Protein AF-0000000065771108 (afdb_homodimer)

Nearest PDB structures (foldseek):
  3t81-assembly1_B  TM=9.185E-01  e=4.175E-56  Agrobacterium fabrum str. C58
  3t8l-assembly1_A  TM=9.081E-01  e=1.002E-55  Agrobacterium fabrum str. C58
  1xrf-assembly1_A  TM=6.303E-01  e=1.247E-15  Aquifex aeolicus
  1xrt-assembly2_B  TM=5.993E-01  e=6.341E-15  Aquifex aeolicus
  6gdd-assembly1_A  TM=5.984E-01  e=8.670E-15  Aquifex aeolicus VF5

Radius of gyration: 34.2 Å; Cα contacts (8 Å, |Δi|>4): 3242; chains: 2; bounding box: 70×117×73 Å

Secondary structure (DSSP, 8-state):
--HHHHHHHHHHHTTSS-EEEEEEEEEEEETTTTEEEEEEEEEETTEEEEESS---EEEEEE-TT-EEEEPEEEEEE-GGGGTB-HHHHHHHHGGGTEEEEEE--HHHHHHHTHHHHHHHHHHHTT-SSEEEEPBP--SSS-TTS--S----HHHHHHHHHHTSS-EE-----HHHHHTT-HHHHHHHHHHHHTT-EE----TT--HHHHHHHHHHS--EES---SHHHHHHHHHTTPEEEEEB-SS-B-HHHHGGG--TTTGGGEEEE-BS--HHHHHHT-SHHHHHHHHHHTT--HHHHHHTTTHHHHHHHT-TTSSS--TTSB--EEEES-SSS----EEEETTEEEEETTEE-S---PPP-GGG----------GGGG--B-S-SEEEEEEE-TT-S-EEEEEEE-EE-TTSBEE--TTS-EEEEEEE--SS----EEEEEEES----SSEEEEEEETTTTEEEEEESSHHHHHHHHHHHHHHTSEEEEEETTEEEEEEE-TBTTTBBSS-HHHHHHHHHHHHHIIIIIS---TTS-HHHHHHTTT-TTSSSEEE-SS-EEETTTTEEE-SB--/--HHHHHHHHHHHTTSS-EEEEEEEEEEEETTTTEEEEEEEEEETTEEEEESS---EEEEEE-TT-EEEEPEEEEEE-GGGGTB-HHHHHHHHGGGTEEEEEE--HHHHHHHTHHHHHHHHHHHTT-SSEEEEPBP--SSS-TTS--S----HHHHHHHHHHTSS-EE-----HHHHHTT-HHHHHHHHHHHHTT-EE----TT--HHHHHHHHHHS--EES---SHHHHHHHHHTTPEEEEEB-SS-B-HHHHGGG--TTTGGGEEEE-BS--HHHHHHT-SHHHHHHHHHHTT--HHHHHHTTTHHHHHHHT-TTSSS--TTSB--EEEES-SSS----EEEETTEEEEETTEE-S---PPP-GGGB---------GGGG--B-S-SEEEEEEE-TT-S-EEEEEEE-EE-TTSBEE--TTS-EEEEEEE--SS----EEEEEEES----SSEEEEEEETTTTEEEEEESSHHHHHHHHHHHHHHTSEEEEEETTEEEEEEE-TBTTTBBSS-HHHHHHHHHHHHHIIIIIS---TTS-HHHHHHTTT-TTSSSEEE-SS-EEETTTTEEE-SB--

Organism: Ligilactobacillus salivarius (strain UCC118) (NCBI:txid362948)

Sequence (1156 aa):
MEKQKLIKLIDVAAGRKKADLVLKNAKIVDVFQAKILTGDIAISDGYIAGIGGSYQGVVECNYTGKYVAPGFIEAHIHIESSYVSPEEFSRVFIPRGTTTILADPHEIVNVAGLKGLDYMVNAAKNAKMDIRYMMPPCVPATNFETSGADLYADDMEDALKTGEVDGLAELMNFPGVINADDKMIDEILMAKKYGARIDGHAPQVVGKDLNAYIAAGPANDHECSTLEEAEERLARGMYLLLREGSVTQDLRKLLPIVNTANSRRCLLSGDDVQAKTAINKGHLDNSIRICIDEGLNPITAIQMATLNPAEYCGLNDRGAIAPGRR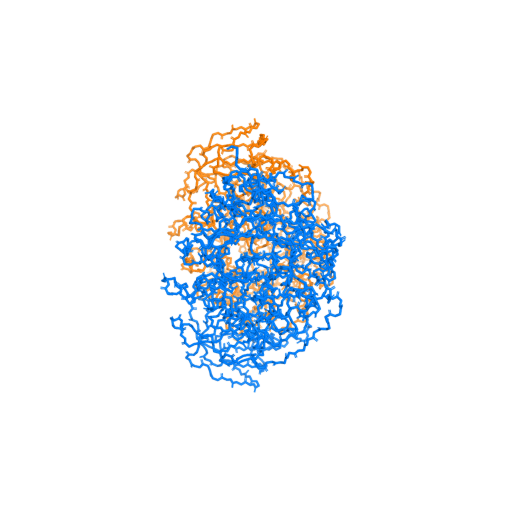ADMVVFESLEDFAVEETYILGEKLSQGNEYLGEVNYYPIDSVESSMHVKDFTREKLQLHLNSDKVRAIGVVPGEVLTTEEHVTVKRDGDGNFVYNDQEDVTKIVVVERHHNTGNVNVNLLSGYGIKAGAIAISIGHDSHNIIATGTNDDDIFMAVNELIKQEGGAVVVKDEKVISRMELKIAGLMCNLPAEKMIAQQDALDEAVHEELGVPDNVNPVMTLSFMPLAVIPKLKITDKGLVDVEKNAFVSNELDMEKQKLIKLIDVAAGRKKADLVLKNAKIVDVFQAKILTGDIAISDGYIAGIGGSYQGVVECNYTGKYVAPGFIEAHIHIESSYVSPEEFSRVFIPRGTTTILADPHEIVNVAGLKGLDYMVNAAKNAKMDIRYMMPPCVPATNFETSGADLYADDMEDALKTGEVDGLAELMNFPGVINADDKMIDEILMAKKYGARIDGHAPQVVGKDLNAYIAAGPANDHECSTLEEAEERLARGMYLLLREGSVTQDLRKLLPIVNTANSRRCLLSGDDVQAKTAINKGHLDNSIRICIDEGLNPITAIQMATLNPAEYCGLNDRGAIAPGRRADMVVFESLEDFAVEETYILGEKLSQGNEYLGEVNYYPIDSVESSMHVKDFTREKLQLHLNSDKVRAIGVVPGEVLTTEEHVTVKRDGDGNFVYNDQEDVTKIVVVERHHNTGNVNVNLLSGYGIKAGAIAISIGHDSHNIIATGTNDDDIFMAVNELIKQEGGAVVVKDEKVISRMELKIAGLMCNLPAEKMIAQQDALDEAVHEELGVPDNVNPVMTLSFMPLAVIPKLKITDKGLVDVEKNAFVSNELD

Structure (mmCIF, N/CA/C/O backbone):
data_AF-0000000065771108-model_v1
#
loop_
_entity.id
_entity.type
_entity.pdbx_description
1 polymer 'Adenine deaminase'
#
loop_
_atom_site.group_PDB
_atom_site.id
_atom_site.type_symbol
_atom_site.label_atom_id
_atom_site.label_alt_id
_atom_site.label_comp_id
_atom_site.label_asym_id
_atom_site.label_entity_id
_atom_site.label_seq_id
_atom_site.pdbx_PDB_ins_code
_atom_site.Cartn_x
_atom_site.Cartn_y
_atom_site.Cartn_z
_atom_site.occupancy
_atom_site.B_iso_or_equiv
_atom_site.auth_seq_id
_atom_site.auth_comp_id
_atom_site.auth_asym_id
_atom_site.auth_atom_id
_atom_site.pdbx_PDB_model_num
ATOM 1 N N . MET A 1 1 ? -14.516 -8.523 10.766 1 82.06 1 MET A N 1
ATOM 2 C CA . MET A 1 1 ? -15.805 -8.812 10.141 1 82.06 1 MET A CA 1
ATOM 3 C C . MET A 1 1 ? -16.375 -10.125 10.656 1 82.06 1 MET A C 1
ATOM 5 O O . MET A 1 1 ? -15.664 -11.117 10.773 1 82.06 1 MET A O 1
ATOM 9 N N . GLU A 1 2 ? -17.672 -10.094 10.961 1 92.31 2 GLU A N 1
ATOM 10 C CA . GLU A 1 2 ? -18.344 -11.297 11.438 1 92.31 2 GLU A CA 1
ATOM 11 C C . GLU A 1 2 ? -18.656 -12.242 10.281 1 92.31 2 GLU A C 1
ATOM 13 O O . GLU A 1 2 ? -18.922 -11.805 9.164 1 92.31 2 GLU A O 1
ATOM 18 N N . LYS A 1 3 ? -18.594 -13.57 10.547 1 96.94 3 LYS A N 1
ATOM 19 C CA . LYS A 1 3 ? -18.797 -14.617 9.539 1 96.94 3 LYS A CA 1
ATOM 20 C C . LYS A 1 3 ? -20.109 -14.43 8.797 1 96.94 3 LYS A C 1
ATOM 22 O O . LYS A 1 3 ? -20.141 -14.445 7.562 1 96.94 3 LYS A O 1
ATOM 27 N N . GLN A 1 4 ? -21.188 -14.18 9.5 1 97.75 4 GLN A N 1
ATOM 28 C CA . GLN A 1 4 ? -22.516 -14.055 8.891 1 97.75 4 GLN A CA 1
ATOM 29 C C . GLN A 1 4 ? -22.594 -12.82 7.992 1 97.75 4 GLN A C 1
ATOM 31 O O . GLN A 1 4 ? -23.266 -12.844 6.965 1 97.75 4 GLN A O 1
ATOM 36 N N . LYS A 1 5 ? -21.938 -11.75 8.383 1 97.5 5 LYS A N 1
ATOM 37 C CA . LYS A 1 5 ? -21.906 -10.539 7.574 1 97.5 5 LYS A CA 1
ATOM 38 C C . LYS A 1 5 ? -21.188 -10.773 6.25 1 97.5 5 LYS A C 1
ATOM 40 O O . LYS A 1 5 ? -21.625 -10.289 5.203 1 97.5 5 LYS A O 1
ATOM 45 N N . LEU A 1 6 ? -20.062 -11.523 6.312 1 98.31 6 LEU A N 1
ATOM 46 C CA . LEU A 1 6 ? -19.328 -11.836 5.09 1 98.31 6 LEU A CA 1
ATOM 47 C C . LEU A 1 6 ? -20.172 -12.719 4.168 1 98.31 6 LEU A C 1
ATOM 49 O O . LEU A 1 6 ? -20.219 -12.492 2.959 1 98.31 6 LEU A O 1
ATOM 53 N N . ILE A 1 7 ? -20.797 -13.719 4.727 1 98.62 7 ILE A N 1
ATOM 54 C CA . ILE A 1 7 ? -21.641 -14.617 3.947 1 98.62 7 ILE A CA 1
ATOM 55 C C . ILE A 1 7 ? -22.75 -13.828 3.279 1 98.62 7 ILE A C 1
ATOM 57 O O . ILE A 1 7 ? -23.031 -14 2.09 1 98.62 7 ILE A O 1
ATOM 61 N N . LYS A 1 8 ? -23.406 -12.945 4.074 1 98.69 8 LYS A N 1
ATOM 62 C CA . LYS A 1 8 ? -24.453 -12.102 3.514 1 98.69 8 LYS A CA 1
ATOM 63 C C . LYS A 1 8 ? -23.906 -11.25 2.371 1 98.69 8 LYS A C 1
ATOM 65 O O . LYS A 1 8 ? -24.562 -11.117 1.326 1 98.69 8 LYS A O 1
ATOM 70 N N . LEU A 1 9 ? -22.812 -10.617 2.588 1 98.75 9 LEU A N 1
ATOM 71 C CA . LEU A 1 9 ? -22.188 -9.789 1.564 1 98.75 9 LEU A CA 1
ATOM 72 C C . LEU A 1 9 ? -21.984 -10.578 0.276 1 98.75 9 LEU A C 1
ATOM 74 O O . LEU A 1 9 ? -22.281 -10.094 -0.813 1 98.75 9 LEU A O 1
ATOM 78 N N . ILE A 1 10 ? -21.422 -11.828 0.352 1 98.81 10 ILE A N 1
ATOM 79 C CA . ILE A 1 10 ? -21.172 -12.695 -0.789 1 98.81 10 ILE A CA 1
ATOM 80 C C . ILE A 1 10 ? -22.484 -13.039 -1.481 1 98.81 10 ILE A C 1
ATOM 82 O O . ILE A 1 10 ? -22.578 -12.977 -2.709 1 98.81 10 ILE A O 1
ATOM 86 N N . ASP A 1 11 ? -23.5 -13.344 -0.71 1 98.69 11 ASP A N 1
ATOM 87 C CA . ASP A 1 11 ? -24.797 -13.727 -1.263 1 98.69 11 ASP A CA 1
ATOM 88 C C . ASP A 1 11 ? -25.453 -12.555 -2 1 98.69 11 ASP A C 1
ATOM 90 O O . ASP A 1 11 ? -26.062 -12.734 -3.055 1 98.69 11 ASP A O 1
ATOM 94 N N . VAL A 1 12 ? -25.375 -11.367 -1.422 1 98.75 12 VAL A N 1
ATOM 95 C CA . VAL A 1 12 ? -25.891 -10.18 -2.092 1 98.75 12 VAL A CA 1
ATOM 96 C C . VAL A 1 12 ? -25.125 -9.93 -3.381 1 98.75 12 VAL A C 1
ATOM 98 O O . VAL A 1 12 ? -25.703 -9.648 -4.426 1 98.75 12 VAL A O 1
ATOM 101 N N . ALA A 1 13 ? -23.797 -9.992 -3.295 1 98.75 13 ALA A N 1
ATOM 102 C CA . ALA A 1 13 ? -22.953 -9.773 -4.457 1 98.75 13 ALA A CA 1
ATOM 103 C C . ALA A 1 13 ? -23.297 -10.742 -5.586 1 98.75 13 ALA A C 1
ATOM 105 O O . ALA A 1 13 ? -23.312 -10.359 -6.758 1 98.75 13 ALA A O 1
ATOM 106 N N . ALA A 1 14 ? -23.625 -12 -5.238 1 98.19 14 ALA A N 1
ATOM 107 C CA . ALA A 1 14 ? -23.969 -13.039 -6.207 1 98.19 14 ALA A CA 1
ATOM 108 C C . ALA A 1 14 ? -25.406 -12.891 -6.695 1 98.19 14 ALA A C 1
ATOM 110 O O . ALA A 1 14 ? -25.812 -13.578 -7.633 1 98.19 14 ALA A O 1
ATOM 111 N N . GLY A 1 15 ? -26.156 -12.047 -6.109 1 97.75 15 GLY A N 1
ATOM 112 C CA . GLY A 1 15 ? -27.547 -11.812 -6.496 1 97.75 15 GLY A CA 1
ATOM 113 C C . GLY A 1 15 ? -28.516 -12.773 -5.84 1 97.75 15 GLY A C 1
ATOM 114 O O . GLY A 1 15 ? -29.688 -12.836 -6.219 1 97.75 15 GLY A O 1
ATOM 115 N N . ARG A 1 16 ? -28.047 -13.523 -4.848 1 98 16 ARG A N 1
ATOM 116 C CA . ARG A 1 16 ? -28.891 -14.531 -4.207 1 98 16 ARG A CA 1
ATOM 117 C C . ARG A 1 16 ? -29.734 -13.922 -3.092 1 98 16 ARG A C 1
ATOM 119 O O . ARG A 1 16 ? -30.703 -14.531 -2.646 1 98 16 ARG A O 1
ATOM 126 N N . LYS A 1 17 ? -29.359 -12.781 -2.527 1 98.25 17 LYS A N 1
ATOM 127 C CA . LYS A 1 17 ? -30.078 -12.023 -1.512 1 98.25 17 LYS A CA 1
ATOM 128 C C . LYS A 1 17 ? -30.219 -10.555 -1.917 1 98.25 17 LYS A C 1
ATOM 130 O O . LYS A 1 17 ? -29.391 -10.031 -2.652 1 98.25 17 LYS A O 1
ATOM 135 N N . LYS A 1 18 ? -31.281 -9.953 -1.484 1 98.5 18 LYS A N 1
ATOM 136 C CA . LYS A 1 18 ? -31.453 -8.523 -1.718 1 98.5 18 LYS A CA 1
ATOM 137 C C . LYS A 1 18 ? -30.422 -7.703 -0.934 1 98.5 18 LYS A C 1
ATOM 139 O O . LYS A 1 18 ? -30.094 -8.039 0.206 1 98.5 18 LYS A O 1
ATOM 144 N N . ALA A 1 19 ? -29.938 -6.676 -1.589 1 98.75 19 ALA A N 1
ATOM 145 C CA . ALA A 1 19 ? -29.078 -5.727 -0.892 1 98.75 19 ALA A CA 1
ATOM 146 C C . ALA A 1 19 ? -29.875 -4.863 0.078 1 98.75 19 ALA A C 1
ATOM 148 O O . ALA A 1 19 ? -31.094 -4.742 -0.052 1 98.75 19 ALA A O 1
ATOM 149 N N . ASP A 1 20 ? -29.219 -4.289 1.108 1 98.69 20 ASP A N 1
ATOM 150 C CA . ASP A 1 20 ? -29.875 -3.312 1.975 1 98.69 20 ASP A CA 1
ATOM 151 C C . ASP A 1 20 ? -30.266 -2.059 1.194 1 98.69 20 ASP A C 1
ATOM 153 O O . ASP A 1 20 ? -31.344 -1.511 1.389 1 98.69 20 ASP A O 1
ATOM 157 N N . LEU A 1 21 ? -29.406 -1.623 0.308 1 98.69 21 LEU A N 1
ATOM 158 C CA . LEU A 1 21 ? -29.562 -0.426 -0.51 1 98.69 21 LEU A CA 1
ATOM 159 C C . LEU A 1 21 ? -28.984 -0.64 -1.904 1 98.69 21 LEU A C 1
ATOM 161 O O . LEU A 1 21 ? -27.906 -1.221 -2.049 1 98.69 21 LEU A O 1
ATOM 165 N N . VAL A 1 22 ? -29.688 -0.253 -2.945 1 98.81 22 VAL A N 1
ATOM 166 C CA . VAL A 1 22 ? -29.172 -0.255 -4.309 1 98.81 22 VAL A CA 1
ATOM 167 C C . VAL A 1 22 ? -29.297 1.14 -4.914 1 98.81 22 VAL A C 1
ATOM 169 O O . VAL A 1 22 ? -30.391 1.705 -4.957 1 98.81 22 VAL A O 1
ATOM 172 N N . LEU A 1 23 ? -28.234 1.798 -5.266 1 98.75 23 LEU A N 1
ATOM 173 C CA . LEU A 1 23 ? -28.234 2.969 -6.137 1 98.75 23 LEU A CA 1
ATOM 174 C C . LEU A 1 23 ? -28.344 2.555 -7.598 1 98.75 23 LEU A C 1
ATOM 176 O O . LEU A 1 23 ? -27.359 2.115 -8.195 1 98.75 23 LEU A O 1
ATOM 180 N N . LYS A 1 24 ? -29.453 2.703 -8.188 1 98.56 24 LYS A N 1
ATOM 181 C CA . LYS A 1 24 ? -29.781 2.15 -9.5 1 98.56 24 LYS A CA 1
ATOM 182 C C . LYS A 1 24 ? -29.219 3.029 -10.617 1 98.56 24 LYS A C 1
ATOM 184 O O . LYS A 1 24 ? -29.422 4.246 -10.609 1 98.56 24 LYS A O 1
ATOM 189 N N . ASN A 1 25 ? -28.547 2.412 -11.586 1 97.88 25 ASN A N 1
ATOM 190 C CA . ASN A 1 25 ? -28.141 3.004 -12.859 1 97.88 25 ASN A CA 1
ATOM 191 C C . ASN A 1 25 ? -27.281 4.242 -12.656 1 97.88 25 ASN A C 1
ATOM 193 O O . ASN A 1 25 ? -27.5 5.277 -13.281 1 97.88 25 ASN A O 1
ATOM 197 N N . ALA A 1 26 ? -26.344 4.195 -11.75 1 98.38 26 ALA A N 1
ATOM 198 C CA . ALA A 1 26 ? -25.438 5.301 -11.469 1 98.38 26 ALA A CA 1
ATOM 199 C C . ALA A 1 26 ? -24.297 5.34 -12.477 1 98.38 26 ALA A C 1
ATOM 201 O O . ALA A 1 26 ? -24 4.336 -13.133 1 98.38 26 ALA A O 1
ATOM 202 N N . LYS A 1 27 ? -23.734 6.535 -12.758 1 98.44 27 LYS A N 1
ATOM 203 C CA . LYS A 1 27 ? -22.422 6.68 -13.383 1 98.44 27 LYS A CA 1
ATOM 204 C C . LYS A 1 27 ? -21.297 6.508 -12.359 1 98.44 27 LYS A C 1
ATOM 206 O O . LYS A 1 27 ? -20.969 7.445 -11.633 1 98.44 27 LYS A O 1
ATOM 211 N N . ILE A 1 28 ? -20.734 5.359 -12.297 1 98.69 28 ILE A N 1
ATOM 212 C CA . ILE A 1 28 ? -19.734 4.988 -11.297 1 98.69 28 ILE A CA 1
ATOM 213 C C . ILE A 1 28 ? -18.359 5.426 -11.766 1 98.69 28 ILE A C 1
ATOM 215 O O . ILE A 1 28 ? -17.906 5.035 -12.844 1 98.69 28 ILE A O 1
ATOM 219 N N . VAL A 1 29 ? -17.656 6.273 -10.992 1 98.75 29 VAL A N 1
ATOM 220 C CA . VAL A 1 29 ? -16.312 6.695 -11.32 1 98.75 29 VAL A CA 1
ATOM 221 C C . VAL A 1 29 ? -15.328 5.562 -11.016 1 98.75 29 VAL A C 1
ATOM 223 O O . VAL A 1 29 ? -15.023 5.289 -9.852 1 98.75 29 VAL A O 1
ATOM 226 N N . ASP A 1 30 ? -14.836 4.875 -12.023 1 98.31 30 ASP A N 1
ATOM 227 C CA . ASP A 1 30 ? -13.805 3.848 -11.914 1 98.31 30 ASP A CA 1
ATOM 228 C C . ASP A 1 30 ? -12.422 4.477 -11.789 1 98.31 30 ASP A C 1
ATOM 230 O O . ASP A 1 30 ? -11.773 4.773 -12.797 1 98.31 30 ASP A O 1
ATOM 234 N N . VAL A 1 31 ? -11.953 4.602 -10.562 1 98.5 31 VAL A N 1
ATOM 235 C CA . VAL A 1 31 ? -10.703 5.297 -10.305 1 98.5 31 VAL A CA 1
ATOM 236 C C . VAL A 1 31 ? -9.523 4.387 -10.648 1 98.5 31 VAL A C 1
ATOM 238 O O . VAL A 1 31 ? -8.383 4.844 -10.727 1 98.5 31 VAL A O 1
ATOM 241 N N . PHE A 1 32 ? -9.758 3.078 -10.883 1 98.06 32 PHE A N 1
ATOM 242 C CA . PHE A 1 32 ? -8.688 2.15 -11.242 1 98.06 32 PHE A CA 1
ATOM 243 C C . PHE A 1 32 ? -8.273 2.334 -12.695 1 98.06 32 PHE A C 1
ATOM 245 O O . PHE A 1 32 ? -7.098 2.193 -13.031 1 98.06 32 PHE A O 1
ATOM 252 N N . GLN A 1 33 ? -9.289 2.664 -13.516 1 97 33 GLN A N 1
ATOM 253 C CA . GLN A 1 33 ? -9.047 2.719 -14.953 1 97 33 GLN A CA 1
ATOM 254 C C . GLN A 1 33 ? -9.289 4.121 -15.5 1 97 33 GLN A C 1
ATOM 256 O O . GLN A 1 33 ? -9.086 4.371 -16.688 1 97 33 GLN A O 1
ATOM 261 N N . ALA A 1 34 ? -9.68 5.027 -14.633 1 96.62 34 ALA A N 1
ATOM 262 C CA . ALA A 1 34 ? -10.031 6.391 -15.023 1 96.62 34 ALA A CA 1
ATOM 263 C C . ALA A 1 34 ? -11.109 6.387 -16.109 1 96.62 34 ALA A C 1
ATOM 265 O O . ALA A 1 34 ? -10.953 7.027 -17.156 1 96.62 34 ALA A O 1
ATOM 266 N N . LYS A 1 35 ? -12.18 5.559 -15.82 1 96.69 35 LYS A N 1
ATOM 267 C CA . LYS A 1 35 ? -13.344 5.422 -16.688 1 96.69 35 LYS A CA 1
ATOM 268 C C . LYS A 1 35 ? -14.641 5.586 -15.898 1 96.69 35 LYS A C 1
ATOM 270 O O . LYS A 1 35 ? -14.617 5.703 -14.672 1 96.69 35 LYS A O 1
ATOM 275 N N . ILE A 1 36 ? -15.711 5.785 -16.703 1 97.75 36 ILE A N 1
ATOM 276 C CA . ILE A 1 36 ? -17.047 5.797 -16.094 1 97.75 36 ILE A CA 1
ATOM 277 C C . ILE A 1 36 ? -17.781 4.512 -16.453 1 97.75 36 ILE A C 1
ATOM 279 O O . ILE A 1 36 ? -17.844 4.129 -17.625 1 97.75 36 ILE A O 1
ATOM 283 N N . LEU A 1 37 ? -18.203 3.811 -15.438 1 96.19 37 LEU A N 1
ATOM 284 C CA . LEU A 1 37 ? -19.062 2.645 -15.617 1 96.19 37 LEU A CA 1
ATOM 285 C C . LEU A 1 37 ? -20.5 2.977 -15.25 1 96.19 37 LEU A C 1
ATOM 287 O O . LEU A 1 37 ? -20.75 3.691 -14.273 1 96.19 37 LEU A O 1
ATOM 291 N N . THR A 1 38 ? -21.469 2.482 -16.031 1 97.19 38 THR A N 1
ATOM 292 C CA . THR A 1 38 ? -22.875 2.686 -15.703 1 97.19 38 THR A CA 1
ATOM 293 C C . THR A 1 38 ? -23.484 1.404 -15.148 1 97.19 38 THR A C 1
ATOM 295 O O . THR A 1 38 ? -23.297 0.321 -15.703 1 97.19 38 THR A O 1
ATOM 298 N N . GLY A 1 39 ? -24.188 1.531 -13.984 1 97.44 39 GLY A N 1
ATOM 299 C CA . GLY A 1 39 ? -24.844 0.369 -13.414 1 97.44 39 GLY A CA 1
ATOM 300 C C . GLY A 1 39 ? -25.25 0.56 -11.969 1 97.44 39 GLY A C 1
ATOM 301 O O . GLY A 1 39 ? -25.25 1.683 -11.461 1 97.44 39 GLY A O 1
ATOM 302 N N . ASP A 1 40 ? -25.719 -0.516 -11.383 1 98.62 40 ASP A N 1
ATOM 303 C CA . ASP A 1 40 ? -26.172 -0.496 -9.992 1 98.62 40 ASP A CA 1
ATOM 304 C C . ASP A 1 40 ? -25 -0.56 -9.031 1 98.62 40 ASP A C 1
ATOM 306 O O . ASP A 1 40 ? -23.922 -1.072 -9.375 1 98.62 40 ASP A O 1
ATOM 310 N N . ILE A 1 41 ? -25.109 0.014 -7.922 1 98.88 41 ILE A N 1
ATOM 311 C CA . ILE A 1 41 ? -24.25 -0.199 -6.762 1 98.88 41 ILE A CA 1
ATOM 312 C C . ILE A 1 41 ? -25.047 -0.845 -5.637 1 98.88 41 ILE A C 1
ATOM 314 O O . ILE A 1 41 ? -25.984 -0.237 -5.105 1 98.88 41 ILE A O 1
ATOM 318 N N . ALA A 1 42 ? -24.75 -2.08 -5.312 1 98.88 42 ALA A N 1
ATOM 319 C CA . ALA A 1 42 ? -25.438 -2.801 -4.238 1 98.88 42 ALA A CA 1
ATOM 320 C C . ALA A 1 42 ? -24.641 -2.709 -2.934 1 98.88 42 ALA A C 1
ATOM 322 O O . ALA A 1 42 ? -23.438 -2.945 -2.914 1 98.88 42 ALA A O 1
ATOM 323 N N . ILE A 1 43 ? -25.312 -2.33 -1.864 1 98.88 43 ILE A N 1
ATOM 324 C CA . ILE A 1 43 ? -24.672 -2.141 -0.57 1 98.88 43 ILE A CA 1
ATOM 325 C C . ILE A 1 43 ? -25.297 -3.066 0.465 1 98.88 43 ILE A C 1
ATOM 327 O O . ILE A 1 43 ? -26.531 -3.201 0.516 1 98.88 43 ILE A O 1
ATOM 331 N N . SER A 1 44 ? -24.516 -3.752 1.216 1 98.56 44 SER A N 1
ATOM 332 C CA . SER A 1 44 ? -24.938 -4.629 2.297 1 98.56 44 SER A CA 1
ATOM 333 C C . SER A 1 44 ? -24.125 -4.402 3.561 1 98.56 44 SER A C 1
ATOM 335 O O . SER A 1 44 ? -22.906 -4.586 3.555 1 98.56 44 SER A O 1
ATOM 337 N N . ASP A 1 45 ? -24.75 -4.055 4.656 1 98 45 ASP A N 1
ATOM 338 C CA . ASP A 1 45 ? -24.125 -3.863 5.965 1 98 45 ASP A CA 1
ATOM 339 C C . ASP A 1 45 ? -22.922 -2.928 5.867 1 98 45 ASP A C 1
ATOM 341 O O . ASP A 1 45 ? -21.844 -3.24 6.375 1 98 45 ASP A O 1
ATOM 345 N N . GLY A 1 46 ? -23.078 -1.827 5.105 1 98.31 46 GLY A N 1
ATOM 346 C CA . GLY A 1 46 ? -22.062 -0.78 5.066 1 98.31 46 GLY A CA 1
ATOM 347 C C . GLY A 1 46 ? -20.984 -1.033 4.031 1 98.31 46 GLY A C 1
ATOM 348 O O . GLY A 1 46 ? -20.094 -0.203 3.842 1 98.31 46 GLY A O 1
ATOM 349 N N . TYR A 1 47 ? -21.062 -2.18 3.268 1 98.62 47 TYR A N 1
ATOM 350 C CA . TYR A 1 47 ? -20.047 -2.535 2.287 1 98.62 47 TYR A CA 1
ATOM 351 C C . TYR A 1 47 ? -20.656 -2.68 0.896 1 98.62 47 TYR A C 1
ATOM 353 O O . TYR A 1 47 ? -21.844 -3.004 0.76 1 98.62 47 TYR A O 1
ATOM 361 N N . ILE A 1 48 ? -19.859 -2.367 -0.067 1 98.88 48 ILE A N 1
ATOM 362 C CA . ILE A 1 48 ? -20.281 -2.559 -1.45 1 98.88 48 ILE A CA 1
ATOM 363 C C . ILE A 1 48 ? -20.25 -4.043 -1.8 1 98.88 48 ILE A C 1
ATOM 365 O O . ILE A 1 48 ? -19.203 -4.676 -1.761 1 98.88 48 ILE A O 1
ATOM 369 N N . ALA A 1 49 ? -21.391 -4.637 -2.123 1 98.69 49 ALA A N 1
ATOM 370 C CA . ALA A 1 49 ? -21.469 -6.043 -2.498 1 98.69 49 ALA A CA 1
ATOM 371 C C . ALA A 1 49 ? -21.094 -6.246 -3.963 1 98.69 49 ALA A C 1
ATOM 373 O O . ALA A 1 49 ? -20.297 -7.133 -4.289 1 98.69 49 ALA A O 1
ATOM 374 N N . GLY A 1 50 ? -21.672 -5.418 -4.766 1 98.19 50 GLY A N 1
ATOM 375 C CA . GLY A 1 50 ? -21.391 -5.531 -6.188 1 98.19 50 GLY A CA 1
ATOM 376 C C . GLY A 1 50 ? -21.766 -4.285 -6.969 1 98.19 50 GLY A C 1
ATOM 377 O O . GLY A 1 50 ? -22.562 -3.471 -6.504 1 98.19 50 GLY A O 1
ATOM 378 N N . ILE A 1 51 ? -21.156 -4.137 -8.172 1 98 51 ILE A N 1
ATOM 379 C CA . ILE A 1 51 ? -21.438 -3.01 -9.047 1 98 51 ILE A CA 1
ATOM 380 C C . ILE A 1 51 ? -21.641 -3.508 -10.477 1 98 51 ILE A C 1
ATOM 382 O O . ILE A 1 51 ? -21.203 -4.609 -10.828 1 98 51 ILE A O 1
ATOM 386 N N . GLY A 1 52 ? -22.172 -2.645 -11.43 1 87.75 52 GLY A N 1
ATOM 387 C CA . GLY A 1 52 ? -22.234 -2.865 -12.867 1 87.75 52 GLY A CA 1
ATOM 388 C C . GLY A 1 52 ? -23.422 -3.73 -13.273 1 87.75 52 GLY A C 1
ATOM 389 O O . GLY A 1 52 ? -23.875 -3.666 -14.422 1 87.75 52 GLY A O 1
ATOM 390 N N . GLY A 1 53 ? -23.859 -4.695 -12.43 1 85.69 53 GLY A N 1
ATOM 391 C CA . GLY A 1 53 ? -24.984 -5.551 -12.766 1 85.69 53 GLY A CA 1
ATOM 392 C C . GLY A 1 53 ? -26.312 -5.059 -12.195 1 85.69 53 GLY A C 1
ATOM 393 O O . GLY A 1 53 ? -26.344 -4.027 -11.523 1 85.69 53 GLY A O 1
ATOM 394 N N . SER A 1 54 ? -27.422 -5.699 -12.648 1 95.12 54 SER A N 1
ATOM 395 C CA . SER A 1 54 ? -28.734 -5.41 -12.078 1 95.12 54 SER A CA 1
ATOM 396 C C . SER A 1 54 ? -28.906 -6.078 -10.719 1 95.12 54 SER A C 1
ATOM 398 O O . SER A 1 54 ? -28.812 -7.301 -10.609 1 95.12 54 SER A O 1
ATOM 400 N N . TYR A 1 55 ? -29.062 -5.266 -9.695 1 98.38 55 TYR A N 1
ATOM 401 C CA . TYR A 1 55 ? -29.266 -5.773 -8.344 1 98.38 55 TYR A CA 1
ATOM 402 C C . TYR A 1 55 ? -30.625 -5.363 -7.801 1 98.38 55 TYR A C 1
ATOM 404 O O . TYR A 1 55 ? -31.219 -4.387 -8.266 1 98.38 55 TYR A O 1
ATOM 412 N N . GLN A 1 56 ? -31.156 -6.125 -6.891 1 98.31 56 GLN A N 1
ATOM 413 C CA . GLN A 1 56 ? -32.375 -5.793 -6.137 1 98.31 56 GLN A CA 1
ATOM 414 C C . GLN A 1 56 ? -32.031 -5.418 -4.695 1 98.31 56 GLN A C 1
ATOM 416 O O . GLN A 1 56 ? -31.078 -5.949 -4.117 1 98.31 56 GLN A O 1
ATOM 421 N N . GLY A 1 57 ? -32.75 -4.473 -4.125 1 98.25 57 GLY A N 1
ATOM 422 C CA . GLY A 1 57 ? -32.5 -4.035 -2.762 1 98.25 57 GLY A CA 1
ATOM 423 C C . GLY A 1 57 ? -33.75 -3.854 -1.95 1 98.25 57 GLY A C 1
ATOM 424 O O . GLY A 1 57 ? -34.844 -3.762 -2.51 1 98.25 57 GLY A O 1
ATOM 425 N N . VAL A 1 58 ? -33.625 -3.951 -0.626 1 98.5 58 VAL A N 1
ATOM 426 C CA . VAL A 1 58 ? -34.719 -3.559 0.266 1 98.5 58 VAL A CA 1
ATOM 427 C C . VAL A 1 58 ? -35.094 -2.107 -0.002 1 98.5 58 VAL A C 1
ATOM 429 O O . VAL A 1 58 ? -36.281 -1.781 -0.087 1 98.5 58 VAL A O 1
ATOM 432 N N . VAL A 1 59 ? -34.156 -1.218 -0.103 1 98.44 59 VAL A N 1
ATOM 433 C CA . VAL A 1 59 ? -34.312 0.164 -0.541 1 98.44 59 VAL A CA 1
ATOM 434 C C . VAL A 1 59 ? -33.625 0.363 -1.896 1 98.44 59 VAL A C 1
ATOM 436 O O . VAL A 1 59 ? -32.5 -0.044 -2.09 1 98.44 59 VAL A O 1
ATOM 439 N N . GLU A 1 60 ? -34.312 0.873 -2.855 1 98.38 60 GLU A N 1
ATOM 440 C CA . GLU A 1 60 ? -33.75 1.181 -4.176 1 98.38 60 GLU A CA 1
ATOM 441 C C . GLU A 1 60 ? -33.938 2.658 -4.516 1 98.38 60 GLU A C 1
ATOM 443 O O . GLU A 1 60 ? -35.031 3.213 -4.348 1 98.38 60 GLU A O 1
ATOM 448 N N . CYS A 1 61 ? -32.938 3.303 -4.855 1 98 61 CYS A N 1
ATOM 449 C CA . CYS A 1 61 ? -32.969 4.707 -5.254 1 98 61 CYS A CA 1
ATOM 450 C C . CYS A 1 61 ? -32.469 4.875 -6.691 1 98 61 CYS A C 1
ATOM 452 O O . CYS A 1 61 ? -31.469 4.289 -7.09 1 98 61 CYS A O 1
ATOM 454 N N . ASN A 1 62 ? -33.156 5.664 -7.5 1 97.94 62 ASN A N 1
ATOM 455 C CA . ASN A 1 62 ? -32.75 5.93 -8.883 1 97.94 62 ASN A CA 1
ATOM 456 C C . ASN A 1 62 ? -31.656 6.98 -8.961 1 97.94 62 ASN A C 1
ATOM 458 O O . ASN A 1 62 ? -31.859 8.133 -8.578 1 97.94 62 ASN A O 1
ATOM 462 N N . TYR A 1 63 ? -30.562 6.66 -9.508 1 98 63 TYR A N 1
ATOM 463 C CA . TYR A 1 63 ? -29.422 7.559 -9.609 1 98 63 TYR A CA 1
ATOM 464 C C . TYR A 1 63 ? -29.031 7.781 -11.062 1 98 63 TYR A C 1
ATOM 466 O O . TYR A 1 63 ? -27.875 8.078 -11.367 1 98 63 TYR A O 1
ATOM 474 N N . THR A 1 64 ? -29.969 7.609 -11.984 1 96.94 64 THR A N 1
ATOM 475 C CA . THR A 1 64 ? -29.734 7.852 -13.406 1 96.94 64 THR A CA 1
ATOM 476 C C . THR A 1 64 ? -29.203 9.266 -13.633 1 96.94 64 THR A C 1
ATOM 478 O O . THR A 1 64 ? -29.781 10.234 -13.164 1 96.94 64 THR A O 1
ATOM 481 N N . GLY A 1 65 ? -28.016 9.32 -14.273 1 96.06 65 GLY A N 1
ATOM 482 C CA . GLY A 1 65 ? -27.422 10.602 -14.625 1 96.06 65 GLY A CA 1
ATOM 483 C C . GLY A 1 65 ? -26.484 11.141 -13.562 1 96.06 65 GLY A C 1
ATOM 484 O O . GLY A 1 65 ? -25.719 12.07 -13.812 1 96.06 65 GLY A O 1
ATOM 485 N N . LYS A 1 66 ? -26.516 10.57 -12.375 1 97.81 66 LYS A N 1
ATOM 486 C CA . LYS A 1 66 ? -25.656 11.031 -11.273 1 97.81 66 LYS A CA 1
ATOM 487 C C . LYS A 1 66 ? -24.344 10.25 -11.234 1 97.81 66 LYS A C 1
ATOM 489 O O . LYS A 1 66 ? -24.328 9.047 -11.516 1 97.81 66 LYS A O 1
ATOM 494 N N . TYR A 1 67 ? -23.281 10.969 -10.906 1 98.81 67 TYR A N 1
ATOM 495 C CA . TYR A 1 67 ? -21.984 10.336 -10.695 1 98.81 67 TYR A CA 1
ATOM 496 C C . TYR A 1 67 ? -21.828 9.891 -9.242 1 98.81 67 TYR A C 1
ATOM 498 O O . TYR A 1 67 ? -22.281 10.578 -8.32 1 98.81 67 TYR A O 1
ATOM 506 N N . VAL A 1 68 ? -21.281 8.742 -9.062 1 98.88 68 VAL A N 1
ATOM 507 C CA . VAL A 1 68 ? -20.891 8.258 -7.738 1 98.88 68 VAL A CA 1
ATOM 508 C C . VAL A 1 68 ? -19.391 7.984 -7.703 1 98.88 68 VAL A C 1
ATOM 510 O O . VAL A 1 68 ? -18.875 7.223 -8.523 1 98.88 68 VAL A O 1
ATOM 513 N N . ALA A 1 69 ? -18.641 8.648 -6.855 1 98.88 69 ALA A N 1
ATOM 514 C CA . ALA A 1 69 ? -17.203 8.469 -6.617 1 98.88 69 ALA A CA 1
ATOM 515 C C . ALA A 1 69 ? -16.938 8.055 -5.176 1 98.88 69 ALA A C 1
ATOM 517 O O . ALA A 1 69 ? -17.828 8.125 -4.324 1 98.88 69 ALA A O 1
ATOM 518 N N . PRO A 1 70 ? -15.781 7.445 -4.93 1 98.88 70 PRO A N 1
ATOM 519 C CA . PRO A 1 70 ? -15.461 7.164 -3.527 1 98.88 70 PRO A CA 1
ATOM 520 C C . PRO A 1 70 ? -15.398 8.43 -2.672 1 98.88 70 PRO A C 1
ATOM 522 O O . PRO A 1 70 ? -15.086 9.508 -3.182 1 98.88 70 PRO A O 1
ATOM 525 N N . GLY A 1 71 ? -15.734 8.289 -1.377 1 98.94 71 GLY A N 1
ATOM 526 C CA . GLY A 1 71 ? -15.562 9.391 -0.449 1 98.94 71 GLY A CA 1
ATOM 527 C C . GLY A 1 71 ? -14.117 9.859 -0.348 1 98.94 71 GLY A C 1
ATOM 528 O O . GLY A 1 71 ? -13.188 9.07 -0.529 1 98.94 71 GLY A O 1
ATOM 529 N N . PHE A 1 72 ? -13.906 11.086 -0.063 1 98.94 72 PHE A N 1
ATOM 530 C CA . PHE A 1 72 ? -12.578 11.68 -0.077 1 98.94 72 PHE A CA 1
ATOM 531 C C . PHE A 1 72 ? -11.812 11.32 1.194 1 98.94 72 PHE A C 1
ATOM 533 O O . PHE A 1 72 ? -12.406 11.195 2.266 1 98.94 72 PHE A O 1
ATOM 540 N N . ILE A 1 73 ? -10.508 11.156 1.04 1 98.94 73 ILE A N 1
ATOM 541 C CA . ILE A 1 73 ? -9.602 10.805 2.127 1 98.94 73 ILE A CA 1
ATOM 542 C C . ILE A 1 73 ? -8.539 11.891 2.281 1 98.94 73 ILE A C 1
ATOM 544 O O . ILE A 1 73 ? -7.832 12.211 1.323 1 98.94 73 ILE A O 1
ATOM 548 N N . GLU A 1 74 ? -8.477 12.492 3.455 1 98.69 74 GLU A N 1
ATOM 549 C CA . GLU A 1 74 ? -7.461 13.477 3.822 1 98.69 74 GLU A CA 1
ATOM 550 C C . GLU A 1 74 ? -6.309 12.828 4.578 1 98.69 74 GLU A C 1
ATOM 552 O O . GLU A 1 74 ? -6.457 12.445 5.738 1 98.69 74 GLU A O 1
ATOM 557 N N . ALA A 1 75 ? -5.121 12.852 3.924 1 98.19 75 ALA A N 1
ATOM 558 C CA . ALA A 1 75 ? -4.012 12.07 4.469 1 98.19 75 ALA A CA 1
ATOM 559 C C . ALA A 1 75 ? -3.277 12.852 5.559 1 98.19 75 ALA A C 1
ATOM 561 O O . ALA A 1 75 ? -2.467 12.289 6.293 1 98.19 75 ALA A O 1
ATOM 562 N N . HIS A 1 76 ? -3.529 14.141 5.695 1 98.44 76 HIS A N 1
ATOM 563 C CA . HIS A 1 76 ? -2.855 14.953 6.695 1 98.44 76 HIS A CA 1
ATOM 564 C C . HIS A 1 76 ? -3.662 16.203 7.02 1 98.44 76 HIS A C 1
ATOM 566 O O . HIS A 1 76 ? -3.844 17.078 6.164 1 98.44 76 HIS A O 1
ATOM 572 N N . ILE A 1 77 ? -4.027 16.328 8.242 1 98.31 77 ILE A N 1
ATOM 573 C CA . ILE A 1 77 ? -4.754 17.531 8.633 1 98.31 77 ILE A CA 1
ATOM 574 C C . ILE A 1 77 ? -4.684 17.703 10.141 1 98.31 77 ILE A C 1
ATOM 576 O O . ILE A 1 77 ? -4.418 16.75 10.875 1 98.31 77 ILE A O 1
ATOM 580 N N . HIS A 1 78 ? -4.824 18.859 10.602 1 97.88 78 HIS A N 1
ATOM 581 C CA . HIS A 1 78 ? -4.977 19.219 12.008 1 97.88 78 HIS A CA 1
ATOM 582 C C . HIS A 1 78 ? -6.41 19.641 12.312 1 97.88 78 HIS A C 1
ATOM 584 O O . HIS A 1 78 ? -6.836 20.734 11.93 1 97.88 78 HIS A O 1
ATOM 590 N N . ILE A 1 79 ? -7.105 18.844 13.055 1 98.56 79 ILE A N 1
ATOM 591 C CA . ILE A 1 79 ? -8.469 19.188 13.438 1 98.56 79 ILE A CA 1
ATOM 592 C C . ILE A 1 79 ? -8.461 20.5 14.227 1 98.56 79 ILE A C 1
ATOM 594 O O . ILE A 1 79 ? -9.375 21.312 14.086 1 98.56 79 ILE A O 1
ATOM 598 N N . GLU A 1 80 ? -7.449 20.734 15 1 97.75 80 GLU A N 1
ATOM 599 C CA . GLU A 1 80 ? -7.332 21.891 15.883 1 97.75 80 GLU A CA 1
ATOM 600 C C . GLU A 1 80 ? -7.406 23.188 15.094 1 97.75 80 GLU A C 1
ATOM 602 O O . GLU A 1 80 ? -7.914 24.203 15.586 1 97.75 80 GLU A O 1
ATOM 607 N N . SER A 1 81 ? -6.906 23.172 13.883 1 96.25 81 SER A N 1
ATOM 608 C CA . SER A 1 81 ? -6.906 24.375 13.055 1 96.25 81 SER A CA 1
ATOM 609 C C . SER A 1 81 ? -8.32 24.766 12.641 1 96.25 81 SER A C 1
ATOM 611 O O . SER A 1 81 ? -8.555 25.891 12.188 1 96.25 81 SER A O 1
ATOM 613 N N . SER A 1 82 ? -9.266 23.891 12.789 1 97.62 82 SER A N 1
ATOM 614 C CA . SER A 1 82 ? -10.656 24.203 12.484 1 97.62 82 SER A CA 1
ATOM 615 C C . SER A 1 82 ? -11.32 24.938 13.648 1 97.62 82 SER A C 1
ATOM 617 O O . SER A 1 82 ? -12.414 25.484 13.5 1 97.62 82 SER A O 1
ATOM 619 N N . TYR A 1 83 ? -10.789 24.891 14.828 1 97.5 83 TYR A N 1
ATOM 620 C CA . TYR A 1 83 ? -11.211 25.547 16.062 1 97.5 83 TYR A CA 1
ATOM 621 C C . TYR A 1 83 ? -12.414 24.844 16.672 1 97.5 83 TYR A C 1
ATOM 623 O O . TYR A 1 83 ? -12.977 25.297 17.672 1 97.5 83 TYR A O 1
ATOM 631 N N . VAL A 1 84 ? -12.859 23.719 16.078 1 98.31 84 VAL A N 1
ATOM 632 C CA . VAL A 1 84 ? -13.984 23 16.641 1 98.31 84 VAL A CA 1
ATOM 633 C C . VAL A 1 84 ? -13.539 21.594 17.062 1 98.31 84 VAL A C 1
ATOM 635 O O . VAL A 1 84 ? -12.438 21.156 16.719 1 98.31 84 VAL A O 1
ATOM 638 N N . SER A 1 85 ? -14.391 20.875 17.828 1 98.38 85 SER A N 1
ATOM 639 C CA . SER A 1 85 ? -14.102 19.516 18.312 1 98.38 85 SER A CA 1
ATOM 640 C C . SER A 1 85 ? -14.109 18.516 17.172 1 98.38 85 SER A C 1
ATOM 642 O O . SER A 1 85 ? -14.609 18.812 16.078 1 98.38 85 SER A O 1
ATOM 644 N N . PRO A 1 86 ? -13.547 17.297 17.375 1 98.69 86 PRO A N 1
ATOM 645 C CA . PRO A 1 86 ? -13.555 16.266 16.344 1 98.69 86 PRO A CA 1
ATOM 646 C C . PRO A 1 86 ? -14.953 15.945 15.828 1 98.69 86 PRO A C 1
ATOM 648 O O . PRO A 1 86 ? -15.148 15.758 14.625 1 98.69 86 PRO A O 1
ATOM 651 N N . GLU A 1 87 ? -15.945 15.922 16.75 1 98.56 87 GLU A N 1
ATOM 652 C CA . GLU A 1 87 ? -17.312 15.625 16.344 1 98.56 87 GLU A CA 1
ATOM 653 C C . GLU A 1 87 ? -17.875 16.719 15.43 1 98.56 87 GLU A C 1
ATOM 655 O O . GLU A 1 87 ? -18.5 16.406 14.422 1 98.56 87 GLU A O 1
ATOM 660 N N . GLU A 1 88 ? -17.625 17.922 15.828 1 98.19 88 GLU A N 1
ATOM 661 C CA . GLU A 1 88 ? -18.094 19.047 15.023 1 98.19 88 GLU A CA 1
ATOM 662 C C . GLU A 1 88 ? -17.344 19.141 13.695 1 98.19 88 GLU A C 1
ATOM 664 O O . GLU A 1 88 ? -17.922 19.516 12.68 1 98.19 88 GLU A O 1
ATOM 669 N N . PHE A 1 89 ? -16.047 18.875 13.75 1 98.62 89 PHE A N 1
ATOM 670 C CA . PHE A 1 89 ? -15.273 18.781 12.516 1 98.62 89 PHE A CA 1
ATOM 671 C C . PHE A 1 89 ? -15.922 17.797 11.539 1 98.62 89 PHE A C 1
ATOM 673 O O . PHE A 1 89 ? -16.109 18.125 10.367 1 98.62 89 PHE A O 1
ATOM 680 N N . SER A 1 90 ? -16.25 16.625 12.023 1 98.69 90 SER A N 1
ATOM 681 C CA . SER A 1 90 ? -16.938 15.617 11.234 1 98.69 90 SER A CA 1
ATOM 682 C C . SER A 1 90 ? -18.219 16.172 10.609 1 98.69 90 SER A C 1
ATOM 684 O O . SER A 1 90 ? -18.453 16.016 9.414 1 98.69 90 SER A O 1
ATOM 686 N N . ARG A 1 91 ? -19 16.812 11.391 1 98.56 91 ARG A N 1
ATOM 687 C CA . ARG A 1 91 ? -20.266 17.375 10.93 1 98.56 91 ARG A CA 1
ATOM 688 C C . ARG A 1 91 ? -20.047 18.375 9.797 1 98.56 91 ARG A C 1
ATOM 690 O O . ARG A 1 91 ? -20.812 18.391 8.828 1 98.56 91 ARG A O 1
ATOM 697 N N . VAL A 1 92 ? -19.031 19.156 9.883 1 98.38 92 VAL A N 1
ATOM 698 C CA . VAL A 1 92 ? -18.781 20.266 8.969 1 98.38 92 VAL A CA 1
ATOM 699 C C . VAL A 1 92 ? -18.188 19.75 7.66 1 98.38 92 VAL A C 1
ATOM 701 O O . VAL A 1 92 ? -18.5 20.266 6.582 1 98.38 92 VAL A O 1
ATOM 704 N N . PHE A 1 93 ? -17.375 18.75 7.691 1 98.62 93 PHE A N 1
ATOM 705 C CA . PHE A 1 93 ? -16.562 18.359 6.543 1 98.62 93 PHE A CA 1
ATOM 706 C C . PHE A 1 93 ? -17.234 17.25 5.754 1 98.62 93 PHE A C 1
ATOM 708 O O . PHE A 1 93 ? -16.969 17.062 4.562 1 98.62 93 PHE A O 1
ATOM 715 N N . ILE A 1 94 ? -18.156 16.422 6.328 1 98.81 94 ILE A N 1
ATOM 716 C CA . ILE A 1 94 ? -18.844 15.328 5.656 1 98.81 94 ILE A CA 1
ATOM 717 C C . ILE A 1 94 ? -19.656 15.867 4.477 1 98.81 94 ILE A C 1
ATOM 719 O O . ILE A 1 94 ? -19.578 15.328 3.371 1 98.81 94 ILE A O 1
ATOM 723 N N . PRO A 1 95 ? -20.375 17.016 4.621 1 98.69 95 PRO A N 1
ATOM 724 C CA . PRO A 1 95 ? -21.125 17.547 3.479 1 98.69 95 PRO A CA 1
ATOM 725 C C . PRO A 1 95 ? -20.219 17.938 2.309 1 98.69 95 PRO A C 1
ATOM 727 O O . PRO A 1 95 ? -20.703 18.094 1.184 1 98.69 95 PRO A O 1
ATOM 730 N N . ARG A 1 96 ? -18.953 18.109 2.605 1 98.56 96 ARG A N 1
ATOM 731 C CA . ARG A 1 96 ? -18 18.469 1.559 1 98.56 96 ARG A CA 1
ATOM 732 C C . ARG A 1 96 ? -17.391 17.219 0.92 1 98.56 96 ARG A C 1
ATOM 734 O O . ARG A 1 96 ? -16.562 17.312 0.022 1 98.56 96 ARG A O 1
ATOM 741 N N . GLY A 1 97 ? -17.781 16.031 1.336 1 98.81 97 GLY A N 1
ATOM 742 C CA . GLY A 1 97 ? -17.391 14.789 0.694 1 98.81 97 GLY A CA 1
ATOM 743 C C . GLY A 1 97 ? -16.297 14.047 1.43 1 98.81 97 GLY A C 1
ATOM 744 O O . GLY A 1 97 ? -15.945 12.922 1.062 1 98.81 97 GLY A O 1
ATOM 745 N N . THR A 1 98 ? -15.719 14.602 2.502 1 98.88 98 THR A N 1
ATOM 746 C CA . THR A 1 98 ? -14.641 13.953 3.234 1 98.88 98 THR A CA 1
ATOM 747 C C . THR A 1 98 ? -15.188 12.852 4.141 1 98.88 98 THR A C 1
ATOM 749 O O . THR A 1 98 ? -16.062 13.102 4.969 1 98.88 98 THR A O 1
ATOM 752 N N . THR A 1 99 ? -14.695 11.641 3.975 1 98.88 99 THR A N 1
ATOM 753 C CA . THR A 1 99 ? -15.242 10.516 4.727 1 98.88 99 THR A CA 1
ATOM 754 C C . THR A 1 99 ? -14.195 9.945 5.684 1 98.88 99 THR A C 1
ATOM 756 O O . THR A 1 99 ? -14.539 9.25 6.641 1 98.88 99 THR A O 1
ATOM 759 N N . THR A 1 100 ? -12.945 10.172 5.387 1 98.88 100 THR A N 1
ATOM 760 C CA . THR A 1 100 ? -11.844 9.672 6.199 1 98.88 100 THR A CA 1
ATOM 761 C C . THR A 1 100 ? -10.727 10.711 6.305 1 98.88 100 THR A C 1
ATOM 763 O O . THR A 1 100 ? -10.391 11.367 5.32 1 98.88 100 THR A O 1
ATOM 766 N N . ILE A 1 101 ? -10.172 10.875 7.504 1 98.81 101 ILE A N 1
ATOM 767 C CA . ILE A 1 101 ? -9.008 11.742 7.641 1 98.81 101 ILE A CA 1
ATOM 768 C C . ILE A 1 101 ? -7.953 11.062 8.508 1 98.81 101 ILE A C 1
ATOM 770 O O . ILE A 1 101 ? -8.289 10.281 9.398 1 98.81 101 ILE A O 1
ATOM 774 N N . LEU A 1 102 ? -6.715 11.273 8.195 1 98.62 102 LEU A N 1
ATOM 775 C CA . LEU A 1 102 ? -5.578 11.008 9.062 1 98.62 102 LEU A CA 1
ATOM 776 C C . LEU A 1 102 ? -5.07 12.297 9.703 1 98.62 102 LEU A C 1
ATOM 778 O O . LEU A 1 102 ? -4.426 13.109 9.039 1 98.62 102 LEU A O 1
ATOM 782 N N . ALA A 1 103 ? -5.324 12.438 10.977 1 98.69 103 ALA A N 1
ATOM 783 C CA . ALA A 1 103 ? -5.113 13.711 11.664 1 98.69 103 ALA A CA 1
ATOM 784 C C . ALA A 1 103 ? -3.875 13.656 12.555 1 98.69 103 ALA A C 1
ATOM 786 O O . ALA A 1 103 ? -3.609 12.641 13.188 1 98.69 103 ALA A O 1
ATOM 787 N N . ASP A 1 104 ? -3.148 14.688 12.539 1 98.31 104 ASP A N 1
ATOM 788 C CA . ASP A 1 104 ? -2.049 14.93 13.469 1 98.31 104 ASP A CA 1
ATOM 789 C C . ASP A 1 104 ? -2.488 15.836 14.617 1 98.31 104 ASP A C 1
ATOM 791 O O . ASP A 1 104 ? -2.654 17.047 14.438 1 98.31 104 ASP A O 1
ATOM 795 N N . PRO A 1 105 ? -2.609 15.281 15.773 1 98.38 105 PRO A N 1
ATOM 796 C CA . PRO A 1 105 ? -3.072 16.094 16.906 1 98.38 105 PRO A CA 1
ATOM 797 C C . PRO A 1 105 ? -1.926 16.734 17.672 1 98.38 105 PRO A C 1
ATOM 799 O O . PRO A 1 105 ? -1.99 16.844 18.906 1 98.38 105 PRO A O 1
ATOM 802 N N . HIS A 1 106 ? -0.826 17.062 16.984 1 97.12 106 HIS A N 1
ATOM 803 C CA . HIS A 1 106 ? 0.359 17.516 17.703 1 97.12 106 HIS A CA 1
ATOM 804 C C . HIS A 1 106 ? 0.105 18.844 18.406 1 97.12 106 HIS A C 1
ATOM 806 O O . HIS A 1 106 ? 0.795 19.172 19.375 1 97.12 106 HIS A O 1
ATOM 812 N N . GLU A 1 107 ? -0.935 19.625 18.031 1 97.19 107 GLU A N 1
ATOM 813 C CA . GLU A 1 107 ? -1.21 20.906 18.688 1 97.19 107 GLU A CA 1
ATOM 814 C C . GLU A 1 107 ? -1.691 20.688 20.125 1 97.19 107 GLU A C 1
ATOM 816 O O . GLU A 1 107 ? -1.065 21.172 21.078 1 97.19 107 GLU A O 1
ATOM 821 N N . ILE A 1 108 ? -2.725 19.891 20.25 1 97.94 108 ILE A N 1
ATOM 822 C CA . ILE A 1 108 ? -3.273 19.672 21.578 1 97.94 108 ILE A CA 1
ATOM 823 C C . ILE A 1 108 ? -2.328 18.797 22.406 1 97.94 108 ILE A C 1
ATOM 825 O O . ILE A 1 108 ? -2.227 18.953 23.625 1 97.94 108 ILE A O 1
ATOM 829 N N . VAL A 1 109 ? -1.562 17.938 21.781 1 98.06 109 VAL A N 1
ATOM 830 C CA . VAL A 1 109 ? -0.634 17.078 22.516 1 98.06 109 VAL A CA 1
ATOM 831 C C . VAL A 1 109 ? 0.535 17.922 23.031 1 98.06 109 VAL A C 1
ATOM 833 O O . VAL A 1 109 ? 1.075 17.641 24.109 1 98.06 109 VAL A O 1
ATOM 836 N N . ASN A 1 110 ? 0.898 18.953 22.328 1 97 110 ASN A N 1
ATOM 837 C CA . ASN A 1 110 ? 1.907 19.859 22.844 1 97 110 ASN A CA 1
ATOM 838 C C . ASN A 1 110 ? 1.405 20.625 24.062 1 97 110 ASN A C 1
ATOM 840 O O . ASN A 1 110 ? 2.199 21.078 24.891 1 97 110 ASN A O 1
ATOM 844 N N . VAL A 1 111 ? 0.1 20.781 24.203 1 97.38 111 VAL A N 1
ATOM 845 C CA . VAL A 1 111 ? -0.49 21.516 25.312 1 97.38 111 VAL A CA 1
ATOM 846 C C . VAL A 1 111 ? -0.728 20.578 26.484 1 97.38 111 VAL A C 1
ATOM 848 O O . VAL A 1 111 ? -0.361 20.875 27.625 1 97.38 111 VAL A O 1
ATOM 851 N N . ALA A 1 112 ? -1.25 19.328 26.172 1 97.12 112 ALA A N 1
ATOM 852 C CA . ALA A 1 112 ? -1.806 18.5 27.25 1 97.12 112 ALA A CA 1
ATOM 853 C C . ALA A 1 112 ? -1.188 17.109 27.234 1 97.12 112 ALA A C 1
ATOM 855 O O . ALA A 1 112 ? -1.607 16.234 28 1 97.12 112 ALA A O 1
ATOM 856 N N . GLY A 1 113 ? -0.21 16.859 26.438 1 96.75 113 GLY A N 1
ATOM 857 C CA . GLY A 1 113 ? 0.419 15.555 26.375 1 96.75 113 GLY A CA 1
ATOM 858 C C . GLY A 1 113 ? -0.53 14.453 25.938 1 96.75 113 GLY A C 1
ATOM 859 O O . GLY A 1 113 ? -1.385 14.672 25.078 1 96.75 113 GLY A O 1
ATOM 860 N N . LEU A 1 114 ? -0.339 13.32 26.516 1 97.5 114 LEU A N 1
ATOM 861 C CA . LEU A 1 114 ? -1.111 12.148 26.125 1 97.5 114 LEU A CA 1
ATOM 862 C C . LEU A 1 114 ? -2.574 12.297 26.531 1 97.5 114 LEU A C 1
ATOM 864 O O . LEU A 1 114 ? -3.451 11.641 25.953 1 97.5 114 LEU A O 1
ATOM 868 N N . LYS A 1 115 ? -2.855 13.164 27.516 1 97.38 115 LYS A N 1
ATOM 869 C CA . LYS A 1 115 ? -4.25 13.461 27.828 1 97.38 115 LYS A CA 1
ATOM 870 C C . LYS A 1 115 ? -4.957 14.117 26.641 1 97.38 115 LYS A C 1
ATOM 872 O O . LYS A 1 115 ? -6.148 13.883 26.422 1 97.38 115 LYS A O 1
ATOM 877 N N . GLY A 1 116 ? -4.215 14.945 25.953 1 98 116 GLY A N 1
ATOM 878 C CA . GLY A 1 116 ? -4.758 15.539 24.734 1 98 116 GLY A CA 1
ATOM 879 C C . GLY A 1 116 ? -5.07 14.508 23.656 1 98 116 GLY A C 1
ATOM 880 O O . GLY A 1 116 ? -6.141 14.547 23.047 1 98 116 GLY A O 1
ATOM 881 N N . LEU A 1 117 ? -4.141 13.555 23.469 1 98.25 117 LEU A N 1
ATOM 882 C CA . LEU A 1 117 ? -4.367 12.477 22.5 1 98.25 117 LEU A CA 1
ATOM 883 C C . LEU A 1 117 ? -5.586 11.648 22.891 1 98.25 117 LEU A C 1
ATOM 885 O O . LEU A 1 117 ? -6.426 11.344 22.031 1 98.25 117 LEU A O 1
ATOM 889 N N . ASP A 1 118 ? -5.684 11.328 24.172 1 98.19 118 ASP A N 1
ATOM 890 C CA . ASP A 1 118 ? -6.801 10.531 24.672 1 98.19 118 ASP A CA 1
ATOM 891 C C . ASP A 1 118 ? -8.133 11.227 24.406 1 98.19 118 ASP A C 1
ATOM 893 O O . ASP A 1 118 ? -9.102 10.586 23.984 1 98.19 118 ASP A O 1
ATOM 897 N N . TYR A 1 119 ? -8.148 12.5 24.672 1 98.25 119 TYR A N 1
ATOM 898 C CA . TYR A 1 119 ? -9.367 13.258 24.406 1 98.25 119 TYR A CA 1
ATOM 899 C C . TYR A 1 119 ? -9.742 13.172 22.922 1 98.25 119 TYR A C 1
ATOM 901 O O . TYR A 1 119 ? -10.891 12.883 22.594 1 98.25 119 TYR A O 1
ATOM 909 N N . MET A 1 120 ? -8.805 13.438 22.062 1 98.62 120 MET A N 1
ATOM 910 C CA . MET A 1 120 ? -9.062 13.453 20.625 1 98.62 120 MET A CA 1
ATOM 911 C C . MET A 1 120 ? -9.578 12.094 20.156 1 98.62 120 MET A C 1
ATOM 913 O O . MET A 1 120 ? -10.531 12.023 19.375 1 98.62 120 MET A O 1
ATOM 917 N N . VAL A 1 121 ? -8.922 11.008 20.594 1 98.5 121 VAL A N 1
ATOM 918 C CA . VAL A 1 121 ? -9.273 9.648 20.203 1 98.5 121 VAL A CA 1
ATOM 919 C C . VAL A 1 121 ? -10.695 9.328 20.672 1 98.5 121 VAL A C 1
ATOM 921 O O . VAL A 1 121 ? -11.5 8.789 19.906 1 98.5 121 VAL A O 1
ATOM 924 N N . ASN A 1 122 ? -11.023 9.688 21.875 1 98.38 122 ASN A N 1
ATOM 925 C CA . ASN A 1 122 ? -12.344 9.391 22.422 1 98.38 122 ASN A CA 1
ATOM 926 C C . ASN A 1 122 ? -13.43 10.227 21.766 1 98.38 122 ASN A C 1
ATOM 928 O O . ASN A 1 122 ? -14.516 9.727 21.453 1 98.38 122 ASN A O 1
ATOM 932 N N . ALA A 1 123 ? -13.156 11.531 21.531 1 98.5 123 ALA A N 1
ATOM 933 C CA . ALA A 1 123 ? -14.102 12.398 20.844 1 98.5 123 ALA A CA 1
ATOM 934 C C . ALA A 1 123 ? -14.383 11.875 19.422 1 98.5 123 ALA A C 1
ATOM 936 O O . ALA A 1 123 ? -15.516 11.945 18.953 1 98.5 123 ALA A O 1
ATOM 937 N N . ALA A 1 124 ? -13.383 11.367 18.781 1 98.31 124 ALA A N 1
ATOM 938 C CA . ALA A 1 124 ? -13.5 10.867 17.406 1 98.31 124 ALA A CA 1
ATOM 939 C C . ALA A 1 124 ? -14.445 9.664 17.344 1 98.31 124 ALA A C 1
ATOM 941 O O . ALA A 1 124 ? -15.102 9.445 16.328 1 98.31 124 ALA A O 1
ATOM 942 N N . LYS A 1 125 ? -14.547 8.891 18.422 1 97.81 125 LYS A N 1
ATOM 943 C CA . LYS A 1 125 ? -15.438 7.734 18.469 1 97.81 125 LYS A CA 1
ATOM 944 C C . LYS A 1 125 ? -16.906 8.164 18.312 1 97.81 125 LYS A C 1
ATOM 946 O O . LYS A 1 125 ? -17.75 7.371 17.891 1 97.81 125 LYS A O 1
ATOM 951 N N . ASN A 1 126 ? -17.141 9.414 18.625 1 97.62 126 ASN A N 1
ATOM 952 C CA . ASN A 1 126 ? -18.5 9.938 18.531 1 97.62 126 ASN A CA 1
ATOM 953 C C . ASN A 1 126 ? -18.797 10.492 17.141 1 97.62 126 ASN A C 1
ATOM 955 O O . ASN A 1 126 ? -19.938 10.836 16.828 1 97.62 126 ASN A O 1
ATOM 959 N N . ALA A 1 127 ? -17.828 10.594 16.297 1 98.19 127 ALA A N 1
ATOM 960 C CA . ALA A 1 127 ? -17.984 11.164 14.961 1 98.19 127 ALA A CA 1
ATOM 961 C C . ALA A 1 127 ? -18.422 10.102 13.953 1 98.19 127 ALA A C 1
ATOM 963 O O . ALA A 1 127 ? -18.141 8.914 14.141 1 98.19 127 ALA A O 1
ATOM 964 N N . LYS A 1 128 ? -19.172 10.508 12.891 1 98.12 128 LYS A N 1
ATOM 965 C CA . LYS A 1 128 ? -19.531 9.594 11.812 1 98.12 128 LYS A CA 1
ATOM 966 C C . LYS A 1 128 ? -18.359 9.398 10.844 1 98.12 128 LYS A C 1
ATOM 968 O O . LYS A 1 128 ? -18.203 8.32 10.266 1 98.12 128 LYS A O 1
ATOM 973 N N . MET A 1 129 ? -17.547 10.438 10.688 1 98.62 129 MET A N 1
ATOM 974 C CA . MET A 1 129 ? -16.344 10.359 9.867 1 98.62 129 MET A CA 1
ATOM 975 C C . MET A 1 129 ? -15.32 9.406 10.484 1 98.62 129 MET A C 1
ATOM 977 O O . MET A 1 129 ? -15.195 9.328 11.703 1 98.62 129 MET A O 1
ATOM 981 N N . ASP A 1 130 ? -14.648 8.609 9.672 1 98.69 130 ASP A N 1
ATOM 982 C CA . ASP A 1 130 ? -13.531 7.82 10.18 1 98.69 130 ASP A CA 1
ATOM 983 C C . ASP A 1 130 ? -12.312 8.703 10.453 1 98.69 130 ASP A C 1
ATOM 985 O O . ASP A 1 130 ? -11.562 9.031 9.539 1 98.69 130 ASP A O 1
ATOM 989 N N . ILE A 1 131 ? -12.109 9.062 11.68 1 98.81 131 ILE A N 1
ATOM 990 C CA . ILE A 1 131 ? -10.984 9.891 12.094 1 98.81 131 ILE A CA 1
ATOM 991 C C . ILE A 1 131 ? -9.883 9.008 12.664 1 98.81 131 ILE A C 1
ATOM 993 O O . ILE A 1 131 ? -10.07 8.352 13.688 1 98.81 131 ILE A O 1
ATOM 997 N N . ARG A 1 132 ? -8.773 9.031 11.984 1 98.38 132 ARG A N 1
ATOM 998 C CA . ARG A 1 132 ? -7.594 8.281 12.414 1 98.38 132 ARG A CA 1
ATOM 999 C C . ARG A 1 132 ? -6.473 9.227 12.836 1 98.38 132 ARG A C 1
ATOM 1001 O O . ARG A 1 132 ? -6.25 10.258 12.203 1 98.38 132 ARG A O 1
ATOM 1008 N N . TYR A 1 133 ? -5.816 8.836 13.906 1 98.69 133 TYR A N 1
ATOM 1009 C CA . TYR A 1 133 ? -4.801 9.742 14.422 1 98.69 133 TYR A CA 1
ATOM 1010 C C . TYR A 1 133 ? -3.4 9.195 14.188 1 98.69 133 TYR A C 1
ATOM 1012 O O . TYR A 1 133 ? -3.207 7.977 14.148 1 98.69 133 TYR A O 1
ATOM 1020 N N . MET A 1 134 ? -2.486 10.094 13.984 1 98.44 134 MET A N 1
ATOM 1021 C CA . MET A 1 134 ? -1.05 9.828 13.961 1 98.44 134 MET A CA 1
ATOM 1022 C C . MET A 1 134 ? -0.393 10.25 15.273 1 98.44 134 MET A C 1
ATOM 1024 O O . MET A 1 134 ? -0.851 11.188 15.93 1 98.44 134 MET A O 1
ATOM 1028 N N . MET A 1 135 ? 0.688 9.633 15.656 1 98.5 135 MET A N 1
ATOM 1029 C CA . MET A 1 135 ? 1.398 9.93 16.891 1 98.5 135 MET A CA 1
ATOM 1030 C C . MET A 1 135 ? 2.332 11.125 16.719 1 98.5 135 MET A C 1
ATOM 1032 O O . MET A 1 135 ? 3.232 11.086 15.875 1 98.5 135 MET A O 1
ATOM 1036 N N . PRO A 1 136 ? 2.16 12.148 17.469 1 97.88 136 PRO A N 1
ATOM 1037 C CA . PRO A 1 136 ? 3.023 13.328 17.328 1 97.88 136 PRO A CA 1
ATOM 1038 C C . PRO A 1 136 ? 4.441 13.086 17.844 1 97.88 136 PRO A C 1
ATOM 1040 O O . PRO A 1 136 ? 4.641 12.898 19.047 1 97.88 136 PRO A O 1
ATOM 1043 N N . PRO A 1 137 ? 5.367 13.188 17 1 96.69 137 PRO A N 1
ATOM 1044 C CA . PRO A 1 137 ? 6.746 12.977 17.453 1 96.69 137 PRO A CA 1
ATOM 1045 C C . PRO A 1 137 ? 7.402 14.25 17.953 1 96.69 137 PRO A C 1
ATOM 1047 O O . PRO A 1 137 ? 8.375 14.195 18.719 1 96.69 137 PRO A O 1
ATOM 1050 N N . CYS A 1 138 ? 6.938 15.383 17.609 1 95.12 138 CYS A N 1
ATOM 1051 C CA . CYS A 1 138 ? 7.582 16.656 17.891 1 95.12 138 CYS A CA 1
ATOM 1052 C C . CYS A 1 138 ? 6.844 17.406 19 1 95.12 138 CYS A C 1
ATOM 1054 O O . CYS A 1 138 ? 6.324 18.5 18.781 1 95.12 138 CYS A O 1
ATOM 1056 N N . VAL A 1 139 ? 6.906 16.875 20.109 1 96.25 139 VAL A N 1
ATOM 1057 C CA . VAL A 1 139 ? 6.395 17.469 21.344 1 96.25 139 VAL A CA 1
ATOM 1058 C C . VAL A 1 139 ? 7.523 17.594 22.359 1 96.25 139 VAL A C 1
ATOM 1060 O O . VAL A 1 139 ? 7.832 16.641 23.078 1 96.25 139 VAL A O 1
ATOM 1063 N N . PRO A 1 140 ? 8.25 18.625 22.531 1 94.69 140 PRO A N 1
ATOM 1064 C CA . PRO A 1 140 ? 7.953 19.875 21.828 1 94.69 140 PRO A CA 1
ATOM 1065 C C . PRO A 1 140 ? 8.406 19.859 20.375 1 94.69 140 PRO A C 1
ATOM 1067 O O . PRO A 1 140 ? 9.172 18.984 19.969 1 94.69 140 PRO A O 1
ATOM 1070 N N . ALA A 1 141 ? 7.93 20.766 19.594 1 89.5 141 ALA A N 1
ATOM 1071 C CA . ALA A 1 141 ? 8.281 20.906 18.172 1 89.5 141 ALA A CA 1
ATOM 1072 C C . ALA A 1 141 ? 9.742 21.328 18.016 1 89.5 141 ALA A C 1
ATOM 1074 O O . ALA A 1 141 ? 10.375 21.016 17.016 1 89.5 141 ALA A O 1
ATOM 1075 N N . THR A 1 142 ? 10.211 22.062 18.969 1 87.38 142 THR A N 1
ATOM 1076 C CA . THR A 1 142 ? 11.586 22.562 18.984 1 87.38 142 THR A CA 1
ATOM 1077 C C . THR A 1 142 ? 12.102 22.703 20.406 1 87.38 142 THR A C 1
ATOM 1079 O O . THR A 1 142 ? 11.312 22.734 21.359 1 87.38 142 THR A O 1
ATOM 1082 N N . ASN A 1 143 ? 13.383 22.766 20.5 1 87.69 143 ASN A N 1
ATOM 1083 C CA . ASN A 1 143 ? 13.977 23.016 21.812 1 87.69 143 ASN A CA 1
ATOM 1084 C C . ASN A 1 143 ? 14.062 24.5 22.125 1 87.69 143 ASN A C 1
ATOM 1086 O O . ASN A 1 143 ? 14.484 24.891 23.219 1 87.69 143 ASN A O 1
ATOM 1090 N N . PHE A 1 144 ? 13.531 25.312 21.281 1 92.12 144 PHE A N 1
ATOM 1091 C CA . PHE A 1 144 ? 13.664 26.766 21.422 1 92.12 144 PHE A CA 1
ATOM 1092 C C . PHE A 1 144 ? 12.43 27.359 22.094 1 92.12 144 PHE A C 1
ATOM 1094 O O . PHE A 1 144 ? 12.328 28.578 22.25 1 92.12 144 PHE A O 1
ATOM 1101 N N . GLU A 1 145 ? 11.5 26.531 22.438 1 94.19 145 GLU A N 1
ATOM 1102 C CA . GLU A 1 145 ? 10.258 27.016 23.031 1 94.19 145 GLU A CA 1
ATOM 1103 C C . GLU A 1 145 ? 9.758 26.078 24.125 1 94.19 145 GLU A C 1
ATOM 1105 O O . GLU A 1 145 ? 10.109 24.906 24.141 1 94.19 145 GLU A O 1
ATOM 1110 N N . THR A 1 146 ? 9 26.625 25.047 1 95.75 146 THR A N 1
ATOM 1111 C CA . THR A 1 146 ? 8.391 25.828 26.109 1 95.75 146 THR A CA 1
ATOM 1112 C C . THR A 1 146 ? 7.027 25.297 25.672 1 95.75 146 THR A C 1
ATOM 1114 O O . THR A 1 146 ? 6.145 26.078 25.281 1 95.75 146 THR A O 1
ATOM 1117 N N . SER A 1 147 ? 6.895 23.969 25.656 1 95.75 147 SER A N 1
ATOM 1118 C CA . SER A 1 147 ? 5.602 23.359 25.375 1 95.75 147 SER A CA 1
ATOM 1119 C C . SER A 1 147 ? 4.953 22.828 26.641 1 95.75 147 SER A C 1
ATOM 1121 O O . SER A 1 147 ? 5.539 22.891 27.719 1 95.75 147 SER A O 1
ATOM 1123 N N . GLY A 1 148 ? 3.756 22.391 26.531 1 96.38 148 GLY A N 1
ATOM 1124 C CA . GLY A 1 148 ? 3.016 21.875 27.672 1 96.38 148 GLY A CA 1
ATOM 1125 C C . GLY A 1 148 ? 3.406 20.453 28.047 1 96.38 148 GLY A C 1
ATOM 1126 O O . GLY A 1 148 ? 3.184 20.031 29.188 1 96.38 148 GLY A O 1
ATOM 1127 N N . ALA A 1 149 ? 4.02 19.781 27.109 1 96.12 149 ALA A N 1
ATOM 1128 C CA . ALA A 1 149 ? 4.375 18.391 27.359 1 96.12 149 ALA A CA 1
ATOM 1129 C C . ALA A 1 149 ? 5.66 18.016 26.625 1 96.12 149 ALA A C 1
ATOM 1131 O O . ALA A 1 149 ? 6.102 18.734 25.719 1 96.12 149 ALA A O 1
ATOM 1132 N N . ASP A 1 150 ? 6.258 16.953 27.109 1 96.19 150 ASP A N 1
ATOM 1133 C CA . ASP A 1 150 ? 7.383 16.281 26.453 1 96.19 150 ASP A CA 1
ATOM 1134 C C . ASP A 1 150 ? 7.07 14.812 26.172 1 96.19 150 ASP A C 1
ATOM 1136 O O . ASP A 1 150 ? 6.715 14.078 27.094 1 96.19 150 ASP A O 1
ATOM 1140 N N . LEU A 1 151 ? 7.223 14.461 24.984 1 97 151 LEU A N 1
ATOM 1141 C CA . LEU A 1 151 ? 7.031 13.055 24.641 1 97 151 LEU A CA 1
ATOM 1142 C C . LEU A 1 151 ? 8.328 12.453 24.109 1 97 151 LEU A C 1
ATOM 1144 O O . LEU A 1 151 ? 9.117 13.141 23.453 1 97 151 LEU A O 1
ATOM 1148 N N . TYR A 1 152 ? 8.547 11.203 24.438 1 97.19 152 TYR A N 1
ATOM 1149 C CA . TYR A 1 152 ? 9.688 10.43 23.953 1 97.19 152 TYR A CA 1
ATOM 1150 C C . TYR A 1 152 ? 9.227 9.094 23.375 1 97.19 152 TYR A C 1
ATOM 1152 O O . TYR A 1 152 ? 8.039 8.758 23.438 1 97.19 152 TYR A O 1
ATOM 1160 N N . ALA A 1 153 ? 10.109 8.359 22.75 1 97.69 153 ALA A N 1
ATOM 1161 C CA . ALA A 1 153 ? 9.812 7.133 22.031 1 97.69 153 ALA A CA 1
ATOM 1162 C C . ALA A 1 153 ? 9.023 6.156 22.891 1 97.69 153 ALA A C 1
ATOM 1164 O O . ALA A 1 153 ? 8.047 5.559 22.438 1 97.69 153 ALA A O 1
ATOM 1165 N N . ASP A 1 154 ? 9.398 6.031 24.109 1 97.81 154 ASP A N 1
ATOM 1166 C CA . ASP A 1 154 ? 8.758 5.074 25 1 97.81 154 ASP A CA 1
ATOM 1167 C C . ASP A 1 154 ? 7.289 5.43 25.219 1 97.81 154 ASP A C 1
ATOM 1169 O O . ASP A 1 154 ? 6.449 4.543 25.391 1 97.81 154 ASP A O 1
ATOM 1173 N N . ASP A 1 155 ? 6.961 6.715 25.234 1 97.75 155 ASP A N 1
ATOM 1174 C CA . ASP A 1 155 ? 5.59 7.18 25.438 1 97.75 155 ASP A CA 1
ATOM 1175 C C . ASP A 1 155 ? 4.691 6.773 24.266 1 97.75 155 ASP A C 1
ATOM 1177 O O . ASP A 1 155 ? 3.469 6.738 24.406 1 97.75 155 ASP A O 1
ATOM 1181 N N . MET A 1 156 ? 5.273 6.473 23.156 1 97.25 156 MET A N 1
ATOM 1182 C CA . MET A 1 156 ? 4.531 6.27 21.906 1 97.25 156 MET A CA 1
ATOM 1183 C C . MET A 1 156 ? 4.207 4.797 21.703 1 97.25 156 MET A C 1
ATOM 1185 O O . MET A 1 156 ? 3.328 4.457 20.906 1 97.25 156 MET A O 1
ATOM 1189 N N . GLU A 1 157 ? 4.953 3.926 22.359 1 97.62 157 GLU A N 1
ATOM 1190 C CA . GLU A 1 157 ? 4.988 2.504 22.031 1 97.62 157 GLU A CA 1
ATOM 1191 C C . GLU A 1 157 ? 3.602 1.878 22.141 1 97.62 157 GLU A C 1
ATOM 1193 O O . GLU A 1 157 ? 3.166 1.154 21.25 1 97.62 157 GLU A O 1
ATOM 1198 N N . ASP A 1 158 ? 2.855 2.127 23.281 1 97.62 158 ASP A N 1
ATOM 1199 C CA . ASP A 1 158 ? 1.56 1.49 23.5 1 97.62 158 ASP A CA 1
ATOM 1200 C C . ASP A 1 158 ? 0.576 1.847 22.391 1 97.62 158 ASP A C 1
ATOM 1202 O O . ASP A 1 158 ? -0.138 0.978 21.875 1 97.62 158 ASP A O 1
ATOM 1206 N N . ALA A 1 159 ? 0.525 3.115 22.047 1 97.5 159 ALA A N 1
ATOM 1207 C CA . ALA A 1 159 ? -0.397 3.582 21.016 1 97.5 159 ALA A CA 1
ATOM 1208 C C . ALA A 1 159 ? -0.068 2.955 19.672 1 97.5 159 ALA A C 1
ATOM 1210 O O . ALA A 1 159 ? -0.97 2.604 18.906 1 97.5 159 ALA A O 1
ATOM 1211 N N . LEU A 1 160 ? 1.206 2.791 19.344 1 97.12 160 LEU A N 1
ATOM 1212 C CA . LEU A 1 160 ? 1.635 2.176 18.094 1 97.12 160 LEU A CA 1
ATOM 1213 C C . LEU A 1 160 ? 1.335 0.68 18.094 1 97.12 160 LEU A C 1
ATOM 1215 O O . LEU A 1 160 ? 0.806 0.149 17.109 1 97.12 160 LEU A O 1
ATOM 1219 N N . LYS A 1 161 ? 1.615 0.036 19.203 1 95 161 LYS A N 1
ATOM 1220 C CA . LYS A 1 161 ? 1.456 -1.408 19.344 1 95 161 LYS A CA 1
ATOM 1221 C C . LYS A 1 161 ? -0.011 -1.813 19.234 1 95 161 LYS A C 1
ATOM 1223 O O . LYS A 1 161 ? -0.335 -2.83 18.625 1 95 161 LYS A O 1
ATOM 1228 N N . THR A 1 162 ? -0.934 -0.98 19.781 1 94.94 162 THR A N 1
ATOM 1229 C CA . THR A 1 162 ? -2.344 -1.343 19.859 1 94.94 162 THR A CA 1
ATOM 1230 C C . THR A 1 162 ? -3.096 -0.862 18.625 1 94.94 162 THR A C 1
ATOM 1232 O O . THR A 1 162 ? -4.258 -1.222 18.422 1 94.94 162 THR A O 1
ATOM 1235 N N . GLY A 1 163 ? -2.469 -0.044 17.859 1 94 163 GLY A N 1
ATOM 1236 C CA . GLY A 1 163 ? -3.131 0.502 16.688 1 94 163 GLY A CA 1
ATOM 1237 C C . GLY A 1 163 ? -4.012 1.695 17 1 94 163 GLY A C 1
ATOM 1238 O O . GLY A 1 163 ? -4.871 2.068 16.188 1 94 163 GLY A O 1
ATOM 1239 N N . GLU A 1 164 ? -3.854 2.256 18.094 1 96.25 164 GLU A N 1
ATOM 1240 C CA . GLU A 1 164 ? -4.57 3.477 18.453 1 96.25 164 GLU A CA 1
ATOM 1241 C C . GLU A 1 164 ? -4.199 4.625 17.531 1 96.25 164 GLU A C 1
ATOM 1243 O O . GLU A 1 164 ? -5.023 5.504 17.25 1 96.25 164 GLU A O 1
ATOM 1248 N N . VAL A 1 165 ? -2.943 4.605 17.109 1 97.75 165 VAL A N 1
ATOM 1249 C CA . VAL A 1 165 ? -2.463 5.566 16.125 1 97.75 165 VAL A CA 1
ATOM 1250 C C . VAL A 1 165 ? -1.948 4.824 14.891 1 97.75 165 VAL A C 1
ATOM 1252 O O . VAL A 1 165 ? -1.534 3.668 14.984 1 97.75 165 VAL A O 1
ATOM 1255 N N . ASP A 1 166 ? -2.031 5.5 13.742 1 96.12 166 ASP A N 1
ATOM 1256 C CA . ASP A 1 166 ? -1.749 4.852 12.461 1 96.12 166 ASP A CA 1
ATOM 1257 C C . ASP A 1 166 ? -0.315 5.125 12.016 1 96.12 166 ASP A C 1
ATOM 1259 O O . ASP A 1 166 ? 0.066 4.785 10.891 1 96.12 166 ASP A O 1
ATOM 1263 N N . GLY A 1 167 ? 0.509 5.688 12.797 1 97.5 167 GLY A N 1
ATOM 1264 C CA . GLY A 1 167 ? 1.891 6 12.469 1 97.5 167 GLY A CA 1
ATOM 1265 C C . GLY A 1 167 ? 2.414 7.219 13.203 1 97.5 167 GLY A C 1
ATOM 1266 O O . GLY A 1 167 ? 1.838 7.641 14.211 1 97.5 167 GLY A O 1
ATOM 1267 N N . LEU A 1 168 ? 3.572 7.645 12.75 1 98 168 LEU A N 1
ATOM 1268 C CA . LEU A 1 168 ? 4.195 8.852 13.289 1 98 168 LEU A CA 1
ATOM 1269 C C . LEU A 1 168 ? 3.814 10.07 12.469 1 98 168 LEU A C 1
ATOM 1271 O O . LEU A 1 168 ? 3.91 10.055 11.242 1 98 168 LEU A O 1
ATOM 1275 N N . ALA A 1 169 ? 3.262 11.062 13.172 1 97.75 169 ALA A N 1
ATOM 1276 C CA . ALA A 1 169 ? 2.865 12.297 12.5 1 97.75 169 ALA A CA 1
ATOM 1277 C C . ALA A 1 169 ? 4.082 13.039 11.961 1 97.75 169 ALA A C 1
ATOM 1279 O O . ALA A 1 169 ? 5.176 12.477 11.875 1 97.75 169 ALA A O 1
ATOM 1280 N N . GLU A 1 170 ? 3.9 14.266 11.516 1 96.12 170 GLU A N 1
ATOM 1281 C CA . GLU A 1 170 ? 4.926 14.992 10.773 1 96.12 170 GLU A CA 1
ATOM 1282 C C . GLU A 1 170 ? 6.168 15.219 11.633 1 96.12 170 GLU A C 1
ATOM 1284 O O . GLU A 1 170 ? 6.066 15.633 12.789 1 96.12 170 GLU A O 1
ATOM 1289 N N . LEU A 1 171 ? 7.332 14.867 11.062 1 96.69 171 LEU A N 1
ATOM 1290 C CA . LEU A 1 171 ? 8.625 15.133 11.688 1 96.69 171 LEU A CA 1
ATOM 1291 C C . LEU A 1 171 ? 9.102 16.547 11.359 1 96.69 171 LEU A C 1
ATOM 1293 O O . LEU A 1 171 ? 9.984 16.719 10.516 1 96.69 171 LEU A O 1
ATOM 1297 N N . MET A 1 172 ? 8.609 17.438 12.164 1 94.25 172 MET A N 1
ATOM 1298 C CA . MET A 1 172 ? 8.875 18.859 11.898 1 94.25 172 MET A CA 1
ATOM 1299 C C . MET A 1 172 ? 10.312 19.219 12.273 1 94.25 172 MET A C 1
ATOM 1301 O O . MET A 1 172 ? 10.859 20.203 11.773 1 94.25 172 MET A O 1
ATOM 1305 N N . ASN A 1 173 ? 10.891 18.5 13.188 1 93.06 173 ASN A N 1
ATOM 1306 C CA . ASN A 1 173 ? 12.297 18.688 13.516 1 93.06 173 ASN A CA 1
ATOM 1307 C C . ASN A 1 173 ? 13.211 18.031 12.492 1 93.06 173 ASN A C 1
ATOM 1309 O O . ASN A 1 173 ? 14.016 17.172 12.844 1 93.06 173 ASN A O 1
ATOM 1313 N N . PHE A 1 174 ? 13.094 18.453 11.227 1 94.06 174 PHE A N 1
ATOM 1314 C CA . PHE A 1 174 ? 13.867 17.844 10.148 1 94.06 174 PHE A CA 1
ATOM 1315 C C . PHE A 1 174 ? 15.359 18.078 10.359 1 94.06 174 PHE A C 1
ATOM 1317 O O . PHE A 1 174 ? 16.188 17.219 10.039 1 94.06 174 PHE A O 1
ATOM 1324 N N . PRO A 1 175 ? 15.805 19.266 10.945 1 92.5 175 PRO A N 1
ATOM 1325 C CA . PRO A 1 175 ? 17.234 19.375 11.234 1 92.5 175 PRO A CA 1
ATOM 1326 C C . PRO A 1 175 ? 17.734 18.297 12.195 1 92.5 175 PRO A C 1
ATOM 1328 O O . PRO A 1 175 ? 18.828 17.766 12.023 1 92.5 175 PRO A O 1
ATOM 1331 N N . GLY A 1 176 ? 16.906 18.047 13.234 1 93.62 176 GLY A N 1
ATOM 1332 C CA . GLY A 1 176 ? 17.266 16.969 14.156 1 93.62 176 GLY A CA 1
ATOM 1333 C C . GLY A 1 176 ? 17.359 15.617 13.484 1 93.62 176 GLY A C 1
ATOM 1334 O O . GLY A 1 176 ? 18.266 14.836 13.797 1 93.62 176 GLY A O 1
ATOM 1335 N N . VAL A 1 177 ? 16.5 15.297 12.57 1 96.5 177 VAL A N 1
ATOM 1336 C CA . VAL A 1 177 ? 16.516 14.031 11.844 1 96.5 177 VAL A CA 1
ATOM 1337 C C . VAL A 1 177 ? 17.766 13.938 10.984 1 96.5 177 VAL A C 1
ATOM 1339 O O . VAL A 1 177 ? 18.5 12.945 11.039 1 96.5 177 VAL A O 1
ATOM 1342 N N . ILE A 1 178 ? 18.062 15.023 10.188 1 97.06 178 ILE A N 1
ATOM 1343 C CA . ILE A 1 178 ? 19.188 15.062 9.258 1 97.06 178 ILE A CA 1
ATOM 1344 C C . ILE A 1 178 ? 20.5 14.938 10.031 1 97.06 178 ILE A C 1
ATOM 1346 O O . ILE A 1 178 ? 21.453 14.312 9.547 1 97.06 178 ILE A O 1
ATOM 1350 N N . ASN A 1 179 ? 20.469 15.469 11.289 1 95.75 179 ASN A N 1
ATOM 1351 C CA . ASN A 1 179 ? 21.688 15.438 12.094 1 95.75 179 ASN A CA 1
ATOM 1352 C C . ASN A 1 179 ? 21.703 14.242 13.047 1 95.75 179 ASN A C 1
ATOM 1354 O O . ASN A 1 179 ? 22.547 14.164 13.938 1 95.75 179 ASN A O 1
ATOM 1358 N N . ALA A 1 180 ? 20.734 13.375 12.914 1 97.19 180 ALA A N 1
ATOM 1359 C CA . ALA A 1 180 ? 20.641 12.141 13.688 1 97.19 180 ALA A CA 1
ATOM 1360 C C . ALA A 1 180 ? 20.562 12.43 15.18 1 97.19 180 ALA A C 1
ATOM 1362 O O . ALA A 1 180 ? 21.266 11.82 15.984 1 97.19 180 ALA A O 1
ATOM 1363 N N . ASP A 1 181 ? 19.734 13.414 15.461 1 94.75 181 ASP A N 1
ATOM 1364 C CA . ASP A 1 181 ? 19.422 13.695 16.859 1 94.75 181 ASP A CA 1
ATOM 1365 C C . ASP A 1 181 ? 18.906 12.445 17.578 1 94.75 181 ASP A C 1
ATOM 1367 O O . ASP A 1 181 ? 18.094 11.703 17.016 1 94.75 181 ASP A O 1
ATOM 1371 N N . ASP A 1 182 ? 19.344 12.203 18.766 1 96.62 182 ASP A N 1
ATOM 1372 C CA . ASP A 1 182 ? 19.062 10.969 19.484 1 96.62 182 ASP A CA 1
ATOM 1373 C C . ASP A 1 182 ? 17.562 10.789 19.688 1 96.62 182 ASP A C 1
ATOM 1375 O O . ASP A 1 182 ? 17.031 9.688 19.5 1 96.62 182 ASP A O 1
ATOM 1379 N N . LYS A 1 183 ? 16.875 11.812 20.094 1 96 183 LYS A N 1
ATOM 1380 C CA . LYS A 1 183 ? 15.445 11.727 20.312 1 96 183 LYS A CA 1
ATOM 1381 C C . LYS A 1 183 ? 14.711 11.383 19.016 1 96 183 LYS A C 1
ATOM 1383 O O . LYS A 1 183 ? 13.82 10.531 19 1 96 183 LYS A O 1
ATOM 1388 N N . MET A 1 184 ? 15.016 12.047 17.953 1 96.5 184 MET A N 1
ATOM 1389 C CA . MET A 1 184 ? 14.391 11.812 16.656 1 96.5 184 MET A CA 1
ATOM 1390 C C . MET A 1 184 ? 14.633 10.383 16.188 1 96.5 184 MET A C 1
ATOM 1392 O O . MET A 1 184 ? 13.703 9.703 15.734 1 96.5 184 MET A O 1
ATOM 1396 N N . ILE A 1 185 ? 15.891 9.914 16.344 1 98.12 185 ILE A N 1
ATOM 1397 C CA . ILE A 1 185 ? 16.266 8.578 15.883 1 98.12 185 ILE A CA 1
ATOM 1398 C C . ILE A 1 185 ? 15.508 7.527 16.688 1 98.12 185 ILE A C 1
ATOM 1400 O O . ILE A 1 185 ? 14.992 6.555 16.125 1 98.12 185 ILE A O 1
ATOM 1404 N N . ASP A 1 186 ? 15.43 7.727 18.016 1 98.31 186 ASP A N 1
ATOM 1405 C CA . ASP A 1 186 ? 14.719 6.777 18.875 1 98.31 186 ASP A CA 1
ATOM 1406 C C . ASP A 1 186 ? 13.242 6.691 18.484 1 98.31 186 ASP A C 1
ATOM 1408 O O . ASP A 1 186 ? 12.672 5.598 18.438 1 98.31 186 ASP A O 1
ATOM 1412 N N . GLU A 1 187 ? 12.617 7.82 18.234 1 98.25 187 GLU A N 1
ATOM 1413 C CA . GLU A 1 187 ? 11.203 7.852 17.859 1 98.25 187 GLU A CA 1
ATOM 1414 C C . GLU A 1 187 ? 10.977 7.211 16.5 1 98.25 187 GLU A C 1
ATOM 1416 O O . GLU A 1 187 ? 10.008 6.477 16.312 1 98.25 187 GLU A O 1
ATOM 1421 N N . ILE A 1 188 ? 11.852 7.477 15.562 1 98.38 188 ILE A N 1
ATOM 1422 C CA . ILE A 1 188 ? 11.781 6.883 14.234 1 98.38 188 ILE A CA 1
ATOM 1423 C C . ILE A 1 188 ? 11.898 5.363 14.336 1 98.38 188 ILE A C 1
ATOM 1425 O O . ILE A 1 188 ? 11.117 4.633 13.727 1 98.38 188 ILE A O 1
ATOM 1429 N N . LEU A 1 189 ? 12.875 4.902 15.117 1 98.25 189 LEU A N 1
ATOM 1430 C CA . LEU A 1 189 ? 13.086 3.469 15.281 1 98.25 189 LEU A CA 1
ATOM 1431 C C . LEU A 1 189 ? 11.883 2.811 15.938 1 98.25 189 LEU A C 1
ATOM 1433 O O . LEU A 1 189 ? 11.547 1.667 15.625 1 98.25 189 LEU A O 1
ATOM 1437 N N . MET A 1 190 ? 11.25 3.539 16.875 1 97.62 190 MET A N 1
ATOM 1438 C CA . MET A 1 190 ? 10.031 3.035 17.516 1 97.62 190 MET A CA 1
ATOM 1439 C C . MET A 1 190 ? 8.93 2.826 16.469 1 97.62 190 MET A C 1
ATOM 1441 O O . MET A 1 190 ? 8.242 1.804 16.484 1 97.62 190 MET A O 1
ATOM 1445 N N . ALA A 1 191 ? 8.734 3.803 15.625 1 97.38 191 ALA A N 1
ATOM 1446 C CA . ALA A 1 191 ? 7.746 3.68 14.555 1 97.38 191 ALA A CA 1
ATOM 1447 C C . ALA A 1 191 ? 8.078 2.514 13.633 1 97.38 191 ALA A C 1
ATOM 1449 O O . ALA A 1 191 ? 7.199 1.726 13.273 1 97.38 191 ALA A O 1
ATOM 1450 N N . LYS A 1 192 ? 9.352 2.402 13.25 1 96.5 192 LYS A N 1
ATOM 1451 C CA . LYS A 1 192 ? 9.797 1.343 12.352 1 96.5 192 LYS A CA 1
ATOM 1452 C C . LYS A 1 192 ? 9.602 -0.034 12.977 1 96.5 192 LYS A C 1
ATOM 1454 O O . LYS A 1 192 ? 9.305 -1.005 12.273 1 96.5 192 LYS A O 1
ATOM 1459 N N . LYS A 1 193 ? 9.805 -0.124 14.297 1 95.69 193 LYS A N 1
ATOM 1460 C CA . LYS A 1 193 ? 9.609 -1.366 15.039 1 95.69 193 LYS A CA 1
ATOM 1461 C C . LYS A 1 193 ? 8.219 -1.946 14.781 1 95.69 193 LYS A C 1
ATOM 1463 O O . LYS A 1 193 ? 8.062 -3.166 14.695 1 95.69 193 LYS A O 1
ATOM 1468 N N . TYR A 1 194 ? 7.25 -1.13 14.547 1 93.69 194 TYR A N 1
ATOM 1469 C CA . TYR A 1 194 ? 5.875 -1.585 14.375 1 93.69 194 TYR A CA 1
ATOM 1470 C C . TYR A 1 194 ? 5.414 -1.387 12.938 1 93.69 194 TYR A C 1
ATOM 1472 O O . TYR A 1 194 ? 4.215 -1.458 12.648 1 93.69 194 TYR A O 1
ATOM 1480 N N . GLY A 1 195 ? 6.348 -1.101 12.016 1 92.69 195 GLY A N 1
ATOM 1481 C CA . GLY A 1 195 ? 6.031 -0.95 10.609 1 92.69 195 GLY A CA 1
ATOM 1482 C C . GLY A 1 195 ? 5.121 0.232 10.32 1 92.69 195 GLY A C 1
ATOM 1483 O O . GLY A 1 195 ? 4.352 0.214 9.359 1 92.69 195 GLY A O 1
ATOM 1484 N N . ALA A 1 196 ? 5.195 1.275 11.156 1 95.19 196 ALA A N 1
ATOM 1485 C CA . ALA A 1 196 ? 4.289 2.416 11.055 1 95.19 196 ALA A CA 1
ATOM 1486 C C . ALA A 1 196 ? 4.789 3.426 10.023 1 95.19 196 ALA A C 1
ATOM 1488 O O . ALA A 1 196 ? 5.996 3.619 9.875 1 95.19 196 ALA A O 1
ATOM 1489 N N . ARG A 1 197 ? 3.824 4.02 9.328 1 95.44 197 ARG A N 1
ATOM 1490 C CA . ARG A 1 197 ? 4.164 5.094 8.398 1 95.44 197 ARG A CA 1
ATOM 1491 C C . ARG A 1 197 ? 4.711 6.305 9.141 1 95.44 197 ARG A C 1
ATOM 1493 O O . ARG A 1 197 ? 4.348 6.551 10.289 1 95.44 197 ARG A O 1
ATOM 1500 N N . ILE A 1 198 ? 5.605 7.062 8.531 1 98.19 198 ILE A N 1
ATOM 1501 C CA . ILE A 1 198 ? 6.203 8.266 9.102 1 98.19 198 ILE A CA 1
ATOM 1502 C C . ILE A 1 198 ? 5.961 9.445 8.164 1 98.19 198 ILE A C 1
ATOM 1504 O O . ILE A 1 198 ? 6.414 9.445 7.02 1 98.19 198 ILE A O 1
ATOM 1508 N N . ASP A 1 199 ? 5.223 10.43 8.625 1 98.25 199 ASP A N 1
ATOM 1509 C CA . ASP A 1 199 ? 4.918 11.617 7.828 1 98.25 199 ASP A CA 1
ATOM 1510 C C . ASP A 1 199 ? 6.047 12.641 7.922 1 98.25 199 ASP A C 1
ATOM 1512 O O . ASP A 1 199 ? 6.691 12.773 8.969 1 98.25 199 ASP A O 1
ATOM 1516 N N . GLY A 1 200 ? 6.234 13.359 6.844 1 97.75 200 GLY A N 1
ATOM 1517 C CA . GLY A 1 200 ? 7.316 14.328 6.781 1 97.75 200 GLY A CA 1
ATOM 1518 C C . GLY A 1 200 ? 6.84 15.766 6.871 1 97.75 200 GLY A C 1
ATOM 1519 O O . GLY A 1 200 ? 5.633 16.016 6.93 1 97.75 200 GLY A O 1
ATOM 1520 N N . HIS A 1 201 ? 7.703 16.656 7.031 1 96.44 201 HIS A N 1
ATOM 1521 C CA . HIS A 1 201 ? 7.629 18.109 7.109 1 96.44 201 HIS A CA 1
ATOM 1522 C C . HIS A 1 201 ? 8.992 18.75 6.871 1 96.44 201 HIS A C 1
ATOM 1524 O O . HIS A 1 201 ? 9.758 18.969 7.816 1 96.44 201 HIS A O 1
ATOM 1530 N N . ALA A 1 202 ? 9.305 19 5.617 1 95.25 202 ALA A N 1
ATOM 1531 C CA . ALA A 1 202 ? 10.672 19.391 5.301 1 95.25 202 ALA A CA 1
ATOM 1532 C C . ALA A 1 202 ? 10.703 20.594 4.363 1 95.25 202 ALA A C 1
ATOM 1534 O O . ALA A 1 202 ? 11.242 20.516 3.256 1 95.25 202 ALA A O 1
ATOM 1535 N N . PRO A 1 203 ? 10.25 21.766 4.844 1 93.5 203 PRO A N 1
ATOM 1536 C CA . PRO A 1 203 ? 10.281 22.969 4.008 1 93.5 203 PRO A CA 1
ATOM 1537 C C . PRO A 1 203 ? 11.703 23.375 3.615 1 93.5 203 PRO A C 1
ATOM 1539 O O . PRO A 1 203 ? 12.57 23.516 4.48 1 93.5 203 PRO A O 1
ATOM 1542 N N . GLN A 1 204 ? 11.992 23.484 2.361 1 93.19 204 GLN A N 1
ATOM 1543 C CA . GLN A 1 204 ? 13.195 24.047 1.768 1 93.19 204 GLN A CA 1
ATOM 1544 C C . GLN A 1 204 ? 14.391 23.109 1.954 1 93.19 204 GLN A C 1
ATOM 1546 O O . GLN A 1 204 ? 15.539 23.531 1.822 1 93.19 204 GLN A O 1
ATOM 1551 N N . VAL A 1 205 ? 14.172 21.859 2.301 1 95.94 205 VAL A N 1
ATOM 1552 C CA . VAL A 1 205 ? 15.234 20.859 2.381 1 95.94 205 VAL A CA 1
ATOM 1553 C C . VAL A 1 205 ? 15.5 20.266 0.997 1 95.94 205 VAL A C 1
ATOM 1555 O O . VAL A 1 205 ? 14.562 19.875 0.294 1 95.94 205 VAL A O 1
ATOM 1558 N N . VAL A 1 206 ? 16.734 20.25 0.546 1 96.5 206 VAL A N 1
ATOM 1559 C CA . VAL A 1 206 ? 17.062 19.797 -0.807 1 96.5 206 VAL A CA 1
ATOM 1560 C C . VAL A 1 206 ? 18.359 18.984 -0.789 1 96.5 206 VAL A C 1
ATOM 1562 O O . VAL A 1 206 ? 19.062 18.938 0.23 1 96.5 206 VAL A O 1
ATOM 1565 N N . GLY A 1 207 ? 18.703 18.344 -1.861 1 97.12 207 GLY A N 1
ATOM 1566 C CA . GLY A 1 207 ? 19.969 17.688 -2.068 1 97.12 207 GLY A CA 1
ATOM 1567 C C . GLY A 1 207 ? 20.234 16.562 -1.074 1 97.12 207 GLY A C 1
ATOM 1568 O O . GLY A 1 207 ? 19.359 15.742 -0.811 1 97.12 207 GLY A O 1
ATOM 1569 N N . LYS A 1 208 ? 21.438 16.531 -0.564 1 98.19 208 LYS A N 1
ATOM 1570 C CA . LYS A 1 208 ? 21.875 15.469 0.331 1 98.19 208 LYS A CA 1
ATOM 1571 C C . LYS A 1 208 ? 21.109 15.5 1.648 1 98.19 208 LYS A C 1
ATOM 1573 O O . LYS A 1 208 ? 20.828 14.461 2.242 1 98.19 208 LYS A O 1
ATOM 1578 N N . ASP A 1 209 ? 20.75 16.688 2.039 1 97.81 209 ASP A N 1
ATOM 1579 C CA . ASP A 1 209 ? 19.953 16.812 3.262 1 97.81 209 ASP A CA 1
ATOM 1580 C C . ASP A 1 209 ? 18.578 16.172 3.086 1 97.81 209 ASP A C 1
ATOM 1582 O O . ASP A 1 209 ? 18.062 15.531 4.012 1 97.81 209 ASP A O 1
ATOM 1586 N N . LEU A 1 210 ? 17.984 16.359 1.906 1 98.5 210 LEU A N 1
ATOM 1587 C CA . LEU A 1 210 ? 16.719 15.703 1.629 1 98.5 210 LEU A CA 1
ATOM 1588 C C . LEU A 1 210 ? 16.875 14.188 1.587 1 98.5 210 LEU A C 1
ATOM 1590 O O . LEU A 1 210 ? 16.047 13.453 2.129 1 98.5 210 LEU A O 1
ATOM 1594 N N . ASN A 1 211 ? 17.984 13.695 0.936 1 98.75 211 ASN A N 1
ATOM 1595 C CA . ASN A 1 211 ? 18.281 12.266 0.952 1 98.75 211 ASN A CA 1
ATOM 1596 C C . ASN A 1 211 ? 18.359 11.727 2.377 1 98.75 211 ASN A C 1
ATOM 1598 O O . ASN A 1 211 ? 17.812 10.664 2.676 1 98.75 211 ASN A O 1
ATOM 1602 N N . ALA A 1 212 ? 19.062 12.469 3.234 1 98.75 212 ALA A N 1
ATOM 1603 C CA . ALA A 1 212 ? 19.234 12.055 4.621 1 98.75 212 ALA A CA 1
ATOM 1604 C C . ALA A 1 212 ? 17.891 11.977 5.344 1 98.75 212 ALA A C 1
ATOM 1606 O O . ALA A 1 212 ? 17.641 11.016 6.07 1 98.75 212 ALA A O 1
ATOM 1607 N N . TYR A 1 213 ? 17.094 13.008 5.137 1 98.56 213 TYR A N 1
ATOM 1608 C CA . TYR A 1 213 ? 15.773 13.062 5.75 1 98.56 213 TYR A CA 1
ATOM 1609 C C . TYR A 1 213 ? 14.922 11.883 5.309 1 98.56 213 TYR A C 1
ATOM 1611 O O . TYR A 1 213 ? 14.312 11.203 6.141 1 98.56 213 TYR A O 1
ATOM 1619 N N . ILE A 1 214 ? 14.898 11.57 4.027 1 98.75 214 ILE A N 1
ATOM 1620 C CA . ILE A 1 214 ? 14.086 10.5 3.461 1 98.75 214 ILE A CA 1
ATOM 1621 C C . ILE A 1 214 ? 14.656 9.148 3.881 1 98.75 214 ILE A C 1
ATOM 1623 O O . ILE A 1 214 ? 13.906 8.227 4.223 1 98.75 214 ILE A O 1
ATOM 1627 N N . ALA A 1 215 ? 15.961 8.992 3.943 1 98.62 215 ALA A N 1
ATOM 1628 C CA . ALA A 1 215 ? 16.609 7.746 4.348 1 98.62 215 ALA A CA 1
ATOM 1629 C C . ALA A 1 215 ? 16.219 7.371 5.777 1 98.62 215 ALA A C 1
ATOM 1631 O O . ALA A 1 215 ? 16.172 6.188 6.125 1 98.62 215 ALA A O 1
ATOM 1632 N N . ALA A 1 216 ? 15.938 8.398 6.535 1 98.38 216 ALA A N 1
ATOM 1633 C CA . ALA A 1 216 ? 15.57 8.164 7.934 1 98.38 216 ALA A CA 1
ATOM 1634 C C . ALA A 1 216 ? 14.188 7.527 8.039 1 98.38 216 ALA A C 1
ATOM 1636 O O . ALA A 1 216 ? 13.898 6.828 9.016 1 98.38 216 ALA A O 1
ATOM 1637 N N . GLY A 1 217 ? 13.312 7.898 7.086 1 97.75 217 GLY A N 1
ATOM 1638 C CA . GLY A 1 217 ? 12.055 7.176 7.188 1 97.75 217 GLY A CA 1
ATOM 1639 C C . GLY A 1 217 ? 10.867 7.961 6.656 1 97.75 217 GLY A C 1
ATOM 1640 O O . GLY A 1 217 ? 9.914 7.375 6.145 1 97.75 217 GLY A O 1
ATOM 1641 N N . PRO A 1 218 ? 10.844 9.328 6.734 1 98.38 218 PRO A N 1
ATOM 1642 C CA . PRO A 1 218 ? 9.672 10.07 6.258 1 98.38 218 PRO A CA 1
ATOM 1643 C C . PRO A 1 218 ? 9.328 9.758 4.801 1 98.38 218 PRO A C 1
ATOM 1645 O O . PRO A 1 218 ? 10.227 9.664 3.959 1 98.38 218 PRO A O 1
ATOM 1648 N N . ALA A 1 219 ? 8.023 9.68 4.586 1 97.94 219 ALA A N 1
ATOM 1649 C CA . ALA A 1 219 ? 7.629 9.148 3.283 1 97.94 219 ALA A CA 1
ATOM 1650 C C . ALA A 1 219 ? 6.758 10.141 2.525 1 97.94 219 ALA A C 1
ATOM 1652 O O . ALA A 1 219 ? 6.391 9.906 1.373 1 97.94 219 ALA A O 1
ATOM 1653 N N . ASN A 1 220 ? 6.336 11.227 3.098 1 98.38 220 ASN A N 1
ATOM 1654 C CA . ASN A 1 220 ? 5.551 12.258 2.436 1 98.38 220 ASN A CA 1
ATOM 1655 C C . ASN A 1 220 ? 6.016 13.656 2.834 1 98.38 220 ASN A C 1
ATOM 1657 O O . ASN A 1 220 ? 6.898 13.805 3.68 1 98.38 220 ASN A O 1
ATOM 1661 N N . ASP A 1 221 ? 5.578 14.633 2.148 1 98 221 ASP A N 1
ATOM 1662 C CA . ASP A 1 221 ? 5.852 16.031 2.459 1 98 221 ASP A CA 1
ATOM 1663 C C . ASP A 1 221 ? 4.723 16.938 1.973 1 98 221 ASP A C 1
ATOM 1665 O O . ASP A 1 221 ? 4.207 16.766 0.865 1 98 221 ASP A O 1
ATOM 1669 N N . HIS A 1 222 ? 4.23 17.766 2.816 1 97 222 HIS A N 1
ATOM 1670 C CA . HIS A 1 222 ? 3.193 18.719 2.438 1 97 222 HIS A CA 1
ATOM 1671 C C . HIS A 1 222 ? 3.725 20.141 2.436 1 97 222 HIS A C 1
ATOM 1673 O O . HIS A 1 222 ? 2.947 21.094 2.404 1 97 222 HIS A O 1
ATOM 1679 N N . GLU A 1 223 ? 5.09 20.359 2.48 1 94.25 223 GLU A N 1
ATOM 1680 C CA . GLU A 1 223 ? 5.664 21.672 2.699 1 94.25 223 GLU A CA 1
ATOM 1681 C C . GLU A 1 223 ? 6.305 22.219 1.424 1 94.25 223 GLU A C 1
ATOM 1683 O O . GLU A 1 223 ? 7.004 23.234 1.457 1 94.25 223 GLU A O 1
ATOM 1688 N N . CYS A 1 224 ? 6.105 21.531 0.342 1 94.56 224 CYS A N 1
ATOM 1689 C CA . CYS A 1 224 ? 6.676 22.031 -0.903 1 94.56 224 CYS A CA 1
ATOM 1690 C C . CYS A 1 224 ? 6.027 23.359 -1.308 1 94.56 224 CYS A C 1
ATOM 1692 O O . CYS A 1 224 ? 4.812 23.516 -1.183 1 94.56 224 CYS A O 1
ATOM 1694 N N . SER A 1 225 ? 6.859 24.328 -1.768 1 92 225 SER A N 1
ATOM 1695 C CA . SER A 1 225 ? 6.34 25.609 -2.197 1 92 225 SER A CA 1
ATOM 1696 C C . SER A 1 225 ? 6.789 25.953 -3.617 1 92 225 SER A C 1
ATOM 1698 O O . SER A 1 225 ? 6.344 26.938 -4.195 1 92 225 SER A O 1
ATOM 1700 N N . THR A 1 226 ? 7.711 25.156 -4.223 1 95.69 226 THR A N 1
ATOM 1701 C CA . THR A 1 226 ? 8.156 25.359 -5.598 1 95.69 226 THR A CA 1
ATOM 1702 C C . THR A 1 226 ? 8.086 24.047 -6.379 1 95.69 226 THR A C 1
ATOM 1704 O O . THR A 1 226 ? 8.055 22.969 -5.789 1 95.69 226 THR A O 1
ATOM 1707 N N . LEU A 1 227 ? 8.07 24.172 -7.688 1 97.75 227 LEU A N 1
ATOM 1708 C CA . LEU A 1 227 ? 8.039 23 -8.555 1 97.75 227 LEU A CA 1
ATOM 1709 C C . LEU A 1 227 ? 9.32 22.188 -8.43 1 97.75 227 LEU A C 1
ATOM 1711 O O . LEU A 1 227 ? 9.289 20.953 -8.5 1 97.75 227 LEU A O 1
ATOM 1715 N N . GLU A 1 228 ? 10.43 22.859 -8.203 1 97.38 228 GLU A N 1
ATOM 1716 C CA . GLU A 1 228 ? 11.711 22.172 -8.039 1 97.38 228 GLU A CA 1
ATOM 1717 C C . GLU A 1 228 ? 11.719 21.297 -6.793 1 97.38 228 GLU A C 1
ATOM 1719 O O . GLU A 1 228 ? 12.18 20.156 -6.832 1 97.38 228 GLU A O 1
ATOM 1724 N N . GLU A 1 229 ? 11.203 21.828 -5.715 1 97.19 229 GLU A N 1
ATOM 1725 C CA . GLU A 1 229 ? 11.086 21.047 -4.488 1 97.19 229 GLU A CA 1
ATOM 1726 C C . GLU A 1 229 ? 10.195 19.828 -4.699 1 97.19 229 GLU A C 1
ATOM 1728 O O . GLU A 1 229 ? 10.531 18.719 -4.254 1 97.19 229 GLU A O 1
ATOM 1733 N N . ALA A 1 230 ? 9.094 20.078 -5.375 1 98.12 230 ALA A N 1
ATOM 1734 C CA . ALA A 1 230 ? 8.125 19 -5.621 1 98.12 230 ALA A CA 1
ATOM 1735 C C . ALA A 1 230 ? 8.742 17.875 -6.449 1 98.12 230 ALA A C 1
ATOM 1737 O O . ALA A 1 230 ? 8.586 16.703 -6.129 1 98.12 230 ALA A O 1
ATOM 1738 N N . GLU A 1 231 ? 9.43 18.25 -7.453 1 97.62 231 GLU A N 1
ATOM 1739 C CA . GLU A 1 231 ? 10.07 17.297 -8.344 1 97.62 231 GLU A CA 1
ATOM 1740 C C . GLU A 1 231 ? 11.102 16.453 -7.594 1 97.62 231 GLU A C 1
ATOM 1742 O O . GLU A 1 231 ? 11.219 15.242 -7.836 1 97.62 231 GLU A O 1
ATOM 1747 N N . GLU A 1 232 ? 11.883 17.047 -6.797 1 97.56 232 GLU A N 1
ATOM 1748 C CA . GLU A 1 232 ? 12.922 16.344 -6.059 1 97.56 232 GLU A CA 1
ATOM 1749 C C . GLU A 1 232 ? 12.312 15.336 -5.078 1 97.56 232 GLU A C 1
ATOM 1751 O O . GLU A 1 232 ? 12.82 14.219 -4.934 1 97.56 232 GLU A O 1
ATOM 1756 N N . ARG A 1 233 ? 11.273 15.773 -4.348 1 98.5 233 ARG A N 1
ATOM 1757 C CA . ARG A 1 233 ? 10.586 14.875 -3.432 1 98.5 233 ARG A CA 1
ATOM 1758 C C . ARG A 1 233 ? 10.047 13.656 -4.168 1 98.5 233 ARG A C 1
ATOM 1760 O O . ARG A 1 233 ? 10.227 12.516 -3.727 1 98.5 233 ARG A O 1
ATOM 1767 N N . LEU A 1 234 ? 9.406 13.875 -5.332 1 98.44 234 LEU A N 1
ATOM 1768 C CA . LEU A 1 234 ? 8.859 12.781 -6.125 1 98.44 234 LEU A CA 1
ATOM 1769 C C . LEU A 1 234 ? 9.969 11.844 -6.59 1 98.44 234 LEU A C 1
ATOM 1771 O O . LEU A 1 234 ? 9.844 10.617 -6.488 1 98.44 234 LEU A O 1
ATOM 1775 N N . ALA A 1 235 ? 11.086 12.422 -7.004 1 97.75 235 ALA A N 1
ATOM 1776 C CA . ALA A 1 235 ? 12.203 11.648 -7.539 1 97.75 235 ALA A CA 1
ATOM 1777 C C . ALA A 1 235 ? 12.836 10.781 -6.457 1 97.75 235 ALA A C 1
ATOM 1779 O O . ALA A 1 235 ? 13.469 9.766 -6.754 1 97.75 235 ALA A O 1
ATOM 1780 N N . ARG A 1 236 ? 12.648 11.164 -5.207 1 98 236 ARG A N 1
ATOM 1781 C CA . ARG A 1 236 ? 13.25 10.438 -4.098 1 98 236 ARG A CA 1
ATOM 1782 C C . ARG A 1 236 ? 12.234 9.531 -3.42 1 98 236 ARG A C 1
ATOM 1784 O O . ARG A 1 236 ? 12.531 8.898 -2.402 1 98 236 ARG A O 1
ATOM 1791 N N . GLY A 1 237 ? 11.055 9.477 -3.975 1 97.44 237 GLY A N 1
ATOM 1792 C CA . GLY A 1 237 ? 10.109 8.461 -3.562 1 97.44 237 GLY A CA 1
ATOM 1793 C C . GLY A 1 237 ? 9.102 8.953 -2.547 1 97.44 237 GLY A C 1
ATOM 1794 O O . GLY A 1 237 ? 8.297 8.18 -2.027 1 97.44 237 GLY A O 1
ATOM 1795 N N . MET A 1 238 ? 9.055 10.242 -2.199 1 98.31 238 MET A N 1
ATOM 1796 C CA . MET A 1 238 ? 8.062 10.766 -1.27 1 98.31 238 MET A CA 1
ATOM 1797 C C . MET A 1 238 ? 6.715 10.953 -1.962 1 98.31 238 MET A C 1
ATOM 1799 O O . MET A 1 238 ? 6.66 11.219 -3.164 1 98.31 238 MET A O 1
ATOM 1803 N N . TYR A 1 239 ? 5.652 10.742 -1.197 1 98.62 239 TYR A N 1
ATOM 1804 C CA . TYR A 1 239 ? 4.352 11.234 -1.63 1 98.62 239 TYR A CA 1
ATOM 1805 C C . TYR A 1 239 ? 4.258 12.75 -1.448 1 98.62 239 TYR A C 1
ATOM 1807 O O . TYR A 1 239 ? 4.727 13.289 -0.445 1 98.62 239 TYR A O 1
ATOM 1815 N N . LEU A 1 240 ? 3.715 13.359 -2.41 1 98.5 240 LEU A N 1
ATOM 1816 C CA . LEU A 1 240 ? 3.525 14.805 -2.365 1 98.5 240 LEU A CA 1
ATOM 1817 C C . LEU A 1 240 ? 2.1 15.148 -1.951 1 98.5 240 LEU A C 1
ATOM 1819 O O . LEU A 1 240 ? 1.14 14.742 -2.607 1 98.5 240 LEU A O 1
ATOM 1823 N N . LEU A 1 241 ? 1.944 15.844 -0.868 1 98.5 241 LEU A N 1
ATOM 1824 C CA . LEU A 1 241 ? 0.652 16.375 -0.457 1 98.5 241 LEU A CA 1
ATOM 1825 C C . LEU A 1 241 ? 0.497 17.828 -0.911 1 98.5 241 LEU A C 1
ATOM 1827 O O . LEU A 1 241 ? 1.175 18.719 -0.396 1 98.5 241 LEU A O 1
ATOM 1831 N N . LEU A 1 242 ? -0.328 18.016 -1.83 1 98.44 242 LEU A N 1
ATOM 1832 C CA . LEU A 1 242 ? -0.576 19.344 -2.377 1 98.44 242 LEU A CA 1
ATOM 1833 C C . LEU A 1 242 ? -1.603 20.094 -1.536 1 98.44 242 LEU A C 1
ATOM 1835 O O . LEU A 1 242 ? -2.789 19.766 -1.555 1 98.44 242 LEU A O 1
ATOM 1839 N N . ARG A 1 243 ? -1.145 21.094 -0.908 1 96.69 243 ARG A N 1
ATOM 1840 C CA . ARG A 1 243 ? -1.891 21.719 0.184 1 96.69 243 ARG A CA 1
ATOM 1841 C C . ARG A 1 243 ? -2.73 22.891 -0.321 1 96.69 243 ARG A C 1
ATOM 1843 O O . ARG A 1 243 ? -2.252 23.719 -1.103 1 96.69 243 ARG A O 1
ATOM 1850 N N . GLU A 1 244 ? -3.941 22.906 0.025 1 96.31 244 GLU A N 1
ATOM 1851 C CA . GLU A 1 244 ? -4.871 24.031 -0.098 1 96.31 244 GLU A CA 1
ATOM 1852 C C . GLU A 1 244 ? -5.629 24.266 1.205 1 96.31 244 GLU A C 1
ATOM 1854 O O . GLU A 1 244 ? -6.762 23.797 1.359 1 96.31 244 GLU A O 1
ATOM 1859 N N . GLY A 1 245 ? -4.973 25 2.137 1 94.31 245 GLY A N 1
ATOM 1860 C CA . GLY A 1 245 ? -5.586 25.312 3.418 1 94.31 245 GLY A CA 1
ATOM 1861 C C . GLY A 1 245 ? -6.246 26.688 3.449 1 94.31 245 GLY A C 1
ATOM 1862 O O . GLY A 1 245 ? -6.551 27.25 2.4 1 94.31 245 GLY A O 1
ATOM 1863 N N . SER A 1 246 ? -6.59 27.156 4.625 1 93.62 246 SER A N 1
ATOM 1864 C CA . SER A 1 246 ? -7.238 28.453 4.781 1 93.62 246 SER A CA 1
ATOM 1865 C C . SER A 1 246 ? -6.289 29.594 4.438 1 93.62 246 SER A C 1
ATOM 1867 O O . SER A 1 246 ? -6.707 30.609 3.879 1 93.62 246 SER A O 1
ATOM 1869 N N . VAL A 1 247 ? -5.004 29.344 4.781 1 88.38 247 VAL A N 1
ATOM 1870 C CA . VAL A 1 247 ? -4.023 30.406 4.547 1 88.38 247 VAL A CA 1
ATOM 1871 C C . VAL A 1 247 ? -2.979 29.922 3.541 1 88.38 247 VAL A C 1
ATOM 1873 O O . VAL A 1 247 ? -2.76 30.562 2.51 1 88.38 247 VAL A O 1
ATOM 1876 N N . THR A 1 248 ? -2.396 28.719 3.814 1 88.12 248 THR A N 1
ATOM 1877 C CA . THR A 1 248 ? -1.386 28.172 2.918 1 88.12 248 THR A CA 1
ATOM 1878 C C . THR A 1 248 ? -2.037 27.531 1.691 1 88.12 248 THR A C 1
ATOM 1880 O O . THR A 1 248 ? -2.637 26.469 1.784 1 88.12 248 THR A O 1
ATOM 1883 N N . GLN A 1 249 ? -1.904 28.156 0.554 1 92.56 249 GLN A N 1
ATOM 1884 C CA . GLN A 1 249 ? -2.578 27.766 -0.678 1 92.56 249 GLN A CA 1
ATOM 1885 C C . GLN A 1 249 ? -1.572 27.516 -1.802 1 92.56 249 GLN A C 1
ATOM 1887 O O . GLN A 1 249 ? -1.547 28.266 -2.787 1 92.56 249 GLN A O 1
ATOM 1892 N N . ASP A 1 250 ? -0.878 26.406 -1.747 1 94 250 ASP A N 1
ATOM 1893 C CA . ASP A 1 250 ? 0.207 26.109 -2.678 1 94 250 ASP A CA 1
ATOM 1894 C C . ASP A 1 250 ? -0.286 25.266 -3.842 1 94 250 ASP A C 1
ATOM 1896 O O . ASP A 1 250 ? 0.46 25 -4.789 1 94 250 ASP A O 1
ATOM 1900 N N . LEU A 1 251 ? -1.539 24.859 -3.877 1 97.38 251 LEU A N 1
ATOM 1901 C CA . LEU A 1 251 ? -2.043 23.859 -4.816 1 97.38 251 LEU A CA 1
ATOM 1902 C C . LEU A 1 251 ? -1.893 24.344 -6.254 1 97.38 251 LEU A C 1
ATOM 1904 O O . LEU A 1 251 ? -1.275 23.656 -7.078 1 97.38 251 LEU A O 1
ATOM 1908 N N . ARG A 1 252 ? -2.408 25.531 -6.578 1 97.12 252 ARG A N 1
ATOM 1909 C CA . ARG A 1 252 ? -2.369 26.031 -7.945 1 97.12 252 ARG A CA 1
ATOM 1910 C C . ARG A 1 252 ? -0.933 26.156 -8.445 1 97.12 252 ARG A C 1
ATOM 1912 O O . ARG A 1 252 ? -0.633 25.797 -9.586 1 97.12 252 ARG A O 1
ATOM 1919 N N . LYS A 1 253 ? -0.068 26.625 -7.582 1 95.44 253 LYS A N 1
ATOM 1920 C CA . LYS A 1 253 ? 1.334 26.828 -7.93 1 95.44 253 LYS A CA 1
ATOM 1921 C C . LYS A 1 253 ? 2.039 25.516 -8.203 1 95.44 253 LYS A C 1
ATOM 1923 O O . LYS A 1 253 ? 2.922 25.438 -9.062 1 95.44 253 LYS A O 1
ATOM 1928 N N . LEU A 1 254 ? 1.709 24.438 -7.547 1 97.88 254 LEU A N 1
ATOM 1929 C CA . LEU A 1 254 ? 2.43 23.172 -7.609 1 97.88 254 LEU A CA 1
ATOM 1930 C C . LEU A 1 254 ? 1.756 22.219 -8.586 1 97.88 254 LEU A C 1
ATOM 1932 O O . LEU A 1 254 ? 2.354 21.219 -9 1 97.88 254 LEU A O 1
ATOM 1936 N N . LEU A 1 255 ? 0.554 22.5 -9.031 1 98.31 255 LEU A N 1
ATOM 1937 C CA . LEU A 1 255 ? -0.266 21.578 -9.805 1 98.31 255 LEU A CA 1
ATOM 1938 C C . LEU A 1 255 ? 0.433 21.188 -11.102 1 98.31 255 LEU A C 1
ATOM 1940 O O . LEU A 1 255 ? 0.283 20.062 -11.586 1 98.31 255 LEU A O 1
ATOM 1944 N N . PRO A 1 256 ? 1.259 22.094 -11.719 1 98.12 256 PRO A N 1
ATOM 1945 C CA . PRO A 1 256 ? 1.915 21.766 -12.984 1 98.12 256 PRO A CA 1
ATOM 1946 C C . PRO A 1 256 ? 2.85 20.562 -12.859 1 98.12 256 PRO A C 1
ATOM 1948 O O . PRO A 1 256 ? 3.23 19.969 -13.867 1 98.12 256 PRO A O 1
ATOM 1951 N N . ILE A 1 257 ? 3.236 20.141 -11.641 1 97.88 257 ILE A N 1
ATOM 1952 C CA . ILE A 1 257 ? 4.125 19 -11.461 1 97.88 257 ILE A CA 1
ATOM 1953 C C . ILE A 1 257 ? 3.373 17.703 -11.75 1 97.88 257 ILE A C 1
ATOM 1955 O O . ILE A 1 257 ? 3.986 16.672 -12.055 1 97.88 257 ILE A O 1
ATOM 1959 N N . VAL A 1 258 ? 2.014 17.688 -11.656 1 98.19 258 VAL A N 1
ATOM 196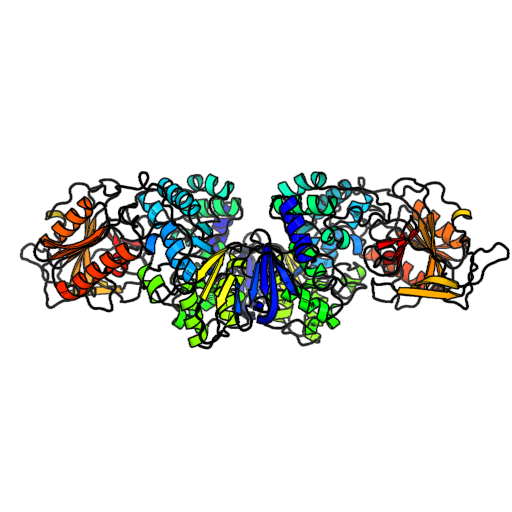0 C CA . VAL A 1 258 ? 1.191 16.484 -11.734 1 98.19 258 VAL A CA 1
ATOM 1961 C C . VAL A 1 258 ? 0.993 16.078 -13.195 1 98.19 258 VAL A C 1
ATOM 1963 O O . VAL A 1 258 ? 0.579 16.906 -14.016 1 98.19 258 VAL A O 1
ATOM 1966 N N . ASN A 1 259 ? 1.288 14.945 -13.508 1 95.44 259 ASN A N 1
ATOM 1967 C CA . ASN A 1 259 ? 1.038 14.367 -14.828 1 95.44 259 ASN A CA 1
ATOM 1968 C C . ASN A 1 259 ? 0.705 12.883 -14.734 1 95.44 259 ASN A C 1
ATOM 1970 O O . ASN A 1 259 ? 0.655 12.32 -13.641 1 95.44 259 ASN A O 1
ATOM 1974 N N . THR A 1 260 ? 0.447 12.203 -15.805 1 92.19 260 THR A N 1
ATOM 1975 C CA . THR A 1 260 ? -0.053 10.836 -15.828 1 92.19 260 THR A CA 1
ATOM 1976 C C . THR A 1 260 ? 1.007 9.867 -15.312 1 92.19 260 THR A C 1
ATOM 1978 O O . THR A 1 260 ? 0.678 8.781 -14.828 1 92.19 260 THR A O 1
ATOM 1981 N N . ALA A 1 261 ? 2.256 10.25 -15.383 1 93.19 261 ALA A N 1
ATOM 1982 C CA . ALA A 1 261 ? 3.34 9.352 -14.992 1 93.19 261 ALA A CA 1
ATOM 1983 C C . ALA A 1 261 ? 3.521 9.336 -13.477 1 93.19 261 ALA A C 1
ATOM 1985 O O . ALA A 1 261 ? 3.945 8.328 -12.906 1 93.19 261 ALA A O 1
ATOM 1986 N N . ASN A 1 262 ? 3.17 10.484 -12.828 1 96.5 262 ASN A N 1
ATOM 1987 C CA . ASN A 1 262 ? 3.551 10.578 -11.422 1 96.5 262 ASN A CA 1
ATOM 1988 C C . ASN A 1 262 ? 2.34 10.836 -10.531 1 96.5 262 ASN A C 1
ATOM 1990 O O . ASN A 1 262 ? 2.463 10.867 -9.305 1 96.5 262 ASN A O 1
ATOM 1994 N N . SER A 1 263 ? 1.138 10.914 -11.086 1 97.44 263 SER A N 1
ATOM 1995 C CA . SER A 1 263 ? -0.053 11.336 -10.352 1 97.44 263 SER A CA 1
ATOM 1996 C C . SER A 1 263 ? -0.348 10.398 -9.188 1 97.44 263 SER A C 1
ATOM 1998 O O . SER A 1 263 ? -0.886 10.82 -8.164 1 97.44 263 SER A O 1
ATOM 2000 N N . ARG A 1 264 ? 0.044 9.109 -9.281 1 97.5 264 ARG A N 1
ATOM 2001 C CA . ARG A 1 264 ? -0.253 8.156 -8.219 1 97.5 264 ARG A CA 1
ATOM 2002 C C . ARG A 1 264 ? 0.49 8.516 -6.938 1 97.5 264 ARG A C 1
ATOM 2004 O O . ARG A 1 264 ? 0.167 8 -5.863 1 97.5 264 ARG A O 1
ATOM 2011 N N . ARG A 1 265 ? 1.525 9.43 -7.023 1 98.19 265 ARG A N 1
ATOM 2012 C CA . ARG A 1 265 ? 2.311 9.844 -5.867 1 98.19 265 ARG A CA 1
ATOM 2013 C C . ARG A 1 265 ? 1.831 11.188 -5.336 1 98.19 265 ARG A C 1
ATOM 2015 O O . ARG A 1 265 ? 2.391 11.719 -4.371 1 98.19 265 ARG A O 1
ATOM 2022 N N . CYS A 1 266 ? 0.784 11.734 -5.914 1 98.75 266 CYS A N 1
ATOM 2023 C CA . CYS A 1 266 ? 0.282 13.047 -5.543 1 98.75 266 CYS A CA 1
ATOM 2024 C C . CYS A 1 266 ? -1.067 12.945 -4.84 1 98.75 266 CYS A C 1
ATOM 2026 O O . CYS A 1 266 ? -1.98 12.281 -5.344 1 98.75 266 CYS A O 1
ATOM 2028 N N . LEU A 1 267 ? -1.168 13.594 -3.713 1 98.81 267 LEU A N 1
ATOM 2029 C CA . LEU A 1 267 ? -2.387 13.641 -2.912 1 98.81 267 LEU A CA 1
ATOM 2030 C C . LEU A 1 267 ? -2.842 15.078 -2.695 1 98.81 267 LEU A C 1
ATOM 2032 O O . LEU A 1 267 ? -2.027 16 -2.719 1 98.81 267 LEU A O 1
ATOM 2036 N N . LEU A 1 268 ? -4.121 15.227 -2.492 1 98.75 268 LEU A N 1
ATOM 2037 C CA . LEU A 1 268 ? -4.652 16.516 -2.061 1 98.75 268 LEU A CA 1
ATOM 2038 C C . LEU A 1 268 ? -4.738 16.578 -0.54 1 98.75 268 LEU A C 1
ATOM 2040 O O . LEU A 1 268 ? -5.07 15.594 0.114 1 98.75 268 LEU A O 1
ATOM 2044 N N . SER A 1 269 ? -4.418 17.75 -0.033 1 98.31 269 SER A N 1
ATOM 2045 C CA . SER A 1 269 ? -4.48 17.938 1.411 1 98.31 269 SER A CA 1
ATOM 2046 C C . SER A 1 269 ? -4.945 19.359 1.757 1 98.31 269 SER A C 1
ATOM 2048 O O . SER A 1 269 ? -4.57 20.312 1.087 1 98.31 269 SER A O 1
ATOM 2050 N N . GLY A 1 270 ? -5.766 19.438 2.73 1 97.06 270 GLY A N 1
ATOM 2051 C CA . GLY A 1 270 ? -6.145 20.734 3.264 1 97.06 270 GLY A CA 1
ATOM 2052 C C . GLY A 1 270 ? -5.184 21.25 4.316 1 97.06 270 GLY A C 1
ATOM 2053 O O . GLY A 1 270 ? -4.812 22.438 4.305 1 97.06 270 GLY A O 1
ATOM 2054 N N . ASP A 1 271 ? -4.742 20.266 5.219 1 93.5 271 ASP A N 1
ATOM 2055 C CA . ASP A 1 271 ? -3.91 20.578 6.379 1 93.5 271 ASP A CA 1
ATOM 2056 C C . ASP A 1 271 ? -4.602 21.594 7.297 1 93.5 271 ASP A C 1
ATOM 2058 O O . ASP A 1 271 ? -5.691 21.328 7.805 1 93.5 271 ASP A O 1
ATOM 2062 N N . ASP A 1 272 ? -4.223 22.844 7.391 1 92.94 272 ASP A N 1
ATOM 2063 C CA . ASP A 1 272 ? -4.77 23.875 8.258 1 92.94 272 ASP A CA 1
ATOM 2064 C C . ASP A 1 272 ? -5.996 24.531 7.633 1 92.94 272 ASP A C 1
ATOM 2066 O O . ASP A 1 272 ? -5.918 25.656 7.145 1 92.94 272 ASP A O 1
ATOM 2070 N N . VAL A 1 273 ? -7.137 23.812 7.711 1 96.56 273 VAL A N 1
ATOM 2071 C CA . VAL A 1 273 ? -8.398 24.344 7.195 1 96.56 273 VAL A CA 1
ATOM 2072 C C . VAL A 1 273 ? -9.312 24.719 8.359 1 96.56 273 VAL A C 1
ATOM 2074 O O . VAL A 1 273 ? -9.656 23.875 9.188 1 96.56 273 VAL A O 1
ATOM 2077 N N . GLN A 1 274 ? -9.711 26 8.383 1 96.69 274 GLN A N 1
ATOM 2078 C CA . GLN A 1 274 ? -10.688 26.453 9.359 1 96.69 274 GLN A CA 1
ATOM 2079 C C . GLN A 1 274 ? -12.094 25.969 9.008 1 96.69 274 GLN A C 1
ATOM 2081 O O . GLN A 1 274 ? -12.422 25.797 7.832 1 96.69 274 GLN A O 1
ATOM 2086 N N . ALA A 1 275 ? -12.953 25.781 10.023 1 97.81 275 ALA A N 1
ATOM 2087 C CA . ALA A 1 275 ? -14.352 25.422 9.773 1 97.81 275 ALA A CA 1
ATOM 2088 C C . ALA A 1 275 ? -15.023 26.453 8.867 1 97.81 275 ALA A C 1
ATOM 2090 O O . ALA A 1 275 ? -15.812 26.094 7.992 1 97.81 275 ALA A O 1
ATOM 2091 N N . LYS A 1 276 ? -14.688 27.719 9.055 1 96.69 276 LYS A N 1
ATOM 2092 C CA . LYS A 1 276 ? -15.227 28.797 8.227 1 96.69 276 LYS A CA 1
ATOM 2093 C C . LYS A 1 276 ? -14.891 28.578 6.75 1 96.69 276 LYS A C 1
ATOM 2095 O O . LYS A 1 276 ? -15.758 28.719 5.883 1 96.69 276 LYS A O 1
ATOM 2100 N N . THR A 1 277 ? -13.68 28.25 6.492 1 96.56 277 THR A N 1
ATOM 2101 C CA . THR A 1 277 ? -13.234 27.984 5.129 1 96.56 277 THR A CA 1
ATOM 2102 C C . THR A 1 277 ? -13.969 26.781 4.543 1 96.56 277 THR A C 1
ATOM 2104 O O . THR A 1 277 ? -14.438 26.812 3.404 1 96.56 277 THR A O 1
ATOM 2107 N N . ALA A 1 278 ? -14.109 25.703 5.289 1 97.62 278 ALA A N 1
ATOM 2108 C CA . ALA A 1 278 ? -14.758 24.484 4.828 1 97.62 278 ALA A CA 1
ATOM 2109 C C . ALA A 1 278 ? -16.219 24.734 4.461 1 97.62 278 ALA A C 1
ATOM 2111 O O . ALA A 1 278 ? -16.719 24.234 3.453 1 97.62 278 ALA A O 1
ATOM 2112 N N . ILE A 1 279 ? -16.875 25.516 5.293 1 97.12 279 ILE A N 1
ATOM 2113 C CA . ILE A 1 279 ? -18.297 25.797 5.074 1 97.12 279 ILE A CA 1
ATOM 2114 C C . ILE A 1 279 ? -18.453 26.703 3.852 1 97.12 279 ILE A C 1
ATOM 2116 O O . ILE A 1 279 ? -19.328 26.469 3.016 1 97.12 279 ILE A O 1
ATOM 2120 N N . ASN A 1 280 ? -17.578 27.688 3.697 1 96.25 280 ASN A N 1
ATOM 2121 C CA . ASN A 1 280 ? -17.781 28.703 2.676 1 96.25 280 ASN A CA 1
ATOM 2122 C C . ASN A 1 280 ? -17.188 28.281 1.335 1 96.25 280 ASN A C 1
ATOM 2124 O O . ASN A 1 280 ? -17.75 28.578 0.28 1 96.25 280 ASN A O 1
ATOM 2128 N N . LYS A 1 281 ? -16.016 27.625 1.37 1 96.19 281 LYS A N 1
ATOM 2129 C CA . LYS A 1 281 ? -15.297 27.328 0.142 1 96.19 281 LYS A CA 1
ATOM 2130 C C . LYS A 1 281 ? -15.211 25.812 -0.088 1 96.19 281 LYS A C 1
ATOM 2132 O O . LYS A 1 281 ? -15.156 25.359 -1.231 1 96.19 281 LYS A O 1
ATOM 2137 N N . GLY A 1 282 ? -15.117 25.094 0.922 1 97.5 282 GLY A N 1
ATOM 2138 C CA . GLY A 1 282 ? -14.938 23.656 0.833 1 97.5 282 GLY A CA 1
ATOM 2139 C C . GLY A 1 282 ? -13.617 23.172 1.401 1 97.5 282 GLY A C 1
ATOM 2140 O O . GLY A 1 282 ? -12.938 23.922 2.107 1 97.5 282 GLY A O 1
ATOM 2141 N N . HIS A 1 283 ? -13.43 21.953 1.234 1 98.06 283 HIS A N 1
ATOM 2142 C CA . HIS A 1 283 ? -12.234 21.234 1.658 1 98.06 283 HIS A CA 1
ATOM 2143 C C . HIS A 1 283 ? -11.57 20.531 0.481 1 98.06 283 HIS A C 1
ATOM 2145 O O . HIS A 1 283 ? -11.055 21.172 -0.431 1 98.06 283 HIS A O 1
ATOM 2151 N N . LEU A 1 284 ? -11.547 19.219 0.422 1 98.75 284 LEU A N 1
ATOM 2152 C CA . LEU A 1 284 ? -10.953 18.516 -0.714 1 98.75 284 LEU A CA 1
ATOM 2153 C C . LEU A 1 284 ? -11.805 18.703 -1.97 1 98.75 284 LEU A C 1
ATOM 2155 O O . LEU A 1 284 ? -11.273 18.688 -3.086 1 98.75 284 LEU A O 1
ATOM 2159 N N . ASP A 1 285 ? -13.156 18.906 -1.795 1 98.56 285 ASP A N 1
ATOM 2160 C CA . ASP A 1 285 ? -14 19.234 -2.941 1 98.56 285 ASP A CA 1
ATOM 2161 C C . ASP A 1 285 ? -13.547 20.531 -3.609 1 98.56 285 ASP A C 1
ATOM 2163 O O . ASP A 1 285 ? -13.555 20.641 -4.836 1 98.56 285 ASP A O 1
ATOM 2167 N N . ASN A 1 286 ? -13.156 21.5 -2.791 1 98.44 286 ASN A N 1
ATOM 2168 C CA . ASN A 1 286 ? -12.586 22.719 -3.344 1 98.44 286 ASN A CA 1
ATOM 2169 C C . ASN A 1 286 ? -11.281 22.438 -4.09 1 98.44 286 ASN A C 1
ATOM 2171 O O . ASN A 1 286 ? -11.055 22.969 -5.176 1 98.44 286 ASN A O 1
ATOM 2175 N N . SER A 1 287 ? -10.383 21.641 -3.502 1 98.75 287 SER A N 1
ATOM 2176 C CA . SER A 1 287 ? -9.133 21.281 -4.148 1 98.75 287 SER A CA 1
ATOM 2177 C C . SER A 1 287 ? -9.375 20.609 -5.496 1 98.75 287 SER A C 1
ATOM 2179 O O . SER A 1 287 ? -8.672 20.875 -6.469 1 98.75 287 SER A O 1
ATOM 2181 N N . ILE A 1 288 ? -10.344 19.703 -5.539 1 98.81 288 ILE A N 1
ATOM 2182 C CA . ILE A 1 288 ? -10.688 19.016 -6.777 1 98.81 288 ILE A CA 1
ATOM 2183 C C . ILE A 1 288 ? -11.156 20.031 -7.82 1 98.81 288 ILE A C 1
ATOM 2185 O O . ILE A 1 288 ? -10.734 19.969 -8.977 1 98.81 288 ILE A O 1
ATOM 2189 N N . ARG A 1 289 ? -12.016 21 -7.43 1 98.62 289 ARG A N 1
ATOM 2190 C CA . ARG A 1 289 ? -12.469 22.031 -8.344 1 98.62 289 ARG A CA 1
ATOM 2191 C C . ARG A 1 289 ? -11.289 22.844 -8.891 1 98.62 289 ARG A C 1
ATOM 2193 O O . ARG A 1 289 ? -11.242 23.141 -10.078 1 98.62 289 ARG A O 1
ATOM 2200 N N . ILE A 1 290 ? -10.367 23.172 -8 1 98.5 290 ILE A N 1
ATOM 2201 C CA . ILE A 1 290 ? -9.188 23.922 -8.422 1 98.5 290 ILE A CA 1
ATOM 2202 C C . ILE A 1 290 ? -8.406 23.125 -9.461 1 98.5 290 ILE A C 1
ATOM 2204 O O . ILE A 1 290 ? -7.984 23.672 -10.484 1 98.5 290 ILE A O 1
ATOM 2208 N N . CYS A 1 291 ? -8.195 21.828 -9.219 1 98.62 291 CYS A N 1
ATOM 2209 C CA . CYS A 1 291 ? -7.492 20.969 -10.164 1 98.62 291 CYS A CA 1
ATOM 2210 C C . CYS A 1 291 ? -8.164 20.984 -11.531 1 98.62 291 CYS A C 1
ATOM 2212 O O . CYS A 1 291 ? -7.488 21.141 -12.555 1 98.62 291 CYS A O 1
ATOM 2214 N N . ILE A 1 292 ? -9.5 20.844 -11.508 1 98.44 292 ILE A N 1
ATOM 2215 C CA . ILE A 1 292 ? -10.273 20.812 -12.75 1 98.44 292 ILE A CA 1
ATOM 2216 C C . ILE A 1 292 ? -10.172 22.156 -13.453 1 98.44 292 ILE A C 1
ATOM 2218 O O . ILE A 1 292 ? -9.945 22.219 -14.664 1 98.44 292 ILE A O 1
ATOM 2222 N N . ASP A 1 293 ? -10.297 23.234 -12.688 1 97.81 293 ASP A N 1
ATOM 2223 C CA . ASP A 1 293 ? -10.188 24.594 -13.219 1 97.81 293 ASP A CA 1
ATOM 2224 C C . ASP A 1 293 ? -8.836 24.812 -13.891 1 97.81 293 ASP A C 1
ATOM 2226 O O . ASP A 1 293 ? -8.734 25.547 -14.867 1 97.81 293 ASP A O 1
ATOM 2230 N N . GLU A 1 294 ? -7.832 24.172 -13.352 1 97.81 294 GLU A N 1
ATOM 2231 C CA . GLU A 1 294 ? -6.477 24.344 -13.867 1 97.81 294 GLU A CA 1
ATOM 2232 C C . GLU A 1 294 ? -6.195 23.359 -15 1 97.81 294 GLU A C 1
ATOM 2234 O O . GLU A 1 294 ? -5.074 23.281 -15.5 1 97.81 294 GLU A O 1
ATOM 2239 N N . GLY A 1 295 ? -7.133 22.547 -15.367 1 97.44 295 GLY A N 1
ATOM 2240 C CA . GLY A 1 295 ? -7.035 21.75 -16.578 1 97.44 295 GLY A CA 1
ATOM 2241 C C . GLY A 1 295 ? -6.695 20.297 -16.312 1 97.44 295 GLY A C 1
ATOM 2242 O O . GLY A 1 295 ? -6.527 19.516 -17.234 1 97.44 295 GLY A O 1
ATOM 2243 N N . LEU A 1 296 ? -6.559 19.891 -15.094 1 97.56 296 LEU A N 1
ATOM 2244 C CA . LEU A 1 296 ? -6.301 18.5 -14.789 1 97.56 296 LEU A CA 1
ATOM 2245 C C . LEU A 1 296 ? -7.527 17.641 -15.07 1 97.56 296 LEU A C 1
ATOM 2247 O O . LEU A 1 296 ? -8.664 18.078 -14.867 1 97.56 296 LEU A O 1
ATOM 2251 N N . ASN A 1 297 ? -7.316 16.391 -15.602 1 97.31 297 ASN A N 1
ATOM 2252 C CA . ASN A 1 297 ? -8.414 15.445 -15.773 1 97.31 297 ASN A CA 1
ATOM 2253 C C . ASN A 1 297 ? -9.203 15.258 -14.484 1 97.31 297 ASN A C 1
ATOM 2255 O O . ASN A 1 297 ? -8.625 15 -13.43 1 97.31 297 ASN A O 1
ATOM 2259 N N . PRO A 1 298 ? -10.516 15.422 -14.555 1 98.25 298 PRO A N 1
ATOM 2260 C CA . PRO A 1 298 ? -11.328 15.344 -13.336 1 98.25 298 PRO A CA 1
ATOM 2261 C C . PRO A 1 298 ? -11.133 14.023 -12.586 1 98.25 298 PRO A C 1
ATOM 2263 O O . PRO A 1 298 ? -11.086 14.016 -11.359 1 98.25 298 PRO A O 1
ATOM 2266 N N . ILE A 1 299 ? -11 12.922 -13.281 1 98.38 299 ILE A N 1
ATOM 2267 C CA . ILE A 1 299 ? -10.867 11.633 -12.602 1 98.38 299 ILE A CA 1
ATOM 2268 C C . ILE A 1 299 ? -9.5 11.555 -11.922 1 98.38 299 ILE A C 1
ATOM 2270 O O . ILE A 1 299 ? -9.383 10.992 -10.828 1 98.38 299 ILE A O 1
ATOM 2274 N N . THR A 1 300 ? -8.461 12.125 -12.547 1 98.19 300 THR A N 1
ATOM 2275 C CA . THR A 1 300 ? -7.156 12.203 -11.898 1 98.19 300 THR A CA 1
ATOM 2276 C C . THR A 1 300 ? -7.25 13 -10.594 1 98.19 300 THR A C 1
ATOM 2278 O O . THR A 1 300 ? -6.688 12.594 -9.57 1 98.19 300 THR A O 1
ATOM 2281 N N . ALA A 1 301 ? -7.977 14.109 -10.641 1 98.69 301 ALA A N 1
ATOM 2282 C CA . ALA A 1 301 ? -8.18 14.914 -9.438 1 98.69 301 ALA A CA 1
ATOM 2283 C C . ALA A 1 301 ? -8.883 14.102 -8.352 1 98.69 301 ALA A C 1
ATOM 2285 O O . ALA A 1 301 ? -8.492 14.148 -7.184 1 98.69 301 ALA A O 1
ATOM 2286 N N . ILE A 1 302 ? -9.891 13.352 -8.75 1 98.81 302 ILE A N 1
ATOM 2287 C CA . ILE A 1 302 ? -10.633 12.516 -7.816 1 98.81 302 ILE A CA 1
ATOM 2288 C C . ILE A 1 302 ? -9.719 11.43 -7.25 1 98.81 302 ILE A C 1
ATOM 2290 O O . ILE A 1 302 ? -9.758 11.141 -6.055 1 98.81 302 ILE A O 1
ATOM 2294 N N . GLN A 1 303 ? -8.859 10.82 -8.133 1 98.75 303 GLN A N 1
ATOM 2295 C CA . GLN A 1 303 ? -7.887 9.828 -7.676 1 98.75 303 GLN A CA 1
ATOM 2296 C C . GLN A 1 303 ? -6.988 10.406 -6.586 1 98.75 303 GLN A C 1
ATOM 2298 O O . GLN A 1 303 ? -6.672 9.727 -5.605 1 98.75 303 GLN A O 1
ATOM 2303 N N . MET A 1 304 ? -6.609 11.641 -6.688 1 98.81 304 MET A N 1
ATOM 2304 C CA . MET A 1 304 ? -5.676 12.297 -5.773 1 98.81 304 MET A CA 1
ATOM 2305 C C . MET A 1 304 ? -6.324 12.531 -4.414 1 98.81 304 MET A C 1
ATOM 2307 O O . MET A 1 304 ? -5.633 12.836 -3.439 1 98.81 304 MET A O 1
ATOM 2311 N N . ALA A 1 305 ? -7.652 12.344 -4.34 1 98.88 305 ALA A N 1
ATOM 2312 C CA . ALA A 1 305 ? -8.375 12.539 -3.088 1 98.88 305 ALA A CA 1
ATOM 2313 C C . ALA A 1 305 ? -9 11.234 -2.604 1 98.88 305 ALA A C 1
ATOM 2315 O O . ALA A 1 305 ? -9.719 11.219 -1.602 1 98.88 305 ALA A O 1
ATOM 2316 N N . THR A 1 306 ? -8.805 10.141 -3.307 1 98.88 306 THR A N 1
ATOM 2317 C CA . THR A 1 306 ? -9.508 8.906 -2.979 1 98.88 306 THR A CA 1
ATOM 2318 C C . THR A 1 306 ? -8.562 7.711 -3.049 1 98.88 306 THR A C 1
ATOM 2320 O O . THR A 1 306 ? -7.926 7.363 -2.055 1 98.88 306 THR A O 1
ATOM 2323 N N . LEU A 1 307 ? -8.219 7.281 -4.27 1 98.75 307 LEU A N 1
ATOM 2324 C CA . LEU A 1 307 ? -7.414 6.082 -4.469 1 98.75 307 LEU A CA 1
ATOM 2325 C C . LEU A 1 307 ? -5.988 6.301 -3.969 1 98.75 307 LEU A C 1
ATOM 2327 O O . LEU A 1 307 ? -5.438 5.449 -3.266 1 98.75 307 LEU A O 1
ATOM 2331 N N . ASN A 1 308 ? -5.379 7.441 -4.344 1 98.62 308 ASN A N 1
ATOM 2332 C CA . ASN A 1 308 ? -3.984 7.703 -4.004 1 98.62 308 ASN A CA 1
ATOM 2333 C C . ASN A 1 308 ? -3.768 7.719 -2.492 1 98.62 308 ASN A C 1
ATOM 2335 O O . ASN A 1 308 ? -2.902 7.008 -1.978 1 98.62 308 ASN A O 1
ATOM 2339 N N . PRO A 1 309 ? -4.578 8.508 -1.771 1 98.75 309 PRO A N 1
ATOM 2340 C CA . PRO A 1 309 ? -4.371 8.492 -0.321 1 98.75 309 PRO A CA 1
ATOM 2341 C C . PRO A 1 309 ? -4.734 7.156 0.318 1 98.75 309 PRO A C 1
ATOM 2343 O O . PRO A 1 309 ? -4.137 6.766 1.322 1 98.75 309 PRO A O 1
ATOM 2346 N N . ALA A 1 310 ? -5.75 6.434 -0.171 1 98.56 310 ALA A N 1
ATOM 2347 C CA . ALA A 1 310 ? -6.066 5.105 0.35 1 98.56 310 ALA A CA 1
ATOM 2348 C C . ALA A 1 310 ? -4.859 4.176 0.248 1 98.56 310 ALA A C 1
ATOM 2350 O O . ALA A 1 310 ? -4.508 3.494 1.215 1 98.56 310 ALA A O 1
ATOM 2351 N N . GLU A 1 311 ? -4.234 4.176 -0.942 1 97.44 311 GLU A N 1
ATOM 2352 C CA . GLU A 1 311 ? -3.062 3.334 -1.16 1 97.44 311 GLU A CA 1
ATOM 2353 C C . GLU A 1 311 ? -1.893 3.781 -0.287 1 97.44 311 GLU A C 1
ATOM 2355 O O . GLU A 1 311 ? -1.232 2.953 0.346 1 97.44 311 GLU A O 1
ATOM 2360 N N . TYR A 1 312 ? -1.636 5.016 -0.182 1 97.69 312 TYR A N 1
ATOM 2361 C CA . TYR A 1 312 ? -0.535 5.535 0.624 1 97.69 312 TYR A CA 1
ATOM 2362 C C . TYR A 1 312 ? -0.72 5.176 2.094 1 97.69 312 TYR A C 1
ATOM 2364 O O . TYR A 1 312 ? 0.235 4.789 2.77 1 97.69 312 TYR A O 1
ATOM 2372 N N . CYS A 1 313 ? -1.976 5.344 2.576 1 97.5 313 CYS A N 1
ATOM 2373 C CA . CYS A 1 313 ? -2.242 5.184 4 1 97.5 313 CYS A CA 1
ATOM 2374 C C . CYS A 1 313 ? -2.535 3.727 4.344 1 97.5 313 CYS A C 1
ATOM 2376 O O . CYS A 1 313 ? -2.809 3.398 5.496 1 97.5 313 CYS A O 1
ATOM 2378 N N . GLY A 1 314 ? -2.523 2.875 3.398 1 95.56 314 GLY A N 1
ATOM 2379 C CA . GLY A 1 314 ? -2.77 1.463 3.639 1 95.56 314 GLY A CA 1
ATOM 2380 C C . GLY A 1 314 ? -4.223 1.154 3.947 1 95.56 314 GLY A C 1
ATOM 2381 O O . GLY A 1 314 ? -4.516 0.256 4.738 1 95.56 314 GLY A O 1
ATOM 2382 N N . LEU A 1 315 ? -5.145 1.984 3.416 1 96.81 315 LEU A N 1
ATOM 2383 C CA . LEU A 1 315 ? -6.578 1.774 3.576 1 96.81 315 LEU A CA 1
ATOM 2384 C C . LEU A 1 315 ? -7.148 0.989 2.398 1 96.81 315 LEU A C 1
ATOM 2386 O O . LEU A 1 315 ? -7.777 1.566 1.508 1 96.81 315 LEU A O 1
ATOM 2390 N N . ASN A 1 316 ? -7.098 -0.295 2.424 1 93.88 316 ASN A N 1
ATOM 2391 C CA . ASN A 1 316 ? -7.414 -1.154 1.288 1 93.88 316 ASN A CA 1
ATOM 2392 C C . ASN A 1 316 ? -8.914 -1.41 1.18 1 93.88 316 ASN A C 1
ATOM 2394 O O . ASN A 1 316 ? -9.383 -1.98 0.191 1 93.88 316 ASN A O 1
ATOM 2398 N N . ASP A 1 317 ? -9.703 -0.981 2.148 1 96.94 317 ASP A N 1
ATOM 2399 C CA . ASP A 1 317 ? -11.141 -1.258 2.162 1 96.94 317 ASP A CA 1
ATOM 2400 C C . ASP A 1 317 ? -11.938 -0.049 1.679 1 96.94 317 ASP A C 1
ATOM 2402 O O . ASP A 1 317 ? -13.164 -0.02 1.799 1 96.94 317 ASP A O 1
ATOM 2406 N N . ARG A 1 318 ? -11.289 0.97 1.199 1 98.38 318 ARG A N 1
ATOM 2407 C CA . ARG A 1 318 ? -11.969 2.166 0.712 1 98.38 318 ARG A CA 1
ATOM 2408 C C . ARG A 1 318 ? -11.125 2.887 -0.335 1 98.38 318 ARG A C 1
ATOM 2410 O O . ARG A 1 318 ? -10.109 2.361 -0.788 1 98.38 318 ARG A O 1
ATOM 2417 N N . GLY A 1 319 ? -11.57 4.047 -0.801 1 98.69 319 GLY A N 1
ATOM 2418 C CA . GLY A 1 319 ? -10.859 4.828 -1.798 1 98.69 319 GLY A CA 1
ATOM 2419 C C . GLY A 1 319 ? -11.25 4.477 -3.221 1 98.69 319 GLY A C 1
ATOM 2420 O O . GLY A 1 319 ? -10.68 5.016 -4.176 1 98.69 319 GLY A O 1
ATOM 2421 N N . ALA A 1 320 ? -12.203 3.602 -3.41 1 98.75 320 ALA A N 1
ATOM 2422 C CA . ALA A 1 320 ? -12.758 3.195 -4.699 1 98.75 320 ALA A CA 1
ATOM 2423 C C . ALA A 1 320 ? -14.141 2.584 -4.527 1 98.75 320 ALA A C 1
ATOM 2425 O O . ALA A 1 320 ? -14.516 2.174 -3.426 1 98.75 320 ALA A O 1
ATOM 2426 N N . ILE A 1 321 ? -14.953 2.615 -5.59 1 98.81 321 ILE A N 1
ATOM 2427 C CA . ILE A 1 321 ? -16.219 1.904 -5.629 1 98.81 321 ILE A CA 1
ATOM 2428 C C . ILE A 1 321 ? -16.031 0.514 -6.227 1 98.81 321 ILE A C 1
ATOM 2430 O O . ILE A 1 321 ? -15.984 0.358 -7.449 1 98.81 321 ILE A O 1
ATOM 2434 N N . ALA A 1 322 ? -15.938 -0.502 -5.379 1 98.56 322 ALA A N 1
ATOM 2435 C CA . ALA A 1 322 ? -15.688 -1.879 -5.797 1 98.56 322 ALA A CA 1
ATOM 2436 C C . ALA A 1 322 ? -16.203 -2.871 -4.758 1 98.56 322 ALA A C 1
ATOM 2438 O O . ALA A 1 322 ? -16.344 -2.527 -3.584 1 98.56 322 ALA A O 1
ATOM 2439 N N . PRO A 1 323 ? -16.453 -4.137 -5.125 1 98.69 323 PRO A N 1
ATOM 2440 C CA . PRO A 1 323 ? -16.953 -5.133 -4.176 1 98.69 323 PRO A CA 1
ATOM 2441 C C . PRO A 1 323 ? -16.031 -5.34 -2.988 1 98.69 323 PRO A C 1
ATOM 2443 O O . PRO A 1 323 ? -14.805 -5.414 -3.164 1 98.69 323 PRO A O 1
ATOM 2446 N N . GLY A 1 324 ? -16.641 -5.395 -1.823 1 98.38 324 GLY A N 1
ATOM 2447 C CA . GLY A 1 324 ? -15.883 -5.668 -0.615 1 98.38 324 GLY A CA 1
ATOM 2448 C C . GLY A 1 324 ? -15.398 -4.41 0.078 1 98.38 324 GLY A C 1
ATOM 2449 O O . GLY A 1 324 ? -14.93 -4.465 1.219 1 98.38 324 GLY A O 1
ATOM 2450 N N . ARG A 1 325 ? -15.508 -3.27 -0.541 1 98.38 325 ARG A N 1
ATOM 2451 C CA . ARG A 1 325 ? -15.023 -2.023 0.045 1 98.38 325 ARG A CA 1
ATOM 2452 C C . ARG A 1 325 ? -16.125 -1.332 0.842 1 98.38 325 ARG A C 1
ATOM 2454 O O . ARG A 1 325 ? -17.312 -1.587 0.622 1 98.38 325 ARG A O 1
ATOM 2461 N N . ARG A 1 326 ? -15.711 -0.476 1.782 1 98.44 326 ARG A N 1
ATOM 2462 C CA . ARG A 1 326 ? -16.656 0.378 2.498 1 98.44 326 ARG A CA 1
ATOM 2463 C C . ARG A 1 326 ? -17.484 1.209 1.529 1 98.44 326 ARG A C 1
ATOM 2465 O O . ARG A 1 326 ? -16.969 1.721 0.536 1 98.44 326 ARG A O 1
ATOM 2472 N N . ALA A 1 327 ? -18.703 1.278 1.841 1 98.81 327 ALA A N 1
ATOM 2473 C CA . ALA A 1 327 ? -19.578 2.117 1.021 1 98.81 327 ALA A CA 1
ATOM 2474 C C . ALA A 1 327 ? -19.453 3.586 1.417 1 98.81 327 ALA A C 1
ATOM 2476 O O . ALA A 1 327 ? -20.438 4.223 1.786 1 98.81 327 ALA A O 1
ATOM 2477 N N . ASP A 1 328 ? -18.281 4.129 1.432 1 98.94 328 ASP A N 1
ATOM 2478 C CA . ASP A 1 328 ? -17.984 5.555 1.529 1 98.94 328 ASP A CA 1
ATOM 2479 C C . ASP A 1 328 ? -18 6.215 0.152 1 98.94 328 ASP A C 1
ATOM 2481 O O . ASP A 1 328 ? -17.109 5.984 -0.665 1 98.94 328 ASP A O 1
ATOM 2485 N N . MET A 1 329 ? -18.969 7.043 -0.08 1 98.88 329 MET A N 1
ATOM 2486 C CA . MET A 1 329 ? -19.203 7.508 -1.445 1 98.88 329 MET A CA 1
ATOM 2487 C C . MET A 1 329 ? -19.672 8.961 -1.455 1 98.88 329 MET A C 1
ATOM 2489 O O . MET A 1 329 ? -20.219 9.445 -0.467 1 98.88 329 MET A O 1
ATOM 2493 N N . VAL A 1 330 ? -19.391 9.625 -2.496 1 98.88 330 VAL A N 1
ATOM 2494 C CA . VAL A 1 330 ? -19.953 10.945 -2.768 1 98.88 330 VAL A CA 1
ATOM 2495 C C . VAL A 1 330 ? -20.734 10.914 -4.078 1 98.88 330 VAL A C 1
ATOM 2497 O O . VAL A 1 330 ? -20.406 10.164 -4.992 1 98.88 330 VAL A O 1
ATOM 2500 N N . VAL A 1 331 ? -21.781 11.68 -4.168 1 98.81 331 VAL A N 1
ATOM 2501 C CA . VAL A 1 331 ? -22.641 11.781 -5.34 1 98.81 331 VAL A CA 1
ATOM 2502 C C . VAL A 1 331 ? -22.625 13.211 -5.875 1 98.81 331 VAL A C 1
ATOM 2504 O O . VAL A 1 331 ? -22.625 14.172 -5.102 1 98.81 331 VAL A O 1
ATOM 2507 N N . PHE A 1 332 ? -22.484 13.406 -7.152 1 98.69 332 PHE A N 1
ATOM 2508 C CA . PHE A 1 332 ? -22.516 14.719 -7.781 1 98.69 332 PHE A CA 1
ATOM 2509 C C . PHE A 1 332 ? -23.047 14.625 -9.211 1 98.69 332 PHE A C 1
ATOM 2511 O O . PHE A 1 332 ? -23.203 13.531 -9.742 1 98.69 332 PHE A O 1
ATOM 2518 N N . GLU A 1 333 ? -23.281 15.719 -9.891 1 97.69 333 GLU A N 1
ATOM 2519 C CA . GLU A 1 333 ? -24 15.734 -11.156 1 97.69 333 GLU A CA 1
ATOM 2520 C C . GLU A 1 333 ? -23.047 15.883 -12.336 1 97.69 333 GLU A C 1
ATOM 2522 O O . GLU A 1 333 ? -23.359 15.469 -13.453 1 97.69 333 GLU A O 1
ATOM 2527 N N . SER A 1 334 ? -21.938 16.516 -12.031 1 97.88 334 SER A N 1
ATOM 2528 C CA . SER A 1 334 ? -21.062 16.844 -13.148 1 97.88 334 SER A CA 1
ATOM 2529 C C . SER A 1 334 ? -19.594 16.719 -12.758 1 97.88 334 SER A C 1
ATOM 2531 O O . SER A 1 334 ? -19.188 17.141 -11.672 1 97.88 334 SER A O 1
ATOM 2533 N N . LEU A 1 335 ? -18.812 16.156 -13.656 1 97.5 335 LEU A N 1
ATOM 2534 C CA . LEU A 1 335 ? -17.375 16.078 -13.453 1 97.5 335 LEU A CA 1
ATOM 2535 C C . LEU A 1 335 ? -16.719 17.438 -13.664 1 97.5 335 LEU A C 1
ATOM 2537 O O . LEU A 1 335 ? -15.688 17.734 -13.062 1 97.5 335 LEU A O 1
ATOM 2541 N N . GLU A 1 336 ? -17.266 18.281 -14.445 1 95.75 336 GLU A N 1
ATOM 2542 C CA . GLU A 1 336 ? -16.688 19.578 -14.797 1 95.75 336 GLU A CA 1
ATOM 2543 C C . GLU A 1 336 ? -17.094 20.656 -13.789 1 95.75 336 GLU A C 1
ATOM 2545 O O . GLU A 1 336 ? -16.266 21.453 -13.367 1 95.75 336 GLU A O 1
ATOM 2550 N N . ASP A 1 337 ? -18.406 20.672 -13.539 1 95.94 337 ASP A N 1
ATOM 2551 C CA . ASP A 1 337 ? -18.922 21.531 -12.484 1 95.94 337 ASP A CA 1
ATOM 2552 C C . ASP A 1 337 ? -19.062 20.766 -11.172 1 95.94 337 ASP A C 1
ATOM 2554 O O . ASP A 1 337 ? -20.188 20.594 -10.68 1 95.94 337 ASP A O 1
ATOM 2558 N N . PHE A 1 338 ? -17.984 20.484 -10.617 1 97.81 338 PHE A N 1
ATOM 2559 C CA . PHE A 1 338 ? -17.906 19.531 -9.523 1 97.81 338 PHE A CA 1
ATOM 2560 C C . PHE A 1 338 ? -18.484 20.109 -8.242 1 97.81 338 PHE A C 1
ATOM 2562 O O . PHE A 1 338 ? -18 21.125 -7.746 1 97.81 338 PHE A O 1
ATOM 2569 N N . ALA A 1 339 ? -19.5 19.516 -7.727 1 97.19 339 ALA A N 1
ATOM 2570 C CA . ALA A 1 339 ? -20.141 19.891 -6.465 1 97.19 339 ALA A CA 1
ATOM 2571 C C . ALA A 1 339 ? -20.75 18.672 -5.777 1 97.19 339 ALA A C 1
ATOM 2573 O O . ALA A 1 339 ? -21.625 18 -6.34 1 97.19 339 ALA A O 1
ATOM 2574 N N . VAL A 1 340 ? -20.359 18.391 -4.586 1 98.38 340 VAL A N 1
ATOM 2575 C CA . VAL A 1 340 ? -20.859 17.25 -3.842 1 98.38 340 VAL A CA 1
ATOM 2576 C C . VAL A 1 340 ? -22.328 17.484 -3.48 1 98.38 340 VAL A C 1
ATOM 2578 O O . VAL A 1 340 ? -22.688 18.531 -2.932 1 98.38 340 VAL A O 1
ATOM 2581 N N . GLU A 1 341 ? -23.172 16.531 -3.75 1 98.38 341 GLU A N 1
ATOM 2582 C CA . GLU A 1 341 ? -24.594 16.609 -3.441 1 98.38 341 GLU A CA 1
ATOM 2583 C C . GLU A 1 341 ? -24.953 15.727 -2.258 1 98.38 341 GLU A C 1
ATOM 2585 O O . GLU A 1 341 ? -25.812 16.078 -1.452 1 98.38 341 GLU A O 1
ATOM 2590 N N . GLU A 1 342 ? -24.406 14.562 -2.23 1 98.75 342 GLU A N 1
ATOM 2591 C CA . GLU A 1 342 ? -24.625 13.602 -1.154 1 98.75 342 GLU A CA 1
ATOM 2592 C C . GLU A 1 342 ? -23.312 12.961 -0.709 1 98.75 342 GLU A C 1
ATOM 2594 O O . GLU A 1 342 ? -22.391 12.805 -1.511 1 98.75 342 GLU A O 1
ATOM 2599 N N . THR A 1 343 ? -23.188 12.641 0.538 1 98.88 343 THR A N 1
ATOM 2600 C CA . THR A 1 343 ? -22.062 11.875 1.079 1 98.88 343 THR A CA 1
ATOM 2601 C C . THR A 1 343 ? -22.562 10.672 1.878 1 98.88 343 THR A C 1
ATOM 2603 O O . THR A 1 343 ? -23.453 10.812 2.725 1 98.88 343 THR A O 1
ATOM 2606 N N . TYR A 1 344 ? -22.094 9.523 1.528 1 98.88 344 TYR A N 1
ATOM 2607 C CA . TYR A 1 344 ? -22.375 8.281 2.24 1 98.88 344 TYR A CA 1
ATOM 2608 C C . TYR A 1 344 ? -21.141 7.801 3.012 1 98.88 344 TYR A C 1
ATOM 2610 O O . TYR A 1 344 ? -20.016 7.879 2.512 1 98.88 344 TYR A O 1
ATOM 2618 N N . ILE A 1 345 ? -21.328 7.355 4.227 1 98.81 345 ILE A N 1
ATOM 2619 C CA . ILE A 1 345 ? -20.297 6.625 4.973 1 98.81 345 ILE A CA 1
ATOM 2620 C C . ILE A 1 345 ? -20.875 5.305 5.477 1 98.81 345 ILE A C 1
ATOM 2622 O O . ILE A 1 345 ? -21.938 5.281 6.121 1 98.81 345 ILE A O 1
ATOM 2626 N N . LEU A 1 346 ? -20.25 4.199 5.102 1 98.38 346 LEU A N 1
ATOM 2627 C CA . LEU A 1 346 ? -20.719 2.857 5.418 1 98.38 346 LEU A CA 1
ATOM 2628 C C . LEU A 1 346 ? -22.156 2.654 4.938 1 98.38 346 LEU A C 1
ATOM 2630 O O . LEU A 1 346 ? -22.969 2.041 5.637 1 98.38 346 LEU A O 1
ATOM 2634 N N . GLY A 1 347 ? -22.469 3.264 3.834 1 98.25 347 GLY A N 1
ATOM 2635 C CA . GLY A 1 347 ? -23.75 3.053 3.197 1 98.25 347 GLY A CA 1
ATOM 2636 C C . GLY A 1 347 ? -24.859 3.932 3.768 1 98.25 347 GLY A C 1
ATOM 2637 O O . GLY A 1 347 ? -25.984 3.9 3.291 1 98.25 347 GLY A O 1
ATOM 2638 N N . GLU A 1 348 ? -24.609 4.695 4.754 1 98.25 348 GLU A N 1
ATOM 2639 C CA . GLU A 1 348 ? -25.578 5.617 5.348 1 98.25 348 GLU A CA 1
ATOM 2640 C C . GLU A 1 348 ? -25.469 7.008 4.723 1 98.25 348 GLU A C 1
ATOM 2642 O O . GLU A 1 348 ? -24.375 7.594 4.691 1 98.25 348 GLU A O 1
ATOM 2647 N N . LYS A 1 349 ? -26.609 7.598 4.234 1 98.25 349 LYS A N 1
ATOM 2648 C CA . LYS A 1 349 ? -26.609 8.969 3.73 1 98.25 349 LYS A CA 1
ATOM 2649 C C . LYS A 1 349 ? -26.484 9.977 4.871 1 98.25 349 LYS A C 1
ATOM 2651 O O . LYS A 1 349 ? -27.375 10.094 5.707 1 98.25 349 LYS A O 1
ATOM 2656 N N . LEU A 1 350 ? -25.312 10.672 4.859 1 98.81 350 LEU A N 1
ATOM 2657 C CA . LEU A 1 350 ? -25.031 11.539 6 1 98.81 350 LEU A CA 1
ATOM 2658 C C . LEU A 1 350 ? -25.094 13.008 5.594 1 98.81 350 LEU A C 1
ATOM 2660 O O . LEU A 1 350 ? -25 13.891 6.445 1 98.81 350 LEU A O 1
ATOM 2664 N N . SER A 1 351 ? -25.203 13.25 4.34 1 98.44 351 SER A N 1
ATOM 2665 C CA . SER A 1 351 ? -25.375 14.633 3.9 1 98.44 351 SER A CA 1
ATOM 2666 C C . SER A 1 351 ? -26.172 14.711 2.604 1 98.44 351 SER A C 1
ATOM 2668 O O . SER A 1 351 ? -26.141 13.781 1.792 1 98.44 351 SER A O 1
ATOM 2670 N N . GLN A 1 352 ? -26.844 15.695 2.395 1 97.56 352 GLN A N 1
ATOM 2671 C CA . GLN A 1 352 ? -27.562 16.078 1.188 1 97.56 352 GLN A CA 1
ATOM 2672 C C . GLN A 1 352 ? -27.5 17.594 0.967 1 97.56 352 GLN A C 1
ATOM 2674 O O . GLN A 1 352 ? -27.906 18.375 1.832 1 97.56 352 GLN A O 1
ATOM 2679 N N . GLY A 1 353 ? -26.938 17.844 -0.214 1 91.25 353 GLY A N 1
ATOM 2680 C CA . GLY A 1 353 ? -26.594 19.25 -0.356 1 91.25 353 GLY A CA 1
ATOM 2681 C C . GLY A 1 353 ? -25.594 19.719 0.683 1 91.25 353 GLY A C 1
ATOM 2682 O O . GLY A 1 353 ? -24.578 19.062 0.935 1 91.25 353 GLY A O 1
ATOM 2683 N N . ASN A 1 354 ? -25.656 20.812 1.314 1 91.5 354 ASN A N 1
ATOM 2684 C CA . ASN A 1 354 ? -24.734 21.344 2.303 1 91.5 354 ASN A CA 1
ATOM 2685 C C . ASN A 1 354 ? -25.188 21.047 3.727 1 91.5 354 ASN A C 1
ATOM 2687 O O . ASN A 1 354 ? -24.625 21.578 4.688 1 91.5 354 ASN A O 1
ATOM 2691 N N . GLU A 1 355 ? -26.188 20.109 3.768 1 96.62 355 GLU A N 1
ATOM 2692 C CA . GLU A 1 355 ? -26.766 19.844 5.082 1 96.62 355 GLU A CA 1
ATOM 2693 C C . GLU A 1 355 ? -26.266 18.5 5.633 1 96.62 355 GLU A C 1
ATOM 2695 O O . GLU A 1 355 ? -26.281 17.5 4.93 1 96.62 355 GLU A O 1
ATOM 2700 N N . TYR A 1 356 ? -25.844 18.484 6.852 1 98.25 356 TYR A N 1
ATOM 2701 C CA . TYR A 1 356 ? -25.484 17.266 7.578 1 98.25 356 TYR A CA 1
ATOM 2702 C C . TYR A 1 356 ? -26.719 16.594 8.164 1 98.25 356 TYR A C 1
ATOM 2704 O O . TYR A 1 356 ? -27.562 17.266 8.773 1 98.25 356 TYR A O 1
ATOM 2712 N N . LEU A 1 357 ? -26.828 15.25 8.023 1 98.44 357 LEU A N 1
ATOM 2713 C CA . LEU A 1 357 ? -28.062 14.562 8.383 1 98.44 357 LEU A CA 1
ATOM 2714 C C . LEU A 1 357 ? -27.875 13.727 9.641 1 98.44 357 LEU A C 1
ATOM 2716 O O . LEU A 1 357 ? -28.844 13.18 10.18 1 98.44 357 LEU A O 1
ATOM 2720 N N . GLY A 1 358 ? -26.688 13.617 10.188 1 97.12 358 GLY A N 1
ATOM 2721 C CA . GLY A 1 358 ? -26.438 12.805 11.367 1 97.12 358 GLY A CA 1
ATOM 2722 C C . GLY A 1 358 ? -26.625 13.57 12.664 1 97.12 358 GLY A C 1
ATOM 2723 O O . GLY A 1 358 ? -27.078 14.711 12.656 1 97.12 358 GLY A O 1
ATOM 2724 N N . GLU A 1 359 ? -26.391 12.883 13.766 1 95.88 359 GLU A N 1
ATOM 2725 C CA . GLU A 1 359 ? -26.406 13.5 15.094 1 95.88 359 GLU A CA 1
ATOM 2726 C C . GLU A 1 359 ? -25 13.82 15.578 1 95.88 359 GLU A C 1
ATOM 2728 O O . GLU A 1 359 ? -24.031 13.172 15.156 1 95.88 359 GLU A O 1
ATOM 2733 N N . VAL A 1 360 ? -24.906 14.852 16.391 1 96.94 360 VAL A N 1
ATOM 2734 C CA . VAL A 1 360 ? -23.625 15.219 16.969 1 96.94 360 VAL A CA 1
ATOM 2735 C C . VAL A 1 360 ? -23.703 15.062 18.5 1 96.94 360 VAL A C 1
ATOM 2737 O O . VAL A 1 360 ? -24.547 15.68 19.156 1 96.94 360 VAL A O 1
ATOM 2740 N N . ASN A 1 361 ? -22.969 14.164 19 1 96.62 361 ASN A N 1
ATOM 2741 C CA . ASN A 1 361 ? -22.781 13.984 20.438 1 96.62 361 ASN A CA 1
ATOM 2742 C C . ASN A 1 361 ? -21.359 14.328 20.859 1 96.62 361 ASN A C 1
ATOM 2744 O O . ASN A 1 361 ? -20.391 13.75 20.359 1 96.62 361 ASN A O 1
ATOM 2748 N N . TYR A 1 362 ? -21.234 15.25 21.781 1 97 362 TYR A N 1
ATOM 2749 C CA . TYR A 1 362 ? -19.922 15.758 22.156 1 97 362 TYR A CA 1
ATOM 2750 C C . TYR A 1 362 ? -19.344 14.969 23.328 1 97 362 TYR A C 1
ATOM 2752 O O . TYR A 1 362 ? -20.062 14.617 24.266 1 97 362 TYR A O 1
ATOM 2760 N N . TYR A 1 363 ? -18.109 14.602 23.266 1 97.75 363 TYR A N 1
ATOM 2761 C CA . TYR A 1 363 ? -17.359 14 24.359 1 97.75 363 TYR A CA 1
ATOM 2762 C C . TYR A 1 363 ? -17 15.047 25.406 1 97.75 363 TYR A C 1
ATOM 2764 O O . TYR A 1 363 ? -16.672 16.188 25.062 1 97.75 363 TYR A O 1
ATOM 2772 N N . PRO A 1 364 ? -17 14.734 26.766 1 97.44 364 PRO A N 1
ATOM 2773 C CA . PRO A 1 364 ? -16.656 15.703 27.812 1 97.44 364 PRO A CA 1
ATOM 2774 C C . PRO A 1 364 ? -15.242 16.266 27.641 1 97.44 364 PRO A C 1
ATOM 2776 O O . PRO A 1 364 ? -14.32 15.531 27.281 1 97.44 364 PRO A O 1
ATOM 2779 N N . ILE A 1 365 ? -15.062 17.578 27.969 1 97.12 365 ILE A N 1
ATOM 2780 C CA . ILE A 1 365 ? -13.789 18.219 27.703 1 97.12 365 ILE A CA 1
ATOM 2781 C C . ILE A 1 365 ? -13.039 18.469 29.016 1 97.12 365 ILE A C 1
ATOM 2783 O O . ILE A 1 365 ? -12 19.125 29.031 1 97.12 365 ILE A O 1
ATOM 2787 N N . ASP A 1 366 ? -13.406 17.953 30.141 1 96.25 366 ASP A N 1
ATOM 2788 C CA . ASP A 1 366 ? -12.883 18.234 31.484 1 96.25 366 ASP A CA 1
ATOM 2789 C C . ASP A 1 366 ? -11.383 17.953 31.547 1 96.25 366 ASP A C 1
ATOM 2791 O O . ASP A 1 366 ? -10.641 18.688 32.219 1 96.25 366 ASP A O 1
ATOM 2795 N N . SER A 1 367 ? -10.969 16.953 30.875 1 95.62 367 SER A N 1
ATOM 2796 C CA . SER A 1 367 ? -9.578 16.516 30.969 1 95.62 367 SER A CA 1
ATOM 2797 C C . SER A 1 367 ? -8.641 17.469 30.25 1 95.62 367 SER A C 1
ATOM 2799 O O . SER A 1 367 ? -7.43 17.438 30.453 1 95.62 367 SER A O 1
ATOM 2801 N N . VAL A 1 368 ? -9.188 18.344 29.391 1 96.31 368 VAL A N 1
ATOM 2802 C CA . VAL A 1 368 ? -8.312 19.172 28.562 1 96.31 368 VAL A CA 1
ATOM 2803 C C . VAL A 1 368 ? -8.734 20.641 28.688 1 96.31 368 VAL A C 1
ATOM 2805 O O . VAL A 1 368 ? -8.258 21.5 27.938 1 96.31 368 VAL A O 1
ATOM 2808 N N . GLU A 1 369 ? -9.555 20.875 29.656 1 92.56 369 GLU A N 1
ATOM 2809 C CA . GLU A 1 369 ? -9.977 22.25 29.906 1 92.56 369 GLU A CA 1
ATOM 2810 C C . GLU A 1 369 ? -8.953 23 30.734 1 92.56 369 GLU A C 1
ATOM 2812 O O . GLU A 1 369 ? -8.086 22.391 31.359 1 92.56 369 GLU A O 1
ATOM 2817 N N . SER A 1 370 ? -9.008 24.344 30.828 1 75.62 370 SER A N 1
ATOM 2818 C CA . SER A 1 370 ? -8.195 25.234 31.656 1 75.62 370 SER A CA 1
ATOM 2819 C C . SER A 1 370 ? -6.703 25 31.422 1 75.62 370 SER A C 1
ATOM 2821 O O . SER A 1 370 ? -6.035 24.375 32.25 1 75.62 370 SER A O 1
ATOM 2823 N N . SER A 1 371 ? -6.141 25.609 30.438 1 83.25 371 SER A N 1
ATOM 2824 C CA . SER A 1 371 ? -4.762 25.359 30.031 1 83.25 371 SER A CA 1
ATOM 2825 C C . SER A 1 371 ? -3.918 26.625 30.141 1 83.25 371 SER A C 1
ATOM 2827 O O . SER A 1 371 ? -2.885 26.75 29.469 1 83.25 371 SER A O 1
ATOM 2829 N N . MET A 1 372 ? -4.383 27.609 30.922 1 95 372 MET A N 1
ATOM 2830 C CA . MET A 1 372 ? -3.662 28.875 31.047 1 95 372 MET A CA 1
ATOM 2831 C C . MET A 1 372 ? -2.91 28.953 32.375 1 95 372 MET A C 1
ATOM 2833 O O . MET A 1 372 ? -3.434 29.484 33.344 1 95 372 MET A O 1
ATOM 2837 N N . HIS A 1 373 ? -1.688 28.469 32.344 1 96.56 373 HIS A N 1
ATOM 2838 C CA . HIS A 1 373 ? -0.811 28.547 33.531 1 96.56 373 HIS A CA 1
ATOM 2839 C C . HIS A 1 373 ? 0.24 29.641 33.344 1 96.56 373 HIS A C 1
ATOM 2841 O O . HIS A 1 373 ? 1.386 29.359 33 1 96.56 373 HIS A O 1
ATOM 2847 N N . VAL A 1 374 ? -0.13 30.859 33.688 1 97.25 374 VAL A N 1
ATOM 2848 C CA . VAL A 1 374 ? 0.715 32.031 33.469 1 97.25 374 VAL A CA 1
ATOM 2849 C C . VAL A 1 374 ? 1.109 32.625 34.812 1 97.25 374 VAL A C 1
ATOM 2851 O O . VAL A 1 374 ? 0.253 32.844 35.688 1 97.25 374 VAL A O 1
ATOM 2854 N N . LYS A 1 375 ? 2.379 32.812 34.938 1 95.56 375 LYS A N 1
ATOM 2855 C CA . LYS A 1 375 ? 2.896 33.344 36.188 1 95.56 375 LYS A CA 1
ATOM 2856 C C . LYS A 1 375 ? 3.449 34.75 36 1 95.56 375 LYS A C 1
ATOM 2858 O O . LYS A 1 375 ? 4.215 35 35.062 1 95.56 375 LYS A O 1
ATOM 2863 N N . ASP A 1 376 ? 3.051 35.75 36.875 1 94.75 376 ASP A N 1
ATOM 2864 C CA . ASP A 1 376 ? 3.67 37.031 37.094 1 94.75 376 ASP A CA 1
ATOM 2865 C C . ASP A 1 376 ? 3.73 37.844 35.781 1 94.75 376 ASP A C 1
ATOM 2867 O O . ASP A 1 376 ? 4.797 38.312 35.406 1 94.75 376 ASP A O 1
ATOM 2871 N N . PHE A 1 377 ? 2.627 37.844 35.062 1 97.38 377 PHE A N 1
ATOM 2872 C CA . PHE A 1 377 ? 2.584 38.719 33.906 1 97.38 377 PHE A CA 1
ATOM 2873 C C . PHE A 1 377 ? 2.287 40.156 34.281 1 97.38 377 PHE A C 1
ATOM 2875 O O . PHE A 1 377 ? 1.219 40.438 34.844 1 97.38 377 PHE A O 1
ATOM 2882 N N . THR A 1 378 ? 3.256 41.062 34.031 1 96.75 378 THR A N 1
ATOM 2883 C CA . THR A 1 378 ? 3.131 42.469 34.406 1 96.75 378 THR A CA 1
ATOM 2884 C C . THR A 1 378 ? 3.402 43.375 33.219 1 96.75 378 THR A C 1
ATOM 2886 O O . THR A 1 378 ? 3.988 42.938 32.219 1 96.75 378 THR A O 1
ATOM 2889 N N . ARG A 1 379 ? 3.029 44.594 33.344 1 96.56 379 ARG A N 1
ATOM 2890 C CA . ARG A 1 379 ? 3.238 45.562 32.281 1 96.56 379 ARG A CA 1
ATOM 2891 C C . ARG A 1 379 ? 4.727 45.812 32.031 1 96.56 379 ARG A C 1
ATOM 2893 O O . ARG A 1 379 ? 5.141 46.062 30.906 1 96.56 379 ARG A O 1
ATOM 2900 N N . GLU A 1 380 ? 5.508 45.719 33.094 1 96.25 380 GLU A N 1
ATOM 2901 C CA . GLU A 1 380 ? 6.945 45.969 33 1 96.25 380 GLU A CA 1
ATOM 2902 C C . GLU A 1 380 ? 7.621 44.969 32.094 1 96.25 380 GLU A C 1
ATOM 2904 O O . GLU A 1 380 ? 8.602 45.312 31.406 1 96.25 380 GLU A O 1
ATOM 2909 N N . LYS A 1 381 ? 7.09 43.812 31.984 1 97.19 381 LYS A N 1
ATOM 2910 C CA . LYS A 1 381 ? 7.672 42.781 31.156 1 97.19 381 LYS A CA 1
ATOM 2911 C C . LYS A 1 381 ? 7.453 43.062 29.672 1 97.19 381 LYS A C 1
ATOM 2913 O O . LYS A 1 381 ? 8.078 42.438 28.812 1 97.19 381 LYS A O 1
ATOM 2918 N N . LEU A 1 382 ? 6.637 44.031 29.328 1 98.12 382 LEU A N 1
ATOM 2919 C CA . LEU A 1 382 ? 6.332 44.344 27.938 1 98.12 382 LEU A CA 1
ATOM 2920 C C . LEU A 1 382 ? 7.324 45.375 27.375 1 98.12 382 LEU A C 1
ATOM 2922 O O . LEU A 1 382 ? 7.336 45.625 26.188 1 98.12 382 LEU A O 1
ATOM 2926 N N . GLN A 1 383 ? 8.156 45.906 28.266 1 96.69 383 GLN A N 1
ATOM 2927 C CA . GLN A 1 383 ? 9.141 46.875 27.812 1 96.69 383 GLN A CA 1
ATOM 2928 C C . GLN A 1 383 ? 10.188 46.219 26.922 1 96.69 383 GLN A C 1
ATOM 2930 O O . GLN A 1 383 ? 10.633 45.094 27.188 1 96.69 383 GLN A O 1
ATOM 2935 N N . LEU A 1 384 ? 10.516 46.844 25.844 1 97.5 384 LEU A N 1
ATOM 2936 C CA . LEU A 1 384 ? 11.555 46.375 24.922 1 97.5 384 LEU A CA 1
ATOM 2937 C C . LEU A 1 384 ? 12.695 47.406 24.844 1 97.5 384 LEU A C 1
ATOM 2939 O O . LEU A 1 384 ? 12.602 48.406 24.141 1 97.5 384 LEU A O 1
ATOM 2943 N N . HIS A 1 385 ? 13.727 47.156 25.578 1 96.06 385 HIS A N 1
ATOM 2944 C CA . HIS A 1 385 ? 14.914 48 25.547 1 96.06 385 HIS A CA 1
ATOM 2945 C C . HIS A 1 385 ? 15.812 47.656 24.359 1 96.06 385 HIS A C 1
ATOM 2947 O O . HIS A 1 385 ? 16.094 46.5 24.109 1 96.06 385 HIS A O 1
ATOM 2953 N N . LEU A 1 386 ? 16.172 48.625 23.641 1 96.19 386 LEU A N 1
ATOM 2954 C CA . LEU A 1 386 ? 17.031 48.5 22.469 1 96.19 386 LEU A CA 1
ATOM 2955 C C . LEU A 1 386 ? 18.266 49.375 22.594 1 96.19 386 LEU A C 1
ATOM 2957 O O . LEU A 1 386 ? 18.188 50.5 23.109 1 96.19 386 LEU A O 1
ATOM 2961 N N . ASN A 1 387 ? 19.391 48.906 22.141 1 94.44 387 ASN A N 1
ATOM 2962 C CA . ASN A 1 387 ? 20.625 49.656 22.188 1 94.44 387 ASN A CA 1
ATOM 2963 C C . ASN A 1 387 ? 20.844 50.469 20.922 1 94.44 387 ASN A C 1
ATOM 2965 O O . ASN A 1 387 ? 21.688 51.375 20.875 1 94.44 387 ASN A O 1
ATOM 2969 N N . SER A 1 388 ? 20.125 50.062 19.906 1 94.12 388 SER A N 1
ATOM 2970 C CA . SER A 1 388 ? 20.234 50.75 18.625 1 94.12 388 SER A CA 1
ATOM 2971 C C . SER A 1 388 ? 18.859 50.938 18 1 94.12 388 SER A C 1
ATOM 2973 O O . SER A 1 388 ? 17.906 50.25 18.328 1 94.12 388 SER A O 1
ATOM 2975 N N . ASP A 1 389 ? 18.812 51.969 17.062 1 94.38 389 ASP A N 1
ATOM 2976 C CA . ASP A 1 389 ? 17.562 52.219 16.328 1 94.38 389 ASP A CA 1
ATOM 2977 C C . ASP A 1 389 ? 17.453 51.281 15.125 1 94.38 389 ASP A C 1
ATOM 2979 O O . ASP A 1 389 ? 16.375 51.125 14.531 1 94.38 389 ASP A O 1
ATOM 2983 N N . LYS A 1 390 ? 18.547 50.688 14.789 1 95.62 390 LYS A N 1
ATOM 2984 C CA . LYS A 1 390 ? 18.547 49.719 13.711 1 95.62 390 LYS A CA 1
ATOM 2985 C C . LYS A 1 390 ? 18.438 48.281 14.266 1 95.62 390 LYS A C 1
ATOM 2987 O O . LYS A 1 390 ? 19.344 47.812 14.93 1 95.62 390 LYS A O 1
ATOM 2992 N N . VAL A 1 391 ? 17.281 47.719 13.977 1 96.94 391 VAL A N 1
ATOM 2993 C CA . VAL A 1 391 ? 17.031 46.406 14.594 1 96.94 391 VAL A CA 1
ATOM 2994 C C . VAL A 1 391 ? 16.375 45.469 13.578 1 96.94 391 VAL A C 1
ATOM 2996 O O . VAL A 1 391 ? 16.031 45.906 12.477 1 96.94 391 VAL A O 1
ATOM 2999 N N . ARG A 1 392 ? 16.359 44.156 13.883 1 96.5 392 ARG A N 1
ATOM 3000 C CA . ARG A 1 392 ? 15.648 43.156 13.086 1 96.5 392 ARG A CA 1
ATOM 3001 C C . ARG A 1 392 ? 14.219 42.969 13.594 1 96.5 392 ARG A C 1
ATOM 3003 O O . ARG A 1 392 ? 13.969 43.031 14.797 1 96.5 392 ARG A O 1
ATOM 3010 N N . ALA A 1 393 ? 13.32 42.812 12.703 1 97.81 393 ALA A N 1
ATOM 3011 C CA . ALA A 1 393 ? 11.922 42.5 12.977 1 97.81 393 ALA A CA 1
ATOM 3012 C C . ALA A 1 393 ? 11.453 41.281 12.156 1 97.81 393 ALA A C 1
ATOM 3014 O O . ALA A 1 393 ? 12 41.031 11.086 1 97.81 393 ALA A O 1
ATOM 3015 N N . ILE A 1 394 ? 10.57 40.5 12.672 1 97.88 394 ILE A N 1
ATOM 3016 C CA . ILE A 1 394 ? 9.922 39.438 11.914 1 97.88 394 ILE A CA 1
ATOM 3017 C C . ILE A 1 394 ? 9.031 40.031 10.828 1 97.88 394 ILE A C 1
ATOM 3019 O O . ILE A 1 394 ? 8.133 40.812 11.125 1 97.88 394 ILE A O 1
ATOM 3023 N N . GLY A 1 395 ? 9.258 39.656 9.594 1 97.5 395 GLY A N 1
ATOM 3024 C CA . GLY A 1 395 ? 8.438 40.156 8.492 1 97.5 395 GLY A CA 1
ATOM 3025 C C . GLY A 1 395 ? 7.316 39.188 8.117 1 97.5 395 GLY A C 1
ATOM 3026 O O . GLY A 1 395 ? 7.562 38.031 7.766 1 97.5 395 GLY A O 1
ATOM 3027 N N . VAL A 1 396 ? 6.066 39.75 8.18 1 95.62 396 VAL A N 1
ATOM 3028 C CA . VAL A 1 396 ? 4.898 38.969 7.777 1 95.62 396 VAL A CA 1
ATOM 3029 C C . VAL A 1 396 ? 4.816 38.906 6.258 1 95.62 396 VAL A C 1
ATOM 3031 O O . VAL A 1 396 ? 4.984 39.906 5.574 1 95.62 396 VAL A O 1
ATOM 3034 N N . VAL A 1 397 ? 4.664 37.719 5.742 1 90.25 397 VAL A N 1
ATOM 3035 C CA . VAL A 1 397 ? 4.305 37.5 4.344 1 90.25 397 VAL A CA 1
ATOM 3036 C C . VAL A 1 397 ? 2.857 37.031 4.242 1 90.25 397 VAL A C 1
ATOM 3038 O O . VAL A 1 397 ? 2.547 35.875 4.566 1 90.25 397 VAL A O 1
ATOM 3041 N N . PRO A 1 398 ? 1.973 37.969 3.789 1 86.31 398 PRO A N 1
ATOM 3042 C CA . PRO A 1 398 ? 0.562 37.562 3.727 1 86.31 398 PRO A CA 1
ATOM 3043 C C . PRO A 1 398 ? 0.337 36.281 2.928 1 86.31 398 PRO A C 1
ATOM 3045 O O . PRO A 1 398 ? 0.904 36.125 1.844 1 86.31 398 PRO A O 1
ATOM 3048 N N . GLY A 1 399 ? -0.417 35.344 3.502 1 81.38 399 GLY A N 1
ATOM 3049 C CA . GLY A 1 399 ? -0.793 34.125 2.807 1 81.38 399 GLY A CA 1
ATOM 3050 C C . GLY A 1 399 ? 0.241 33.031 2.936 1 81.38 399 GLY A C 1
ATOM 3051 O O . GLY A 1 399 ? 0.082 31.953 2.359 1 81.38 399 GLY A O 1
ATOM 3052 N N . GLU A 1 400 ? 1.282 33.312 3.734 1 84.44 400 GLU A N 1
ATOM 3053 C CA . GLU A 1 400 ? 2.348 32.312 3.883 1 84.44 400 GLU A CA 1
ATOM 3054 C C . GLU A 1 400 ? 2.664 32.062 5.352 1 84.44 400 GLU A C 1
ATOM 3056 O O . GLU A 1 400 ? 2.41 32.906 6.207 1 84.44 400 GLU A O 1
ATOM 3061 N N . VAL A 1 401 ? 3.121 30.906 5.578 1 86.44 401 VAL A N 1
ATOM 3062 C CA . VAL A 1 401 ? 3.627 30.578 6.91 1 86.44 401 VAL A CA 1
ATOM 3063 C C . VAL A 1 401 ? 5.078 31.047 7.035 1 86.44 401 VAL A C 1
ATOM 3065 O O . VAL A 1 401 ? 5.57 31.281 8.141 1 86.44 401 VAL A O 1
ATOM 3068 N N . LEU A 1 402 ? 5.723 31.234 5.918 1 87.56 402 LEU A N 1
ATOM 3069 C CA . LEU A 1 402 ? 7.086 31.734 5.891 1 87.56 402 LEU A CA 1
ATOM 3070 C C . LEU A 1 402 ? 7.137 33.188 6.375 1 87.56 402 LEU A C 1
ATOM 3072 O O . LEU A 1 402 ? 6.176 33.938 6.188 1 87.56 402 LEU A O 1
ATOM 3076 N N . THR A 1 403 ? 8.211 33.5 7.051 1 94.5 403 THR A N 1
ATOM 3077 C CA . THR A 1 403 ? 8.461 34.875 7.461 1 94.5 403 THR A CA 1
ATOM 3078 C C . THR A 1 403 ? 9.797 35.375 6.902 1 94.5 403 THR A C 1
ATOM 3080 O O . THR A 1 403 ? 10.586 34.594 6.375 1 94.5 403 THR A O 1
ATOM 3083 N N . THR A 1 404 ? 9.984 36.656 6.891 1 95.94 404 THR A N 1
ATOM 3084 C CA . THR A 1 404 ? 11.258 37.25 6.496 1 95.94 404 THR A CA 1
ATOM 3085 C C . THR A 1 404 ? 11.961 37.875 7.695 1 95.94 404 THR A C 1
ATOM 3087 O O . THR A 1 404 ? 11.391 37.969 8.781 1 95.94 404 THR A O 1
ATOM 3090 N N . GLU A 1 405 ? 13.172 38.125 7.512 1 96.81 405 GLU A N 1
ATOM 3091 C CA . GLU A 1 405 ? 13.93 38.969 8.414 1 96.81 405 GLU A CA 1
ATOM 3092 C C . GLU A 1 405 ? 14.023 40.406 7.867 1 96.81 405 GLU A C 1
ATOM 3094 O O . GLU A 1 405 ? 14.695 40.656 6.863 1 96.81 405 GLU A O 1
ATOM 3099 N N . GLU A 1 406 ? 13.367 41.312 8.57 1 97.06 406 GLU A N 1
ATOM 3100 C CA . GLU A 1 406 ? 13.383 42.719 8.125 1 97.06 406 GLU A CA 1
ATOM 3101 C C . GLU A 1 406 ? 14.344 43.562 8.969 1 97.06 406 GLU A C 1
ATOM 3103 O O . GLU A 1 406 ? 14.414 43.375 10.18 1 97.06 406 GLU A O 1
ATOM 3108 N N . HIS A 1 407 ? 15.133 44.344 8.297 1 96.88 407 HIS A N 1
ATOM 3109 C CA . HIS A 1 407 ? 15.93 45.344 8.984 1 96.88 407 HIS A CA 1
ATOM 3110 C C . HIS A 1 407 ? 15.227 46.688 8.984 1 96.88 407 HIS A C 1
ATOM 3112 O O . HIS A 1 407 ? 15.047 47.312 7.926 1 96.88 407 HIS A O 1
ATOM 3118 N N . VAL A 1 408 ? 14.844 47.125 10.242 1 96.38 408 VAL A N 1
ATOM 3119 C CA . VAL A 1 408 ? 14.016 48.312 10.336 1 96.38 408 VAL A CA 1
ATOM 3120 C C . VAL A 1 408 ? 14.695 49.344 11.242 1 96.38 408 VAL A C 1
ATOM 3122 O O . VAL A 1 408 ? 15.57 49 12.031 1 96.38 408 VAL A O 1
ATOM 3125 N N . THR A 1 409 ? 14.336 50.625 11.016 1 95.31 409 THR A N 1
ATOM 3126 C CA . THR A 1 409 ? 14.719 51.688 11.914 1 95.31 409 THR A CA 1
ATOM 3127 C C . THR A 1 409 ? 13.539 52.094 12.797 1 95.31 409 THR A C 1
ATOM 3129 O O . THR A 1 409 ? 12.453 52.406 12.305 1 95.31 409 THR A O 1
ATOM 3132 N N . VAL A 1 410 ? 13.789 52.062 14.141 1 96.25 410 VAL A N 1
ATOM 3133 C CA . VAL A 1 410 ? 12.688 52.312 15.055 1 96.25 410 VAL A CA 1
ATOM 3134 C C . VAL A 1 410 ? 13.016 53.5 15.945 1 96.25 410 VAL A C 1
ATOM 3136 O O . VAL A 1 410 ? 14.156 53.969 15.984 1 96.25 410 VAL A O 1
ATOM 3139 N N . LYS A 1 411 ? 12.008 54 16.594 1 95.5 411 LYS A N 1
ATOM 3140 C CA . LYS A 1 411 ? 12.156 55.094 17.562 1 95.5 411 LYS A CA 1
ATOM 3141 C C . LYS A 1 411 ? 12.305 54.562 18.984 1 95.5 411 LYS A C 1
ATOM 3143 O O . LYS A 1 411 ? 11.625 53.594 19.344 1 95.5 411 LYS A O 1
ATOM 3148 N N . ARG A 1 412 ? 13.102 55.188 19.812 1 96.31 412 ARG A N 1
ATOM 3149 C CA . ARG A 1 412 ? 13.297 54.844 21.219 1 96.31 412 ARG A CA 1
ATOM 3150 C C . ARG A 1 412 ? 13.07 56.062 22.125 1 96.31 412 ARG A C 1
ATOM 3152 O O . ARG A 1 412 ? 13.289 57.188 21.688 1 96.31 412 ARG A O 1
ATOM 3159 N N . ASP A 1 413 ? 12.695 55.844 23.25 1 95.62 413 ASP A N 1
ATOM 3160 C CA . ASP A 1 413 ? 12.586 56.938 24.203 1 95.62 413 ASP A CA 1
ATOM 3161 C C . ASP A 1 413 ? 13.922 57.188 24.891 1 95.62 413 ASP A C 1
ATOM 3163 O O . ASP A 1 413 ? 14.945 56.625 24.5 1 95.62 413 ASP A O 1
ATOM 3167 N N . GLY A 1 414 ? 13.922 58.125 25.812 1 94.94 414 GLY A N 1
ATOM 3168 C CA . GLY A 1 414 ? 15.148 58.562 26.469 1 94.94 414 GLY A CA 1
ATOM 3169 C C . GLY A 1 414 ? 15.836 57.438 27.234 1 94.94 414 GLY A C 1
ATOM 3170 O O . GLY A 1 414 ? 17.047 57.469 27.438 1 94.94 414 GLY A O 1
ATOM 3171 N N . ASP A 1 415 ? 15.07 56.438 27.578 1 95.38 415 ASP A N 1
ATOM 3172 C CA . ASP A 1 415 ? 15.617 55.312 28.328 1 95.38 415 ASP A CA 1
ATOM 3173 C C . ASP A 1 415 ? 15.992 54.156 27.422 1 95.38 415 ASP A C 1
ATOM 3175 O O . ASP A 1 415 ? 16.391 53.094 27.891 1 95.38 415 ASP A O 1
ATOM 3179 N N . GLY A 1 416 ? 15.75 54.312 26.125 1 96 416 GLY A N 1
ATOM 3180 C CA . GLY A 1 416 ? 16.156 53.312 25.141 1 96 416 GLY A CA 1
ATOM 3181 C C . GLY A 1 416 ? 15.055 52.312 24.828 1 96 416 GLY A C 1
ATOM 3182 O O . GLY A 1 416 ? 15.312 51.281 24.188 1 96 416 GLY A O 1
ATOM 3183 N N . ASN A 1 417 ? 13.914 52.562 25.328 1 96.88 417 ASN A N 1
ATOM 3184 C CA . ASN A 1 417 ? 12.82 51.625 25.078 1 96.88 417 ASN A CA 1
ATOM 3185 C C . ASN A 1 417 ? 12.133 51.938 23.75 1 96.88 417 ASN A C 1
ATOM 3187 O O . ASN A 1 417 ? 11.984 53.094 23.375 1 96.88 417 ASN A O 1
ATOM 3191 N N . PHE A 1 418 ? 11.711 50.906 23.094 1 97.31 418 PHE A N 1
ATOM 3192 C CA . PHE A 1 418 ? 10.977 51.031 21.828 1 97.31 418 PHE A CA 1
ATOM 3193 C C . PHE A 1 418 ? 9.727 51.875 22.016 1 97.31 418 PHE A C 1
ATOM 3195 O O . PHE A 1 418 ? 9 51.75 23 1 97.31 418 PHE A O 1
ATOM 3202 N N . VAL A 1 419 ? 9.484 52.781 21.047 1 96.38 419 VAL A N 1
ATOM 3203 C CA . VAL A 1 419 ? 8.281 53.594 21.016 1 96.38 419 VAL A CA 1
ATOM 3204 C C . VAL A 1 419 ? 7.562 53.406 19.672 1 96.38 419 VAL A C 1
ATOM 3206 O O . VAL A 1 419 ? 8.164 53.562 18.609 1 96.38 419 VAL A O 1
ATOM 3209 N N . TYR A 1 420 ? 6.336 53.031 19.766 1 96.81 420 TYR A N 1
ATOM 3210 C CA . TYR A 1 420 ? 5.516 52.875 18.578 1 96.81 420 TYR A CA 1
ATOM 3211 C C . TYR A 1 420 ? 5.426 54.156 17.766 1 96.81 420 TYR A C 1
ATOM 3213 O O . TYR A 1 420 ? 5.289 55.25 18.344 1 96.81 420 TYR A O 1
ATOM 3221 N N . ASN A 1 421 ? 5.605 54.031 16.484 1 95.06 421 ASN A N 1
ATOM 3222 C CA . ASN A 1 421 ? 5.469 55.094 15.508 1 95.06 421 ASN A CA 1
ATOM 3223 C C . ASN A 1 421 ? 4.473 54.75 14.414 1 95.06 421 ASN A C 1
ATOM 3225 O O . ASN A 1 421 ? 4.695 53.781 13.656 1 95.06 421 ASN A O 1
ATOM 3229 N N . ASP A 1 422 ? 3.377 55.438 14.258 1 92.62 422 ASP A N 1
ATOM 3230 C CA . ASP A 1 422 ? 2.291 55.125 13.344 1 92.62 422 ASP A CA 1
ATOM 3231 C C . ASP A 1 422 ? 2.717 55.312 11.891 1 92.62 422 ASP A C 1
ATOM 3233 O O . ASP A 1 422 ? 2.004 54.906 10.977 1 92.62 422 ASP A O 1
ATOM 3237 N N . GLN A 1 423 ? 3.898 55.906 11.656 1 92.62 423 GLN A N 1
ATOM 3238 C CA . GLN A 1 423 ? 4.395 56.094 10.297 1 92.62 423 GLN A CA 1
ATOM 3239 C C . GLN A 1 423 ? 5.152 54.875 9.812 1 92.62 423 GLN A C 1
ATOM 3241 O O . GLN A 1 423 ? 5.449 54.75 8.625 1 92.62 423 GLN A O 1
ATOM 3246 N N . GLU A 1 424 ? 5.461 54 10.75 1 94.06 424 GLU A N 1
ATOM 3247 C CA . GLU A 1 424 ? 6.141 52.75 10.43 1 94.06 424 GLU A CA 1
ATOM 3248 C C . GLU A 1 424 ? 5.254 51.531 10.734 1 94.06 424 GLU A C 1
ATOM 3250 O O . GLU A 1 424 ? 4.527 51.531 11.734 1 94.06 424 GLU A O 1
ATOM 3255 N N . ASP A 1 425 ? 5.273 50.594 9.883 1 95.69 425 ASP A N 1
ATOM 3256 C CA . ASP A 1 425 ? 4.496 49.375 10.117 1 95.69 425 ASP A CA 1
ATOM 3257 C C . ASP A 1 425 ? 5.285 48.375 10.953 1 95.69 425 ASP A C 1
ATOM 3259 O O . ASP A 1 425 ? 5.586 47.281 10.492 1 95.69 425 ASP A O 1
ATOM 3263 N N . VAL A 1 426 ? 5.672 48.781 12.125 1 97.75 426 VAL A N 1
ATOM 3264 C CA . VAL A 1 426 ? 6.418 47.969 13.086 1 97.75 426 VAL A CA 1
ATOM 3265 C C . VAL A 1 426 ? 5.758 48.031 14.453 1 97.75 426 VAL A C 1
ATOM 3267 O O . VAL A 1 426 ? 5.508 49.125 14.969 1 97.75 426 VAL A O 1
ATOM 3270 N N . THR A 1 427 ? 5.406 46.938 15.008 1 98.12 427 THR A N 1
ATOM 3271 C CA . THR A 1 427 ? 4.809 46.875 16.328 1 98.12 427 THR A CA 1
ATOM 3272 C C . THR A 1 427 ? 5.535 45.844 17.203 1 98.12 427 THR A C 1
ATOM 3274 O O . THR A 1 427 ? 6.363 45.094 16.703 1 98.12 427 THR A O 1
ATOM 3277 N N . LYS A 1 428 ? 5.238 45.875 18.531 1 98.19 428 LYS A N 1
ATOM 3278 C CA . LYS A 1 428 ? 5.715 44.812 19.422 1 98.19 428 LYS A CA 1
ATOM 3279 C C . LYS A 1 428 ? 4.973 43.5 19.172 1 98.19 428 LYS A C 1
ATOM 3281 O O . LYS A 1 428 ? 3.789 43.531 18.828 1 98.19 428 LYS A O 1
ATOM 3286 N N . ILE A 1 429 ? 5.633 42.5 19.266 1 98.56 429 ILE A N 1
ATOM 3287 C CA . ILE A 1 429 ? 5.074 41.156 19.375 1 98.56 429 ILE A CA 1
ATOM 3288 C C . ILE A 1 429 ? 5.574 40.5 20.656 1 98.56 429 ILE A C 1
ATOM 3290 O O . ILE A 1 429 ? 6.734 40.656 21.047 1 98.56 429 ILE A O 1
ATOM 3294 N N . VAL A 1 430 ? 4.656 39.844 21.328 1 98.44 430 VAL A N 1
ATOM 3295 C CA . VAL A 1 430 ? 4.949 39.312 22.656 1 98.44 430 VAL A CA 1
ATOM 3296 C C . VAL A 1 430 ? 4.547 37.844 22.719 1 98.44 430 VAL A C 1
ATOM 3298 O O . VAL A 1 430 ? 3.49 37.438 22.203 1 98.44 430 VAL A O 1
ATOM 3301 N N . VAL A 1 431 ? 5.414 37 23.25 1 98.5 431 VAL A N 1
ATOM 3302 C CA . VAL A 1 431 ? 5.062 35.625 23.562 1 98.5 431 VAL A CA 1
ATOM 3303 C C . VAL A 1 431 ? 5.137 35.406 25.062 1 98.5 431 VAL A C 1
ATOM 3305 O O . VAL A 1 431 ? 6.156 35.688 25.703 1 98.5 431 VAL A O 1
ATOM 3308 N N . VAL A 1 432 ? 4.047 34.938 25.672 1 98.38 432 VAL A N 1
ATOM 3309 C CA . VAL A 1 432 ? 3.934 34.688 27.094 1 98.38 432 VAL A CA 1
ATOM 3310 C C . VAL A 1 432 ? 3.777 33.188 27.344 1 98.38 432 VAL A C 1
ATOM 3312 O O . VAL A 1 432 ? 2.834 32.562 26.844 1 98.38 432 VAL A O 1
ATOM 3315 N N . GLU A 1 433 ? 4.703 32.594 28.078 1 97.94 433 GLU A N 1
ATOM 3316 C CA . GLU A 1 433 ? 4.613 31.172 28.391 1 97.94 433 GLU A CA 1
ATOM 3317 C C . GLU A 1 433 ? 3.357 30.875 29.203 1 97.94 433 GLU A C 1
ATOM 3319 O O . GLU A 1 433 ? 3.045 31.578 30.172 1 97.94 433 GLU A O 1
ATOM 3324 N N . ARG A 1 434 ? 2.674 29.844 28.859 1 97.75 434 ARG A N 1
ATOM 3325 C CA . ARG A 1 434 ? 1.414 29.594 29.547 1 97.75 434 ARG A CA 1
ATOM 3326 C C . ARG A 1 434 ? 1.336 28.156 30.031 1 97.75 434 ARG A C 1
ATOM 3328 O O . ARG A 1 434 ? 0.252 27.656 30.344 1 97.75 434 ARG A O 1
ATOM 3335 N N . HIS A 1 435 ? 2.33 27.328 30.109 1 96.88 435 HIS A N 1
ATOM 3336 C CA . HIS A 1 435 ? 2.252 25.891 30.328 1 96.88 435 HIS A CA 1
ATOM 3337 C C . HIS A 1 435 ? 2.717 25.516 31.734 1 96.88 435 HIS A C 1
ATOM 3339 O O . HIS A 1 435 ? 2.08 24.703 32.406 1 96.88 435 HIS A O 1
ATOM 3345 N N . HIS A 1 436 ? 3.781 26.219 32.219 1 96.5 436 HIS A N 1
ATOM 3346 C CA . HIS A 1 436 ? 4.426 25.688 33.406 1 96.5 436 HIS A CA 1
ATOM 3347 C C . HIS A 1 436 ? 4.625 26.797 34.438 1 96.5 436 HIS A C 1
ATOM 3349 O O . HIS A 1 436 ? 5.453 26.656 35.344 1 96.5 436 HIS A O 1
ATOM 3355 N N . ASN A 1 437 ? 3.99 27.875 34.344 1 96.94 437 ASN A N 1
ATOM 3356 C CA . ASN A 1 437 ? 4.141 28.984 35.281 1 96.94 437 ASN A CA 1
ATOM 3357 C C . ASN A 1 437 ? 5.602 29.406 35.406 1 96.94 437 ASN A C 1
ATOM 3359 O O . ASN A 1 437 ? 6.098 29.578 36.531 1 96.94 437 ASN A O 1
ATOM 3363 N N . THR A 1 438 ? 6.281 29.516 34.281 1 95.88 438 THR A N 1
ATOM 3364 C CA . THR A 1 438 ? 7.695 29.859 34.312 1 95.88 438 THR A CA 1
ATOM 3365 C C . THR A 1 438 ? 7.875 31.359 34.5 1 95.88 438 THR A C 1
ATOM 3367 O O . THR A 1 438 ? 8.922 31.828 34.938 1 95.88 438 THR A O 1
ATOM 3370 N N . GLY A 1 439 ? 6.895 32.094 34 1 96.62 439 GLY A N 1
ATOM 3371 C CA . GLY A 1 439 ? 6.996 33.531 34 1 96.62 439 GLY A CA 1
ATOM 3372 C C . GLY A 1 439 ? 7.727 34.094 32.781 1 96.62 439 GLY A C 1
ATOM 3373 O O . GLY A 1 439 ? 7.902 35.312 32.656 1 96.62 439 GLY A O 1
ATOM 3374 N N . ASN A 1 440 ? 8.094 33.25 31.875 1 96.94 440 ASN A N 1
ATOM 3375 C CA . ASN A 1 440 ? 8.828 33.688 30.688 1 96.94 440 ASN A CA 1
ATOM 3376 C C . ASN A 1 440 ? 7.957 34.531 29.766 1 96.94 440 ASN A C 1
ATOM 3378 O O . ASN A 1 440 ? 6.828 34.156 29.453 1 96.94 440 ASN A O 1
ATOM 3382 N N . VAL A 1 441 ? 8.438 35.688 29.438 1 97.94 441 VAL A N 1
ATOM 3383 C CA . VAL A 1 441 ? 7.848 36.594 28.453 1 97.94 441 VAL A CA 1
ATOM 3384 C C . VAL A 1 441 ? 8.938 37.125 27.531 1 97.94 441 VAL A C 1
ATOM 3386 O O . VAL A 1 441 ? 9.984 37.594 28 1 97.94 441 VAL A O 1
ATOM 3389 N N . ASN A 1 442 ? 8.734 37 26.328 1 97.88 442 ASN A N 1
ATOM 3390 C CA . ASN A 1 442 ? 9.664 37.562 25.344 1 97.88 442 ASN A CA 1
ATOM 3391 C C . ASN A 1 442 ? 8.977 38.594 24.453 1 97.88 442 ASN A C 1
ATOM 3393 O O . ASN A 1 442 ? 7.844 38.375 24.016 1 97.88 442 ASN A O 1
ATOM 3397 N N . VAL A 1 443 ? 9.625 39.688 24.25 1 98.25 443 VAL A N 1
ATOM 3398 C CA . VAL A 1 443 ? 9.102 40.812 23.453 1 98.25 443 VAL A CA 1
ATOM 3399 C C . VAL A 1 443 ? 10.07 41.125 22.312 1 98.25 443 VAL A C 1
ATOM 3401 O O . VAL A 1 443 ? 11.281 41.219 22.516 1 98.25 443 VAL A O 1
ATOM 3404 N N . ASN A 1 444 ? 9.555 41.219 21.156 1 98.19 444 ASN A N 1
ATOM 3405 C CA . ASN A 1 444 ? 10.312 41.594 19.969 1 98.19 444 ASN A CA 1
ATOM 3406 C C . ASN A 1 444 ? 9.469 42.406 19 1 98.19 444 ASN A C 1
ATOM 3408 O O . ASN A 1 444 ? 8.516 43.062 19.422 1 98.19 444 ASN A O 1
ATOM 3412 N N . LEU A 1 445 ? 9.93 42.5 17.719 1 98.25 445 LEU A N 1
ATOM 3413 C CA . LEU A 1 445 ? 9.258 43.375 16.781 1 98.25 445 LEU A CA 1
ATOM 3414 C C . LEU A 1 445 ? 8.68 42.625 15.602 1 98.25 445 LEU A C 1
ATOM 3416 O O . LEU A 1 445 ? 9.289 41.656 15.133 1 98.25 445 LEU A O 1
ATOM 3420 N N . LEU A 1 446 ? 7.512 42.969 15.211 1 98.19 446 LEU A N 1
ATOM 3421 C CA . LEU A 1 446 ? 6.766 42.438 14.086 1 98.19 446 LEU A CA 1
ATOM 3422 C C . LEU A 1 446 ? 6.555 43.5 13.008 1 98.19 446 LEU A C 1
ATOM 3424 O O . LEU A 1 446 ? 6.137 44.625 13.312 1 98.19 446 LEU A O 1
ATOM 3428 N N . SER A 1 447 ? 6.926 43.188 11.781 1 97.69 447 SER A N 1
ATOM 3429 C CA . SER A 1 447 ? 6.734 44.094 10.648 1 97.69 447 SER A CA 1
ATOM 3430 C C . SER A 1 447 ? 5.758 43.531 9.633 1 97.69 447 SER A C 1
ATOM 3432 O O . SER A 1 447 ? 5.801 42.312 9.336 1 97.69 447 SER A O 1
ATOM 3434 N N . GLY A 1 448 ? 4.844 44.344 9.156 1 96.12 448 GLY A N 1
ATOM 3435 C CA . GLY A 1 448 ? 4.008 43.938 8.031 1 96.12 448 GLY A CA 1
ATOM 3436 C C . GLY A 1 448 ? 2.676 43.375 8.469 1 96.12 448 GLY A C 1
ATOM 3437 O O . GLY A 1 448 ? 1.865 42.969 7.625 1 96.12 448 GLY A O 1
ATOM 3438 N N . TYR A 1 449 ? 2.393 43.344 9.805 1 96.44 449 TYR A N 1
ATOM 3439 C CA . TYR A 1 449 ? 1.091 42.875 10.273 1 96.44 449 TYR A CA 1
ATOM 3440 C C . TYR A 1 449 ? 0.017 43.938 10.016 1 96.44 449 TYR A C 1
ATOM 3442 O O . TYR A 1 449 ? -1.149 43.594 9.797 1 96.44 449 TYR A O 1
ATOM 3450 N N . GLY A 1 450 ? 0.327 45.188 10.07 1 96.69 450 GLY A N 1
ATOM 3451 C CA . GLY A 1 450 ? -0.507 46.281 9.602 1 96.69 450 GLY A CA 1
ATOM 3452 C C . GLY A 1 450 ? -1.401 46.844 10.688 1 96.69 450 GLY A C 1
ATOM 3453 O O . GLY A 1 450 ? -2.24 47.719 10.406 1 96.69 450 GLY A O 1
ATOM 3454 N N . ILE A 1 451 ? -1.27 46.438 11.914 1 97.75 451 ILE A N 1
ATOM 3455 C CA . ILE A 1 451 ? -2.105 46.906 13.008 1 97.75 451 ILE A CA 1
ATOM 3456 C C . ILE A 1 451 ? -1.8 48.406 13.281 1 97.75 451 ILE A C 1
ATOM 3458 O O . ILE A 1 451 ? -0.636 48.812 13.297 1 97.75 451 ILE A O 1
ATOM 3462 N N . LYS A 1 452 ? -2.83 49.25 13.523 1 97.69 452 LYS A N 1
ATOM 3463 C CA . LYS A 1 452 ? -2.656 50.688 13.664 1 97.69 452 LYS A CA 1
ATOM 3464 C C . LYS A 1 452 ? -3.182 51.156 15.016 1 97.69 452 LYS A C 1
ATOM 3466 O O . LYS A 1 452 ? -2.871 52.281 15.438 1 97.69 452 LYS A O 1
ATOM 3471 N N . ALA A 1 453 ? -3.912 50.312 15.625 1 97.88 453 ALA A N 1
ATOM 3472 C CA . ALA A 1 453 ? -4.465 50.656 16.938 1 97.88 453 ALA A CA 1
ATOM 3473 C C . ALA A 1 453 ? -4.734 49.406 17.766 1 97.88 453 ALA A C 1
ATOM 3475 O O . ALA A 1 453 ? -4.914 48.312 17.203 1 97.88 453 ALA A O 1
ATOM 3476 N N . GLY A 1 454 ? -4.719 49.562 19.078 1 98.44 454 GLY A N 1
ATOM 3477 C CA . GLY A 1 454 ? -5.133 48.5 19.969 1 98.44 454 GLY A CA 1
ATOM 3478 C C . GLY A 1 454 ? -4.164 47.312 20 1 98.44 454 GLY A C 1
ATOM 3479 O O . GLY A 1 454 ? -2.955 47.5 19.844 1 98.44 454 GLY A O 1
ATOM 3480 N N . ALA A 1 455 ? -4.773 46.125 20.375 1 98.81 455 ALA A N 1
ATOM 3481 C CA . ALA A 1 455 ? -3.98 44.875 20.484 1 98.81 455 ALA A CA 1
ATOM 3482 C C . ALA A 1 455 ? -4.848 43.656 20.281 1 98.81 455 ALA A C 1
ATOM 3484 O O . ALA A 1 455 ? -6.062 43.688 20.484 1 98.81 455 ALA A O 1
ATOM 3485 N N . ILE A 1 456 ? -4.27 42.656 19.828 1 98.75 456 ILE A N 1
ATOM 3486 C CA . ILE A 1 456 ? -4.883 41.312 19.734 1 98.75 456 ILE A CA 1
ATOM 3487 C C . ILE A 1 456 ? -4.004 40.281 20.438 1 98.75 456 ILE A C 1
ATOM 3489 O O . ILE A 1 456 ? -2.775 40.344 20.344 1 98.75 456 ILE A O 1
ATOM 3493 N N . ALA A 1 457 ? -4.586 39.438 21.234 1 98.69 457 ALA A N 1
ATOM 3494 C CA . ALA A 1 457 ? -3.916 38.312 21.891 1 98.69 457 ALA A CA 1
ATOM 3495 C C . ALA A 1 457 ? -4.613 37 21.562 1 98.69 457 ALA A C 1
ATOM 3497 O O . ALA A 1 457 ? -5.844 36.938 21.531 1 98.69 457 ALA A O 1
ATOM 3498 N N . ILE A 1 458 ? -3.844 36 21.297 1 98.25 458 ILE A N 1
ATOM 3499 C CA . ILE A 1 458 ? -4.395 34.688 21 1 98.25 458 ILE A CA 1
ATOM 3500 C C . ILE A 1 458 ? -3.605 33.594 21.766 1 98.25 458 ILE A C 1
ATOM 3502 O O . ILE A 1 458 ? -2.445 33.812 22.125 1 98.25 458 ILE A O 1
ATOM 3506 N N . SER A 1 459 ? -4.203 32.5 22.094 1 97.62 459 SER A N 1
ATOM 3507 C CA . SER A 1 459 ? -3.533 31.391 22.766 1 97.62 459 SER A CA 1
ATOM 3508 C C . SER A 1 459 ? -3.117 30.312 21.766 1 97.62 459 SER A C 1
ATOM 3510 O O . SER A 1 459 ? -2.801 29.188 22.156 1 97.62 459 SER A O 1
ATOM 3512 N N . ILE A 1 460 ? -3.141 30.578 20.453 1 95.62 460 ILE A N 1
ATOM 3513 C CA . ILE A 1 460 ? -2.875 29.641 19.375 1 95.62 460 ILE A CA 1
ATOM 3514 C C . ILE A 1 460 ? -1.52 29.953 18.734 1 95.62 460 ILE A C 1
ATOM 3516 O O . ILE A 1 460 ? -1.401 30.016 17.516 1 95.62 460 ILE A O 1
ATOM 3520 N N . GLY A 1 461 ? -0.453 30.141 19.531 1 94.12 461 GLY A N 1
ATOM 3521 C CA . GLY A 1 461 ? 0.889 30.281 18.984 1 94.12 461 GLY A CA 1
ATOM 3522 C C . GLY A 1 461 ? 1.515 28.969 18.578 1 94.12 461 GLY A C 1
ATOM 3523 O O . GLY A 1 461 ? 2.105 28.266 19.406 1 94.12 461 GLY A O 1
ATOM 3524 N N . HIS A 1 462 ? 1.496 28.531 17.297 1 90.12 462 HIS A N 1
ATOM 3525 C CA . HIS A 1 462 ? 2 27.25 16.797 1 90.12 462 HIS A CA 1
ATOM 3526 C C . HIS A 1 462 ? 3.494 27.109 17.078 1 90.12 462 HIS A C 1
ATOM 3528 O O . HIS A 1 462 ? 4.246 28.078 16.938 1 90.12 462 HIS A O 1
ATOM 3534 N N . ASP A 1 463 ? 4.023 26.031 17.516 1 90.5 463 ASP A N 1
ATOM 3535 C CA . ASP A 1 463 ? 3.275 24.797 17.734 1 90.5 463 ASP A CA 1
ATOM 3536 C C . ASP A 1 463 ? 3.158 24.5 19.234 1 90.5 463 ASP A C 1
ATOM 3538 O O . ASP A 1 463 ? 2.541 23.5 19.625 1 90.5 463 ASP A O 1
ATOM 3542 N N . SER A 1 464 ? 3.781 25.359 20 1 93.06 464 SER A N 1
ATOM 3543 C CA . SER A 1 464 ? 3.756 25.125 21.453 1 93.06 464 SER A CA 1
ATOM 3544 C C . SER A 1 464 ? 2.518 25.75 22.078 1 93.06 464 SER A C 1
ATOM 3546 O O . SER A 1 464 ? 2.162 25.422 23.219 1 93.06 464 SER A O 1
ATOM 3548 N N . HIS A 1 465 ? 1.939 26.656 21.453 1 96.12 465 HIS A N 1
ATOM 3549 C CA . HIS A 1 465 ? 0.661 27.25 21.812 1 96.12 465 HIS A CA 1
ATOM 3550 C C . HIS A 1 465 ? 0.782 28.062 23.094 1 96.12 465 HIS A C 1
ATOM 3552 O O . HIS A 1 465 ? -0.086 28 23.969 1 96.12 465 HIS A O 1
ATOM 3558 N N . ASN A 1 466 ? 1.847 28.797 23.188 1 97.5 466 ASN A N 1
ATOM 3559 C CA . ASN A 1 466 ? 1.922 29.891 24.141 1 97.5 466 ASN A CA 1
ATOM 3560 C C . ASN A 1 466 ? 1.036 31.062 23.703 1 97.5 466 ASN A C 1
ATOM 3562 O O . ASN A 1 466 ? 0.541 31.094 22.578 1 97.5 466 ASN A O 1
ATOM 3566 N N . ILE A 1 467 ? 0.828 31.984 24.625 1 98.19 467 ILE A N 1
ATOM 3567 C CA . ILE A 1 467 ? 0.096 33.188 24.297 1 98.19 467 ILE A CA 1
ATOM 3568 C C . ILE A 1 467 ? 0.961 34.094 23.406 1 98.19 467 ILE A C 1
ATOM 3570 O O . ILE A 1 467 ? 2.158 34.25 23.656 1 98.19 467 ILE A O 1
ATOM 3574 N N . ILE A 1 468 ? 0.378 34.625 22.375 1 98.44 468 ILE A N 1
ATOM 3575 C CA . ILE A 1 468 ? 1.062 35.594 21.531 1 98.44 468 ILE A CA 1
ATOM 3576 C C . ILE A 1 468 ? 0.174 36.812 21.328 1 98.44 468 ILE A C 1
ATOM 3578 O O . ILE A 1 468 ? -1.047 36.688 21.203 1 98.44 468 ILE A O 1
ATOM 3582 N N . ALA A 1 469 ? 0.791 37.969 21.297 1 98.75 469 ALA A N 1
ATOM 3583 C CA . ALA A 1 469 ? 0.041 39.219 21.172 1 98.75 469 ALA A CA 1
ATOM 3584 C C . ALA A 1 469 ? 0.848 40.25 20.406 1 98.75 469 ALA A C 1
ATOM 3586 O O . ALA A 1 469 ? 2.08 40.219 20.391 1 98.75 469 ALA A O 1
ATOM 3587 N N . THR A 1 470 ? 0.216 41.125 19.781 1 98.75 470 THR A N 1
ATOM 3588 C CA . THR A 1 470 ? 0.793 42.312 19.156 1 98.75 470 THR A CA 1
ATOM 3589 C C . THR A 1 470 ? -0.14 43.5 19.312 1 98.75 470 THR A C 1
ATOM 3591 O O . THR A 1 470 ? -1.336 43.344 19.562 1 98.75 470 THR A O 1
ATOM 3594 N N . GLY A 1 471 ? 0.4 44.656 19.281 1 98.38 471 GLY A N 1
ATOM 3595 C CA . GLY A 1 471 ? -0.385 45.875 19.453 1 98.38 471 GLY A CA 1
ATOM 3596 C C . GLY A 1 471 ? 0.447 47.125 19.375 1 98.38 471 GLY A C 1
ATOM 3597 O O . GLY A 1 471 ? 1.672 47.062 19.25 1 98.38 471 GLY A O 1
ATOM 3598 N N . THR A 1 472 ? -0.208 48.281 19.5 1 97.88 472 THR A N 1
ATOM 3599 C CA . THR A 1 472 ? 0.436 49.594 19.281 1 97.88 472 THR A CA 1
ATOM 3600 C C . THR A 1 472 ? 0.853 50.188 20.609 1 97.88 472 THR A C 1
ATOM 3602 O O . THR A 1 472 ? 1.604 51.188 20.641 1 97.88 472 THR A O 1
ATOM 3605 N N . ASN A 1 473 ? 0.401 49.594 21.688 1 97.25 473 ASN A N 1
ATOM 3606 C CA . ASN A 1 473 ? 0.774 50.125 23 1 97.25 473 ASN A CA 1
ATOM 3607 C C . ASN A 1 473 ? 0.719 49.031 24.078 1 97.25 473 ASN A C 1
ATOM 3609 O O . ASN A 1 473 ? -0.039 48.062 23.953 1 97.25 473 ASN A O 1
ATOM 3613 N N . ASP A 1 474 ? 1.438 49.25 25.156 1 98.06 474 ASP A N 1
ATOM 3614 C CA . ASP A 1 474 ? 1.621 48.219 26.203 1 98.06 474 ASP A CA 1
ATOM 3615 C C . ASP A 1 474 ? 0.336 48.031 27 1 98.06 474 ASP A C 1
ATOM 3617 O O . ASP A 1 474 ? 0.049 46.906 27.453 1 98.06 474 ASP A O 1
ATOM 3621 N N . ASP A 1 475 ? -0.432 49.031 27.172 1 98.31 475 ASP A N 1
ATOM 3622 C CA . ASP A 1 475 ? -1.65 48.938 27.969 1 98.31 475 ASP A CA 1
ATOM 3623 C C . ASP A 1 475 ? -2.656 48 27.328 1 98.31 475 ASP A C 1
ATOM 3625 O O . ASP A 1 475 ? -3.223 47.125 27.984 1 98.31 475 ASP A O 1
ATOM 3629 N N . ASP A 1 476 ? -2.869 48.219 26.078 1 98.69 476 ASP A N 1
ATOM 3630 C CA . ASP A 1 476 ? -3.805 47.344 25.359 1 98.69 476 ASP A CA 1
ATOM 3631 C C . ASP A 1 476 ? -3.279 45.906 25.266 1 98.69 476 ASP A C 1
ATOM 3633 O O . ASP A 1 476 ? -4.051 44.969 25.375 1 98.69 476 ASP A O 1
ATOM 3637 N N . ILE A 1 477 ? -1.984 45.75 25.031 1 98.81 477 ILE A N 1
ATOM 3638 C CA . ILE A 1 477 ? -1.402 44.406 24.984 1 98.81 477 ILE A CA 1
ATOM 3639 C C . ILE A 1 477 ? -1.595 43.719 26.344 1 98.81 477 ILE A C 1
ATOM 3641 O O . ILE A 1 477 ? -1.997 42.562 26.406 1 98.81 477 ILE A O 1
ATOM 3645 N N . PHE A 1 478 ? -1.303 44.438 27.406 1 98.62 478 PHE A N 1
ATOM 3646 C CA . PHE A 1 478 ? -1.437 43.938 28.766 1 98.62 478 PHE A CA 1
ATOM 3647 C C . PHE A 1 478 ? -2.869 43.5 29.031 1 98.62 478 PHE A C 1
ATOM 3649 O O . PHE A 1 478 ? -3.102 42.406 29.562 1 98.62 478 PHE A O 1
ATOM 3656 N N . MET A 1 479 ? -3.795 44.312 28.672 1 98.56 479 MET A N 1
ATOM 3657 C CA . MET A 1 479 ? -5.203 44 28.891 1 98.56 479 MET A CA 1
ATOM 3658 C C . MET A 1 479 ? -5.625 42.812 28.047 1 98.56 479 MET A C 1
ATOM 3660 O O . MET A 1 479 ? -6.336 41.906 28.531 1 98.56 479 MET A O 1
ATOM 3664 N N . ALA A 1 480 ? -5.277 42.781 26.781 1 98.75 480 ALA A N 1
ATOM 3665 C CA . ALA A 1 480 ? -5.641 41.688 25.891 1 98.75 480 ALA A CA 1
ATOM 3666 C C . ALA A 1 480 ? -5.164 40.344 26.453 1 98.75 480 ALA A C 1
ATOM 3668 O O . ALA A 1 480 ? -5.914 39.375 26.469 1 98.75 480 ALA A O 1
ATOM 3669 N N . VAL A 1 481 ? -3.918 40.25 26.938 1 98.69 481 VAL A N 1
ATOM 3670 C CA . VAL A 1 481 ? -3.34 39.031 27.469 1 98.69 481 VAL A CA 1
ATOM 3671 C C . VAL A 1 481 ? -4.09 38.594 28.719 1 98.69 481 VAL A C 1
ATOM 3673 O O . VAL A 1 481 ? -4.453 37.438 28.875 1 98.69 481 VAL A O 1
ATOM 3676 N N . ASN A 1 482 ? -4.324 39.531 29.594 1 98.44 482 ASN A N 1
ATOM 3677 C CA . ASN A 1 482 ? -5.004 39.219 30.844 1 98.44 482 ASN A CA 1
ATOM 3678 C C . ASN A 1 482 ? -6.434 38.719 30.594 1 98.44 482 ASN A C 1
ATOM 3680 O O . ASN A 1 482 ? -6.898 37.781 31.25 1 98.44 482 ASN A O 1
ATOM 3684 N N . GLU A 1 483 ? -7.117 39.375 29.703 1 98.31 483 GLU A N 1
ATOM 3685 C CA . GLU A 1 483 ? -8.477 38.969 29.375 1 98.31 483 GLU A CA 1
ATOM 3686 C C . GLU A 1 483 ? -8.484 37.594 28.719 1 98.31 483 GLU A C 1
ATOM 3688 O O . GLU A 1 483 ? -9.422 36.812 28.906 1 98.31 483 GLU A O 1
ATOM 3693 N N . LEU A 1 484 ? -7.473 37.344 27.891 1 98.12 484 LEU A N 1
ATOM 3694 C CA . LEU A 1 484 ? -7.336 36.031 27.266 1 98.12 484 LEU A CA 1
ATOM 3695 C C . LEU A 1 484 ? -7.145 34.938 28.328 1 98.12 484 LEU A C 1
ATOM 3697 O O . LEU A 1 484 ? -7.711 33.844 28.219 1 98.12 484 LEU A O 1
ATOM 3701 N N . ILE A 1 485 ? -6.316 35.219 29.359 1 97.5 485 ILE A N 1
ATOM 3702 C CA . ILE A 1 485 ? -6.074 34.281 30.453 1 97.5 485 ILE A CA 1
ATOM 3703 C C . ILE A 1 485 ? -7.379 34.031 31.203 1 97.5 485 ILE A C 1
ATOM 3705 O O . ILE A 1 485 ? -7.719 32.875 31.469 1 97.5 485 ILE A O 1
ATOM 3709 N N . LYS A 1 486 ? -8.125 35.062 31.438 1 96.25 486 LYS A N 1
ATOM 3710 C CA . LYS A 1 486 ? -9.398 34.969 32.156 1 96.25 486 LYS A CA 1
ATOM 3711 C C . LYS A 1 486 ? -10.391 34.125 31.359 1 96.25 486 LYS A C 1
ATOM 3713 O O . LYS A 1 486 ? -11.18 33.375 31.938 1 96.25 486 LYS A O 1
ATOM 3718 N N . GLN A 1 487 ? -10.328 34.281 30.094 1 95.06 487 GLN A N 1
ATOM 3719 C CA . GLN A 1 487 ? -11.227 33.594 29.172 1 95.06 487 GLN A CA 1
ATOM 3720 C C . GLN A 1 487 ? -10.805 32.125 28.984 1 95.06 487 GLN A C 1
ATOM 3722 O O . GLN A 1 487 ? -11.547 31.344 28.422 1 95.06 487 GLN A O 1
ATOM 3727 N N . GLU A 1 488 ? -9.656 31.828 29.422 1 93.94 488 GLU A N 1
ATOM 3728 C CA . GLU A 1 488 ? -9.078 30.484 29.391 1 93.94 488 GLU A CA 1
ATOM 3729 C C . GLU A 1 488 ? -8.766 30.062 27.953 1 93.94 488 GLU A C 1
ATOM 3731 O O . GLU A 1 488 ? -8.992 28.906 27.578 1 93.94 488 GLU A O 1
ATOM 3736 N N . GLY A 1 489 ? -8.375 31 27.156 1 95.94 489 GLY A N 1
ATOM 3737 C CA . GLY A 1 489 ? -7.863 30.688 25.828 1 95.94 489 GLY A CA 1
ATOM 3738 C C . GLY A 1 489 ? -8.719 31.266 24.703 1 95.94 489 GLY A C 1
ATOM 3739 O O . GLY A 1 489 ? -9.82 31.766 24.953 1 95.94 489 GLY A O 1
ATOM 3740 N N . GLY A 1 490 ? -8.188 31.219 23.469 1 97.12 490 GLY A N 1
ATOM 3741 C CA . GLY A 1 490 ? -8.844 31.766 22.281 1 97.12 490 GLY A CA 1
ATOM 3742 C C . GLY A 1 490 ? -8.18 33 21.75 1 97.12 490 GLY A C 1
ATOM 3743 O O . GLY A 1 490 ? -6.969 33.031 21.5 1 97.12 490 GLY A O 1
ATOM 3744 N N . ALA A 1 491 ? -9.031 34.031 21.547 1 98.25 491 ALA A N 1
ATOM 3745 C CA . ALA A 1 491 ? -8.555 35.312 21.016 1 98.25 491 ALA A CA 1
ATOM 3746 C C . ALA A 1 491 ? -9.32 36.469 21.641 1 98.25 491 ALA A C 1
ATOM 3748 O O . ALA A 1 491 ? -10.523 36.375 21.906 1 98.25 491 ALA A O 1
ATOM 3749 N N . VAL A 1 492 ? -8.578 37.531 21.891 1 98.56 492 VAL A N 1
ATOM 3750 C CA . VAL A 1 492 ? -9.164 38.75 22.453 1 98.56 492 VAL A CA 1
ATOM 3751 C C . VAL A 1 492 ? -8.625 39.969 21.719 1 98.56 492 VAL A C 1
ATOM 3753 O O . VAL A 1 492 ? -7.434 40.031 21.406 1 98.56 492 VAL A O 1
ATOM 3756 N N . VAL A 1 493 ? -9.516 40.875 21.391 1 98.81 493 VAL A N 1
ATOM 3757 C CA . VAL A 1 493 ? -9.172 42.156 20.766 1 98.81 493 VAL A CA 1
ATOM 3758 C C . VAL A 1 493 ? -9.492 43.312 21.703 1 98.81 493 VAL A C 1
ATOM 3760 O O . VAL A 1 493 ? -10.602 43.406 22.234 1 98.81 493 VAL A O 1
ATOM 3763 N N . VAL A 1 494 ? -8.5 44.156 21.906 1 98.81 494 VAL A N 1
ATOM 3764 C CA . VAL A 1 494 ? -8.641 45.281 22.828 1 98.81 494 VAL A CA 1
ATOM 3765 C C . VAL A 1 494 ? -8.312 46.594 22.125 1 98.81 494 VAL A C 1
ATOM 3767 O O . VAL A 1 494 ? -7.383 46.656 21.312 1 98.81 494 VAL A O 1
ATOM 3770 N N . LYS A 1 495 ? -9.023 47.594 22.328 1 98.69 495 LYS A N 1
ATOM 3771 C CA . LYS A 1 495 ? -8.766 48.969 21.891 1 98.69 495 LYS A CA 1
ATOM 3772 C C . LYS A 1 495 ? -9.086 49.969 23.016 1 98.69 495 LYS A C 1
ATOM 3774 O O . LYS A 1 495 ? -10.188 49.938 23.562 1 98.69 495 LYS A O 1
ATOM 3779 N N . ASP A 1 496 ? -8.133 50.812 23.391 1 98.12 496 ASP A N 1
ATOM 3780 C CA . ASP A 1 496 ? -8.297 51.812 24.438 1 98.12 496 ASP A CA 1
ATOM 3781 C C . ASP A 1 496 ? -8.719 51.156 25.75 1 98.12 496 ASP A C 1
ATOM 3783 O O . ASP A 1 496 ? -9.672 51.625 26.391 1 98.12 496 ASP A O 1
ATOM 3787 N N . GLU A 1 497 ? -8.062 50 26.031 1 97.81 497 GLU A N 1
ATOM 3788 C CA . GLU A 1 497 ? -8.227 49.25 27.281 1 97.81 497 GLU A CA 1
ATOM 3789 C C . GLU A 1 497 ? -9.656 48.75 27.438 1 97.81 497 GLU A C 1
ATOM 3791 O O . GLU A 1 497 ? -10.18 48.688 28.547 1 97.81 497 GLU A O 1
ATOM 3796 N N . LYS A 1 498 ? -10.297 48.5 26.297 1 98.44 498 LYS A N 1
ATOM 3797 C CA . LYS A 1 498 ? -11.617 47.875 26.266 1 98.44 498 LYS A CA 1
ATOM 3798 C C . LYS A 1 498 ? -11.633 46.688 25.312 1 98.44 498 LYS A C 1
ATOM 3800 O O . LYS A 1 498 ? -11.148 46.781 24.188 1 98.44 498 LYS A O 1
ATOM 3805 N N . VAL A 1 499 ? -12.203 45.625 25.859 1 98.56 499 VAL A N 1
ATOM 3806 C CA . VAL A 1 499 ? -12.367 44.469 25 1 98.56 499 VAL A CA 1
ATOM 3807 C C . VAL A 1 499 ? -13.438 44.75 23.953 1 98.56 499 VAL A C 1
ATOM 3809 O O . VAL A 1 499 ? -14.586 45.031 24.281 1 98.56 499 VAL A O 1
ATOM 3812 N N . ILE A 1 500 ? -13.117 44.594 22.672 1 98.38 500 ILE A N 1
ATOM 3813 C CA . ILE A 1 500 ? -14.102 44.938 21.656 1 98.38 500 ILE A CA 1
ATOM 3814 C C . ILE A 1 500 ? -14.539 43.688 20.922 1 98.38 500 ILE A C 1
ATOM 3816 O O . ILE A 1 500 ? -15.539 43.688 20.188 1 98.38 500 ILE A O 1
ATOM 3820 N N . SER A 1 501 ? -13.836 42.594 21.031 1 98.38 501 SER A N 1
ATOM 3821 C CA . SER A 1 501 ? -14.242 41.312 20.469 1 98.38 501 SER A CA 1
ATOM 3822 C C . SER A 1 501 ? -13.523 40.156 21.156 1 98.38 501 SER A C 1
ATOM 3824 O O . SER A 1 501 ? -12.445 40.344 21.719 1 98.38 501 SER A O 1
ATOM 3826 N N . ARG A 1 502 ? -14.086 39 21.188 1 97.56 502 ARG A N 1
ATOM 3827 C CA . ARG A 1 502 ? -13.5 37.812 21.766 1 97.56 502 ARG A CA 1
ATOM 3828 C C . ARG A 1 502 ? -13.922 36.562 21 1 97.56 502 ARG A C 1
ATOM 3830 O O . ARG A 1 502 ? -14.977 36.531 20.375 1 97.56 502 ARG A O 1
ATOM 3837 N N . MET A 1 503 ? -13.156 35.562 21 1 97.31 503 MET A N 1
ATOM 3838 C CA . MET A 1 503 ? -13.383 34.219 20.531 1 97.31 503 MET A CA 1
ATOM 3839 C C . MET A 1 503 ? -12.898 33.188 21.547 1 97.31 503 MET A C 1
ATOM 3841 O O . MET A 1 503 ? -11.703 33.094 21.812 1 97.31 503 MET A O 1
ATOM 3845 N N . GLU A 1 504 ? -13.844 32.469 22.141 1 96 504 GLU A N 1
ATOM 3846 C CA . GLU A 1 504 ? -13.523 31.531 23.219 1 96 504 GLU A CA 1
ATOM 3847 C C . GLU A 1 504 ? -13.164 30.156 22.688 1 96 504 GLU A C 1
ATOM 3849 O O . GLU A 1 504 ? -13.93 29.562 21.922 1 96 504 GLU A O 1
ATOM 3854 N N . LEU A 1 505 ? -12.055 29.656 23.109 1 97.31 505 LEU A N 1
ATOM 3855 C CA . LEU A 1 505 ? -11.602 28.297 22.781 1 97.31 505 LEU A CA 1
ATOM 3856 C C . LEU A 1 505 ? -11.258 27.531 24.047 1 97.31 505 LEU A C 1
ATOM 3858 O O . LEU A 1 505 ? -10.086 27.438 24.438 1 97.31 505 LEU A O 1
ATOM 3862 N N . LYS A 1 506 ? -12.172 26.844 24.594 1 95.75 506 LYS A N 1
ATOM 3863 C CA . LYS A 1 506 ? -12.07 26.281 25.938 1 95.75 506 LYS A CA 1
ATOM 3864 C C . LYS A 1 506 ? -11.305 24.953 25.938 1 95.75 506 LYS A C 1
ATOM 3866 O O . LYS A 1 506 ? -10.812 24.516 26.969 1 95.75 506 LYS A O 1
ATOM 3871 N N . ILE A 1 507 ? -11.297 24.266 24.797 1 97.75 507 ILE A N 1
ATOM 3872 C CA . ILE A 1 507 ? -10.57 23 24.703 1 97.75 507 ILE A CA 1
ATOM 3873 C C . ILE A 1 507 ? -9.078 23.281 24.531 1 97.75 507 ILE A C 1
ATOM 3875 O O . ILE A 1 507 ? -8.625 23.562 23.406 1 97.75 507 ILE A O 1
ATOM 3879 N N . ALA A 1 508 ? -8.344 23.25 25.625 1 97.38 508 ALA A N 1
ATOM 3880 C CA . ALA A 1 508 ? -6.887 23.391 25.688 1 97.38 508 ALA A CA 1
ATOM 3881 C C . ALA A 1 508 ? -6.457 24.766 25.156 1 97.38 508 ALA A C 1
ATOM 3883 O O . ALA A 1 508 ? -5.285 24.969 24.828 1 97.38 508 ALA A O 1
ATOM 3884 N N . GLY A 1 509 ? -7.438 25.719 24.984 1 96.81 509 GLY A N 1
ATOM 3885 C CA . GLY A 1 509 ? -7.141 27.031 24.438 1 96.81 509 GLY A CA 1
ATOM 3886 C C . GLY A 1 509 ? -7.02 27.031 22.938 1 96.81 509 GLY A C 1
ATOM 3887 O O . GLY A 1 509 ? -6.512 27.984 22.344 1 96.81 509 GLY A O 1
ATOM 3888 N N . LEU A 1 510 ? -7.434 25.969 22.25 1 96.69 510 LEU A N 1
ATOM 3889 C CA . LEU A 1 510 ? -7.191 25.781 20.812 1 96.69 510 LEU A CA 1
ATOM 3890 C C . LEU A 1 510 ? -8.508 25.609 20.062 1 96.69 510 LEU A C 1
ATOM 3892 O O . LEU A 1 510 ? -8.609 25.969 18.891 1 96.69 510 LEU A O 1
ATOM 3896 N N . MET A 1 511 ? -9.461 24.922 20.672 1 97.75 511 MET A N 1
ATOM 3897 C CA . MET A 1 511 ? -10.742 24.578 20.047 1 97.75 511 MET A CA 1
ATOM 3898 C C . MET A 1 511 ? -11.898 24.938 20.969 1 97.75 511 MET A C 1
ATOM 3900 O O . MET A 1 511 ? -11.695 25.266 22.141 1 97.75 511 MET A O 1
ATOM 3904 N N . CYS A 1 512 ? -13.062 24.906 20.438 1 96.56 512 CYS A N 1
ATOM 3905 C CA . CYS A 1 512 ? -14.25 25.141 21.25 1 96.56 512 CYS A CA 1
ATOM 3906 C C . CYS A 1 512 ? -15.18 23.922 21.219 1 96.56 512 CYS A C 1
ATOM 3908 O O . CYS A 1 512 ? -14.992 23.016 20.422 1 96.56 512 CYS A O 1
ATOM 3910 N N . ASN A 1 513 ? -16.062 23.812 22.125 1 94.62 513 ASN A N 1
ATOM 3911 C CA . ASN A 1 513 ? -17.094 22.781 22.172 1 94.62 513 ASN A CA 1
ATOM 3912 C C . ASN A 1 513 ? -18.453 23.344 21.766 1 94.62 513 ASN A C 1
ATOM 3914 O O . ASN A 1 513 ? -19.469 23 22.359 1 94.62 513 ASN A O 1
ATOM 3918 N N . LEU A 1 514 ? -18.438 24.266 20.797 1 95.44 514 LEU A N 1
ATOM 3919 C CA . LEU A 1 514 ? -19.641 24.906 20.234 1 95.44 514 LEU A CA 1
ATOM 3920 C C . LEU A 1 514 ? -19.891 24.422 18.812 1 95.44 514 LEU A C 1
ATOM 3922 O O . LEU A 1 514 ? -18.969 23.953 18.141 1 95.44 514 LEU A O 1
ATOM 3926 N N . PRO A 1 515 ? -21.188 24.531 18.391 1 97 515 PRO A N 1
ATOM 3927 C CA . PRO A 1 515 ? -21.422 24.328 16.953 1 97 515 PRO A CA 1
ATOM 3928 C C . PRO A 1 515 ? -20.594 25.281 16.078 1 97 515 PRO A C 1
ATOM 3930 O O . PRO A 1 515 ? -20.344 26.422 16.469 1 97 515 PRO A O 1
ATOM 3933 N N . ALA A 1 516 ? -20.234 24.844 15 1 97.62 516 ALA A N 1
ATOM 3934 C CA . ALA A 1 516 ? -19.328 25.562 14.109 1 97.62 516 ALA A CA 1
ATOM 3935 C C . ALA A 1 516 ? -19.859 26.953 13.797 1 97.62 516 ALA A C 1
ATOM 3937 O O . ALA A 1 516 ? -19.094 27.922 13.727 1 97.62 516 ALA A O 1
ATOM 3938 N N . GLU A 1 517 ? -21.188 27.062 13.586 1 97.44 517 GLU A N 1
ATOM 3939 C CA . GLU A 1 517 ? -21.797 28.344 13.227 1 97.44 517 GLU A CA 1
ATOM 3940 C C . GLU A 1 517 ? -21.594 29.375 14.328 1 97.44 517 GLU A C 1
ATOM 3942 O O . GLU A 1 517 ? -21.359 30.547 14.047 1 97.44 517 GLU A O 1
ATOM 3947 N N . LYS A 1 518 ? -21.688 28.953 15.578 1 97.81 518 LYS A N 1
ATOM 3948 C CA . LYS A 1 518 ? -21.469 29.859 16.703 1 97.81 518 LYS A CA 1
ATOM 3949 C C . LYS A 1 518 ? -20 30.266 16.797 1 97.81 518 LYS A C 1
ATOM 3951 O O . LYS A 1 518 ? -19.688 31.438 17.062 1 97.81 518 LYS A O 1
ATOM 3956 N N . MET A 1 519 ? -19.141 29.297 16.656 1 97.44 519 MET A N 1
ATOM 3957 C CA . MET A 1 519 ? -17.703 29.578 16.641 1 97.44 519 MET A CA 1
ATOM 3958 C C . MET A 1 519 ? -17.359 30.547 15.516 1 97.44 519 MET A C 1
ATOM 3960 O O . MET A 1 519 ? -16.609 31.516 15.727 1 97.44 519 MET A O 1
ATOM 3964 N N . ILE A 1 520 ? -17.891 30.344 14.312 1 97.69 520 ILE A N 1
ATOM 3965 C CA . ILE A 1 520 ? -17.609 31.172 13.141 1 97.69 520 ILE A CA 1
ATOM 3966 C C . ILE A 1 520 ? -18.141 32.594 13.367 1 97.69 520 ILE A C 1
ATOM 3968 O O . ILE A 1 520 ? -17.516 33.562 12.953 1 97.69 520 ILE A O 1
ATOM 3972 N N . ALA A 1 521 ? -19.297 32.688 14.008 1 98 521 ALA A N 1
ATOM 3973 C CA . ALA A 1 521 ? -19.828 34 14.328 1 98 521 ALA A CA 1
ATOM 3974 C C . ALA A 1 521 ? -18.859 34.781 15.203 1 98 521 ALA A C 1
ATOM 3976 O O . ALA A 1 521 ? -18.656 36 14.992 1 98 521 ALA A O 1
ATOM 3977 N N . GLN A 1 522 ? -18.297 34.125 16.203 1 97.75 522 GLN A N 1
ATOM 3978 C CA . GLN A 1 522 ? -17.281 34.781 17.047 1 97.75 522 GLN A CA 1
ATOM 3979 C C . GLN A 1 522 ? -16.062 35.156 16.219 1 97.75 522 GLN A C 1
ATOM 3981 O O . GLN A 1 522 ? -15.523 36.25 16.375 1 97.75 522 GLN A O 1
ATOM 3986 N N . GLN A 1 523 ? -15.609 34.281 15.414 1 97.25 523 GLN A N 1
ATOM 3987 C CA . GLN A 1 523 ? -14.453 34.531 14.562 1 97.25 523 GLN A CA 1
ATOM 3988 C C . GLN A 1 523 ? -14.688 35.688 13.625 1 97.25 523 GLN A C 1
ATOM 3990 O O . GLN A 1 523 ? -13.805 36.531 13.445 1 97.25 523 GLN A O 1
ATOM 3995 N N . ASP A 1 524 ? -15.883 35.75 13.008 1 97.44 524 ASP A N 1
ATOM 3996 C CA . ASP A 1 524 ? -16.234 36.844 12.094 1 97.44 524 ASP A CA 1
ATOM 3997 C C . ASP A 1 524 ? -16.219 38.188 12.812 1 97.44 524 ASP A C 1
ATOM 3999 O O . ASP A 1 524 ? -15.719 39.188 12.281 1 97.44 524 ASP A O 1
ATOM 4003 N N . ALA A 1 525 ? -16.766 38.156 13.984 1 98.06 525 ALA A N 1
ATOM 4004 C CA . ALA A 1 525 ? -16.766 39.375 14.789 1 98.06 525 ALA A CA 1
ATOM 4005 C C . ALA A 1 525 ? -15.352 39.812 15.125 1 98.06 525 ALA A C 1
ATOM 4007 O O . ALA A 1 525 ? -15.031 41 15.102 1 98.06 525 ALA A O 1
ATOM 4008 N N . LEU A 1 526 ? -14.602 38.906 15.477 1 98.06 526 LEU A N 1
ATOM 4009 C CA . LEU A 1 526 ? -13.211 39.156 15.805 1 98.06 526 LEU A CA 1
ATOM 4010 C C . LEU A 1 526 ? -12.461 39.719 14.594 1 98.06 526 LEU A C 1
ATOM 4012 O O . LEU A 1 526 ? -11.758 40.719 14.703 1 98.06 526 LEU A O 1
ATOM 4016 N N . ASP A 1 527 ? -12.594 39.062 13.438 1 97.19 527 ASP A N 1
ATOM 4017 C CA . ASP A 1 527 ? -11.961 39.5 12.203 1 97.19 527 ASP A CA 1
ATOM 4018 C C . ASP A 1 527 ? -12.383 40.938 11.859 1 97.19 527 ASP A C 1
ATOM 4020 O O . ASP A 1 527 ? -11.547 41.75 11.484 1 97.19 527 ASP A O 1
ATOM 4024 N N . GLU A 1 528 ? -13.633 41.188 11.961 1 97.69 528 GLU A N 1
ATOM 4025 C CA . GLU A 1 528 ? -14.164 42.5 11.68 1 97.69 528 GLU A CA 1
ATOM 4026 C C . GLU A 1 528 ? -13.531 43.562 12.586 1 97.69 528 GLU A C 1
ATOM 4028 O O . GLU A 1 528 ? -13.117 44.625 12.125 1 97.69 528 GLU A O 1
ATOM 4033 N N . ALA A 1 529 ? -13.461 43.25 13.852 1 98.38 529 ALA A N 1
ATOM 4034 C CA . ALA A 1 529 ? -12.867 44.156 14.82 1 98.38 529 ALA A CA 1
ATOM 4035 C C . ALA A 1 529 ? -11.406 44.438 14.492 1 98.38 529 ALA A C 1
ATOM 4037 O O . ALA A 1 529 ? -10.953 45.594 14.57 1 98.38 529 ALA A O 1
ATOM 4038 N N . VAL A 1 530 ? -10.68 43.438 14.125 1 98.38 530 VAL A N 1
ATOM 4039 C CA . VAL A 1 530 ? -9.258 43.562 13.852 1 98.38 530 VAL A CA 1
ATOM 4040 C C . VAL A 1 530 ? -9.047 44.375 12.562 1 98.38 530 VAL A C 1
ATOM 4042 O O . VAL A 1 530 ? -8.164 45.25 12.5 1 98.38 530 VAL A O 1
ATOM 4045 N N . HIS A 1 531 ? -9.859 44.156 11.555 1 97.94 531 HIS A N 1
ATOM 4046 C CA . HIS A 1 531 ? -9.719 44.844 10.281 1 97.94 531 HIS A CA 1
ATOM 4047 C C . HIS A 1 531 ? -10.234 46.281 10.383 1 97.94 531 HIS A C 1
ATOM 4049 O O . HIS A 1 531 ? -9.547 47.219 9.977 1 97.94 531 HIS A O 1
ATOM 4055 N N . GLU A 1 532 ? -11.359 46.469 10.992 1 97.88 532 GLU A N 1
ATOM 4056 C CA . GLU A 1 532 ? -12.039 47.781 10.945 1 97.88 532 GLU A CA 1
ATOM 4057 C C . GLU A 1 532 ? -11.578 48.688 12.078 1 97.88 532 GLU A C 1
ATOM 4059 O O . GLU A 1 532 ? -11.438 49.875 11.891 1 97.88 532 GLU A O 1
ATOM 4064 N N . GLU A 1 533 ? -11.391 48.062 13.211 1 97.88 533 GLU A N 1
ATOM 4065 C CA . GLU A 1 533 ? -11.078 48.875 14.383 1 97.88 533 GLU A CA 1
ATOM 4066 C C . GLU A 1 533 ? -9.57 49 14.594 1 97.88 533 GLU A C 1
ATOM 4068 O O . GLU A 1 533 ? -9.086 50.031 15.039 1 97.88 533 GLU A O 1
ATOM 4073 N N . LEU A 1 534 ? -8.875 47.938 14.312 1 98.19 534 LEU A N 1
ATOM 4074 C CA . LEU A 1 534 ? -7.441 47.969 14.586 1 98.19 534 LEU A CA 1
ATOM 4075 C C . LEU A 1 534 ? -6.652 48.312 13.328 1 98.19 534 LEU A C 1
ATOM 4077 O O . LEU A 1 534 ? -5.477 48.688 13.414 1 98.19 534 LEU A O 1
ATOM 4081 N N . GLY A 1 535 ? -7.199 48.125 12.133 1 97.25 535 GLY A N 1
ATOM 4082 C CA . GLY A 1 535 ? -6.598 48.594 10.906 1 97.25 535 GLY A CA 1
ATOM 4083 C C . GLY A 1 535 ? -5.766 47.562 10.188 1 97.25 535 GLY A C 1
ATOM 4084 O O . GLY A 1 535 ? -5.055 47.875 9.234 1 97.25 535 GLY A O 1
ATOM 4085 N N . VAL A 1 536 ? -5.793 46.312 10.609 1 97.19 536 VAL A N 1
ATOM 4086 C CA . VAL A 1 536 ? -5.07 45.25 9.922 1 97.19 536 VAL A CA 1
ATOM 4087 C C . VAL A 1 536 ? -5.648 45.031 8.523 1 97.19 536 VAL A C 1
ATOM 4089 O O . VAL A 1 536 ? -6.867 44.938 8.359 1 97.19 536 VAL A O 1
ATOM 4092 N N . PRO A 1 537 ? -4.805 44.906 7.504 1 96.44 537 PRO A N 1
ATOM 4093 C CA . PRO A 1 537 ? -5.309 44.781 6.133 1 96.44 537 PRO A CA 1
ATOM 4094 C C . PRO A 1 537 ? -6.098 43.469 5.922 1 96.44 537 PRO A C 1
ATOM 4096 O O . PRO A 1 537 ? -5.82 42.469 6.574 1 96.44 537 PRO A O 1
ATOM 4099 N N . ASP A 1 538 ? -6.926 43.469 4.902 1 93.81 538 ASP A N 1
ATOM 4100 C CA . ASP A 1 538 ? -7.852 42.375 4.645 1 93.81 538 ASP A CA 1
ATOM 4101 C C . ASP A 1 538 ? -7.105 41.125 4.156 1 93.81 538 ASP A C 1
ATOM 4103 O O . ASP A 1 538 ? -7.598 40 4.293 1 93.81 538 ASP A O 1
ATOM 4107 N N . ASN A 1 539 ? -5.961 41.312 3.613 1 91.44 539 ASN A N 1
ATOM 4108 C CA . ASN A 1 539 ? -5.23 40.156 3.059 1 91.44 539 ASN A CA 1
ATOM 4109 C C . ASN A 1 539 ? -4.441 39.438 4.133 1 91.44 539 ASN A C 1
ATOM 4111 O O . ASN A 1 539 ? -3.771 38.438 3.848 1 91.44 539 ASN A O 1
ATOM 4115 N N . VAL A 1 540 ? -4.543 39.906 5.359 1 92.62 540 VAL A N 1
ATOM 4116 C CA . VAL A 1 540 ? -3.914 39.25 6.5 1 92.62 540 VAL A CA 1
ATOM 4117 C C . VAL A 1 540 ? -4.984 38.594 7.371 1 92.62 540 VAL A C 1
ATOM 4119 O O . VAL A 1 540 ? -5.895 39.281 7.859 1 92.62 540 VAL A O 1
ATOM 4122 N N . ASN A 1 541 ? -4.891 37.312 7.531 1 91.31 541 ASN A N 1
ATOM 4123 C CA . ASN A 1 541 ? -5.75 36.625 8.492 1 91.31 541 ASN A CA 1
ATOM 4124 C C . ASN A 1 541 ? -5.309 36.906 9.93 1 91.31 541 ASN A C 1
ATOM 4126 O O . ASN A 1 541 ? -4.234 36.469 10.344 1 91.31 541 ASN A O 1
ATOM 4130 N N . PRO A 1 542 ? -6.105 37.594 10.664 1 94.06 542 PRO A N 1
ATOM 4131 C CA . PRO A 1 542 ? -5.652 38.094 11.961 1 94.06 542 PRO A CA 1
ATOM 4132 C C . PRO A 1 542 ? -5.105 36.969 12.867 1 94.06 542 PRO A C 1
ATOM 4134 O O . PRO A 1 542 ? -3.975 37.062 13.344 1 94.06 542 PRO A O 1
ATOM 4137 N N . VAL A 1 543 ? -5.836 35.938 13.047 1 94.5 543 VAL A N 1
ATOM 4138 C CA . VAL A 1 543 ? -5.488 34.906 14.016 1 94.5 543 VAL A CA 1
ATOM 4139 C C . VAL A 1 543 ? -4.422 33.969 13.43 1 94.5 543 VAL A C 1
ATOM 4141 O O . VAL A 1 543 ? -3.389 33.75 14.055 1 94.5 543 VAL A O 1
ATOM 4144 N N . MET A 1 544 ? -4.582 33.469 12.234 1 91.88 544 MET A N 1
ATOM 4145 C CA . MET A 1 544 ? -3.693 32.438 11.664 1 91.88 544 MET A CA 1
ATOM 4146 C C . MET A 1 544 ? -2.307 33.031 11.406 1 91.88 544 MET A C 1
ATOM 4148 O O . MET A 1 544 ? -1.296 32.375 11.656 1 91.88 544 MET A O 1
ATOM 4152 N N . THR A 1 545 ? -2.26 34.25 10.867 1 92.38 545 THR A N 1
ATOM 4153 C CA . THR A 1 545 ? -0.968 34.875 10.602 1 92.38 545 THR A CA 1
ATOM 4154 C C . THR A 1 545 ? -0.172 35.062 11.891 1 92.38 545 THR A C 1
ATOM 4156 O O . THR A 1 545 ? 1.004 34.688 11.953 1 92.38 545 THR A O 1
ATOM 4159 N N . LEU A 1 546 ? -0.827 35.562 12.891 1 95.25 546 LEU A N 1
ATOM 4160 C CA . LEU A 1 546 ? -0.179 35.781 14.18 1 95.25 546 LEU A CA 1
ATOM 4161 C C . LEU A 1 546 ? 0.236 34.438 14.789 1 95.25 546 LEU A C 1
ATOM 4163 O O . LEU A 1 546 ? 1.289 34.344 15.43 1 95.25 546 LEU A O 1
ATOM 4167 N N . SER A 1 547 ? -0.571 33.469 14.578 1 95.62 547 SER A N 1
ATOM 4168 C CA . SER A 1 547 ? -0.337 32.156 15.164 1 95.62 547 SER A CA 1
ATOM 4169 C C . SER A 1 547 ? 0.918 31.5 14.586 1 95.62 547 SER A C 1
ATOM 4171 O O . SER A 1 547 ? 1.491 30.594 15.195 1 95.62 547 SER A O 1
ATOM 4173 N N . PHE A 1 548 ? 1.403 31.922 13.422 1 93.44 548 PHE A N 1
ATOM 4174 C CA . PHE A 1 548 ? 2.539 31.297 12.75 1 93.44 548 PHE A CA 1
ATOM 4175 C C . PHE A 1 548 ? 3.844 31.969 13.164 1 93.44 548 PHE A C 1
ATOM 4177 O O . PHE A 1 548 ? 4.93 31.453 12.883 1 93.44 548 PHE A O 1
ATOM 4184 N N . MET A 1 549 ? 3.805 33.094 13.867 1 95.5 549 MET A N 1
ATOM 4185 C CA . MET A 1 549 ? 5 33.844 14.203 1 95.5 549 MET A CA 1
ATOM 4186 C C . MET A 1 549 ? 5.898 33.094 15.164 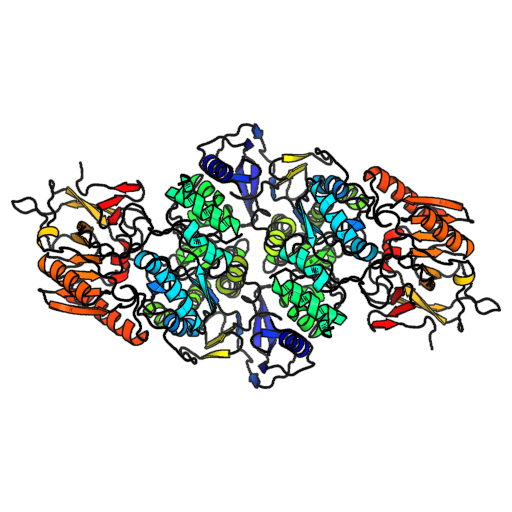1 95.5 549 MET A C 1
ATOM 4188 O O . MET A 1 549 ? 7.121 33.25 15.148 1 95.5 549 MET A O 1
ATOM 4192 N N . PRO A 1 550 ? 5.32 32.25 15.945 1 94.75 550 PRO A N 1
ATOM 4193 C CA . PRO A 1 550 ? 6.199 31.469 16.828 1 94.75 550 PRO A CA 1
ATOM 4194 C C . PRO A 1 550 ? 6.57 30.109 16.234 1 94.75 550 PRO A C 1
ATOM 4196 O O . PRO A 1 550 ? 7.125 29.266 16.938 1 94.75 550 PRO A O 1
ATOM 4199 N N . LEU A 1 551 ? 6.227 29.812 15.023 1 92.75 551 LEU A N 1
ATOM 4200 C CA . LEU A 1 551 ? 6.48 28.516 14.391 1 92.75 551 LEU A CA 1
ATOM 4201 C C . LEU A 1 551 ? 7.965 28.344 14.086 1 92.75 551 LEU A C 1
ATOM 4203 O O . LEU A 1 551 ? 8.367 28.359 12.922 1 92.75 551 LEU A O 1
ATOM 4207 N N . ALA A 1 552 ? 8.75 28 15.055 1 91.88 552 ALA A N 1
ATOM 4208 C CA . ALA A 1 552 ? 10.211 27.969 14.977 1 91.88 552 ALA A CA 1
ATOM 4209 C C . ALA A 1 552 ? 10.703 26.719 14.258 1 91.88 552 ALA A C 1
ATOM 4211 O O . ALA A 1 552 ? 11.773 26.203 14.578 1 91.88 552 ALA A O 1
ATOM 4212 N N . VAL A 1 553 ? 9.906 26.156 13.398 1 90.62 553 VAL A N 1
ATOM 4213 C CA . VAL A 1 553 ? 10.289 25 12.602 1 90.62 553 VAL A CA 1
ATOM 4214 C C . VAL A 1 553 ? 10.125 25.328 11.117 1 90.62 553 VAL A C 1
ATOM 4216 O O . VAL A 1 553 ? 10.305 24.453 10.258 1 90.62 553 VAL A O 1
ATOM 4219 N N . ILE A 1 554 ? 9.672 26.453 10.797 1 90.31 554 ILE A N 1
ATOM 4220 C CA . ILE A 1 554 ? 9.547 26.969 9.438 1 90.31 554 ILE A CA 1
ATOM 4221 C C . ILE A 1 554 ? 10.336 28.266 9.297 1 90.31 554 ILE A C 1
ATOM 4223 O O . ILE A 1 554 ? 10.195 29.172 10.117 1 90.31 554 ILE A O 1
ATOM 4227 N N . PRO A 1 555 ? 11.141 28.406 8.344 1 89.94 555 PRO A N 1
ATOM 4228 C CA . PRO A 1 555 ? 11.922 29.625 8.188 1 89.94 555 PRO A CA 1
ATOM 4229 C C . PRO A 1 555 ? 11.047 30.875 8.055 1 89.94 555 PRO A C 1
ATOM 4231 O O . PRO A 1 555 ? 9.859 30.766 7.719 1 89.94 555 PRO A O 1
ATOM 4234 N N . LYS A 1 556 ? 11.555 32 8.328 1 92.31 556 LYS A N 1
ATOM 4235 C CA . LYS A 1 556 ? 12.969 32.25 8.609 1 92.31 556 LYS A CA 1
ATOM 4236 C C . LYS A 1 556 ? 13.164 32.75 10.039 1 92.31 556 LYS A C 1
ATOM 4238 O O . LYS A 1 556 ? 13.852 32.094 10.844 1 92.31 556 LYS A O 1
ATOM 4243 N N . LEU A 1 557 ? 12.594 33.938 10.352 1 95.94 557 LEU A N 1
ATOM 4244 C CA . LEU A 1 557 ? 12.711 34.531 11.68 1 95.94 557 LEU A CA 1
ATOM 4245 C C . LEU A 1 557 ? 11.422 34.344 12.477 1 95.94 557 LEU A C 1
ATOM 4247 O O . LEU A 1 557 ? 10.336 34.625 11.984 1 95.94 557 LEU A O 1
ATOM 4251 N N . LYS A 1 558 ? 11.516 33.781 13.688 1 97 558 LYS A N 1
ATOM 4252 C CA . LYS A 1 558 ? 10.367 33.469 14.523 1 97 558 LYS A CA 1
ATOM 4253 C C . LYS A 1 558 ? 10.609 33.906 15.969 1 97 558 LYS A C 1
ATOM 4255 O O . LYS A 1 558 ? 11.75 34.156 16.359 1 97 558 LYS A O 1
ATOM 4260 N N . ILE A 1 559 ? 9.547 34.031 16.734 1 97.62 559 ILE A N 1
ATOM 4261 C CA . ILE A 1 559 ? 9.648 34.406 18.141 1 97.62 559 ILE A CA 1
ATOM 4262 C C . ILE A 1 559 ? 9.086 33.312 19.031 1 97.62 559 ILE A C 1
ATOM 4264 O O . ILE A 1 559 ? 8.062 32.688 18.688 1 97.62 559 ILE A O 1
ATOM 4268 N N . THR A 1 560 ? 9.734 32.969 20.156 1 97.31 560 THR A N 1
ATOM 4269 C CA . THR A 1 560 ? 9.25 32.062 21.188 1 97.31 560 THR A CA 1
ATOM 4270 C C . THR A 1 560 ? 9.297 32.75 22.547 1 97.31 560 THR A C 1
ATOM 4272 O O . THR A 1 560 ? 9.672 33.906 22.672 1 97.31 560 THR A O 1
ATOM 4275 N N . ASP A 1 561 ? 8.836 32 23.594 1 97.19 561 ASP A N 1
ATOM 4276 C CA . ASP A 1 561 ? 8.875 32.562 24.953 1 97.19 561 ASP A CA 1
ATOM 4277 C C . ASP A 1 561 ? 10.305 32.688 25.453 1 97.19 561 ASP A C 1
ATOM 4279 O O . ASP A 1 561 ? 10.562 33.344 26.469 1 97.19 561 ASP A O 1
ATOM 4283 N N . LYS A 1 562 ? 11.219 32.125 24.609 1 96.81 562 LYS A N 1
ATOM 4284 C CA . LYS A 1 562 ? 12.617 32.125 25.047 1 96.81 562 LYS A CA 1
ATOM 4285 C C . LYS A 1 562 ? 13.453 33.125 24.25 1 96.81 562 LYS A C 1
ATOM 4287 O O . LYS A 1 562 ? 14.578 33.438 24.625 1 96.81 562 LYS A O 1
ATOM 4292 N N . GLY A 1 563 ? 12.922 33.531 23.109 1 96.38 563 GLY A N 1
ATOM 4293 C CA . GLY A 1 563 ? 13.688 34.469 22.328 1 96.38 563 GLY A CA 1
ATOM 4294 C C . GLY A 1 563 ? 13.336 34.469 20.859 1 96.38 563 GLY A C 1
ATOM 4295 O O . GLY A 1 563 ? 12.352 33.844 20.453 1 96.38 563 GLY A O 1
ATOM 4296 N N . LEU A 1 564 ? 14.102 35.312 20.125 1 97.06 564 LEU A N 1
ATOM 4297 C CA . LEU A 1 564 ? 14.016 35.344 18.672 1 97.06 564 LEU A CA 1
ATOM 4298 C C . LEU A 1 564 ? 14.828 34.219 18.047 1 97.06 564 LEU A C 1
ATOM 4300 O O . LEU A 1 564 ? 15.969 33.969 18.453 1 97.06 564 LEU A O 1
ATOM 4304 N N . VAL A 1 565 ? 14.234 33.531 17.094 1 96 565 VAL A N 1
ATOM 4305 C CA . VAL A 1 565 ? 14.875 32.312 16.547 1 96 565 VAL A CA 1
ATOM 4306 C C . VAL A 1 565 ? 15.078 32.5 15.047 1 96 565 VAL A C 1
ATOM 4308 O O . VAL A 1 565 ? 14.125 32.781 14.312 1 96 565 VAL A O 1
ATOM 4311 N N . ASP A 1 566 ? 16.297 32.406 14.594 1 95.25 566 ASP A N 1
ATOM 4312 C CA . ASP A 1 566 ? 16.578 32.188 13.18 1 95.25 566 ASP A CA 1
ATOM 4313 C C . ASP A 1 566 ? 16.531 30.703 12.828 1 95.25 566 ASP A C 1
ATOM 4315 O O . ASP A 1 566 ? 17.453 29.953 13.133 1 95.25 566 ASP A O 1
ATOM 4319 N N . VAL A 1 567 ? 15.492 30.312 12.164 1 91.31 567 VAL A N 1
ATOM 4320 C CA . VAL A 1 567 ? 15.211 28.891 11.938 1 91.31 567 VAL A CA 1
ATOM 4321 C C . VAL A 1 567 ? 16.25 28.297 10.992 1 91.31 567 VAL A C 1
ATOM 4323 O O . VAL A 1 567 ? 16.672 27.156 11.172 1 91.31 567 VAL A O 1
ATOM 4326 N N . GLU A 1 568 ? 16.656 29.031 9.992 1 87.12 568 GLU A N 1
ATOM 4327 C CA . GLU A 1 568 ? 17.672 28.547 9.047 1 87.12 568 GLU A CA 1
ATOM 4328 C C . GLU A 1 568 ? 19 28.281 9.75 1 87.12 568 GLU A C 1
ATOM 4330 O O . GLU A 1 568 ? 19.688 27.312 9.43 1 87.12 568 GLU A O 1
ATOM 4335 N N . LYS A 1 569 ? 19.266 29.125 10.758 1 89.12 569 LYS A N 1
ATOM 4336 C CA . LYS A 1 569 ? 20.516 28.984 11.508 1 89.12 569 LYS A CA 1
ATOM 4337 C C . LYS A 1 569 ? 20.328 28.062 12.711 1 89.12 569 LYS A C 1
ATOM 4339 O O . LYS A 1 569 ? 21.297 27.625 13.336 1 89.12 569 LYS A O 1
ATOM 4344 N N . ASN A 1 570 ? 19.156 27.719 12.922 1 88.69 570 ASN A N 1
ATOM 4345 C CA . ASN A 1 570 ? 18.812 26.922 14.086 1 88.69 570 ASN A CA 1
ATOM 4346 C C . ASN A 1 570 ? 19.453 27.469 15.359 1 88.69 570 ASN A C 1
ATOM 4348 O O . ASN A 1 570 ? 20.141 26.75 16.078 1 88.69 570 ASN A O 1
ATOM 4352 N N . ALA A 1 571 ? 19.188 28.766 15.555 1 93.62 571 ALA A N 1
ATOM 4353 C CA . ALA A 1 571 ? 19.812 29.438 16.688 1 93.62 571 ALA A CA 1
ATOM 4354 C C . ALA A 1 571 ? 19.016 30.672 17.109 1 93.62 571 ALA A C 1
ATOM 4356 O O . ALA A 1 571 ? 18.281 31.25 16.312 1 93.62 571 ALA A O 1
ATOM 4357 N N . PHE A 1 572 ? 19.188 31.031 18.391 1 96.12 572 PHE A N 1
ATOM 4358 C CA . PHE A 1 572 ? 18.672 32.312 18.844 1 96.12 572 PHE A CA 1
ATOM 4359 C C . PHE A 1 572 ? 19.469 33.469 18.234 1 96.12 572 PHE A C 1
ATOM 4361 O O . PHE A 1 572 ? 20.672 33.344 18 1 96.12 572 PHE A O 1
ATOM 4368 N N . VAL A 1 573 ? 18.797 34.5 17.984 1 95.81 573 VAL A N 1
ATOM 4369 C CA . VAL A 1 573 ? 19.453 35.719 17.484 1 95.81 573 VAL A CA 1
ATOM 4370 C C . VAL A 1 573 ? 18.953 36.938 18.234 1 95.81 573 VAL A C 1
ATOM 4372 O O . VAL A 1 573 ? 17.844 36.938 18.797 1 95.81 573 VAL A O 1
ATOM 4375 N N . SER A 1 574 ? 19.75 37.938 18.25 1 94.12 574 SER A N 1
ATOM 4376 C CA . SER A 1 574 ? 19.359 39.219 18.844 1 94.12 574 SER A CA 1
ATOM 4377 C C . SER A 1 574 ? 18.594 40.094 17.844 1 94.12 574 SER A C 1
ATOM 4379 O O . SER A 1 574 ? 18.781 39.969 16.641 1 94.12 574 SER A O 1
ATOM 4381 N N . ASN A 1 575 ? 17.672 40.938 18.406 1 93.38 575 ASN A N 1
ATOM 4382 C CA . ASN A 1 575 ? 17.031 41.875 17.5 1 93.38 575 ASN A CA 1
ATOM 4383 C C . ASN A 1 575 ? 17.953 43.031 17.141 1 93.38 575 ASN A C 1
ATOM 4385 O O . ASN A 1 575 ? 17.656 43.812 16.234 1 93.38 575 ASN A O 1
ATOM 4389 N N . GLU A 1 576 ? 19.062 43.094 17.797 1 92.56 576 GLU A N 1
ATOM 4390 C CA . GLU A 1 576 ? 20.047 44.125 17.5 1 92.56 576 GLU A CA 1
ATOM 4391 C C . GLU A 1 576 ? 20.922 43.75 16.297 1 92.56 576 GLU A C 1
ATOM 4393 O O . GLU A 1 576 ? 21.359 42.594 16.188 1 92.56 576 GLU A O 1
ATOM 4398 N N . LEU A 1 577 ? 21.016 44.688 15.438 1 88.5 577 LEU A N 1
ATOM 4399 C CA . LEU A 1 577 ? 21.891 44.469 14.281 1 88.5 577 LEU A CA 1
ATOM 4400 C C . LEU A 1 577 ? 23.312 44.938 14.586 1 88.5 577 LEU A C 1
ATOM 4402 O O . LEU A 1 577 ? 23.516 45.844 15.383 1 88.5 577 LEU A O 1
ATOM 4406 N N . ASP A 1 578 ? 24.5 44.312 14.367 1 67.25 578 ASP A N 1
ATOM 4407 C CA . ASP A 1 578 ? 25.875 44.781 14.523 1 67.25 578 ASP A CA 1
ATOM 4408 C C . ASP A 1 578 ? 26.109 46.062 13.719 1 67.25 578 ASP A C 1
ATOM 4410 O O . ASP A 1 578 ? 25.469 46.281 12.695 1 67.25 578 ASP A O 1
ATOM 4414 N N . MET B 1 1 ? 15.781 -2.559 12.203 1 82.88 1 MET B N 1
ATOM 4415 C CA . MET B 1 1 ? 17.031 -1.852 11.93 1 82.88 1 MET B CA 1
ATOM 4416 C C . MET B 1 1 ? 17.688 -1.391 13.219 1 82.88 1 MET B C 1
ATOM 4418 O O . MET B 1 1 ? 17.031 -0.871 14.117 1 82.88 1 MET B O 1
ATOM 4422 N N . GLU B 1 2 ? 19 -1.616 13.281 1 92.56 2 GLU B N 1
ATOM 4423 C CA . GLU B 1 2 ? 19.75 -1.187 14.461 1 92.56 2 GLU B CA 1
ATOM 4424 C C . GLU B 1 2 ? 20.016 0.317 14.43 1 92.56 2 GLU B C 1
ATOM 4426 O O . GLU B 1 2 ? 20.172 0.903 13.359 1 92.56 2 GLU B O 1
ATOM 4431 N N . LYS B 1 3 ? 20.031 0.96 15.617 1 97 3 LYS B N 1
ATOM 4432 C CA . LYS B 1 3 ? 20.172 2.404 15.766 1 97 3 LYS B CA 1
ATOM 4433 C C . LYS B 1 3 ? 21.422 2.906 15.047 1 97 3 LYS B C 1
ATOM 4435 O O . LYS B 1 3 ? 21.359 3.869 14.281 1 97 3 LYS B O 1
ATOM 4440 N N . GLN B 1 4 ? 22.547 2.24 15.234 1 97.75 4 GLN B N 1
ATOM 4441 C CA . GLN B 1 4 ? 23.812 2.676 14.648 1 97.75 4 GLN B CA 1
ATOM 4442 C C . GLN B 1 4 ? 23.781 2.586 13.133 1 97.75 4 GLN B C 1
ATOM 4444 O O . GLN B 1 4 ? 24.391 3.408 12.438 1 97.75 4 GLN B O 1
ATOM 4449 N N . LYS B 1 5 ? 23.125 1.575 12.602 1 97.5 5 LYS B N 1
ATOM 4450 C CA . LYS B 1 5 ? 23 1.419 11.156 1 97.5 5 LYS B CA 1
ATOM 4451 C C . LYS B 1 5 ? 22.188 2.564 10.547 1 97.5 5 LYS B C 1
ATOM 4453 O O . LYS B 1 5 ? 22.531 3.072 9.477 1 97.5 5 LYS B O 1
ATOM 4458 N N . LEU B 1 6 ? 21.094 2.957 11.25 1 98.31 6 LEU B N 1
ATOM 4459 C CA . LEU B 1 6 ? 20.281 4.074 10.766 1 98.31 6 LEU B CA 1
ATOM 4460 C C . LEU B 1 6 ? 21.078 5.375 10.797 1 98.31 6 LEU B C 1
ATOM 4462 O O . LEU B 1 6 ? 21.031 6.16 9.852 1 98.31 6 LEU B O 1
ATOM 4466 N N . ILE B 1 7 ? 21.766 5.609 11.875 1 98.62 7 ILE B N 1
ATOM 4467 C CA . ILE B 1 7 ? 22.594 6.812 12.008 1 98.62 7 ILE B CA 1
ATOM 4468 C C . ILE B 1 7 ? 23.625 6.859 10.883 1 98.62 7 ILE B C 1
ATOM 4470 O O . ILE B 1 7 ? 23.812 7.898 10.25 1 98.62 7 ILE B O 1
ATOM 4474 N N . LYS B 1 8 ? 24.297 5.703 10.672 1 98.69 8 LYS B N 1
ATOM 4475 C CA . LYS B 1 8 ? 25.281 5.633 9.586 1 98.69 8 LYS B CA 1
ATOM 4476 C C . LYS B 1 8 ? 24.625 5.945 8.242 1 98.69 8 LYS B C 1
ATOM 4478 O O . LYS B 1 8 ? 25.188 6.688 7.438 1 98.69 8 LYS B O 1
ATOM 4483 N N . LEU B 1 9 ? 23.516 5.34 7.98 1 98.75 9 LEU B N 1
ATOM 4484 C CA . LEU B 1 9 ? 22.781 5.578 6.742 1 98.75 9 LEU B CA 1
ATOM 4485 C C . LEU B 1 9 ? 22.516 7.066 6.547 1 98.75 9 LEU B C 1
ATOM 4487 O O . LEU B 1 9 ? 22.719 7.602 5.457 1 98.75 9 LEU B O 1
ATOM 4491 N N . ILE B 1 10 ? 22.016 7.785 7.598 1 98.81 10 ILE B N 1
ATOM 4492 C CA . ILE B 1 10 ? 21.703 9.211 7.562 1 98.81 10 ILE B CA 1
ATOM 4493 C C . ILE B 1 10 ? 22.969 10.008 7.285 1 98.81 10 ILE B C 1
ATOM 4495 O O . ILE B 1 10 ? 22.984 10.914 6.449 1 98.81 10 ILE B O 1
ATOM 4499 N N . ASP B 1 11 ? 24.062 9.641 7.93 1 98.69 11 ASP B N 1
ATOM 4500 C CA . ASP B 1 11 ? 25.328 10.352 7.773 1 98.69 11 ASP B CA 1
ATOM 4501 C C . ASP B 1 11 ? 25.875 10.195 6.355 1 98.69 11 ASP B C 1
ATOM 4503 O O . ASP B 1 11 ? 26.406 11.148 5.781 1 98.69 11 ASP B O 1
ATOM 4507 N N . VAL B 1 12 ? 25.797 8.992 5.82 1 98.75 12 VAL B N 1
ATOM 4508 C CA . VAL B 1 12 ? 26.219 8.766 4.441 1 98.75 12 VAL B CA 1
ATOM 4509 C C . VAL B 1 12 ? 25.344 9.57 3.488 1 98.75 12 VAL B C 1
ATOM 4511 O O . VAL B 1 12 ? 25.844 10.219 2.564 1 98.75 12 VAL B O 1
ATOM 4514 N N . ALA B 1 13 ? 24.047 9.5 3.689 1 98.75 13 ALA B N 1
ATOM 4515 C CA . ALA B 1 13 ? 23.094 10.227 2.85 1 98.75 13 ALA B CA 1
ATOM 4516 C C . ALA B 1 13 ? 23.391 11.727 2.848 1 98.75 13 ALA B C 1
ATOM 4518 O O . ALA B 1 13 ? 23.297 12.383 1.808 1 98.75 13 ALA B O 1
ATOM 4519 N N . ALA B 1 14 ? 23.797 12.266 4.004 1 98.19 14 ALA B N 1
ATOM 4520 C CA . ALA B 1 14 ? 24.078 13.688 4.16 1 98.19 14 ALA B CA 1
ATOM 4521 C C . ALA B 1 14 ? 25.484 14.023 3.635 1 98.19 14 ALA B C 1
ATOM 4523 O O . ALA B 1 14 ? 25.844 15.195 3.527 1 98.19 14 ALA B O 1
ATOM 4524 N N . GLY B 1 15 ? 26.25 13.055 3.301 1 97.75 15 GLY B N 1
ATOM 4525 C CA . GLY B 1 15 ? 27.594 13.25 2.771 1 97.75 15 GLY B CA 1
ATOM 4526 C C . GLY B 1 15 ? 28.656 13.398 3.852 1 97.75 15 GLY B C 1
ATOM 4527 O O . GLY B 1 15 ? 29.781 13.781 3.568 1 97.75 15 GLY B O 1
ATOM 4528 N N . ARG B 1 16 ? 28.281 13.086 5.09 1 98 16 ARG B N 1
ATOM 4529 C CA . ARG B 1 16 ? 29.203 13.273 6.211 1 98 16 ARG B CA 1
ATOM 4530 C C . ARG B 1 16 ? 30.094 12.055 6.395 1 98 16 ARG B C 1
ATOM 4532 O O . ARG B 1 16 ? 31.125 12.133 7.074 1 98 16 ARG B O 1
ATOM 4539 N N . LYS B 1 17 ? 29.734 10.891 5.898 1 98.31 17 LYS B N 1
ATOM 4540 C CA . LYS B 1 17 ? 30.5 9.648 5.91 1 98.31 17 LYS B CA 1
ATOM 4541 C C . LYS B 1 17 ? 30.562 9.023 4.52 1 98.31 17 LYS B C 1
ATOM 4543 O O . LYS B 1 17 ? 29.656 9.211 3.709 1 98.31 17 LYS B O 1
ATOM 4548 N N . LYS B 1 18 ? 31.625 8.344 4.258 1 98.5 18 LYS B N 1
ATOM 4549 C CA . LYS B 1 18 ? 31.734 7.609 2.998 1 98.5 18 LYS B CA 1
ATOM 4550 C C . LYS B 1 18 ? 30.75 6.449 2.947 1 98.5 18 LYS B C 1
ATOM 4552 O O . LYS B 1 18 ? 30.516 5.781 3.957 1 98.5 18 LYS B O 1
ATOM 4557 N N . ALA B 1 19 ? 30.172 6.277 1.773 1 98.75 19 ALA B N 1
ATOM 4558 C CA . ALA B 1 19 ? 29.328 5.105 1.553 1 98.75 19 ALA B CA 1
ATOM 4559 C C . ALA B 1 19 ? 30.172 3.836 1.446 1 98.75 19 ALA B C 1
ATOM 4561 O O . ALA B 1 19 ? 31.375 3.904 1.191 1 98.75 19 ALA B O 1
ATOM 4562 N N . ASP B 1 20 ? 29.578 2.67 1.708 1 98.69 20 ASP B N 1
ATOM 4563 C CA . ASP B 1 20 ? 30.25 1.401 1.46 1 98.69 20 ASP B CA 1
ATOM 4564 C C . ASP B 1 20 ? 30.5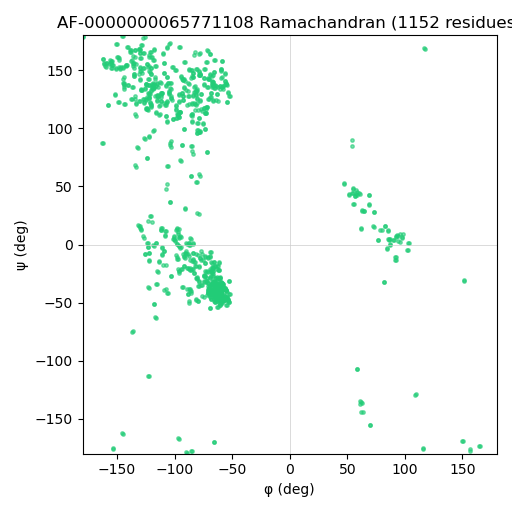31 1.213 -0.028 1 98.69 20 ASP B C 1
ATOM 4566 O O . ASP B 1 20 ? 31.609 0.753 -0.406 1 98.69 20 ASP B O 1
ATOM 4570 N N . LEU B 1 21 ? 29.609 1.575 -0.866 1 98.69 21 LEU B N 1
ATOM 4571 C CA . LEU B 1 21 ? 29.672 1.443 -2.318 1 98.69 21 LEU B CA 1
ATOM 4572 C C . LEU B 1 21 ? 29 2.631 -2.998 1 98.69 21 LEU B C 1
ATOM 4574 O O . LEU B 1 21 ? 27.922 3.076 -2.566 1 98.69 21 LEU B O 1
ATOM 4578 N N . VAL B 1 22 ? 29.594 3.201 -4.012 1 98.81 22 VAL B N 1
ATOM 4579 C CA . VAL B 1 22 ? 28.984 4.234 -4.836 1 98.81 22 VAL B CA 1
ATOM 4580 C C . VAL B 1 22 ? 29.016 3.812 -6.305 1 98.81 22 VAL B C 1
ATOM 4582 O O . VAL B 1 22 ? 30.094 3.523 -6.848 1 98.81 22 VAL B O 1
ATOM 4585 N N . LEU B 1 23 ? 27.906 3.627 -6.945 1 98.75 23 LEU B N 1
ATOM 4586 C CA . LEU B 1 23 ? 27.812 3.545 -8.398 1 98.75 23 LEU B CA 1
ATOM 4587 C C . LEU B 1 23 ? 27.812 4.938 -9.023 1 98.75 23 LEU B C 1
ATOM 4589 O O . LEU B 1 23 ? 26.812 5.637 -9 1 98.75 23 LEU B O 1
ATOM 4593 N N . LYS B 1 24 ? 28.891 5.332 -9.594 1 98.5 24 LYS B N 1
ATOM 4594 C CA . LYS B 1 24 ? 29.125 6.707 -10.023 1 98.5 24 LYS B CA 1
ATOM 4595 C C . LYS B 1 24 ? 28.453 6.984 -11.367 1 98.5 24 LYS B C 1
ATOM 4597 O O . LYS B 1 24 ? 28.609 6.207 -12.312 1 98.5 24 LYS B O 1
ATOM 4602 N N . ASN B 1 25 ? 27.734 8.086 -11.469 1 97.88 25 ASN B N 1
ATOM 4603 C CA . ASN B 1 25 ? 27.219 8.672 -12.703 1 97.88 25 ASN B CA 1
ATOM 4604 C C . ASN B 1 25 ? 26.328 7.699 -13.453 1 97.88 25 ASN B C 1
ATOM 4606 O O . ASN B 1 25 ? 26.469 7.523 -14.664 1 97.88 25 ASN B O 1
ATOM 4610 N N . ALA B 1 26 ? 25.469 6.996 -12.766 1 98.38 26 ALA B N 1
ATOM 4611 C CA . ALA B 1 26 ? 24.547 6.043 -13.367 1 98.38 26 ALA B CA 1
ATOM 4612 C C . ALA B 1 26 ? 23.328 6.758 -13.961 1 98.38 26 ALA B C 1
ATOM 4614 O O . ALA B 1 26 ? 23.016 7.891 -13.578 1 98.38 26 ALA B O 1
ATOM 4615 N N . LYS B 1 27 ? 22.703 6.195 -15.016 1 98.44 27 LYS B N 1
ATOM 4616 C CA . LYS B 1 27 ? 21.344 6.539 -15.43 1 98.44 27 LYS B CA 1
ATOM 4617 C C . LYS B 1 27 ? 20.312 5.824 -14.562 1 98.44 27 LYS B C 1
ATOM 4619 O O . LYS B 1 27 ? 20 4.656 -14.797 1 98.44 27 LYS B O 1
ATOM 4624 N N . ILE B 1 28 ? 19.797 6.488 -13.594 1 98.62 28 ILE B N 1
ATOM 4625 C CA . ILE B 1 28 ? 18.891 5.93 -12.602 1 98.62 28 ILE B CA 1
ATOM 4626 C C . ILE B 1 28 ? 17.453 5.957 -13.133 1 98.62 28 ILE B C 1
ATOM 4628 O O . ILE B 1 28 ? 16.938 7.02 -13.477 1 98.62 28 ILE B O 1
ATOM 4632 N N . VAL B 1 29 ? 16.797 4.809 -13.242 1 98.75 29 VAL B N 1
ATOM 4633 C CA . VAL B 1 29 ? 15.398 4.742 -13.672 1 98.75 29 VAL B CA 1
ATOM 4634 C C . VAL B 1 29 ? 14.484 5.199 -12.539 1 98.75 29 VAL B C 1
ATOM 4636 O O . VAL B 1 29 ? 14.273 4.465 -11.57 1 98.75 29 VAL B O 1
ATOM 4639 N N . ASP B 1 30 ? 13.961 6.391 -12.617 1 98.25 30 ASP B N 1
ATOM 4640 C CA . ASP B 1 30 ? 12.969 6.926 -11.68 1 98.25 30 ASP B CA 1
ATOM 4641 C C . ASP B 1 30 ? 11.578 6.379 -11.977 1 98.25 30 ASP B C 1
ATOM 4643 O O . ASP B 1 30 ? 10.852 6.938 -12.797 1 98.25 30 ASP B O 1
ATOM 4647 N N . VAL B 1 31 ? 11.203 5.344 -11.258 1 98.44 31 VAL B N 1
ATOM 4648 C CA . VAL B 1 31 ? 9.945 4.656 -11.531 1 98.44 31 VAL B CA 1
ATOM 4649 C C . VAL B 1 31 ? 8.773 5.461 -10.969 1 98.44 31 VAL B C 1
ATOM 4651 O O . VAL B 1 31 ? 7.613 5.184 -11.273 1 98.44 31 VAL B O 1
ATOM 4654 N N . PHE B 1 32 ? 9.039 6.492 -10.141 1 98.06 32 PHE B N 1
ATOM 4655 C CA . PHE B 1 32 ? 7.98 7.316 -9.57 1 98.06 32 PHE B CA 1
ATOM 4656 C C . PHE B 1 32 ? 7.453 8.305 -10.609 1 98.06 32 PHE B C 1
ATOM 4658 O O . PHE B 1 32 ? 6.262 8.609 -10.625 1 98.06 32 PHE B O 1
ATOM 4665 N N . GLN B 1 33 ? 8.398 8.766 -11.453 1 96.94 33 GLN B N 1
ATOM 4666 C CA . GLN B 1 33 ? 8.047 9.828 -12.391 1 96.94 33 GLN B CA 1
ATOM 4667 C C . GLN B 1 33 ? 8.195 9.359 -13.836 1 96.94 33 GLN B C 1
ATOM 4669 O O . GLN B 1 33 ? 7.895 10.109 -14.766 1 96.94 33 GLN B O 1
ATOM 4674 N N . ALA B 1 34 ? 8.625 8.125 -14 1 96.56 34 ALA B N 1
ATOM 4675 C CA . ALA B 1 34 ? 8.898 7.566 -15.328 1 96.56 34 ALA B CA 1
ATOM 4676 C C . ALA B 1 34 ? 9.891 8.438 -16.094 1 96.56 34 ALA B C 1
ATOM 4678 O O . ALA B 1 34 ? 9.633 8.828 -17.234 1 96.56 34 ALA B O 1
ATOM 4679 N N . LYS B 1 35 ? 11.008 8.781 -15.352 1 96.69 35 LYS B N 1
ATOM 4680 C CA . LYS B 1 35 ? 12.109 9.578 -15.883 1 96.69 35 LYS B CA 1
ATOM 4681 C C . LYS B 1 35 ? 13.453 8.914 -15.609 1 96.69 35 LYS B C 1
ATOM 4683 O O . LYS B 1 35 ? 13.516 7.902 -14.906 1 96.69 35 LYS B O 1
ATOM 4688 N N . ILE B 1 36 ? 14.453 9.438 -16.344 1 97.75 36 ILE B N 1
ATOM 4689 C CA . ILE B 1 36 ? 15.82 9.016 -16.078 1 97.75 36 ILE B CA 1
ATOM 4690 C C . ILE B 1 36 ? 16.578 10.133 -15.375 1 97.75 36 ILE B C 1
ATOM 4692 O O . ILE B 1 36 ? 16.562 11.281 -15.828 1 97.75 36 ILE B O 1
ATOM 4696 N N . LEU B 1 37 ? 17.094 9.812 -14.211 1 96.19 37 LEU B N 1
ATOM 4697 C CA . LEU B 1 37 ? 17.984 10.719 -13.492 1 96.19 37 LEU B CA 1
ATOM 4698 C C . LEU B 1 37 ? 19.438 10.281 -13.617 1 96.19 37 LEU B C 1
ATOM 4700 O O . LEU B 1 37 ? 19.734 9.086 -13.562 1 96.19 37 LEU B O 1
ATOM 4704 N N . THR B 1 38 ? 20.359 11.227 -13.812 1 97.19 38 THR B N 1
ATOM 4705 C CA . THR B 1 38 ? 21.766 10.891 -13.867 1 97.19 38 THR B CA 1
ATOM 4706 C C . THR B 1 38 ? 22.469 11.305 -12.578 1 97.19 38 THR B C 1
ATOM 4708 O O . THR B 1 38 ? 22.266 12.414 -12.078 1 97.19 38 THR B O 1
ATOM 4711 N N . GLY B 1 39 ? 23.234 10.352 -11.977 1 97.44 39 GLY B N 1
ATOM 4712 C CA . GLY B 1 39 ? 23.984 10.68 -10.781 1 97.44 39 GLY B CA 1
ATOM 4713 C C . GLY B 1 39 ? 24.484 9.461 -10.031 1 97.44 39 GLY B C 1
ATOM 4714 O O . GLY B 1 39 ? 24.484 8.352 -10.57 1 97.44 39 GLY B O 1
ATOM 4715 N N . ASP B 1 40 ? 25.047 9.711 -8.867 1 98.62 40 ASP B N 1
ATOM 4716 C CA . ASP B 1 40 ? 25.594 8.648 -8.039 1 98.62 40 ASP B CA 1
ATOM 4717 C C . ASP B 1 40 ? 24.484 7.91 -7.285 1 98.62 40 ASP B C 1
ATOM 4719 O O . ASP B 1 40 ? 23.422 8.469 -7.035 1 98.62 40 ASP B O 1
ATOM 4723 N N . ILE B 1 41 ? 24.656 6.695 -7.035 1 98.88 41 ILE B N 1
ATOM 4724 C CA . ILE B 1 41 ? 23.906 5.91 -6.07 1 98.88 41 ILE B CA 1
ATOM 4725 C C . ILE B 1 41 ? 24.812 5.488 -4.918 1 98.88 41 ILE B C 1
ATOM 4727 O O . ILE B 1 41 ? 25.766 4.727 -5.113 1 98.88 41 ILE B O 1
ATOM 4731 N N . ALA B 1 42 ? 24.578 6.016 -3.734 1 98.88 42 ALA B N 1
ATOM 4732 C CA . ALA B 1 42 ? 25.359 5.676 -2.547 1 98.88 42 ALA B CA 1
ATOM 4733 C C . ALA B 1 42 ? 24.672 4.586 -1.729 1 98.88 42 ALA B C 1
ATOM 4735 O O . ALA B 1 42 ? 23.469 4.684 -1.444 1 98.88 42 ALA B O 1
ATOM 4736 N N . ILE B 1 43 ? 25.391 3.551 -1.396 1 98.88 43 ILE B N 1
ATOM 4737 C CA . ILE B 1 43 ? 24.828 2.412 -0.672 1 98.88 43 ILE B CA 1
ATOM 4738 C C . ILE B 1 43 ? 25.578 2.229 0.648 1 98.88 43 ILE B C 1
ATOM 4740 O O . ILE B 1 43 ? 26.812 2.318 0.693 1 98.88 43 ILE B O 1
ATOM 4744 N N . SER B 1 44 ? 24.875 2.061 1.709 1 98.56 44 SER B N 1
ATOM 4745 C CA . SER B 1 44 ? 25.422 1.803 3.037 1 98.56 44 SER B CA 1
ATOM 4746 C C . SER B 1 44 ? 24.688 0.661 3.729 1 98.56 44 SER B C 1
ATOM 4748 O O . SER B 1 44 ? 23.469 0.742 3.951 1 98.56 44 SER B O 1
ATOM 4750 N N . ASP B 1 45 ? 25.375 -0.379 4.113 1 98.06 45 ASP B N 1
ATOM 4751 C CA . ASP B 1 45 ? 24.844 -1.523 4.844 1 98.06 45 ASP B CA 1
ATOM 4752 C C . ASP B 1 45 ? 23.609 -2.088 4.152 1 98.06 45 ASP B C 1
ATOM 4754 O O . ASP B 1 45 ? 22.578 -2.314 4.797 1 98.06 45 ASP B O 1
ATOM 4758 N N . GLY B 1 46 ? 23.656 -2.203 2.818 1 98.31 46 GLY B N 1
ATOM 4759 C CA . GLY B 1 46 ? 22.609 -2.875 2.064 1 98.31 46 GLY B CA 1
ATOM 4760 C C . GLY B 1 46 ? 21.469 -1.956 1.682 1 98.31 46 GLY B C 1
ATOM 4761 O O . GLY B 1 46 ? 20.531 -2.371 0.988 1 98.31 46 GLY B O 1
ATOM 4762 N N . TYR B 1 47 ? 21.547 -0.632 2.066 1 98.69 47 TYR B N 1
ATOM 4763 C CA . TYR B 1 47 ? 20.469 0.315 1.791 1 98.69 47 TYR B CA 1
ATOM 4764 C C . TYR B 1 47 ? 20.984 1.495 0.973 1 98.69 47 TYR B C 1
ATOM 4766 O O . TYR B 1 47 ? 22.156 1.847 1.047 1 98.69 47 TYR B O 1
ATOM 4774 N N . ILE B 1 48 ? 20.109 2.008 0.182 1 98.88 48 ILE B N 1
ATOM 4775 C CA . ILE B 1 48 ? 20.438 3.207 -0.582 1 98.88 48 ILE B CA 1
ATOM 4776 C C . ILE B 1 48 ? 20.422 4.426 0.339 1 98.88 48 ILE B C 1
ATOM 4778 O O . ILE B 1 48 ? 19.391 4.758 0.928 1 98.88 48 ILE B O 1
ATOM 4782 N N . ALA B 1 49 ? 21.547 5.094 0.503 1 98.69 49 ALA B N 1
ATOM 4783 C CA . ALA B 1 49 ? 21.641 6.285 1.343 1 98.69 49 ALA B CA 1
ATOM 4784 C C . ALA B 1 49 ? 21.156 7.523 0.594 1 98.69 49 ALA B C 1
ATOM 4786 O O . ALA B 1 49 ? 20.375 8.312 1.125 1 98.69 49 ALA B O 1
ATOM 4787 N N . GLY B 1 50 ? 21.656 7.637 -0.592 1 98.19 50 GLY B N 1
ATOM 4788 C CA . GLY B 1 50 ? 21.266 8.789 -1.391 1 98.19 50 GLY B CA 1
ATOM 4789 C C . GLY B 1 50 ? 21.547 8.609 -2.871 1 98.19 50 GLY B C 1
ATOM 4790 O O . GLY B 1 50 ? 22.359 7.766 -3.26 1 98.19 50 GLY B O 1
ATOM 4791 N N . ILE B 1 51 ? 20.844 9.414 -3.703 1 98 51 ILE B N 1
ATOM 4792 C CA . ILE B 1 51 ? 21.016 9.375 -5.152 1 98 51 ILE B CA 1
ATOM 4793 C C . ILE B 1 51 ? 21.125 10.797 -5.695 1 98 51 ILE B C 1
ATOM 4795 O O . ILE B 1 51 ? 20.703 11.75 -5.039 1 98 51 ILE B O 1
ATOM 4799 N N . GLY B 1 52 ? 21.562 10.992 -7.004 1 87.62 52 GLY B N 1
ATOM 4800 C CA . GLY B 1 52 ? 21.531 12.234 -7.758 1 87.62 52 GLY B CA 1
ATOM 4801 C C . GLY B 1 52 ? 22.703 13.148 -7.453 1 87.62 52 GLY B C 1
ATOM 4802 O O . GLY B 1 52 ? 23.078 13.984 -8.281 1 87.62 52 GLY B O 1
ATOM 4803 N N . GLY B 1 53 ? 23.25 13.148 -6.203 1 85.75 53 GLY B N 1
ATOM 4804 C CA . GLY B 1 53 ? 24.375 13.992 -5.852 1 85.75 53 GLY B CA 1
ATOM 4805 C C . GLY B 1 53 ? 25.703 13.281 -5.945 1 85.75 53 GLY B C 1
ATOM 4806 O O . GLY B 1 53 ? 25.766 12.094 -6.293 1 85.75 53 GLY B O 1
ATOM 4807 N N . SER B 1 54 ? 26.812 14.07 -5.832 1 95.06 54 SER B N 1
ATOM 4808 C CA . SER B 1 54 ? 28.156 13.5 -5.785 1 95.06 54 SER B CA 1
ATOM 4809 C C . SER B 1 54 ? 28.453 12.883 -4.422 1 95.06 54 SER B C 1
ATOM 4811 O O . SER B 1 54 ? 28.406 13.57 -3.402 1 95.06 54 SER B O 1
ATOM 4813 N N . TYR B 1 55 ? 28.641 11.578 -4.398 1 98.38 55 TYR B N 1
ATOM 4814 C CA . TYR B 1 55 ? 28.953 10.875 -3.164 1 98.38 55 TYR B CA 1
ATOM 4815 C C . TYR B 1 55 ? 30.344 10.234 -3.236 1 98.38 55 TYR B C 1
ATOM 4817 O O . TYR B 1 55 ? 30.859 9.984 -4.324 1 98.38 55 TYR B O 1
ATOM 4825 N N . GLN B 1 56 ? 30.969 10.047 -2.105 1 98.31 56 GLN B N 1
ATOM 4826 C CA . GLN B 1 56 ? 32.219 9.297 -1.971 1 98.31 56 GLN B CA 1
ATOM 4827 C C . GLN B 1 56 ? 31.969 7.938 -1.318 1 98.31 56 GLN B C 1
ATOM 4829 O O . GLN B 1 56 ? 31.078 7.797 -0.476 1 98.31 56 GLN B O 1
ATOM 4834 N N . GLY B 1 57 ? 32.688 6.914 -1.729 1 98.25 57 GLY B N 1
ATOM 4835 C CA . GLY B 1 57 ? 32.531 5.574 -1.181 1 98.25 57 GLY B CA 1
ATOM 4836 C C . GLY B 1 57 ? 33.844 4.879 -0.895 1 98.25 57 GLY B C 1
ATOM 4837 O O . GLY B 1 57 ? 34.906 5.285 -1.405 1 98.25 57 GLY B O 1
ATOM 4838 N N . VAL B 1 58 ? 33.812 3.926 0.018 1 98.5 58 VAL B N 1
ATOM 4839 C CA . VAL B 1 58 ? 34.938 3.027 0.205 1 98.5 58 VAL B CA 1
ATOM 4840 C C . VAL B 1 58 ? 35.281 2.318 -1.108 1 98.5 58 VAL B C 1
ATOM 4842 O O . VAL B 1 58 ? 36.438 2.217 -1.501 1 98.5 58 VAL B O 1
ATOM 4845 N N . VAL B 1 59 ? 34.281 1.791 -1.781 1 98.44 59 VAL B N 1
ATOM 4846 C CA . VAL B 1 59 ? 34.375 1.25 -3.133 1 98.44 59 VAL B CA 1
ATOM 4847 C C . VAL B 1 59 ? 33.594 2.141 -4.098 1 98.44 59 VAL B C 1
ATOM 4849 O O . VAL B 1 59 ? 32.438 2.51 -3.826 1 98.44 59 VAL B O 1
ATOM 4852 N N . GLU B 1 60 ? 34.156 2.574 -5.16 1 98.38 60 GLU B N 1
ATOM 4853 C CA . GLU B 1 60 ? 33.5 3.373 -6.195 1 98.38 60 GLU B CA 1
ATOM 4854 C C . GLU B 1 60 ? 33.625 2.697 -7.562 1 98.38 60 GLU B C 1
ATOM 4856 O O . GLU B 1 60 ? 34.688 2.252 -7.957 1 98.38 60 GLU B O 1
ATOM 4861 N N . CYS B 1 61 ? 32.562 2.514 -8.188 1 98 61 CYS B N 1
ATOM 4862 C CA . CYS B 1 61 ? 32.5 1.922 -9.523 1 98 61 CYS B CA 1
ATOM 4863 C C . CYS B 1 61 ? 31.922 2.902 -10.531 1 98 61 CYS B C 1
ATOM 4865 O O . CYS B 1 61 ? 30.906 3.545 -10.266 1 98 61 CYS B O 1
ATOM 4867 N N . ASN B 1 62 ? 32.5 3.033 -11.711 1 97.94 62 ASN B N 1
ATOM 4868 C CA . ASN B 1 62 ? 32 3.912 -12.766 1 97.94 62 ASN B CA 1
ATOM 4869 C C . ASN B 1 62 ? 30.859 3.266 -13.547 1 97.94 62 ASN B C 1
ATOM 4871 O O . ASN B 1 62 ? 31.047 2.244 -14.203 1 97.94 62 ASN B O 1
ATOM 4875 N N . TYR B 1 63 ? 29.75 3.854 -13.555 1 98 63 TYR B N 1
ATOM 4876 C CA . TYR B 1 63 ? 28.562 3.316 -14.227 1 98 63 TYR B CA 1
ATOM 4877 C C . TYR B 1 63 ? 28.062 4.277 -15.297 1 98 63 TYR B C 1
ATOM 4879 O O . TYR B 1 63 ? 26.875 4.273 -15.633 1 98 63 TYR B O 1
ATOM 4887 N N . THR B 1 64 ? 28.922 5.121 -15.82 1 96.94 64 THR B N 1
ATOM 4888 C CA . THR B 1 64 ? 28.578 6.047 -16.891 1 96.94 64 THR B CA 1
ATOM 4889 C C . THR B 1 64 ? 27.984 5.301 -18.078 1 96.94 64 THR B C 1
ATOM 4891 O O . THR B 1 64 ? 28.578 4.336 -18.562 1 96.94 64 THR B O 1
ATOM 4894 N N . GLY B 1 65 ? 26.766 5.711 -18.438 1 96.06 65 GLY B N 1
ATOM 4895 C CA . GLY B 1 65 ? 26.109 5.141 -19.594 1 96.06 65 GLY B CA 1
ATOM 4896 C C . GLY B 1 65 ? 25.219 3.951 -19.266 1 96.06 65 GLY B C 1
ATOM 4897 O O . GLY B 1 65 ? 24.406 3.525 -20.078 1 96.06 65 GLY B O 1
ATOM 4898 N N . LYS B 1 66 ? 25.344 3.4 -18.078 1 97.81 66 LYS B N 1
ATOM 4899 C CA . LYS B 1 66 ? 24.562 2.24 -17.672 1 97.81 66 LYS B CA 1
ATOM 4900 C C . LYS B 1 66 ? 23.297 2.666 -16.938 1 97.81 66 LYS B C 1
ATOM 4902 O O . LYS B 1 66 ? 23.297 3.645 -16.203 1 97.81 66 LYS B O 1
ATOM 4907 N N . TYR B 1 67 ? 22.234 1.925 -17.203 1 98.81 67 TYR B N 1
ATOM 4908 C CA . TYR B 1 67 ? 20.969 2.117 -16.484 1 98.81 67 TYR B CA 1
ATOM 4909 C C . TYR B 1 67 ? 20.938 1.285 -15.211 1 98.81 67 TYR B C 1
ATOM 4911 O O . TYR B 1 67 ? 21.422 0.152 -15.188 1 98.81 67 TYR B O 1
ATOM 4919 N N . VAL B 1 68 ? 20.453 1.856 -14.18 1 98.88 68 VAL B N 1
ATOM 4920 C CA . VAL B 1 68 ? 20.188 1.141 -12.938 1 98.88 68 VAL B CA 1
ATOM 4921 C C . VAL B 1 68 ? 18.703 1.24 -12.586 1 98.88 68 VAL B C 1
ATOM 4923 O O . VAL B 1 68 ? 18.156 2.34 -12.484 1 98.88 68 VAL B O 1
ATOM 4926 N N . ALA B 1 69 ? 17.984 0.131 -12.508 1 98.88 69 ALA B N 1
ATOM 4927 C CA . ALA B 1 69 ? 16.594 0.021 -12.109 1 98.88 69 ALA B CA 1
ATOM 4928 C C . ALA B 1 69 ? 16.438 -0.833 -10.852 1 98.88 69 ALA B C 1
ATOM 4930 O O . ALA B 1 69 ? 17.391 -1.504 -10.438 1 98.88 69 ALA B O 1
ATOM 4931 N N . PRO B 1 70 ? 15.328 -0.669 -10.148 1 98.88 70 PRO B N 1
ATOM 4932 C CA . PRO B 1 70 ? 15.117 -1.577 -9.016 1 98.88 70 PRO B CA 1
ATOM 4933 C C . PRO B 1 70 ? 15.078 -3.045 -9.438 1 98.88 70 PRO B C 1
ATOM 4935 O O . PRO B 1 70 ? 14.688 -3.355 -10.57 1 98.88 70 PRO B O 1
ATOM 4938 N N . GLY B 1 71 ? 15.516 -3.939 -8.523 1 98.94 71 GLY B N 1
ATOM 4939 C CA . GLY B 1 71 ? 15.375 -5.367 -8.773 1 98.94 71 GLY B CA 1
ATOM 4940 C C . GLY B 1 71 ? 13.93 -5.793 -8.961 1 98.94 71 GLY B C 1
ATOM 4941 O O . GLY B 1 71 ? 13.016 -5.18 -8.398 1 98.94 71 GLY B O 1
ATOM 4942 N N . PHE B 1 72 ? 13.695 -6.809 -9.711 1 98.94 72 PHE B N 1
ATOM 4943 C CA . PHE B 1 72 ? 12.344 -7.223 -10.07 1 98.94 72 PHE B CA 1
ATOM 4944 C C . PHE B 1 72 ? 11.688 -7.996 -8.938 1 98.94 72 PHE B C 1
ATOM 4946 O O . PHE B 1 72 ? 12.367 -8.711 -8.195 1 98.94 72 PHE B O 1
ATOM 4953 N N . ILE B 1 73 ? 10.383 -7.812 -8.812 1 98.94 73 ILE B N 1
ATOM 4954 C CA . ILE B 1 73 ? 9.562 -8.453 -7.785 1 98.94 73 ILE B CA 1
ATOM 4955 C C . ILE B 1 73 ? 8.477 -9.297 -8.445 1 98.94 73 ILE B C 1
ATOM 4957 O O . ILE B 1 73 ? 7.695 -8.797 -9.25 1 98.94 73 ILE B O 1
ATOM 4961 N N . GLU B 1 74 ? 8.484 -10.586 -8.164 1 98.69 74 GLU B N 1
ATOM 4962 C CA . GLU B 1 74 ? 7.465 -11.531 -8.609 1 98.69 74 GLU B CA 1
ATOM 4963 C C . GLU B 1 74 ? 6.395 -11.742 -7.547 1 98.69 74 GLU B C 1
ATOM 4965 O O . GLU B 1 74 ? 6.641 -12.383 -6.527 1 98.69 74 GLU B O 1
ATOM 4970 N N . ALA B 1 75 ? 5.168 -11.297 -7.891 1 98.19 75 ALA B N 1
ATOM 4971 C CA . ALA B 1 75 ? 4.125 -11.258 -6.867 1 98.19 75 ALA B CA 1
ATOM 4972 C C . ALA B 1 75 ? 3.451 -12.617 -6.719 1 98.19 75 ALA B C 1
ATOM 4974 O O . ALA B 1 75 ? 2.723 -12.859 -5.754 1 98.19 75 ALA B O 1
ATOM 4975 N N . HIS B 1 76 ? 3.664 -13.539 -7.641 1 98.44 76 HIS B N 1
ATOM 4976 C CA . HIS B 1 76 ? 3.041 -14.852 -7.582 1 98.44 76 HIS B CA 1
ATOM 4977 C C . HIS B 1 76 ? 3.828 -15.875 -8.398 1 98.44 76 HIS B C 1
ATOM 4979 O O . HIS B 1 76 ? 3.914 -15.758 -9.625 1 98.44 76 HIS B O 1
ATOM 4985 N N . ILE B 1 77 ? 4.273 -16.875 -7.734 1 98.31 77 ILE B N 1
ATOM 4986 C CA . ILE B 1 77 ? 4.988 -17.922 -8.469 1 98.31 77 ILE B CA 1
ATOM 4987 C C . ILE B 1 77 ? 5.02 -19.203 -7.637 1 98.31 77 ILE B C 1
ATOM 4989 O O . ILE B 1 77 ? 4.84 -19.156 -6.418 1 98.31 77 ILE B O 1
ATOM 4993 N N . HIS B 1 78 ? 5.164 -20.281 -8.25 1 97.81 78 HIS B N 1
ATOM 4994 C CA . HIS B 1 78 ? 5.41 -21.594 -7.641 1 97.81 78 HIS B CA 1
ATOM 4995 C C . HIS B 1 78 ? 6.844 -22.047 -7.875 1 97.81 78 HIS B C 1
ATOM 4997 O O . HIS B 1 78 ? 7.207 -22.422 -8.992 1 97.81 78 HIS B O 1
ATOM 5003 N N . ILE B 1 79 ? 7.617 -22.078 -6.832 1 98.56 79 ILE B N 1
ATOM 5004 C CA . ILE B 1 79 ? 8.992 -22.547 -6.965 1 98.56 79 ILE B CA 1
ATOM 5005 C C . ILE B 1 79 ? 9 -23.984 -7.469 1 98.56 79 ILE B C 1
ATOM 5007 O O . ILE B 1 79 ? 9.867 -24.375 -8.25 1 98.56 79 ILE B O 1
ATOM 5011 N N . GLU B 1 80 ? 8.039 -24.766 -7.082 1 97.69 80 GLU B N 1
ATOM 5012 C CA . GLU B 1 80 ? 7.945 -26.188 -7.406 1 97.69 80 GLU B CA 1
ATOM 5013 C C . GLU B 1 80 ? 7.918 -26.406 -8.914 1 97.69 80 GLU B C 1
ATOM 5015 O O . GLU B 1 80 ? 8.43 -27.422 -9.406 1 97.69 80 GLU B O 1
ATOM 5020 N N . SER B 1 81 ? 7.328 -25.484 -9.633 1 96.12 81 SER B N 1
ATOM 5021 C CA . SER B 1 81 ? 7.227 -25.609 -11.086 1 96.12 81 SER B CA 1
ATOM 5022 C C . SER B 1 81 ? 8.594 -25.5 -11.75 1 96.12 81 SER B C 1
ATOM 5024 O O . SER B 1 81 ? 8.758 -25.859 -12.914 1 96.12 81 SER B O 1
ATOM 5026 N N . SER B 1 82 ? 9.578 -25.016 -11.055 1 97.56 82 SER B N 1
ATOM 5027 C CA . SER B 1 82 ? 10.93 -24.938 -11.586 1 97.56 82 SER B CA 1
ATOM 5028 C C . SER B 1 82 ? 11.656 -26.281 -11.453 1 97.56 82 SER B C 1
ATOM 5030 O O . SER B 1 82 ? 12.711 -26.484 -12.047 1 97.56 82 SER B O 1
ATOM 5032 N N . TYR B 1 83 ? 11.219 -27.172 -10.625 1 97.44 83 TYR B N 1
ATOM 5033 C CA . TYR B 1 83 ? 11.703 -28.531 -10.375 1 97.44 83 TYR B CA 1
ATOM 5034 C C . TYR B 1 83 ? 12.977 -28.5 -9.531 1 97.44 83 TYR B C 1
ATOM 5036 O O . TYR B 1 83 ? 13.594 -29.547 -9.305 1 97.44 83 TYR B O 1
ATOM 5044 N N . VAL B 1 84 ? 13.406 -27.312 -9.086 1 98.31 84 VAL B N 1
ATOM 5045 C CA . VAL B 1 84 ? 14.602 -27.234 -8.242 1 98.31 84 VAL B CA 1
ATOM 5046 C C . VAL B 1 84 ? 14.234 -26.672 -6.871 1 98.31 84 VAL B C 1
ATOM 5048 O O . VAL B 1 84 ? 13.125 -26.172 -6.676 1 98.31 84 VAL B O 1
ATOM 5051 N N . SER B 1 85 ? 15.156 -26.781 -5.891 1 98.38 85 SER B N 1
ATOM 5052 C CA . SER B 1 85 ? 14.953 -26.297 -4.531 1 98.38 85 SER B CA 1
ATOM 5053 C C . SER B 1 85 ? 14.914 -24.781 -4.488 1 98.38 85 SER B C 1
ATOM 5055 O O . SER B 1 85 ? 15.312 -24.109 -5.445 1 98.38 85 SER B O 1
ATOM 5057 N N . PRO B 1 86 ? 14.414 -24.172 -3.375 1 98.69 86 PRO B N 1
ATOM 5058 C CA . PRO B 1 86 ? 14.375 -22.719 -3.246 1 98.69 86 PRO B CA 1
ATOM 5059 C C . PRO B 1 86 ? 15.742 -22.078 -3.43 1 98.69 86 PRO B C 1
ATOM 5061 O O . PRO B 1 86 ? 15.859 -21.031 -4.066 1 98.69 86 PRO B O 1
ATOM 5064 N N . GLU B 1 87 ? 16.797 -22.734 -2.9 1 98.5 87 GLU B N 1
ATOM 5065 C CA . GLU B 1 87 ? 18.156 -22.203 -3.025 1 98.5 87 GLU B CA 1
ATOM 5066 C C . GLU B 1 87 ? 18.609 -22.172 -4.48 1 98.5 87 GLU B C 1
ATOM 5068 O O . GLU B 1 87 ? 19.172 -21.172 -4.941 1 98.5 87 GLU B O 1
ATOM 5073 N N . GLU B 1 88 ? 18.328 -23.266 -5.148 1 98.19 88 GLU B N 1
ATOM 5074 C CA . GLU B 1 88 ? 18.719 -23.344 -6.555 1 98.19 88 GLU B CA 1
ATOM 5075 C C . GLU B 1 88 ? 17.859 -22.406 -7.414 1 98.19 88 GLU B C 1
ATOM 5077 O O . GLU B 1 88 ? 18.344 -21.844 -8.398 1 98.19 88 GLU B O 1
ATOM 5082 N N . PHE B 1 89 ? 16.578 -22.312 -7.078 1 98.62 89 PHE B N 1
ATOM 5083 C CA . PHE B 1 89 ? 15.719 -21.328 -7.727 1 98.62 89 PHE B CA 1
ATOM 5084 C C . PHE B 1 89 ? 16.328 -19.938 -7.648 1 98.62 89 PHE B C 1
ATOM 5086 O O . PHE B 1 89 ? 16.422 -19.234 -8.656 1 98.62 89 PHE B O 1
ATOM 5093 N N . SER B 1 90 ? 16.734 -19.547 -6.469 1 98.69 90 SER B N 1
ATOM 5094 C CA . SER B 1 90 ? 17.391 -18.266 -6.242 1 98.69 90 SER B CA 1
ATOM 5095 C C . SER B 1 90 ? 18.609 -18.094 -7.152 1 98.69 90 SER B C 1
ATOM 5097 O O . SER B 1 90 ? 18.766 -17.062 -7.809 1 98.69 90 SER B O 1
ATOM 5099 N N . ARG B 1 91 ? 19.422 -19.078 -7.215 1 98.56 91 ARG B N 1
ATOM 5100 C CA . ARG B 1 91 ? 20.625 -19.047 -8.023 1 98.56 91 ARG B CA 1
ATOM 5101 C C . ARG B 1 91 ? 20.297 -18.812 -9.5 1 98.56 91 ARG B C 1
ATOM 5103 O O . ARG B 1 91 ? 20.984 -18.062 -10.188 1 98.56 91 ARG B O 1
ATOM 5110 N N . VAL B 1 92 ? 19.25 -19.422 -9.977 1 98.38 92 VAL B N 1
ATOM 5111 C CA . VAL B 1 92 ? 18.906 -19.438 -11.391 1 98.38 92 VAL B CA 1
ATOM 5112 C C . VAL B 1 92 ? 18.234 -18.125 -11.781 1 98.38 92 VAL B C 1
ATOM 5114 O O . VAL B 1 92 ? 18.453 -17.609 -12.883 1 98.38 92 VAL B O 1
ATOM 5117 N N . PHE B 1 93 ? 17.453 -17.531 -10.93 1 98.62 93 PHE B N 1
ATOM 5118 C CA . PHE B 1 93 ? 16.578 -16.438 -11.305 1 98.62 93 PHE B CA 1
ATOM 5119 C C . PHE B 1 93 ? 17.234 -15.086 -11 1 98.62 93 PHE B C 1
ATOM 5121 O O . PHE B 1 93 ? 16.875 -14.07 -11.602 1 98.62 93 PHE B O 1
ATOM 5128 N N . ILE B 1 94 ? 18.219 -14.969 -10.07 1 98.81 94 ILE B N 1
ATOM 5129 C CA . ILE B 1 94 ? 18.891 -13.727 -9.703 1 98.81 94 ILE B CA 1
ATOM 5130 C C . ILE B 1 94 ? 19.578 -13.133 -10.93 1 98.81 94 ILE B C 1
ATOM 5132 O O . ILE B 1 94 ? 19.453 -11.938 -11.211 1 98.81 94 ILE B O 1
ATOM 5136 N N . PRO B 1 95 ? 20.266 -13.961 -11.773 1 98.69 95 PRO B N 1
ATOM 5137 C CA . PRO B 1 95 ? 20.922 -13.398 -12.961 1 98.69 95 PRO B CA 1
ATOM 5138 C C . PRO B 1 95 ? 19.922 -12.781 -13.938 1 98.69 95 PRO B C 1
ATOM 5140 O O . PRO B 1 95 ? 20.312 -12 -14.812 1 98.69 95 PRO B O 1
ATOM 5143 N N . ARG B 1 96 ? 18.672 -13.164 -13.797 1 98.56 96 ARG B N 1
ATOM 5144 C CA . ARG B 1 96 ? 17.625 -12.617 -14.664 1 98.56 96 ARG B CA 1
ATOM 5145 C C . ARG B 1 96 ? 17.031 -11.352 -14.062 1 98.56 96 ARG B C 1
ATOM 5147 O O . ARG B 1 96 ? 16.125 -10.742 -14.648 1 98.56 96 ARG B O 1
ATOM 5154 N N . GLY B 1 97 ? 17.484 -10.906 -12.914 1 98.81 97 GLY B N 1
ATOM 5155 C CA . GLY B 1 97 ? 17.094 -9.625 -12.336 1 98.81 97 GLY B CA 1
ATOM 5156 C C . GLY B 1 97 ? 16.078 -9.758 -11.219 1 98.81 97 GLY B C 1
ATOM 5157 O O . GLY B 1 97 ? 15.742 -8.766 -10.57 1 98.81 97 GLY B O 1
ATOM 5158 N N . THR B 1 98 ? 15.562 -10.961 -10.922 1 98.88 98 THR B N 1
ATOM 5159 C CA . THR B 1 98 ? 14.562 -11.141 -9.875 1 98.88 98 THR B CA 1
ATOM 5160 C C . THR B 1 98 ? 15.219 -11.117 -8.5 1 98.88 98 THR B C 1
ATOM 5162 O O . THR B 1 98 ? 16.141 -11.883 -8.227 1 98.88 98 THR B O 1
ATOM 5165 N N . THR B 1 99 ? 14.758 -10.227 -7.633 1 98.88 99 THR B N 1
ATOM 5166 C CA . THR B 1 99 ? 15.391 -10.062 -6.328 1 98.88 99 THR B CA 1
ATOM 5167 C C . THR B 1 99 ? 14.445 -10.477 -5.211 1 98.88 99 THR B C 1
ATOM 5169 O O . THR B 1 99 ? 14.875 -10.742 -4.086 1 98.88 99 THR B O 1
ATOM 5172 N N . THR B 1 100 ? 13.164 -10.438 -5.484 1 98.88 100 THR B N 1
ATOM 5173 C CA . THR B 1 100 ? 12.141 -10.781 -4.496 1 98.88 100 THR B CA 1
ATOM 5174 C C . THR B 1 100 ? 11.008 -11.562 -5.145 1 98.88 100 THR B C 1
ATOM 5176 O O . THR B 1 100 ? 10.578 -11.242 -6.254 1 98.88 100 THR B O 1
ATOM 5179 N N . ILE B 1 101 ? 10.539 -12.602 -4.469 1 98.81 101 ILE B N 1
ATOM 5180 C CA . ILE B 1 101 ? 9.352 -13.305 -4.961 1 98.81 101 ILE B CA 1
ATOM 5181 C C . ILE B 1 101 ? 8.391 -13.57 -3.809 1 98.81 101 ILE B C 1
ATOM 5183 O O . ILE B 1 101 ? 8.812 -13.742 -2.662 1 98.81 101 ILE B O 1
ATOM 5187 N N . LEU B 1 102 ? 7.121 -13.516 -4.078 1 98.62 102 LEU B N 1
ATOM 5188 C CA . LEU B 1 102 ? 6.062 -14.062 -3.236 1 98.62 102 LEU B CA 1
ATOM 5189 C C . LEU B 1 102 ? 5.562 -15.391 -3.783 1 98.62 102 LEU B C 1
ATOM 5191 O O . LEU B 1 102 ? 4.848 -15.43 -4.789 1 98.62 102 LEU B O 1
ATOM 5195 N N . ALA B 1 103 ? 5.906 -16.453 -3.104 1 98.69 103 ALA B N 1
ATOM 5196 C CA . ALA B 1 103 ? 5.707 -17.797 -3.631 1 98.69 103 ALA B CA 1
ATOM 5197 C C . ALA B 1 103 ? 4.543 -18.484 -2.928 1 98.69 103 ALA B C 1
ATOM 5199 O O . ALA B 1 103 ? 4.355 -18.344 -1.719 1 98.69 103 ALA B O 1
ATOM 5200 N N . ASP B 1 104 ? 3.777 -19.172 -3.68 1 98.31 104 ASP B N 1
ATOM 5201 C CA . ASP B 1 104 ? 2.74 -20.078 -3.191 1 98.31 104 ASP B CA 1
ATOM 5202 C C . ASP B 1 104 ? 3.229 -21.516 -3.189 1 98.31 104 ASP B C 1
ATOM 5204 O O . ASP B 1 104 ? 3.336 -22.156 -4.246 1 98.31 104 ASP B O 1
ATOM 5208 N N . PRO B 1 105 ? 3.453 -22.047 -2.037 1 98.31 105 PRO B N 1
ATOM 5209 C CA . PRO B 1 105 ? 3.971 -23.422 -1.969 1 98.31 105 PRO B CA 1
ATOM 5210 C C . PRO B 1 105 ? 2.863 -24.469 -1.89 1 98.31 105 PRO B C 1
ATOM 5212 O O . PRO B 1 105 ? 3.016 -25.484 -1.205 1 98.31 105 PRO B O 1
ATOM 5215 N N . HIS B 1 106 ? 1.706 -24.172 -2.502 1 97.06 106 HIS B N 1
ATOM 5216 C CA . HIS B 1 106 ? 0.564 -25.062 -2.305 1 97.06 106 HIS B CA 1
ATOM 5217 C C . HIS B 1 106 ? 0.827 -26.438 -2.898 1 97.06 106 HIS B C 1
ATOM 5219 O O . HIS B 1 106 ? 0.198 -27.422 -2.5 1 97.06 106 HIS B O 1
ATOM 5225 N N . GLU B 1 107 ? 1.805 -26.625 -3.814 1 97.12 107 GLU B N 1
ATOM 5226 C CA . GLU B 1 107 ? 2.084 -27.922 -4.402 1 97.12 107 GLU B CA 1
ATOM 5227 C C . GLU B 1 107 ? 2.678 -28.875 -3.367 1 97.12 107 GLU B C 1
ATOM 5229 O O . GLU B 1 107 ? 2.105 -29.938 -3.086 1 97.12 107 GLU B O 1
ATOM 5234 N N . ILE B 1 108 ? 3.748 -28.422 -2.74 1 97.94 108 ILE B N 1
ATOM 5235 C CA . ILE B 1 108 ? 4.402 -29.297 -1.774 1 97.94 108 ILE B CA 1
ATOM 5236 C C . ILE B 1 108 ? 3.553 -29.391 -0.51 1 97.94 108 ILE B C 1
ATOM 5238 O O . ILE B 1 108 ? 3.539 -30.438 0.156 1 97.94 108 ILE B O 1
ATOM 5242 N N . VAL B 1 109 ? 2.773 -28.406 -0.187 1 98.06 109 VAL B N 1
ATOM 5243 C CA . VAL B 1 109 ? 1.933 -28.453 1.003 1 98.06 109 VAL B CA 1
ATOM 5244 C C . VAL B 1 109 ? 0.778 -29.422 0.778 1 98.06 109 VAL B C 1
ATOM 5246 O O . VAL B 1 109 ? 0.328 -30.094 1.714 1 98.06 109 VAL B O 1
ATOM 5249 N N . ASN B 1 110 ? 0.323 -29.562 -0.434 1 96.94 110 ASN B N 1
ATOM 5250 C CA . ASN B 1 110 ? -0.676 -30.578 -0.744 1 96.94 110 ASN B CA 1
ATOM 5251 C C . ASN B 1 110 ? -0.109 -31.984 -0.588 1 96.94 110 ASN B C 1
ATOM 5253 O O . ASN B 1 110 ? -0.855 -32.938 -0.344 1 96.94 110 ASN B O 1
ATOM 5257 N N . VAL B 1 111 ? 1.194 -32.125 -0.718 1 97.31 111 VAL B N 1
ATOM 5258 C CA . VAL B 1 111 ? 1.84 -33.438 -0.62 1 97.31 111 VAL B CA 1
ATOM 5259 C C . VAL B 1 111 ? 2.197 -33.719 0.836 1 97.31 111 VAL B C 1
ATOM 5261 O O . VAL B 1 111 ? 1.902 -34.812 1.349 1 97.31 111 VAL B O 1
ATOM 5264 N N . ALA B 1 112 ? 2.742 -32.688 1.553 1 97.12 112 ALA B N 1
ATOM 5265 C CA . ALA B 1 112 ? 3.402 -32.969 2.824 1 97.12 112 ALA B CA 1
ATOM 5266 C C . ALA B 1 112 ? 2.832 -32.094 3.943 1 97.12 112 ALA B C 1
ATOM 5268 O O . ALA B 1 112 ? 3.332 -32.125 5.07 1 97.12 112 ALA B O 1
ATOM 5269 N N . GLY B 1 113 ? 1.804 -31.328 3.688 1 96.69 113 GLY B N 1
ATOM 5270 C CA . GLY B 1 113 ? 1.217 -30.484 4.707 1 96.69 113 GLY B CA 1
ATOM 5271 C C . GLY B 1 113 ? 2.168 -29.406 5.207 1 96.69 113 GLY B C 1
ATOM 5272 O O . GLY B 1 113 ? 2.945 -28.844 4.43 1 96.69 113 GLY B O 1
ATOM 5273 N N . LEU B 1 114 ? 2.062 -29.141 6.461 1 97.44 114 LEU B N 1
ATOM 5274 C CA . LEU B 1 114 ? 2.842 -28.062 7.055 1 97.44 114 LEU B CA 1
ATOM 5275 C C . LEU B 1 114 ? 4.324 -28.406 7.09 1 97.44 114 LEU B C 1
ATOM 5277 O O . LEU B 1 114 ? 5.176 -27.516 7.168 1 97.44 114 LEU B O 1
ATOM 5281 N N . LYS B 1 115 ? 4.656 -29.703 7.023 1 97.31 115 LYS B N 1
ATOM 5282 C CA . LYS B 1 115 ? 6.059 -30.094 6.891 1 97.31 115 LYS B CA 1
ATOM 5283 C C . LYS B 1 115 ? 6.652 -29.562 5.586 1 97.31 115 LYS B C 1
ATOM 5285 O O . LYS B 1 115 ? 7.828 -29.203 5.535 1 97.31 115 LYS B O 1
ATOM 5290 N N . GLY B 1 116 ? 5.824 -29.594 4.562 1 98 116 GLY B N 1
ATOM 5291 C CA . GLY B 1 116 ? 6.254 -29.016 3.299 1 98 116 GLY B CA 1
ATOM 5292 C C . GLY B 1 116 ? 6.52 -27.531 3.383 1 98 116 GLY B C 1
ATOM 5293 O O . GLY B 1 116 ? 7.539 -27.047 2.887 1 98 116 GLY B O 1
ATOM 5294 N N . LEU B 1 117 ? 5.617 -26.797 4.062 1 98.25 117 LEU B N 1
ATOM 5295 C CA . LEU B 1 117 ? 5.805 -25.359 4.258 1 98.25 117 LEU B CA 1
ATOM 5296 C C . LEU B 1 117 ? 7.078 -25.094 5.051 1 98.25 117 LEU B C 1
ATOM 5298 O O . LEU B 1 117 ? 7.859 -24.203 4.688 1 98.25 117 LEU B O 1
ATOM 5302 N N . ASP B 1 118 ? 7.273 -25.859 6.102 1 98.12 118 ASP B N 1
ATOM 5303 C CA . ASP B 1 118 ? 8.453 -25.703 6.953 1 98.12 118 ASP B CA 1
ATOM 5304 C C . ASP B 1 118 ? 9.734 -25.891 6.148 1 98.12 118 ASP B C 1
ATOM 5306 O O . ASP B 1 118 ? 10.688 -25.125 6.305 1 98.12 118 ASP B O 1
ATOM 5310 N N . TYR B 1 119 ? 9.734 -26.906 5.34 1 98.25 119 TYR B N 1
ATOM 5311 C CA . TYR B 1 119 ? 10.906 -27.141 4.5 1 98.25 119 TYR B CA 1
ATOM 5312 C C . TYR B 1 119 ? 11.172 -25.938 3.598 1 98.25 119 TYR B C 1
ATOM 5314 O O . TYR B 1 119 ? 12.305 -25.453 3.523 1 98.25 119 TYR B O 1
ATOM 5322 N N . MET B 1 120 ? 10.164 -25.484 2.916 1 98.62 120 MET B N 1
ATOM 5323 C CA . MET B 1 120 ? 10.312 -24.375 1.974 1 98.62 120 MET B CA 1
ATOM 5324 C C . MET B 1 120 ? 10.836 -23.125 2.68 1 98.62 120 MET B C 1
ATOM 5326 O O . MET B 1 120 ? 11.734 -22.453 2.176 1 98.62 120 MET B O 1
ATOM 5330 N N . VAL B 1 121 ? 10.25 -22.797 3.84 1 98.5 121 VAL B N 1
ATOM 5331 C CA . VAL B 1 121 ? 10.617 -21.609 4.609 1 98.5 121 VAL B CA 1
ATOM 5332 C C . VAL B 1 121 ? 12.078 -21.719 5.051 1 98.5 121 VAL B C 1
ATOM 5334 O O . VAL B 1 121 ? 12.844 -20.75 4.926 1 98.5 121 VAL B O 1
ATOM 5337 N N . ASN B 1 122 ? 12.484 -22.875 5.52 1 98.38 122 ASN B N 1
ATOM 5338 C CA . ASN B 1 122 ? 13.852 -23.047 6.004 1 98.38 122 ASN B CA 1
ATOM 5339 C C . ASN B 1 122 ? 14.859 -23.031 4.855 1 98.38 122 ASN B C 1
ATOM 5341 O O . ASN B 1 122 ? 15.938 -22.453 4.973 1 98.38 122 ASN B O 1
ATOM 5345 N N . ALA B 1 123 ? 14.523 -23.703 3.732 1 98.5 123 ALA B N 1
ATOM 5346 C CA . ALA B 1 123 ? 15.383 -23.688 2.553 1 98.5 123 ALA B CA 1
ATOM 5347 C C . ALA B 1 123 ? 15.578 -22.266 2.037 1 98.5 123 ALA B C 1
ATOM 5349 O O . ALA B 1 123 ? 16.672 -21.891 1.598 1 98.5 123 ALA B O 1
ATOM 5350 N N . ALA B 1 124 ? 14.547 -21.469 2.094 1 98.31 124 ALA B N 1
ATOM 5351 C CA . ALA B 1 124 ? 14.578 -20.094 1.603 1 98.31 124 ALA B CA 1
ATOM 5352 C C . ALA B 1 124 ? 15.555 -19.25 2.408 1 98.31 124 ALA B C 1
ATOM 5354 O O . ALA B 1 124 ? 16.141 -18.297 1.883 1 98.31 124 ALA B O 1
ATOM 5355 N N . LYS B 1 125 ? 15.773 -19.578 3.686 1 97.75 125 LYS B N 1
ATOM 5356 C CA . LYS B 1 125 ? 16.703 -18.844 4.531 1 97.75 125 LYS B CA 1
ATOM 5357 C C . LYS B 1 125 ? 18.141 -18.953 4.004 1 97.75 125 LYS B C 1
ATOM 5359 O O . LYS B 1 125 ? 18.969 -18.094 4.285 1 97.75 125 LYS B O 1
ATOM 5364 N N . ASN B 1 126 ? 18.344 -19.969 3.211 1 97.62 126 ASN B N 1
ATOM 5365 C CA . ASN B 1 126 ? 19.672 -20.188 2.65 1 97.62 126 ASN B CA 1
ATOM 5366 C C . ASN B 1 126 ? 19.844 -19.469 1.316 1 97.62 126 ASN B C 1
ATOM 5368 O O . ASN B 1 126 ? 20.953 -19.422 0.768 1 97.62 126 ASN B O 1
ATOM 5372 N N . ALA B 1 127 ? 18.828 -18.922 0.774 1 98.19 127 ALA B N 1
ATOM 5373 C CA . ALA B 1 127 ? 18.859 -18.25 -0.525 1 98.19 127 ALA B CA 1
ATOM 5374 C C . ALA B 1 127 ? 19.25 -16.781 -0.378 1 98.19 127 ALA B C 1
ATOM 5376 O O . ALA B 1 127 ? 19.016 -16.172 0.667 1 98.19 127 ALA B O 1
ATOM 5377 N N . LYS B 1 128 ? 19.906 -16.203 -1.419 1 98.12 128 LYS B N 1
ATOM 5378 C CA . LYS B 1 128 ? 20.219 -14.766 -1.434 1 98.12 128 LYS B CA 1
ATOM 5379 C C . LYS B 1 128 ? 18.984 -13.945 -1.812 1 98.12 128 LYS B C 1
ATOM 5381 O O . LYS B 1 128 ? 18.828 -12.82 -1.346 1 98.12 128 LYS B O 1
ATOM 5386 N N . MET B 1 129 ? 18.125 -14.523 -2.652 1 98.62 129 MET B N 1
ATOM 5387 C CA . MET B 1 129 ? 16.875 -13.891 -3.025 1 98.62 129 MET B CA 1
ATOM 5388 C C . MET B 1 129 ? 15.938 -13.789 -1.826 1 98.62 129 MET B C 1
ATOM 5390 O O . MET B 1 129 ? 15.906 -14.68 -0.979 1 98.62 129 MET B O 1
ATOM 5394 N N . ASP B 1 130 ? 15.227 -12.672 -1.68 1 98.69 130 ASP B N 1
ATOM 5395 C CA . ASP B 1 130 ? 14.188 -12.602 -0.664 1 98.69 130 ASP B CA 1
ATOM 5396 C C . ASP B 1 130 ? 12.961 -13.414 -1.077 1 98.69 130 ASP B C 1
ATOM 5398 O O . ASP B 1 130 ? 12.133 -12.945 -1.857 1 98.69 130 ASP B O 1
ATOM 5402 N N . ILE B 1 131 ? 12.836 -14.594 -0.564 1 98.75 131 ILE B N 1
ATOM 5403 C CA . ILE B 1 131 ? 11.719 -15.484 -0.856 1 98.75 131 ILE B CA 1
ATOM 5404 C C . ILE B 1 131 ? 10.688 -15.398 0.267 1 98.75 131 ILE B C 1
ATOM 5406 O O . ILE B 1 131 ? 10.977 -15.758 1.411 1 98.75 131 ILE B O 1
ATOM 5410 N N . ARG B 1 132 ? 9.539 -14.922 -0.102 1 98.38 132 ARG B N 1
ATOM 5411 C CA . ARG B 1 132 ? 8.422 -14.82 0.832 1 98.38 132 ARG B CA 1
ATOM 5412 C C . ARG B 1 132 ? 7.305 -15.789 0.46 1 98.38 132 ARG B C 1
ATOM 5414 O O . ARG B 1 132 ? 6.996 -15.969 -0.721 1 98.38 132 ARG B O 1
ATOM 5421 N N . TYR B 1 133 ? 6.754 -16.391 1.479 1 98.69 133 TYR B N 1
ATOM 5422 C CA . TYR B 1 133 ? 5.746 -17.406 1.187 1 98.69 133 TYR B CA 1
ATOM 5423 C C . TYR B 1 133 ? 4.355 -16.922 1.57 1 98.69 133 TYR B C 1
ATOM 5425 O O . TYR B 1 133 ? 4.203 -16.125 2.498 1 98.69 133 TYR B O 1
ATOM 5433 N N . MET B 1 134 ? 3.395 -17.375 0.818 1 98.44 134 MET B N 1
ATOM 5434 C CA . MET B 1 134 ? 1.971 -17.219 1.11 1 98.44 134 MET B CA 1
ATOM 5435 C C . MET B 1 134 ? 1.396 -18.516 1.667 1 98.44 134 MET B C 1
ATOM 5437 O O . MET B 1 134 ? 1.867 -19.609 1.33 1 98.44 134 MET B O 1
ATOM 5441 N N . MET B 1 135 ? 0.367 -18.453 2.463 1 98.5 135 MET B N 1
ATOM 5442 C CA . MET B 1 135 ? -0.261 -19.625 3.072 1 98.5 135 MET B CA 1
ATOM 5443 C C . MET B 1 135 ? -1.244 -20.281 2.107 1 98.5 135 MET B C 1
ATOM 5445 O O . MET B 1 135 ? -2.201 -19.641 1.663 1 98.5 135 MET B O 1
ATOM 5449 N N . PRO B 1 136 ? -1.054 -21.516 1.79 1 97.88 136 PRO B N 1
ATOM 5450 C CA . PRO B 1 136 ? -1.964 -22.188 0.858 1 97.88 136 PRO B CA 1
ATOM 5451 C C . PRO B 1 136 ? -3.332 -22.469 1.473 1 97.88 136 PRO B C 1
ATOM 5453 O O . PRO B 1 136 ? -3.438 -23.281 2.398 1 97.88 136 PRO B O 1
ATOM 5456 N N . PRO B 1 137 ? -4.316 -21.922 0.925 1 96.62 137 PRO B N 1
ATOM 5457 C CA . PRO B 1 137 ? -5.648 -22.188 1.478 1 96.62 137 PRO B CA 1
ATOM 5458 C C . PRO B 1 137 ? -6.312 -23.406 0.869 1 96.62 137 PRO B C 1
ATOM 5460 O O . PRO B 1 137 ? -7.223 -23.984 1.47 1 96.62 137 PRO B O 1
ATOM 5463 N N . CYS B 1 138 ? -5.914 -23.844 -0.26 1 95.06 138 CYS B N 1
ATOM 5464 C CA . CYS B 1 138 ? -6.582 -24.906 -1.006 1 95.06 138 CYS B CA 1
ATOM 5465 C C . CYS B 1 138 ? -5.793 -26.203 -0.925 1 95.06 138 CYS B C 1
ATOM 5467 O O . CYS B 1 138 ? -5.332 -26.719 -1.944 1 95.06 138 CYS B O 1
ATOM 5469 N N . VAL B 1 139 ? -5.754 -26.719 0.186 1 96.12 139 VAL B N 1
ATOM 5470 C CA . VAL B 1 139 ? -5.176 -28.031 0.481 1 96.12 139 VAL B CA 1
ATOM 5471 C C . VAL B 1 139 ? -6.23 -28.938 1.114 1 96.12 139 VAL B C 1
ATOM 5473 O O . VAL B 1 139 ? -6.461 -28.875 2.324 1 96.12 139 VAL B O 1
ATOM 5476 N N . PRO B 1 140 ? -6.98 -29.734 0.475 1 94.56 140 PRO B N 1
ATOM 5477 C CA . PRO B 1 140 ? -6.777 -30 -0.954 1 94.56 140 PRO B CA 1
ATOM 5478 C C . PRO B 1 140 ? -7.336 -28.875 -1.835 1 94.56 140 PRO B C 1
ATOM 5480 O O . PRO B 1 140 ? -8.094 -28.031 -1.356 1 94.56 140 PRO B O 1
ATOM 5483 N N . ALA B 1 141 ? -6.941 -28.844 -3.064 1 88.88 141 ALA B N 1
ATOM 5484 C CA . ALA B 1 141 ? -7.41 -27.875 -4.047 1 88.88 141 ALA B CA 1
ATOM 5485 C C . ALA B 1 141 ? -8.891 -28.078 -4.355 1 88.88 141 ALA B C 1
ATOM 5487 O O . ALA B 1 141 ? -9.594 -27.125 -4.707 1 88.88 141 ALA B O 1
ATOM 5488 N N . THR B 1 142 ? -9.305 -29.297 -4.266 1 87.19 142 THR B N 1
ATOM 5489 C CA . THR B 1 142 ? -10.688 -29.672 -4.539 1 87.19 142 THR B CA 1
ATOM 5490 C C . THR B 1 142 ? -11.094 -30.891 -3.705 1 87.19 142 THR B C 1
ATOM 5492 O O . THR B 1 142 ? -10.234 -31.609 -3.199 1 87.19 142 THR B O 1
ATOM 5495 N N . ASN B 1 143 ? -12.375 -31.047 -3.596 1 87.5 143 ASN B N 1
ATOM 5496 C CA . ASN B 1 143 ? -12.867 -32.219 -2.902 1 87.5 143 ASN B CA 1
ATOM 5497 C C . ASN B 1 143 ? -12.984 -33.406 -3.846 1 87.5 143 ASN B C 1
ATOM 5499 O O . ASN B 1 143 ? -13.328 -34.531 -3.418 1 87.5 143 ASN B O 1
ATOM 5503 N N . PHE B 1 144 ? -12.547 -33.281 -5.047 1 92 144 PHE B N 1
ATOM 5504 C CA . PHE B 1 144 ? -12.719 -34.312 -6.059 1 92 144 PHE B CA 1
ATOM 5505 C C . PHE B 1 144 ? -11.461 -35.156 -6.176 1 92 144 PHE B C 1
ATOM 5507 O O . PHE B 1 144 ? -11.398 -36.062 -7.004 1 92 144 PHE B O 1
ATOM 5514 N N . GLU B 1 145 ? -10.477 -34.875 -5.41 1 94.19 145 GLU B N 1
ATOM 5515 C CA . GLU B 1 145 ? -9.211 -35.594 -5.504 1 94.19 145 GLU B CA 1
ATOM 5516 C C . GLU B 1 145 ? -8.594 -35.812 -4.125 1 94.19 145 GLU B C 1
ATOM 5518 O O . GLU B 1 145 ? -8.883 -35.062 -3.186 1 94.19 145 GLU B O 1
ATOM 5523 N N . THR B 1 146 ? -7.793 -36.844 -4.004 1 95.69 146 THR B N 1
ATOM 5524 C CA . THR B 1 146 ? -7.082 -37.125 -2.764 1 95.69 146 THR B CA 1
ATOM 5525 C C . THR B 1 146 ? -5.746 -36.375 -2.727 1 95.69 146 THR B C 1
ATOM 5527 O O . THR B 1 146 ? -4.918 -36.562 -3.625 1 95.69 146 THR B O 1
ATOM 5530 N N . SER B 1 147 ? -5.582 -35.531 -1.727 1 95.69 147 SER B N 1
ATOM 5531 C CA . SER B 1 147 ? -4.301 -34.875 -1.527 1 95.69 147 SER B CA 1
ATOM 5532 C C . SER B 1 147 ? -3.533 -35.469 -0.359 1 95.69 147 SER B C 1
ATOM 5534 O O . SER B 1 147 ? -4.039 -36.375 0.321 1 95.69 147 SER B O 1
ATOM 5536 N N . GLY B 1 148 ? -2.33 -35.062 -0.187 1 96.31 148 GLY B N 1
ATOM 5537 C CA . GLY B 1 148 ? -1.489 -35.594 0.878 1 96.31 148 GLY B CA 1
ATOM 5538 C C . GLY B 1 148 ? -1.799 -35 2.234 1 96.31 148 GLY B C 1
ATOM 5539 O O . GLY B 1 148 ? -1.474 -35.562 3.27 1 96.31 148 GLY B O 1
ATOM 5540 N N . ALA B 1 149 ? -2.467 -33.875 2.205 1 96.06 149 ALA B N 1
ATOM 5541 C CA . ALA B 1 149 ? -2.754 -33.156 3.461 1 96.06 149 ALA B CA 1
ATOM 5542 C C . ALA B 1 149 ? -4.074 -32.406 3.379 1 96.06 149 ALA B C 1
ATOM 5544 O O . ALA B 1 149 ? -4.605 -32.188 2.287 1 96.06 149 ALA B O 1
ATOM 5545 N N . ASP B 1 150 ? -4.602 -32.125 4.539 1 96.06 150 ASP B N 1
ATOM 5546 C CA . ASP B 1 150 ? -5.742 -31.234 4.711 1 96.06 150 ASP B CA 1
ATOM 5547 C C . ASP B 1 150 ? -5.395 -30.062 5.641 1 96.06 150 ASP B C 1
ATOM 5549 O O . ASP B 1 150 ? -4.922 -30.281 6.762 1 96.06 150 ASP B O 1
ATOM 5553 N N . LEU B 1 151 ? -5.621 -28.938 5.172 1 96.94 151 LEU B N 1
ATOM 5554 C CA . LEU B 1 151 ? -5.406 -27.75 6.004 1 96.94 151 LEU B CA 1
ATOM 5555 C C . LEU B 1 151 ? -6.715 -27 6.23 1 96.94 151 LEU B C 1
ATOM 5557 O O . LEU B 1 151 ? -7.57 -26.953 5.348 1 96.94 151 LEU B O 1
ATOM 5561 N N . TYR B 1 152 ? -6.871 -26.469 7.418 1 97.12 152 TYR B N 1
ATOM 5562 C CA . TYR B 1 152 ? -8.008 -25.641 7.801 1 97.12 152 TYR B CA 1
ATOM 5563 C C . TYR B 1 152 ? -7.551 -24.328 8.414 1 97.12 152 TYR B C 1
ATOM 5565 O O . TYR B 1 152 ? -6.352 -24.125 8.617 1 97.12 152 TYR B O 1
ATOM 5573 N N . ALA B 1 153 ? -8.453 -23.422 8.656 1 97.69 153 ALA B N 1
ATOM 5574 C CA . ALA B 1 153 ? -8.164 -22.078 9.117 1 97.69 153 ALA B CA 1
ATOM 5575 C C . ALA B 1 153 ? -7.277 -22.094 10.352 1 97.69 153 ALA B C 1
ATOM 5577 O O . ALA B 1 153 ? -6.312 -21.328 10.445 1 97.69 153 ALA B O 1
ATOM 5578 N N . ASP B 1 154 ? -7.562 -22.953 11.242 1 97.69 154 ASP B N 1
ATOM 5579 C CA . ASP B 1 154 ? -6.82 -23 12.5 1 97.69 154 ASP B CA 1
ATOM 5580 C C . ASP B 1 154 ? -5.352 -23.344 12.258 1 97.69 154 ASP B C 1
ATOM 5582 O O . ASP B 1 154 ? -4.473 -22.891 12.984 1 97.69 154 ASP B O 1
ATOM 5586 N N . ASP B 1 155 ? -5.07 -24.172 11.25 1 97.69 155 ASP B N 1
ATOM 5587 C CA . ASP B 1 155 ? -3.707 -24.594 10.922 1 97.69 155 ASP B CA 1
ATOM 5588 C C . ASP B 1 155 ? -2.885 -23.406 10.422 1 97.69 155 ASP B C 1
ATOM 5590 O O . ASP B 1 155 ? -1.653 -23.438 10.438 1 97.69 155 ASP B O 1
ATOM 5594 N N . MET B 1 156 ? -3.537 -22.359 9.992 1 97.12 156 MET B N 1
ATOM 5595 C CA . MET B 1 156 ? -2.883 -21.25 9.305 1 97.12 156 MET B CA 1
ATOM 5596 C C . MET B 1 156 ? -2.523 -20.141 10.281 1 97.12 156 MET B C 1
ATOM 5598 O O . MET B 1 156 ? -1.697 -19.281 9.969 1 97.12 156 MET B O 1
ATOM 5602 N N . GLU B 1 157 ? -3.191 -20.109 11.422 1 97.5 157 GLU B N 1
ATOM 5603 C CA . GLU B 1 157 ? -3.203 -18.953 12.305 1 97.5 157 GLU B CA 1
ATOM 5604 C C . GLU B 1 157 ? -1.792 -18.594 12.758 1 97.5 157 GLU B C 1
ATOM 5606 O O . GLU B 1 157 ? -1.4 -17.422 12.703 1 97.5 157 GLU B O 1
ATOM 5611 N N . ASP B 1 158 ? -0.971 -19.594 13.234 1 97.56 158 ASP B N 1
ATOM 5612 C CA . ASP B 1 158 ? 0.356 -19.297 13.766 1 97.56 158 ASP B CA 1
ATOM 5613 C C . ASP B 1 158 ? 1.244 -18.641 12.711 1 97.56 158 ASP B C 1
ATOM 5615 O O . ASP B 1 158 ? 1.95 -17.672 13.008 1 97.56 158 ASP B O 1
ATOM 5619 N N . ALA B 1 159 ? 1.229 -19.203 11.523 1 97.44 159 ALA B N 1
ATOM 5620 C CA . ALA B 1 159 ? 2.057 -18.672 10.445 1 97.44 159 ALA B CA 1
ATOM 5621 C C . ALA B 1 159 ? 1.653 -17.25 10.086 1 97.44 159 ALA B C 1
ATOM 5623 O O . ALA B 1 159 ? 2.51 -16.406 9.805 1 97.44 159 ALA B O 1
ATOM 5624 N N . LEU B 1 160 ? 0.358 -16.938 10.109 1 97 160 LEU B N 1
ATOM 5625 C CA . LEU B 1 160 ? -0.138 -15.594 9.812 1 97 160 LEU B CA 1
ATOM 5626 C C . LEU B 1 160 ? 0.208 -14.633 10.945 1 97 160 LEU B C 1
ATOM 5628 O O . LEU B 1 160 ? 0.687 -13.523 10.695 1 97 160 LEU B O 1
ATOM 5632 N N . LYS B 1 161 ? 0.027 -15.078 12.156 1 94.88 161 LYS B N 1
ATOM 5633 C CA . LYS B 1 161 ? 0.247 -14.266 13.352 1 94.88 161 LYS B CA 1
ATOM 5634 C C . LYS B 1 161 ? 1.715 -13.875 13.484 1 94.88 161 LYS B C 1
ATOM 5636 O O . LYS B 1 161 ? 2.027 -12.734 13.852 1 94.88 161 LYS B O 1
ATOM 5641 N N . THR B 1 162 ? 2.652 -14.797 13.117 1 94.88 162 THR B N 1
ATOM 5642 C CA . THR B 1 162 ? 4.078 -14.57 13.344 1 94.88 162 THR B CA 1
ATOM 5643 C C . THR B 1 162 ? 4.719 -13.906 12.125 1 94.88 162 THR B C 1
ATOM 5645 O O . THR B 1 162 ? 5.875 -13.484 12.18 1 94.88 162 THR B O 1
ATOM 5648 N N . GLY B 1 163 ? 4.008 -13.859 11.055 1 93.88 163 GLY B N 1
ATOM 5649 C CA . GLY B 1 163 ? 4.559 -13.281 9.844 1 93.88 163 GLY B CA 1
ATOM 5650 C C . GLY B 1 163 ? 5.426 -14.258 9.062 1 93.88 163 GLY B C 1
ATOM 5651 O O . GLY B 1 163 ? 6.207 -13.852 8.203 1 93.88 163 GLY B O 1
ATOM 5652 N N . GLU B 1 164 ? 5.324 -15.469 9.352 1 96.12 164 GLU B N 1
ATOM 5653 C CA . GLU B 1 164 ? 6.027 -16.5 8.594 1 96.12 164 GLU B CA 1
ATOM 5654 C C . GLU B 1 164 ? 5.551 -16.531 7.145 1 96.12 164 GLU B C 1
ATOM 5656 O O . GLU B 1 164 ? 6.324 -16.859 6.238 1 96.12 164 GLU B O 1
ATOM 5661 N N . VAL B 1 165 ? 4.266 -16.234 6.98 1 97.75 165 VAL B N 1
ATOM 5662 C CA . VAL B 1 165 ? 3.688 -16.109 5.645 1 97.75 165 VAL B CA 1
ATOM 5663 C C . VAL B 1 165 ? 3.109 -14.711 5.469 1 97.75 165 VAL B C 1
ATOM 5665 O O . VAL B 1 165 ? 2.74 -14.055 6.445 1 97.75 165 VAL B O 1
ATOM 5668 N N . ASP B 1 166 ? 3.092 -14.258 4.219 1 96.19 166 ASP B N 1
ATOM 5669 C CA . ASP B 1 166 ? 2.74 -12.867 3.922 1 96.19 166 ASP B CA 1
ATOM 5670 C C . ASP B 1 166 ? 1.271 -12.75 3.523 1 96.19 166 ASP B C 1
ATOM 5672 O O . ASP B 1 166 ? 0.827 -11.688 3.08 1 96.19 166 ASP B O 1
ATOM 5676 N N . GLY B 1 167 ? 0.483 -13.727 3.67 1 97.5 167 GLY B N 1
ATOM 5677 C CA . GLY B 1 167 ? -0.928 -13.719 3.318 1 97.5 167 GLY B CA 1
ATOM 5678 C C . GLY B 1 167 ? -1.441 -15.086 2.893 1 97.5 167 GLY B C 1
ATOM 5679 O O . GLY B 1 167 ? -0.81 -16.109 3.17 1 97.5 167 GLY B O 1
ATOM 5680 N N . LEU B 1 168 ? -2.641 -15.047 2.367 1 98 168 LEU B N 1
ATOM 5681 C CA . LEU B 1 168 ? -3.266 -16.25 1.834 1 98 168 LEU B CA 1
ATOM 5682 C C . LEU B 1 168 ? -2.994 -16.391 0.34 1 98 168 LEU B C 1
ATOM 5684 O O . LEU B 1 168 ? -3.182 -15.438 -0.421 1 98 168 LEU B O 1
ATOM 5688 N N . ALA B 1 169 ? -2.43 -17.531 -0.018 1 97.69 169 ALA B N 1
ATOM 5689 C CA . ALA B 1 169 ? -2.129 -17.797 -1.423 1 97.69 169 ALA B CA 1
ATOM 5690 C C . ALA B 1 169 ? -3.406 -17.906 -2.248 1 97.69 169 ALA B C 1
ATOM 5692 O O . ALA B 1 169 ? -4.484 -17.516 -1.792 1 97.69 169 ALA B O 1
ATOM 5693 N N . GLU B 1 170 ? -3.303 -18.344 -3.482 1 96.12 170 GLU B N 1
ATOM 5694 C CA . GLU B 1 170 ? -4.406 -18.281 -4.438 1 96.12 170 GLU B CA 1
ATOM 5695 C C . GLU B 1 170 ? -5.586 -19.125 -3.971 1 96.12 170 GLU B C 1
ATOM 5697 O O . GLU B 1 170 ? -5.414 -20.281 -3.568 1 96.12 170 GLU B O 1
ATOM 5702 N N . LEU B 1 171 ? -6.773 -18.5 -3.98 1 96.62 171 LEU B N 1
ATOM 5703 C CA . LEU B 1 171 ? -8.023 -19.203 -3.691 1 96.62 171 LEU B CA 1
ATOM 5704 C C . LEU B 1 171 ? -8.578 -19.859 -4.949 1 96.62 171 LEU B C 1
ATOM 5706 O O . LEU B 1 171 ? -9.531 -19.359 -5.551 1 96.62 171 LEU B O 1
ATOM 5710 N N . MET B 1 172 ? -8.055 -21.031 -5.172 1 94.19 172 MET B N 1
ATOM 5711 C CA . MET B 1 172 ? -8.398 -21.75 -6.402 1 94.19 172 MET B CA 1
ATOM 5712 C C . MET B 1 172 ? -9.805 -22.312 -6.332 1 94.19 172 MET B C 1
ATOM 5714 O O . MET B 1 172 ? -10.422 -22.578 -7.367 1 94.19 172 MET B O 1
ATOM 5718 N N . ASN B 1 173 ? -10.289 -22.578 -5.164 1 93 173 ASN B N 1
ATOM 5719 C CA . ASN B 1 173 ? -11.672 -23 -4.996 1 93 173 ASN B CA 1
ATOM 5720 C C . ASN B 1 173 ? -12.633 -21.828 -5.07 1 93 173 ASN B C 1
ATOM 5722 O O . ASN B 1 173 ? -13.375 -21.562 -4.117 1 93 173 ASN B O 1
ATOM 5726 N N . PHE B 1 174 ? -12.633 -21.141 -6.207 1 94.06 174 PHE B N 1
ATOM 5727 C CA . PHE B 1 174 ? -13.461 -19.953 -6.375 1 94.06 174 PHE B CA 1
ATOM 5728 C C . PHE B 1 174 ? -14.938 -20.312 -6.309 1 94.06 174 PHE B C 1
ATOM 5730 O O . PHE B 1 174 ? -15.75 -19.547 -5.789 1 94.06 174 PHE B O 1
ATOM 5737 N N . PRO B 1 175 ? -15.375 -21.531 -6.809 1 92.44 175 PRO B N 1
ATOM 5738 C CA . PRO B 1 175 ? -16.781 -21.875 -6.605 1 92.44 175 PRO B CA 1
ATOM 5739 C C . PRO B 1 175 ? -17.172 -21.938 -5.129 1 92.44 175 PRO B C 1
ATOM 5741 O O . PRO B 1 175 ? -18.266 -21.5 -4.75 1 92.44 175 PRO B O 1
ATOM 5744 N N . GLY B 1 176 ? -16.266 -22.547 -4.336 1 93.56 176 GLY B N 1
ATOM 5745 C CA . GLY B 1 176 ? -16.516 -22.578 -2.902 1 93.56 176 GLY B CA 1
ATOM 5746 C C . GLY B 1 176 ? -16.625 -21.203 -2.279 1 93.56 176 GLY B C 1
ATOM 5747 O O . GLY B 1 176 ? -17.469 -20.969 -1.417 1 93.56 176 GLY B O 1
ATOM 5748 N N . VAL B 1 177 ? -15.812 -20.266 -2.68 1 96.56 177 VAL B N 1
ATOM 5749 C CA . VAL B 1 177 ? -15.844 -18.891 -2.164 1 96.56 177 VAL B CA 1
ATOM 5750 C C . VAL B 1 177 ? -17.156 -18.219 -2.551 1 96.56 177 VAL B C 1
ATOM 5752 O O . VAL B 1 177 ? -17.844 -17.656 -1.697 1 96.56 177 VAL B O 1
ATOM 5755 N N . ILE B 1 178 ? -17.531 -18.312 -3.861 1 97 178 ILE B N 1
ATOM 5756 C CA . ILE B 1 178 ? -18.719 -17.656 -4.398 1 97 178 ILE B CA 1
ATOM 5757 C C . ILE B 1 178 ? -19.969 -18.219 -3.717 1 97 178 ILE B C 1
ATOM 5759 O O . ILE B 1 178 ? -20.938 -17.484 -3.471 1 97 178 ILE B O 1
ATOM 5763 N N . ASN B 1 179 ? -19.875 -19.516 -3.328 1 95.75 179 ASN B N 1
ATOM 5764 C CA . ASN B 1 179 ? -21.016 -20.156 -2.701 1 95.75 179 ASN B CA 1
ATOM 5765 C C . ASN B 1 179 ? -20.922 -20.125 -1.179 1 95.75 179 ASN B C 1
ATOM 5767 O O . ASN B 1 179 ? -21.688 -20.797 -0.487 1 95.75 179 ASN B O 1
ATOM 5771 N N . ALA B 1 180 ? -19.938 -19.453 -0.673 1 97.19 180 ALA B N 1
ATOM 5772 C CA . ALA B 1 180 ? -19.75 -19.25 0.761 1 97.19 180 ALA B CA 1
ATOM 5773 C C . ALA B 1 180 ? -19.562 -20.578 1.484 1 97.19 180 ALA B C 1
ATOM 5775 O O . ALA B 1 180 ? -20.203 -20.828 2.514 1 97.19 180 ALA B O 1
ATOM 5776 N N . ASP B 1 181 ? -18.75 -21.391 0.851 1 94.69 181 ASP B N 1
ATOM 5777 C CA . ASP B 1 181 ? -18.359 -22.641 1.506 1 94.69 181 ASP B CA 1
ATOM 5778 C C . ASP B 1 181 ? -17.75 -22.359 2.875 1 94.69 181 ASP B C 1
ATOM 5780 O O . ASP B 1 181 ? -16.938 -21.438 3.029 1 94.69 181 ASP B O 1
ATOM 5784 N N . ASP B 1 182 ? -18.078 -23.156 3.857 1 96.56 182 ASP B N 1
ATOM 5785 C CA . ASP B 1 182 ? -17.688 -22.906 5.242 1 96.56 182 ASP B CA 1
ATOM 5786 C C . ASP B 1 182 ? -16.172 -22.891 5.395 1 96.56 182 ASP B C 1
ATOM 5788 O O . ASP B 1 182 ? -15.625 -22.016 6.07 1 96.56 182 ASP B O 1
ATOM 5792 N N . LYS B 1 183 ? -15.508 -23.828 4.809 1 95.94 183 LYS B N 1
ATOM 5793 C CA . LYS B 1 183 ? -14.055 -23.891 4.902 1 95.94 183 LYS B CA 1
ATOM 5794 C C . LYS B 1 183 ? -13.406 -22.656 4.289 1 95.94 183 LYS B C 1
ATOM 5796 O O . LYS B 1 183 ? -12.492 -22.062 4.875 1 95.94 183 LYS B O 1
ATOM 5801 N N . MET B 1 184 ? -13.828 -22.266 3.131 1 96.5 184 MET B N 1
ATOM 5802 C CA . MET B 1 184 ? -13.289 -21.094 2.441 1 96.5 184 MET B CA 1
ATOM 5803 C C . MET B 1 184 ? -13.516 -19.828 3.256 1 96.5 184 MET B C 1
ATOM 5805 O O . MET B 1 184 ? -12.602 -19.016 3.428 1 96.5 184 MET B O 1
ATOM 5809 N N . ILE B 1 185 ? -14.742 -19.703 3.82 1 98.12 185 ILE B N 1
ATOM 5810 C CA . ILE B 1 185 ? -15.102 -18.5 4.574 1 98.12 185 ILE B CA 1
ATOM 5811 C C . ILE B 1 185 ? -14.25 -18.422 5.84 1 98.12 185 ILE B C 1
ATOM 5813 O O . ILE B 1 185 ? -13.742 -17.344 6.188 1 98.12 185 ILE B O 1
ATOM 5817 N N . ASP B 1 186 ? -14.078 -19.562 6.523 1 98.31 186 ASP B N 1
ATOM 5818 C CA . ASP B 1 186 ? -13.266 -19.594 7.742 1 98.31 186 ASP B CA 1
ATOM 5819 C C . ASP B 1 186 ? -11.828 -19.188 7.449 1 98.31 186 ASP B C 1
ATOM 5821 O O . ASP B 1 186 ? -11.219 -18.438 8.219 1 98.31 186 ASP B O 1
ATOM 5825 N N . GLU B 1 187 ? -11.258 -19.688 6.379 1 98.19 187 GLU B N 1
ATOM 5826 C CA . GLU B 1 187 ? -9.883 -19.375 6.012 1 98.19 187 GLU B CA 1
ATOM 5827 C C . GLU B 1 187 ? -9.734 -17.906 5.621 1 98.19 187 GLU B C 1
ATOM 5829 O O . GLU B 1 187 ? -8.758 -17.266 5.988 1 98.19 187 GLU B O 1
ATOM 5834 N N . ILE B 1 188 ? -10.695 -17.391 4.891 1 98.38 188 ILE B N 1
ATOM 5835 C CA . ILE B 1 188 ? -10.711 -15.992 4.492 1 98.38 188 ILE B CA 1
ATOM 5836 C C . ILE B 1 188 ? -10.766 -15.102 5.734 1 98.38 188 ILE B C 1
ATOM 5838 O O . ILE B 1 188 ? -10 -14.141 5.852 1 98.38 188 ILE B O 1
ATOM 5842 N N . LEU B 1 189 ? -11.656 -15.438 6.66 1 98.19 189 LEU B N 1
ATOM 5843 C CA . LEU B 1 189 ? -11.805 -14.656 7.883 1 98.19 189 LEU B CA 1
ATOM 5844 C C . LEU B 1 189 ? -10.531 -14.695 8.719 1 98.19 189 LEU B C 1
ATOM 5846 O O . LEU B 1 189 ? -10.18 -13.719 9.375 1 98.19 189 LEU B O 1
ATOM 5850 N N . MET B 1 190 ? -9.852 -15.867 8.703 1 97.62 190 MET B N 1
ATOM 5851 C CA . MET B 1 190 ? -8.578 -15.984 9.406 1 97.62 190 MET B CA 1
ATOM 5852 C C . MET B 1 190 ? -7.551 -15.016 8.82 1 97.62 190 MET B C 1
ATOM 5854 O O . MET B 1 190 ? -6.828 -14.352 9.57 1 97.62 190 MET B O 1
ATOM 5858 N N . ALA B 1 191 ? -7.453 -14.984 7.523 1 97.38 191 ALA B N 1
ATOM 5859 C CA . ALA B 1 191 ? -6.543 -14.047 6.863 1 97.38 191 ALA B CA 1
ATOM 5860 C C . ALA B 1 191 ? -6.906 -12.602 7.195 1 97.38 191 ALA B C 1
ATOM 5862 O O . ALA B 1 191 ? -6.027 -11.797 7.504 1 97.38 191 ALA B O 1
ATOM 5863 N N . LYS B 1 192 ? -8.203 -12.281 7.137 1 96.44 192 LYS B N 1
ATOM 5864 C CA . LYS B 1 192 ? -8.68 -10.93 7.41 1 96.44 192 LYS B CA 1
ATOM 5865 C C . LYS B 1 192 ? -8.383 -10.523 8.852 1 96.44 192 LYS B C 1
ATOM 5867 O O . LYS B 1 192 ? -8.109 -9.352 9.133 1 96.44 192 LYS B O 1
ATOM 5872 N N . LYS B 1 193 ? -8.492 -11.492 9.781 1 95.62 193 LYS B N 1
ATOM 5873 C CA . LYS B 1 193 ? -8.195 -11.258 11.188 1 95.62 193 LYS B CA 1
ATOM 5874 C C . LYS B 1 193 ? -6.809 -10.641 11.367 1 95.62 193 LYS B C 1
ATOM 5876 O O . LYS B 1 193 ? -6.609 -9.789 12.234 1 95.62 193 LYS B O 1
ATOM 5881 N N . TYR B 1 194 ? -5.887 -10.953 10.516 1 93.69 194 TYR B N 1
ATOM 5882 C CA . TYR B 1 194 ? -4.512 -10.484 10.656 1 93.69 194 TYR B CA 1
ATOM 5883 C C . TYR B 1 194 ? -4.164 -9.484 9.555 1 93.69 194 TYR B C 1
ATOM 5885 O O . TYR B 1 194 ? -2.988 -9.18 9.336 1 93.69 194 TYR B O 1
ATOM 5893 N N . GLY B 1 195 ? -5.18 -8.992 8.82 1 92.69 195 GLY B N 1
ATOM 5894 C CA . GLY B 1 195 ? -4.973 -7.996 7.781 1 92.69 195 GLY B CA 1
ATOM 5895 C C . GLY B 1 195 ? -4.129 -8.5 6.625 1 92.69 195 GLY B C 1
ATOM 5896 O O . GLY B 1 195 ? -3.432 -7.723 5.973 1 92.69 195 GLY B O 1
ATOM 5897 N N . ALA B 1 196 ? -4.168 -9.805 6.363 1 95.12 196 ALA B N 1
ATOM 5898 C CA . ALA B 1 196 ? -3.311 -10.422 5.355 1 95.12 196 ALA B CA 1
ATOM 5899 C C . ALA B 1 196 ? -3.922 -10.297 3.963 1 95.12 196 ALA B C 1
ATOM 5901 O O . ALA B 1 196 ? -5.145 -10.352 3.809 1 95.12 196 ALA B O 1
ATOM 5902 N N . ARG B 1 197 ? -3.043 -10.117 2.988 1 95.38 197 ARG B N 1
ATOM 5903 C CA . ARG B 1 197 ? -3.494 -10.102 1.601 1 95.38 197 ARG B CA 1
ATOM 5904 C C . ARG B 1 197 ? -4.023 -11.469 1.182 1 95.38 197 ARG B C 1
ATOM 5906 O O . ARG B 1 197 ? -3.588 -12.492 1.704 1 95.38 197 ARG B O 1
ATOM 5913 N N . ILE B 1 198 ? -4.984 -11.508 0.287 1 98.19 198 ILE B N 1
ATOM 5914 C CA . ILE B 1 198 ? -5.582 -12.734 -0.236 1 98.19 198 ILE B CA 1
ATOM 5915 C C . ILE B 1 198 ? -5.449 -12.766 -1.758 1 98.19 198 ILE B C 1
ATOM 5917 O O . ILE B 1 198 ? -5.984 -11.898 -2.449 1 98.19 198 ILE B O 1
ATOM 5921 N N . ASP B 1 199 ? -4.711 -13.719 -2.275 1 98.25 199 ASP B N 1
ATOM 5922 C CA . ASP B 1 199 ? -4.508 -13.852 -3.715 1 98.25 199 ASP B CA 1
ATOM 5923 C C . ASP B 1 199 ? -5.66 -14.625 -4.363 1 98.25 199 ASP B C 1
ATOM 5925 O O . ASP B 1 199 ? -6.23 -15.531 -3.752 1 98.25 199 ASP B O 1
ATOM 5929 N N . GLY B 1 200 ? -5.941 -14.258 -5.586 1 97.75 200 GLY B N 1
ATOM 5930 C CA . GLY B 1 200 ? -7.059 -14.867 -6.289 1 97.75 200 GLY B CA 1
ATOM 5931 C C . GLY B 1 200 ? -6.621 -15.836 -7.367 1 97.75 200 GLY B C 1
ATOM 5932 O O . GLY B 1 200 ? -5.426 -16 -7.613 1 97.75 200 GLY B O 1
ATOM 5933 N N . HIS B 1 201 ? -7.512 -16.562 -7.895 1 96.38 201 HIS B N 1
ATOM 5934 C CA . HIS B 1 201 ? -7.473 -17.562 -8.969 1 96.38 201 HIS B CA 1
ATOM 5935 C C . HIS B 1 201 ? -8.875 -17.844 -9.508 1 96.38 201 HIS B C 1
ATOM 5937 O O . HIS B 1 201 ? -9.555 -18.75 -9.023 1 96.38 201 HIS B O 1
ATOM 5943 N N . ALA B 1 202 ? -9.289 -17.047 -10.469 1 95.31 202 ALA B N 1
ATOM 5944 C CA . ALA B 1 202 ? -10.688 -17.109 -10.867 1 95.31 202 ALA B CA 1
ATOM 5945 C C . ALA B 1 202 ? -10.828 -17.141 -12.383 1 95.31 202 ALA B C 1
ATOM 5947 O O . ALA B 1 202 ? -11.438 -16.266 -12.984 1 95.31 202 ALA B O 1
ATOM 5948 N N . PRO B 1 203 ? -10.398 -18.25 -13.016 1 93.5 203 PRO B N 1
ATOM 5949 C CA . PRO B 1 203 ? -10.531 -18.359 -14.469 1 93.5 203 PRO B CA 1
ATOM 5950 C C . PRO B 1 203 ? -11.984 -18.375 -14.93 1 93.5 203 PRO B C 1
ATOM 5952 O O . PRO B 1 203 ? -12.797 -19.141 -14.414 1 93.5 203 PRO B O 1
ATOM 5955 N N . GLN B 1 204 ? -12.367 -17.5 -15.797 1 93.31 204 GLN B N 1
ATOM 5956 C CA . GLN B 1 204 ? -13.641 -17.438 -16.516 1 93.31 204 GLN B CA 1
ATOM 5957 C C . GLN B 1 204 ? -14.773 -17.016 -15.586 1 93.31 204 GLN B C 1
ATOM 5959 O O . GLN B 1 204 ? -15.953 -17.234 -15.906 1 93.31 204 GLN B O 1
ATOM 5964 N N . VAL B 1 205 ? -14.5 -16.469 -14.422 1 95.94 205 VAL B N 1
ATOM 5965 C CA . VAL B 1 205 ? -15.516 -15.938 -13.523 1 95.94 205 VAL B CA 1
ATOM 5966 C C . VAL B 1 205 ? -15.859 -14.508 -13.93 1 95.94 205 VAL B C 1
ATOM 5968 O O . VAL B 1 205 ? -14.969 -13.688 -14.148 1 95.94 205 VAL B O 1
ATOM 5971 N N . VAL B 1 206 ? -17.141 -14.188 -14.102 1 96.56 206 VAL B N 1
ATOM 5972 C CA . VAL B 1 206 ? -17.547 -12.883 -14.594 1 96.56 206 VAL B CA 1
ATOM 5973 C C . VAL B 1 206 ? -18.797 -12.422 -13.859 1 96.56 206 VAL B C 1
ATOM 5975 O O . VAL B 1 206 ? -19.406 -13.195 -13.117 1 96.56 206 VAL B O 1
ATOM 5978 N N . GLY B 1 207 ? -19.188 -11.195 -14.016 1 97.19 207 GLY B N 1
ATOM 5979 C CA . GLY B 1 207 ? -20.469 -10.664 -13.547 1 97.19 207 GLY B CA 1
ATOM 5980 C C . GLY B 1 207 ? -20.609 -10.727 -12.039 1 97.19 207 GLY B C 1
ATOM 5981 O O . GLY B 1 207 ? -19.688 -10.359 -11.305 1 97.19 207 GLY B O 1
ATOM 5982 N N . LYS B 1 208 ? -21.766 -11.133 -11.602 1 98.19 208 LYS B N 1
ATOM 5983 C CA . LYS B 1 208 ? -22.094 -11.156 -10.18 1 98.19 208 LYS B CA 1
ATOM 5984 C C . LYS B 1 208 ? -21.234 -12.164 -9.43 1 98.19 208 LYS B C 1
ATOM 5986 O O . LYS B 1 208 ? -20.891 -11.938 -8.266 1 98.19 208 LYS B O 1
ATOM 5991 N N . ASP B 1 209 ? -20.906 -13.211 -10.117 1 97.88 209 ASP B N 1
ATOM 5992 C CA . ASP B 1 209 ? -20.031 -14.195 -9.484 1 97.88 209 ASP B CA 1
ATOM 5993 C C . ASP B 1 209 ? -18.641 -13.602 -9.211 1 97.88 209 ASP B C 1
ATOM 5995 O O . ASP B 1 209 ? -18.031 -13.891 -8.172 1 97.88 209 ASP B O 1
ATOM 5999 N N . LEU B 1 210 ? -18.141 -12.805 -10.156 1 98.5 210 LEU B N 1
ATOM 6000 C CA . LEU B 1 210 ? -16.875 -12.125 -9.922 1 98.5 210 LEU B CA 1
ATOM 6001 C C . LEU B 1 210 ? -16.984 -11.133 -8.773 1 98.5 210 LEU B C 1
ATOM 6003 O O . LEU B 1 210 ? -16.094 -11.047 -7.922 1 98.5 210 LEU B O 1
ATOM 6007 N N . ASN B 1 211 ? -18.109 -10.352 -8.727 1 98.75 211 ASN B N 1
ATOM 6008 C CA . ASN B 1 211 ? -18.359 -9.461 -7.598 1 98.75 211 ASN B CA 1
ATOM 6009 C C . ASN B 1 211 ? -18.312 -10.219 -6.27 1 98.75 211 ASN B C 1
ATOM 6011 O O . ASN B 1 211 ? -17.703 -9.75 -5.305 1 98.75 211 ASN B O 1
ATOM 6015 N N . ALA B 1 212 ? -18.969 -11.375 -6.246 1 98.75 212 ALA B N 1
ATOM 6016 C CA . ALA B 1 212 ? -19.031 -12.18 -5.031 1 98.75 212 ALA B CA 1
ATOM 6017 C C . ALA B 1 212 ? -17.641 -12.633 -4.609 1 98.75 212 ALA B C 1
ATOM 6019 O O . ALA B 1 212 ? -17.281 -12.57 -3.43 1 98.75 212 ALA B O 1
ATOM 6020 N N . TYR B 1 213 ? -16.891 -13.109 -5.598 1 98.56 213 TYR B N 1
ATOM 6021 C CA . TYR B 1 213 ? -15.531 -13.57 -5.348 1 98.56 213 TYR B CA 1
ATOM 6022 C C . TYR B 1 213 ? -14.672 -12.445 -4.781 1 98.56 213 TYR B C 1
ATOM 6024 O O . TYR B 1 213 ? -13.977 -12.625 -3.775 1 98.56 213 TYR B O 1
ATOM 6032 N N . ILE B 1 214 ? -14.734 -11.266 -5.359 1 98.75 214 ILE B N 1
ATOM 6033 C CA . ILE B 1 214 ? -13.93 -10.109 -4.957 1 98.75 214 ILE B CA 1
ATOM 6034 C C . ILE B 1 214 ? -14.422 -9.594 -3.607 1 98.75 214 ILE B C 1
ATOM 6036 O O . ILE B 1 214 ? -13.609 -9.242 -2.742 1 98.75 214 ILE B O 1
ATOM 6040 N N . ALA B 1 215 ? -15.703 -9.578 -3.35 1 98.62 215 ALA B N 1
ATOM 6041 C CA . ALA B 1 215 ? -16.281 -9.117 -2.086 1 98.62 215 ALA B CA 1
ATOM 6042 C C . ALA B 1 215 ? -15.773 -9.961 -0.918 1 98.62 215 ALA B C 1
ATOM 6044 O O . ALA B 1 215 ? -15.656 -9.469 0.206 1 98.62 215 ALA B O 1
ATOM 6045 N N . ALA B 1 216 ? -15.469 -11.195 -1.25 1 98.38 216 ALA B N 1
ATOM 6046 C CA . ALA B 1 216 ? -14.992 -12.102 -0.213 1 98.38 216 ALA B CA 1
ATOM 6047 C C . ALA B 1 216 ? -13.578 -11.727 0.242 1 98.38 216 ALA B C 1
ATOM 6049 O O . ALA B 1 216 ? -13.188 -12.016 1.376 1 98.38 216 ALA B O 1
ATOM 6050 N N . GLY B 1 217 ? -12.789 -11.203 -0.72 1 97.69 217 GLY B N 1
ATOM 6051 C CA . GLY B 1 217 ? -11.508 -10.766 -0.191 1 97.69 217 GLY B CA 1
ATOM 6052 C C . GLY B 1 217 ? -10.391 -10.82 -1.218 1 97.69 217 GLY B C 1
ATOM 6053 O O . GLY B 1 217 ? -9.453 -10.023 -1.163 1 97.69 217 GLY B O 1
ATOM 6054 N N . PRO B 1 218 ? -10.406 -11.758 -2.219 1 98.44 218 PRO B N 1
ATOM 6055 C CA . PRO B 1 218 ? -9.297 -11.828 -3.176 1 98.44 218 PRO B CA 1
ATOM 6056 C C . PRO B 1 218 ? -9.062 -10.5 -3.895 1 98.44 218 PRO B C 1
ATOM 6058 O O . PRO B 1 218 ? -10.016 -9.828 -4.293 1 98.44 218 PRO B O 1
ATOM 6061 N N . ALA B 1 219 ? -7.773 -10.234 -4.059 1 97.94 219 ALA B N 1
ATOM 6062 C CA . ALA B 1 219 ? -7.465 -8.875 -4.512 1 97.94 219 ALA B CA 1
ATOM 6063 C C . ALA B 1 219 ? -6.688 -8.906 -5.824 1 97.94 219 ALA B C 1
ATOM 6065 O O . ALA B 1 219 ? -6.402 -7.852 -6.402 1 97.94 219 ALA B O 1
ATOM 6066 N N . ASN B 1 220 ? -6.254 -10.023 -6.32 1 98.38 220 ASN B N 1
ATOM 6067 C CA . ASN B 1 220 ? -5.559 -10.148 -7.594 1 98.38 220 ASN B CA 1
ATOM 6068 C C . ASN B 1 220 ? -6.039 -11.367 -8.375 1 98.38 220 ASN B C 1
ATOM 6070 O O . ASN B 1 220 ? -6.859 -12.141 -7.887 1 98.38 220 ASN B O 1
ATOM 6074 N N . ASP B 1 221 ? -5.688 -11.453 -9.594 1 98 221 ASP B N 1
ATOM 6075 C CA . ASP B 1 221 ? -5.988 -12.594 -10.453 1 98 221 ASP B CA 1
ATOM 6076 C C . ASP B 1 221 ? -4.93 -12.758 -11.539 1 98 221 ASP B C 1
ATOM 6078 O O . ASP B 1 221 ? -4.492 -11.773 -12.141 1 98 221 ASP B O 1
ATOM 6082 N N . HIS B 1 222 ? -4.414 -13.922 -11.688 1 97 222 HIS B N 1
ATOM 6083 C CA . HIS B 1 222 ? -3.441 -14.195 -12.734 1 97 222 HIS B CA 1
ATOM 6084 C C . HIS B 1 222 ? -4.023 -15.125 -13.797 1 97 222 HIS B C 1
ATOM 6086 O O . HIS B 1 222 ? -3.283 -15.695 -14.602 1 97 222 HIS B O 1
ATOM 6092 N N . GLU B 1 223 ? -5.383 -15.344 -13.828 1 94.25 223 GLU B N 1
ATOM 6093 C CA . GLU B 1 223 ? -5.984 -16.375 -14.664 1 94.25 223 GLU B CA 1
ATOM 6094 C C . GLU B 1 223 ? -6.734 -15.766 -15.844 1 94.25 223 GLU B C 1
ATOM 6096 O O . GLU B 1 223 ? -7.465 -16.469 -16.547 1 94.25 223 GLU B O 1
ATOM 6101 N N . CYS B 1 224 ? -6.602 -14.477 -16.016 1 94.75 224 CYS B N 1
ATOM 6102 C CA . CYS B 1 224 ? -7.277 -13.867 -17.156 1 94.75 224 CYS B CA 1
ATOM 6103 C C . CYS B 1 224 ? -6.703 -14.375 -18.469 1 94.75 224 CYS B C 1
ATOM 6105 O O . CYS B 1 224 ? -5.488 -14.531 -18.609 1 94.75 224 CYS B O 1
ATOM 6107 N N . SER B 1 225 ? -7.594 -14.672 -19.453 1 92.06 225 SER B N 1
ATOM 6108 C CA . SER B 1 225 ? -7.145 -15.141 -20.75 1 92.06 225 SER B CA 1
ATOM 6109 C C . SER B 1 225 ? -7.711 -14.281 -21.875 1 92.06 225 SER B C 1
ATOM 6111 O O . SER B 1 225 ? -7.348 -14.453 -23.047 1 92.06 225 SER B O 1
ATOM 6113 N N . THR B 1 226 ? -8.648 -13.352 -21.594 1 95.69 226 THR B N 1
ATOM 6114 C CA . THR B 1 226 ? -9.203 -12.438 -22.578 1 95.69 226 THR B CA 1
ATOM 6115 C C . THR B 1 226 ? -9.148 -11 -22.078 1 95.69 226 THR B C 1
ATOM 6117 O O . THR B 1 226 ? -9.031 -10.758 -20.875 1 95.69 226 THR B O 1
ATOM 6120 N N . LEU B 1 227 ? -9.242 -10.078 -23 1 97.75 227 LEU B N 1
ATOM 6121 C CA . LEU B 1 227 ? -9.227 -8.656 -22.656 1 97.75 227 LEU B CA 1
ATOM 6122 C C . LEU B 1 227 ? -10.469 -8.281 -21.859 1 97.75 227 LEU B C 1
ATOM 6124 O O . LEU B 1 227 ? -10.398 -7.438 -20.953 1 97.75 227 LEU B O 1
ATOM 6128 N N . GLU B 1 228 ? -11.578 -8.922 -22.141 1 97.38 228 GLU B N 1
ATOM 6129 C CA . GLU B 1 228 ? -12.82 -8.648 -21.422 1 97.38 228 GLU B CA 1
ATOM 6130 C C . GLU B 1 228 ? -12.695 -9.047 -19.953 1 97.38 228 GLU B C 1
ATOM 6132 O O . GLU B 1 228 ? -13.117 -8.305 -19.062 1 97.38 228 GLU B O 1
ATOM 6137 N N . GLU B 1 229 ? -12.125 -10.203 -19.703 1 97.19 229 GLU B N 1
ATOM 6138 C CA . GLU B 1 229 ? -11.891 -10.641 -18.344 1 97.19 229 GLU B CA 1
ATOM 6139 C C . GLU B 1 229 ? -10.977 -9.664 -17.594 1 97.19 229 GLU B C 1
ATOM 6141 O O . GLU B 1 229 ? -11.242 -9.312 -16.453 1 97.19 229 GLU B O 1
ATOM 6146 N N . ALA B 1 230 ? -9.938 -9.266 -18.312 1 98.12 230 ALA B N 1
ATOM 6147 C CA . ALA B 1 230 ? -8.953 -8.359 -17.719 1 98.12 230 ALA B CA 1
ATOM 6148 C C . ALA B 1 230 ? -9.594 -7.027 -17.344 1 98.12 230 ALA B C 1
ATOM 6150 O O . ALA B 1 230 ? -9.375 -6.512 -16.234 1 98.12 230 ALA B O 1
ATOM 6151 N N . GLU B 1 231 ? -10.375 -6.516 -18.203 1 97.62 231 GLU B N 1
ATOM 6152 C CA . GLU B 1 231 ? -11.039 -5.238 -17.984 1 97.62 231 GLU B CA 1
ATOM 6153 C C . GLU B 1 231 ? -11.984 -5.312 -16.781 1 97.62 231 GLU B C 1
ATOM 6155 O O . GLU B 1 231 ? -12.062 -4.367 -15.992 1 97.62 231 GLU B O 1
ATOM 6160 N N . GLU B 1 232 ? -12.719 -6.34 -16.688 1 97.62 232 GLU B N 1
ATOM 6161 C CA . GLU B 1 232 ? -13.68 -6.488 -15.594 1 97.62 232 GLU B CA 1
ATOM 6162 C C . GLU B 1 232 ? -12.961 -6.578 -14.242 1 97.62 232 GLU B C 1
ATOM 6164 O O . GLU B 1 232 ? -13.414 -5.996 -13.258 1 97.62 232 GLU B O 1
ATOM 6169 N N . ARG B 1 233 ? -11.891 -7.383 -14.195 1 98.5 233 ARG B N 1
ATOM 6170 C CA . ARG B 1 233 ? -11.109 -7.48 -12.969 1 98.5 233 ARG B CA 1
ATOM 6171 C C . ARG B 1 233 ? -10.578 -6.117 -12.539 1 98.5 233 ARG B C 1
ATOM 6173 O O . ARG B 1 233 ? -10.695 -5.734 -11.375 1 98.5 233 ARG B O 1
ATOM 6180 N N . LEU B 1 234 ? -10.039 -5.34 -13.5 1 98.44 234 LEU B N 1
ATOM 6181 C CA . LEU B 1 234 ? -9.516 -4.012 -13.195 1 98.44 234 LEU B CA 1
ATOM 6182 C C . LEU B 1 234 ? -10.625 -3.096 -12.695 1 98.44 234 LEU B C 1
ATOM 6184 O O . LEU B 1 234 ? -10.445 -2.387 -11.695 1 98.44 234 LEU B O 1
ATOM 6188 N N . ALA B 1 235 ? -11.781 -3.18 -13.32 1 97.75 235 ALA B N 1
ATOM 6189 C CA . ALA B 1 235 ? -12.906 -2.314 -12.977 1 97.75 235 ALA B CA 1
ATOM 6190 C C . ALA B 1 235 ? -13.43 -2.619 -11.578 1 97.75 235 ALA B C 1
ATOM 6192 O O . ALA B 1 235 ? -14.047 -1.761 -10.938 1 97.75 235 ALA B O 1
ATOM 6193 N N . ARG B 1 236 ? -13.172 -3.826 -11.094 1 98.06 236 ARG B N 1
ATOM 6194 C CA . ARG B 1 236 ? -13.664 -4.234 -9.789 1 98.06 236 ARG B CA 1
ATOM 6195 C C . ARG B 1 236 ? -12.57 -4.133 -8.734 1 98.06 236 ARG B C 1
ATOM 6197 O O . ARG B 1 236 ? -12.766 -4.523 -7.582 1 98.06 236 ARG B O 1
ATOM 6204 N N . GLY B 1 237 ? -11.438 -3.631 -9.133 1 97.44 237 GLY B N 1
ATOM 6205 C CA . GLY B 1 237 ? -10.43 -3.258 -8.156 1 97.44 237 GLY B CA 1
ATOM 6206 C C . GLY B 1 237 ? -9.367 -4.32 -7.965 1 97.44 237 GLY B C 1
ATOM 6207 O O . GLY B 1 237 ? -8.5 -4.191 -7.098 1 97.44 237 GLY B O 1
ATOM 6208 N N . MET B 1 238 ? -9.336 -5.406 -8.734 1 98.38 238 MET B N 1
ATOM 6209 C CA . MET B 1 238 ? -8.289 -6.422 -8.617 1 98.38 238 MET B CA 1
ATOM 6210 C C . MET B 1 238 ? -7.004 -5.965 -9.297 1 98.38 238 MET B C 1
ATOM 6212 O O . MET B 1 238 ? -7.051 -5.203 -10.266 1 98.38 238 MET B O 1
ATOM 6216 N N . TYR B 1 239 ? -5.879 -6.379 -8.727 1 98.62 239 TYR B N 1
ATOM 6217 C CA . TYR B 1 239 ? -4.633 -6.32 -9.484 1 98.62 239 TYR B CA 1
ATOM 6218 C C . TYR B 1 239 ? -4.578 -7.422 -10.539 1 98.62 239 TYR B C 1
ATOM 6220 O O . TYR B 1 239 ? -4.988 -8.555 -10.281 1 98.62 239 TYR B O 1
ATOM 6228 N N . LEU B 1 240 ? -4.129 -7.055 -11.648 1 98.5 240 LEU B N 1
ATOM 6229 C CA . LEU B 1 240 ? -3.986 -8 -12.75 1 98.5 240 LEU B CA 1
ATOM 6230 C C . LEU B 1 240 ? -2.549 -8.5 -12.859 1 98.5 240 LEU B C 1
ATOM 6232 O O . LEU B 1 240 ? -1.624 -7.699 -13.031 1 98.5 240 LEU B O 1
ATOM 6236 N N . LEU B 1 241 ? -2.346 -9.773 -12.719 1 98.56 241 LEU B N 1
ATOM 6237 C CA . LEU B 1 241 ? -1.048 -10.391 -12.961 1 98.56 241 LEU B CA 1
ATOM 6238 C C . LEU B 1 241 ? -0.977 -10.961 -14.375 1 98.56 241 LEU B C 1
ATOM 6240 O O . LEU B 1 241 ? -1.648 -11.945 -14.688 1 98.56 241 LEU B O 1
ATOM 6244 N N . LEU B 1 242 ? -0.222 -10.344 -15.156 1 98.44 242 LEU B N 1
ATOM 6245 C CA . LEU B 1 242 ? -0.058 -10.766 -16.547 1 98.44 242 LEU B CA 1
ATOM 6246 C C . LEU B 1 242 ? 1.001 -11.852 -16.656 1 98.44 242 LEU B C 1
ATOM 6248 O O . LEU B 1 242 ? 2.193 -11.586 -16.5 1 98.44 242 LEU B O 1
ATOM 6252 N N . ARG B 1 243 ? 0.555 -13 -17 1 96.75 243 ARG B N 1
ATOM 6253 C CA . ARG B 1 243 ? 1.356 -14.211 -16.844 1 96.75 243 ARG B CA 1
ATOM 6254 C C . ARG B 1 243 ? 2.115 -14.539 -18.125 1 96.75 243 ARG B C 1
ATOM 6256 O O . ARG B 1 243 ? 1.549 -14.492 -19.219 1 96.75 243 ARG B O 1
ATOM 6263 N N . GLU B 1 244 ? 3.35 -14.781 -18 1 96.31 244 GLU B N 1
ATOM 6264 C CA . GLU B 1 244 ? 4.227 -15.367 -19.016 1 96.31 244 GLU B CA 1
ATOM 6265 C C . GLU B 1 244 ? 5.07 -16.484 -18.422 1 96.31 244 GLU B C 1
ATOM 6267 O O . GLU B 1 244 ? 6.223 -16.281 -18.047 1 96.31 244 GLU B O 1
ATOM 6272 N N . GLY B 1 245 ? 4.465 -17.703 -18.359 1 94.19 245 GLY B N 1
ATOM 6273 C CA . GLY B 1 245 ? 5.16 -18.859 -17.828 1 94.19 245 GLY B CA 1
ATOM 6274 C C . GLY B 1 245 ? 5.77 -19.734 -18.906 1 94.19 245 GLY B C 1
ATOM 6275 O O . GLY B 1 245 ? 5.973 -19.281 -20.031 1 94.19 245 GLY B O 1
ATOM 6276 N N . SER B 1 246 ? 6.18 -20.922 -18.547 1 93.31 246 SER B N 1
ATOM 6277 C CA . SER B 1 246 ? 6.797 -21.859 -19.5 1 93.31 246 SER B CA 1
ATOM 6278 C C . SER B 1 246 ? 5.785 -22.359 -20.516 1 93.31 246 SER B C 1
ATOM 6280 O O . SER B 1 246 ? 6.121 -22.547 -21.688 1 93.31 246 SER B O 1
ATOM 6282 N N . VAL B 1 247 ? 4.539 -22.5 -20.016 1 88.06 247 VAL B N 1
ATOM 6283 C CA . VAL B 1 247 ? 3.512 -23.031 -20.906 1 88.06 247 VAL B CA 1
ATOM 6284 C C . VAL B 1 247 ? 2.412 -21.984 -21.094 1 88.06 247 VAL B C 1
ATOM 6286 O O . VAL B 1 247 ? 2.1 -21.609 -22.234 1 88.06 247 VAL B O 1
ATOM 6289 N N . THR B 1 248 ? 1.892 -21.438 -19.953 1 87.88 248 THR B N 1
ATOM 6290 C CA . THR B 1 248 ? 0.837 -20.438 -20.031 1 87.88 248 THR B CA 1
ATOM 6291 C C . THR B 1 248 ? 1.418 -19.062 -20.375 1 87.88 248 THR B C 1
ATOM 6293 O O . THR B 1 248 ? 2.062 -18.438 -19.531 1 87.88 248 THR B O 1
ATOM 6296 N N . GLN B 1 249 ? 1.179 -18.594 -21.562 1 92.5 249 GLN B N 1
ATOM 6297 C CA . GLN B 1 249 ? 1.774 -17.359 -22.078 1 92.5 249 GLN B CA 1
ATOM 6298 C C . GLN B 1 249 ? 0.701 -16.375 -22.531 1 92.5 249 GLN B C 1
ATOM 6300 O O . GLN B 1 249 ? 0.589 -16.094 -23.734 1 92.5 249 GLN B O 1
ATOM 6305 N N . ASP B 1 250 ? 0.044 -15.75 -21.594 1 93.94 250 ASP B N 1
ATOM 6306 C CA . ASP B 1 250 ? -1.096 -14.883 -21.875 1 93.94 250 ASP B CA 1
ATOM 6307 C C . ASP B 1 250 ? -0.66 -13.422 -22 1 93.94 250 ASP B C 1
ATOM 6309 O O . ASP B 1 250 ? -1.465 -12.555 -22.344 1 93.94 250 ASP B O 1
ATOM 6313 N N . LEU B 1 251 ? 0.602 -13.094 -21.812 1 97.38 251 LEU B N 1
ATOM 6314 C CA . LEU B 1 251 ? 1.069 -11.719 -21.672 1 97.38 251 LEU B CA 1
ATOM 6315 C C . LEU B 1 251 ? 0.794 -10.93 -22.953 1 97.38 251 LEU B C 1
ATOM 6317 O O . LEU B 1 251 ? 0.139 -9.883 -22.906 1 97.38 251 LEU B O 1
ATOM 6321 N N . ARG B 1 252 ? 1.24 -11.414 -24.109 1 97.19 252 ARG B N 1
ATOM 6322 C CA . ARG B 1 252 ? 1.081 -10.688 -25.359 1 97.19 252 ARG B CA 1
ATOM 6323 C C . ARG B 1 252 ? -0.392 -10.43 -25.672 1 97.19 252 ARG B C 1
ATOM 6325 O O . ARG B 1 252 ? -0.765 -9.336 -26.094 1 97.19 252 ARG B O 1
ATOM 6332 N N . LYS B 1 253 ? -1.198 -11.422 -25.406 1 95.5 253 LYS B N 1
ATOM 6333 C CA . LYS B 1 253 ? -2.629 -1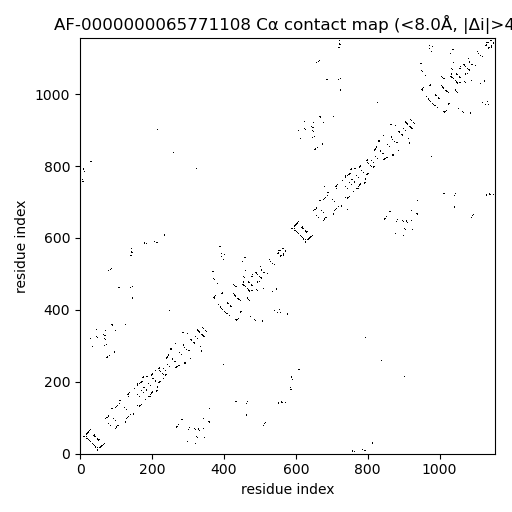1.344 -25.688 1 95.5 253 LYS B CA 1
ATOM 6334 C C . LYS B 1 253 ? -3.307 -10.312 -24.797 1 95.5 253 LYS B C 1
ATOM 6336 O O . LYS B 1 253 ? -4.246 -9.633 -25.219 1 95.5 253 LYS B O 1
ATOM 6341 N N . LEU B 1 254 ? -2.891 -10.125 -23.578 1 97.88 254 LEU B N 1
ATOM 6342 C CA . LEU B 1 254 ? -3.57 -9.289 -22.594 1 97.88 254 LEU B CA 1
ATOM 6343 C C . LEU B 1 254 ? -2.938 -7.902 -22.531 1 97.88 254 LEU B C 1
ATOM 6345 O O . LEU B 1 254 ? -3.531 -6.973 -21.984 1 97.88 254 LEU B O 1
ATOM 6349 N N . LEU B 1 255 ? -1.789 -7.711 -23.125 1 98.31 255 LEU B N 1
ATOM 6350 C CA . LEU B 1 255 ? -0.994 -6.5 -22.969 1 98.31 255 LEU B CA 1
ATOM 6351 C C . LEU B 1 255 ? -1.77 -5.273 -23.438 1 98.31 255 LEU B C 1
ATOM 6353 O O . LEU B 1 255 ? -1.614 -4.184 -22.891 1 98.31 255 LEU B O 1
ATOM 6357 N N . PRO B 1 256 ? -2.668 -5.406 -24.469 1 98.12 256 PRO B N 1
ATOM 6358 C CA . PRO B 1 256 ? -3.4 -4.238 -24.953 1 98.12 256 PRO B CA 1
ATOM 6359 C C . PRO B 1 256 ? -4.281 -3.594 -23.891 1 98.12 256 PRO B C 1
ATOM 6361 O O . PRO B 1 256 ? -4.711 -2.447 -24.047 1 98.12 256 PRO B O 1
ATOM 6364 N N . ILE B 1 257 ? -4.566 -4.27 -22.766 1 97.88 257 ILE B N 1
ATOM 6365 C CA . ILE B 1 257 ? -5.398 -3.715 -21.703 1 97.88 257 ILE B CA 1
ATOM 6366 C C . ILE B 1 257 ? -4.625 -2.635 -20.953 1 97.88 257 ILE B C 1
ATOM 6368 O O . ILE B 1 257 ? -5.223 -1.768 -20.312 1 97.88 257 ILE B O 1
ATOM 6372 N N . VAL B 1 258 ? -3.262 -2.658 -20.984 1 98.19 258 VAL B N 1
ATOM 6373 C CA . VAL B 1 258 ? -2.406 -1.804 -20.172 1 98.19 258 VAL B CA 1
ATOM 6374 C C . VAL B 1 258 ? -2.301 -0.419 -20.797 1 98.19 258 VAL B C 1
ATOM 6376 O O . VAL B 1 258 ? -1.978 -0.293 -21.984 1 98.19 258 VAL B O 1
ATOM 6379 N N . ASN B 1 259 ? -2.584 0.545 -20.109 1 95.44 259 ASN B N 1
ATOM 6380 C CA . ASN B 1 259 ? -2.41 1.934 -20.516 1 95.44 259 ASN B CA 1
ATOM 6381 C C . ASN B 1 259 ? -2.021 2.824 -19.344 1 95.44 259 ASN B C 1
ATOM 6383 O O . ASN B 1 259 ? -1.874 2.344 -18.219 1 95.44 259 ASN B O 1
ATOM 6387 N N . THR B 1 260 ? -1.82 4.082 -19.531 1 92.12 260 THR B N 1
ATOM 6388 C CA . THR B 1 260 ? -1.274 4.992 -18.516 1 92.12 260 THR B CA 1
ATOM 6389 C C . THR B 1 260 ? -2.258 5.18 -17.375 1 92.12 260 THR B C 1
ATOM 6391 O O . THR B 1 260 ? -1.857 5.504 -16.25 1 92.12 260 THR B O 1
ATOM 6394 N N . ALA B 1 261 ? -3.52 4.945 -17.625 1 93.25 261 ALA B N 1
ATOM 6395 C CA . ALA B 1 261 ? -4.539 5.184 -16.609 1 93.25 261 ALA B CA 1
ATOM 6396 C C . ALA B 1 261 ? -4.613 4.02 -15.617 1 93.25 261 ALA B C 1
ATOM 6398 O O . ALA B 1 261 ? -4.957 4.211 -14.445 1 93.25 261 ALA B O 1
ATOM 6399 N N . ASN B 1 262 ? -4.258 2.809 -16.109 1 96.5 262 ASN B N 1
ATOM 6400 C CA . ASN B 1 262 ? -4.535 1.655 -15.258 1 96.5 262 ASN B CA 1
ATOM 6401 C C . ASN B 1 262 ? -3.273 0.847 -14.977 1 96.5 262 ASN B C 1
ATOM 6403 O O . ASN B 1 262 ? -3.307 -0.118 -14.211 1 96.5 262 ASN B O 1
ATOM 6407 N N . SER B 1 263 ? -2.117 1.26 -15.477 1 97.44 263 SER B N 1
ATOM 6408 C CA . SER B 1 263 ? -0.892 0.469 -15.422 1 97.44 263 SER B CA 1
ATOM 6409 C C . SER B 1 263 ? -0.481 0.184 -13.984 1 97.44 263 SER B C 1
ATOM 6411 O O . SER B 1 263 ? 0.112 -0.858 -13.695 1 97.44 263 SER B O 1
ATOM 6413 N N . ARG B 1 264 ? -0.827 1.071 -13.016 1 97.5 264 ARG B N 1
ATOM 6414 C CA . ARG B 1 264 ? -0.421 0.874 -11.633 1 97.5 264 ARG B CA 1
ATOM 6415 C C . ARG B 1 264 ? -1.08 -0.368 -11.039 1 97.5 264 ARG B C 1
ATOM 6417 O O . ARG B 1 264 ? -0.662 -0.858 -9.984 1 97.5 264 ARG B O 1
ATOM 6424 N N . ARG B 1 265 ? -2.152 -0.925 -11.719 1 98.19 265 ARG B N 1
ATOM 6425 C CA . ARG B 1 265 ? -2.865 -2.107 -11.242 1 98.19 265 ARG B CA 1
ATOM 6426 C C . ARG B 1 265 ? -2.396 -3.359 -11.977 1 98.19 265 ARG B C 1
ATOM 6428 O O . ARG B 1 265 ? -2.904 -4.457 -11.734 1 98.19 265 ARG B O 1
ATOM 6435 N N . CYS B 1 266 ? -1.412 -3.223 -12.836 1 98.75 266 CYS B N 1
ATOM 6436 C CA . CYS B 1 266 ? -0.931 -4.332 -13.648 1 98.75 266 CYS B CA 1
ATOM 6437 C C . CYS B 1 266 ? 0.469 -4.754 -13.219 1 98.75 266 CYS B C 1
ATOM 6439 O O . CYS B 1 266 ? 1.365 -3.918 -13.102 1 98.75 266 CYS B O 1
ATOM 6441 N N . LEU B 1 267 ? 0.63 -6.039 -13.023 1 98.81 267 LEU B N 1
ATOM 6442 C CA . LEU B 1 267 ? 1.9 -6.645 -12.633 1 98.81 267 LEU B CA 1
ATOM 6443 C C . LEU B 1 267 ? 2.32 -7.719 -13.633 1 98.81 267 LEU B C 1
ATOM 6445 O O . LEU B 1 267 ? 1.471 -8.328 -14.289 1 98.81 267 LEU B O 1
ATOM 6449 N N . LEU B 1 268 ? 3.605 -7.922 -13.711 1 98.75 268 LEU B N 1
ATOM 6450 C CA . LEU B 1 268 ? 4.117 -9.062 -14.469 1 98.75 268 LEU B CA 1
ATOM 6451 C C . LEU B 1 268 ? 4.312 -10.273 -13.562 1 98.75 268 LEU B C 1
ATOM 6453 O O . LEU B 1 268 ? 4.719 -10.125 -12.406 1 98.75 268 LEU B O 1
ATOM 6457 N N . SER B 1 269 ? 3.988 -11.414 -14.109 1 98.31 269 SER B N 1
ATOM 6458 C CA . SER B 1 269 ? 4.148 -12.648 -13.352 1 98.31 269 SER B CA 1
ATOM 6459 C C . SER B 1 269 ? 4.59 -13.805 -14.25 1 98.31 269 SER B C 1
ATOM 6461 O O . SER B 1 269 ? 4.133 -13.914 -15.391 1 98.31 269 SER B O 1
ATOM 6463 N N . GLY B 1 270 ? 5.48 -14.578 -13.758 1 97.06 270 GLY B N 1
ATOM 6464 C CA . GLY B 1 270 ? 5.852 -15.805 -14.445 1 97.06 270 GLY B CA 1
ATOM 6465 C C . GLY B 1 270 ? 4.953 -16.984 -14.102 1 97.06 270 GLY B C 1
ATOM 6466 O O . GLY B 1 270 ? 4.559 -17.75 -14.977 1 97.06 270 GLY B O 1
ATOM 6467 N N . ASP B 1 271 ? 4.605 -17.047 -12.75 1 93.69 271 ASP B N 1
ATOM 6468 C CA . ASP B 1 271 ? 3.85 -18.172 -12.195 1 93.69 271 ASP B CA 1
ATOM 6469 C C . ASP B 1 271 ? 4.578 -19.484 -12.422 1 93.69 271 ASP B C 1
ATOM 6471 O O . ASP B 1 271 ? 5.695 -19.672 -11.93 1 93.69 271 ASP B O 1
ATOM 6475 N N . ASP B 1 272 ? 4.172 -20.375 -13.305 1 92.94 272 ASP B N 1
ATOM 6476 C CA . ASP B 1 272 ? 4.762 -21.672 -13.578 1 92.94 272 ASP B CA 1
ATOM 6477 C C . ASP B 1 272 ? 5.914 -21.562 -14.57 1 92.94 272 ASP B C 1
ATOM 6479 O O . ASP B 1 272 ? 5.754 -21.891 -15.75 1 92.94 272 ASP B O 1
ATOM 6483 N N . VAL B 1 273 ? 7.09 -21.156 -14.055 1 96.5 273 VAL B N 1
ATOM 6484 C CA . VAL B 1 273 ? 8.289 -21.047 -14.883 1 96.5 273 VAL B CA 1
ATOM 6485 C C . VAL B 1 273 ? 9.273 -22.141 -14.508 1 96.5 273 VAL B C 1
ATOM 6487 O O . VAL B 1 273 ? 9.711 -22.234 -13.352 1 96.5 273 VAL B O 1
ATOM 6490 N N . GLN B 1 274 ? 9.625 -22.969 -15.492 1 96.5 274 GLN B N 1
ATOM 6491 C CA . GLN B 1 274 ? 10.664 -23.969 -15.297 1 96.5 274 GLN B CA 1
ATOM 6492 C C . GLN B 1 274 ? 12.047 -23.344 -15.25 1 96.5 274 GLN B C 1
ATOM 6494 O O . GLN B 1 274 ? 12.297 -22.328 -15.891 1 96.5 274 GLN B O 1
ATOM 6499 N N . ALA B 1 275 ? 12.992 -23.969 -14.531 1 97.75 275 ALA B N 1
ATOM 6500 C CA . ALA B 1 275 ? 14.375 -23.5 -14.523 1 97.75 275 ALA B CA 1
ATOM 6501 C C . ALA B 1 275 ? 14.938 -23.438 -15.938 1 97.75 275 ALA B C 1
ATOM 6503 O O . ALA B 1 275 ? 15.68 -22.516 -16.281 1 97.75 275 ALA B O 1
ATOM 6504 N N . LYS B 1 276 ? 14.57 -24.406 -16.766 1 96.56 276 LYS B N 1
ATOM 6505 C CA . LYS B 1 276 ? 15.008 -24.438 -18.156 1 96.56 276 LYS B CA 1
ATOM 6506 C C . LYS B 1 276 ? 14.57 -23.172 -18.906 1 96.56 276 LYS B C 1
ATOM 6508 O O . LYS B 1 276 ? 15.359 -22.578 -19.625 1 96.56 276 LYS B O 1
ATOM 6513 N N . THR B 1 277 ? 13.352 -22.812 -18.719 1 96.44 277 THR B N 1
ATOM 6514 C CA . THR B 1 277 ? 12.812 -21.609 -19.344 1 96.44 277 THR B CA 1
ATOM 6515 C C . THR B 1 277 ? 13.547 -20.359 -18.844 1 96.44 277 THR B C 1
ATOM 6517 O O . THR B 1 277 ? 13.93 -19.5 -19.641 1 96.44 277 THR B O 1
ATOM 6520 N N . ALA B 1 278 ? 13.781 -20.25 -17.562 1 97.62 278 ALA B N 1
ATOM 6521 C CA . ALA B 1 278 ? 14.438 -19.078 -16.969 1 97.62 278 ALA B CA 1
ATOM 6522 C C . ALA B 1 278 ? 15.852 -18.922 -17.516 1 97.62 278 ALA B C 1
ATOM 6524 O O . ALA B 1 278 ? 16.297 -17.797 -17.797 1 97.62 278 ALA B O 1
ATOM 6525 N N . ILE B 1 279 ? 16.547 -20.031 -17.625 1 97.06 279 ILE B N 1
ATOM 6526 C CA . ILE B 1 279 ? 17.938 -19.984 -18.078 1 97.06 279 ILE B CA 1
ATOM 6527 C C . ILE B 1 279 ? 17.969 -19.609 -19.562 1 97.06 279 ILE B C 1
ATOM 6529 O O . ILE B 1 279 ? 18.797 -18.797 -19.984 1 97.06 279 ILE B O 1
ATOM 6533 N N . ASN B 1 280 ? 17.062 -20.156 -20.359 1 96.19 280 ASN B N 1
ATOM 6534 C CA . ASN B 1 280 ? 17.141 -20.016 -21.812 1 96.19 280 ASN B CA 1
ATOM 6535 C C . ASN B 1 280 ? 16.453 -18.734 -22.297 1 96.19 280 ASN B C 1
ATOM 6537 O O . ASN B 1 280 ? 16.922 -18.109 -23.234 1 96.19 280 ASN B O 1
ATOM 6541 N N . LYS B 1 281 ? 15.328 -18.391 -21.672 1 96.12 281 LYS B N 1
ATOM 6542 C CA . LYS B 1 281 ? 14.516 -17.281 -22.172 1 96.12 281 LYS B CA 1
ATOM 6543 C C . LYS B 1 281 ? 14.461 -16.141 -21.156 1 96.12 281 LYS B C 1
ATOM 6545 O O . LYS B 1 281 ? 14.336 -14.977 -21.516 1 96.12 281 LYS B O 1
ATOM 6550 N N . GLY B 1 282 ? 14.477 -16.469 -19.938 1 97.5 282 GLY B N 1
ATOM 6551 C CA . GLY B 1 282 ? 14.344 -15.484 -18.875 1 97.5 282 GLY B CA 1
ATOM 6552 C C . GLY B 1 282 ? 13.086 -15.664 -18.062 1 97.5 282 GLY B C 1
ATOM 6553 O O . GLY B 1 282 ? 12.422 -16.703 -18.141 1 97.5 282 GLY B O 1
ATOM 6554 N N . HIS B 1 283 ? 12.93 -14.758 -17.203 1 98.06 283 HIS B N 1
ATOM 6555 C CA . HIS B 1 283 ? 11.797 -14.664 -16.297 1 98.06 283 HIS B CA 1
ATOM 6556 C C . HIS B 1 283 ? 11.07 -13.328 -16.453 1 98.06 283 HIS B C 1
ATOM 6558 O O . HIS B 1 283 ? 10.477 -13.062 -17.5 1 98.06 283 HIS B O 1
ATOM 6564 N N . LEU B 1 284 ? 11.086 -12.445 -15.484 1 98.75 284 LEU B N 1
ATOM 6565 C CA . LEU B 1 284 ? 10.438 -11.148 -15.625 1 98.75 284 LEU B CA 1
ATOM 6566 C C . LEU B 1 284 ? 11.18 -10.273 -16.625 1 98.75 284 LEU B C 1
ATOM 6568 O O . LEU B 1 284 ? 10.57 -9.422 -17.281 1 98.75 284 LEU B O 1
ATOM 6572 N N . ASP B 1 285 ? 12.539 -10.492 -16.781 1 98.56 285 ASP B N 1
ATOM 6573 C CA . ASP B 1 285 ? 13.281 -9.789 -17.812 1 98.56 285 ASP B CA 1
ATOM 6574 C C . ASP B 1 285 ? 12.734 -10.125 -19.203 1 98.56 285 ASP B C 1
ATOM 6576 O O . ASP B 1 285 ? 12.648 -9.25 -20.062 1 98.56 285 ASP B O 1
ATOM 6580 N N . ASN B 1 286 ? 12.375 -11.383 -19.391 1 98.38 286 ASN B N 1
ATOM 6581 C CA . ASN B 1 286 ? 11.719 -11.758 -20.641 1 98.38 286 ASN B CA 1
ATOM 6582 C C . ASN B 1 286 ? 10.375 -11.055 -20.797 1 98.38 286 ASN B C 1
ATOM 6584 O O . ASN B 1 286 ? 10.055 -10.57 -21.891 1 98.38 286 ASN B O 1
ATOM 6588 N N . SER B 1 287 ? 9.555 -11.023 -19.75 1 98.75 287 SER B N 1
ATOM 6589 C CA . SER B 1 287 ? 8.266 -10.344 -19.781 1 98.75 287 SER B CA 1
ATOM 6590 C C . SER B 1 287 ? 8.438 -8.867 -20.141 1 98.75 287 SER B C 1
ATOM 6592 O O . SER B 1 287 ? 7.656 -8.312 -20.922 1 98.75 287 SER B O 1
ATOM 6594 N N . ILE B 1 288 ? 9.43 -8.219 -19.547 1 98.81 288 ILE B N 1
ATOM 6595 C CA . ILE B 1 288 ? 9.703 -6.812 -19.828 1 98.81 288 ILE B CA 1
ATOM 6596 C C . ILE B 1 288 ? 10.055 -6.645 -21.312 1 98.81 288 ILE B C 1
ATOM 6598 O O . ILE B 1 288 ? 9.547 -5.738 -21.969 1 98.81 288 ILE B O 1
ATOM 6602 N N . ARG B 1 289 ? 10.898 -7.539 -21.875 1 98.56 289 ARG B N 1
ATOM 6603 C CA . ARG B 1 289 ? 11.25 -7.484 -23.281 1 98.56 289 ARG B CA 1
ATOM 6604 C C . ARG B 1 289 ? 10.008 -7.625 -24.172 1 98.56 289 ARG B C 1
ATOM 6606 O O . ARG B 1 289 ? 9.859 -6.906 -25.156 1 98.56 289 ARG B O 1
ATOM 6613 N N . ILE B 1 290 ? 9.148 -8.547 -23.781 1 98.44 290 ILE B N 1
ATOM 6614 C CA . ILE B 1 290 ? 7.914 -8.75 -24.547 1 98.44 290 ILE B CA 1
ATOM 6615 C C . ILE B 1 290 ? 7.086 -7.465 -24.531 1 98.44 290 ILE B C 1
ATOM 6617 O O . ILE B 1 290 ? 6.566 -7.043 -25.562 1 98.44 290 ILE B O 1
ATOM 6621 N N . CYS B 1 291 ? 6.941 -6.828 -23.375 1 98.62 291 CYS B N 1
ATOM 6622 C CA . CYS B 1 291 ? 6.195 -5.578 -23.25 1 98.62 291 CYS B CA 1
ATOM 6623 C C . CYS B 1 291 ? 6.762 -4.516 -24.188 1 98.62 291 CYS B C 1
ATOM 6625 O O . CYS B 1 291 ? 6.012 -3.844 -24.906 1 98.62 291 CYS B O 1
ATOM 6627 N N . ILE B 1 292 ? 8.102 -4.395 -24.156 1 98.44 292 ILE B N 1
ATOM 6628 C CA . ILE B 1 292 ? 8.781 -3.395 -24.984 1 98.44 292 ILE B CA 1
ATOM 6629 C C . ILE B 1 292 ? 8.578 -3.719 -26.453 1 98.44 292 ILE B C 1
ATOM 6631 O O . ILE B 1 292 ? 8.266 -2.834 -27.266 1 98.44 292 ILE B O 1
ATOM 6635 N N . ASP B 1 293 ? 8.727 -4.996 -26.797 1 97.81 293 ASP B N 1
ATOM 6636 C CA . ASP B 1 293 ? 8.531 -5.457 -28.172 1 97.81 293 ASP B CA 1
ATOM 6637 C C . ASP B 1 293 ? 7.125 -5.125 -28.672 1 97.81 293 ASP B C 1
ATOM 6639 O O . ASP B 1 293 ? 6.926 -4.848 -29.859 1 97.81 293 ASP B O 1
ATOM 6643 N N . GLU B 1 294 ? 6.184 -5.164 -27.766 1 97.81 294 GLU B N 1
ATOM 6644 C CA . GLU B 1 294 ? 4.789 -4.914 -28.125 1 97.81 294 GLU B CA 1
ATOM 6645 C C . GLU B 1 294 ? 4.465 -3.426 -28.062 1 97.81 294 GLU B C 1
ATOM 6647 O O . GLU B 1 294 ? 3.309 -3.029 -28.234 1 97.81 294 GLU B O 1
ATOM 6652 N N . GLY B 1 295 ? 5.398 -2.598 -27.75 1 97.44 295 GLY B N 1
ATOM 6653 C CA . GLY B 1 295 ? 5.242 -1.158 -27.891 1 97.44 295 GLY B CA 1
ATOM 6654 C C . GLY B 1 295 ? 4.977 -0.451 -26.578 1 97.44 295 GLY B C 1
ATOM 6655 O O . GLY B 1 295 ? 4.77 0.765 -26.562 1 97.44 295 GLY B O 1
ATOM 6656 N N . LEU B 1 296 ? 4.945 -1.136 -25.5 1 97.56 296 LEU B N 1
ATOM 6657 C CA . LEU B 1 296 ? 4.758 -0.489 -24.203 1 97.56 296 LEU B CA 1
ATOM 6658 C C . LEU B 1 296 ? 5.992 0.316 -23.812 1 97.56 296 LEU B C 1
ATOM 6660 O O . LEU B 1 296 ? 7.121 -0.087 -24.109 1 97.56 296 LEU B O 1
ATOM 6664 N N . ASN B 1 297 ? 5.785 1.517 -23.172 1 97.31 297 ASN B N 1
ATOM 6665 C CA . ASN B 1 297 ? 6.898 2.293 -22.641 1 97.31 297 ASN B CA 1
ATOM 6666 C C . ASN B 1 297 ? 7.789 1.447 -21.734 1 97.31 297 ASN B C 1
ATOM 6668 O O . ASN B 1 297 ? 7.301 0.783 -20.812 1 97.31 297 ASN B O 1
ATOM 6672 N N . PRO B 1 298 ? 9.094 1.434 -22 1 98.25 298 PRO B N 1
ATOM 6673 C CA . PRO B 1 298 ? 9.992 0.579 -21.234 1 98.25 298 PRO B CA 1
ATOM 6674 C C . PRO B 1 298 ? 9.898 0.839 -19.719 1 98.25 298 PRO B C 1
ATOM 6676 O O . PRO B 1 298 ? 9.945 -0.102 -18.922 1 98.25 298 PRO B O 1
ATOM 6679 N N . ILE B 1 299 ? 9.758 2.074 -19.312 1 98.31 299 ILE B N 1
ATOM 6680 C CA . ILE B 1 299 ? 9.711 2.373 -17.875 1 98.31 299 ILE B CA 1
ATOM 6681 C C . ILE B 1 299 ? 8.406 1.854 -17.281 1 98.31 299 ILE B C 1
ATOM 6683 O O . ILE B 1 299 ? 8.383 1.363 -16.156 1 98.31 299 ILE B O 1
ATOM 6687 N N . THR B 1 300 ? 7.301 1.94 -18.047 1 98.19 300 THR B N 1
ATOM 6688 C CA . THR B 1 300 ? 6.047 1.344 -17.594 1 98.19 300 THR B CA 1
ATOM 6689 C C . THR B 1 300 ? 6.207 -0.16 -17.391 1 98.19 300 THR B C 1
ATOM 6691 O O . THR B 1 300 ? 5.738 -0.706 -16.391 1 98.19 300 THR B O 1
ATOM 6694 N N . ALA B 1 301 ? 6.891 -0.806 -18.328 1 98.69 301 ALA B N 1
ATOM 6695 C CA . ALA B 1 301 ? 7.152 -2.236 -18.188 1 98.69 301 ALA B CA 1
ATOM 6696 C C . ALA B 1 301 ? 7.961 -2.531 -16.922 1 98.69 301 ALA B C 1
ATOM 6698 O O . ALA B 1 301 ? 7.66 -3.475 -16.203 1 98.69 301 ALA B O 1
ATOM 6699 N N . ILE B 1 302 ? 8.969 -1.716 -16.688 1 98.81 302 ILE B N 1
ATOM 6700 C CA . ILE B 1 302 ? 9.805 -1.874 -15.5 1 98.81 302 ILE B CA 1
ATOM 6701 C C . ILE B 1 302 ? 8.977 -1.648 -14.234 1 98.81 302 ILE B C 1
ATOM 6703 O O . ILE B 1 302 ? 9.109 -2.385 -13.258 1 98.81 302 ILE B O 1
ATOM 6707 N N . GLN B 1 303 ? 8.078 -0.611 -14.266 1 98.69 303 GLN B N 1
ATOM 6708 C CA . GLN B 1 303 ? 7.176 -0.366 -13.141 1 98.69 303 GLN B CA 1
ATOM 6709 C C . GLN B 1 303 ? 6.344 -1.603 -12.82 1 98.69 303 GLN B C 1
ATOM 6711 O O . GLN B 1 303 ? 6.129 -1.931 -11.656 1 98.69 303 GLN B O 1
ATOM 6716 N N . MET B 1 304 ? 5.914 -2.32 -13.805 1 98.81 304 MET B N 1
ATOM 6717 C CA . MET B 1 304 ? 5.027 -3.473 -13.656 1 98.81 304 MET B CA 1
ATOM 6718 C C . MET B 1 304 ? 5.766 -4.648 -13.031 1 98.81 304 MET B C 1
ATOM 6720 O O . MET B 1 304 ? 5.141 -5.617 -12.594 1 98.81 304 MET B O 1
ATOM 6724 N N . ALA B 1 305 ? 7.098 -4.539 -12.938 1 98.88 305 ALA B N 1
ATOM 6725 C CA . ALA B 1 305 ? 7.906 -5.602 -12.344 1 98.88 305 ALA B CA 1
ATOM 6726 C C . ALA B 1 305 ? 8.609 -5.117 -11.078 1 98.88 305 ALA B C 1
ATOM 6728 O O . ALA B 1 305 ? 9.406 -5.844 -10.484 1 98.88 305 ALA B O 1
ATOM 6729 N N . THR B 1 306 ? 8.406 -3.877 -10.672 1 98.88 306 THR B N 1
ATOM 6730 C CA . THR B 1 306 ? 9.18 -3.316 -9.57 1 98.88 306 THR B CA 1
ATOM 6731 C C . THR B 1 306 ? 8.273 -2.533 -8.617 1 98.88 306 THR B C 1
ATOM 6733 O O . THR B 1 306 ? 7.723 -3.096 -7.672 1 98.88 306 THR B O 1
ATOM 6736 N N . LEU B 1 307 ? 7.855 -1.336 -9.047 1 98.75 307 LEU B N 1
ATOM 6737 C CA . LEU B 1 307 ? 7.078 -0.447 -8.188 1 98.75 307 LEU B CA 1
ATOM 6738 C C . LEU B 1 307 ? 5.688 -1.016 -7.934 1 98.75 307 LEU B C 1
ATOM 6740 O O . LEU B 1 307 ? 5.219 -1.034 -6.793 1 98.75 307 LEU B O 1
ATOM 6744 N N . ASN B 1 308 ? 5.012 -1.476 -9 1 98.62 308 ASN B N 1
ATOM 6745 C CA . ASN B 1 308 ? 3.637 -1.951 -8.891 1 98.62 308 ASN B CA 1
ATOM 6746 C C . ASN B 1 308 ? 3.529 -3.131 -7.926 1 98.62 308 ASN B C 1
ATOM 6748 O O . ASN B 1 308 ? 2.732 -3.1 -6.988 1 98.62 308 ASN B O 1
ATOM 6752 N N . PRO B 1 309 ? 4.359 -4.156 -8.133 1 98.69 309 PRO B N 1
ATOM 6753 C CA . PRO B 1 309 ? 4.254 -5.27 -7.188 1 98.69 309 PRO B CA 1
ATOM 6754 C C . PRO B 1 309 ? 4.715 -4.895 -5.781 1 98.69 309 PRO B C 1
ATOM 6756 O O . PRO B 1 309 ? 4.207 -5.438 -4.797 1 98.69 309 PRO B O 1
ATOM 6759 N N . ALA B 1 310 ? 5.719 -4.023 -5.609 1 98.56 310 ALA B N 1
ATOM 6760 C CA . ALA B 1 310 ? 6.121 -3.57 -4.281 1 98.56 310 ALA B CA 1
ATOM 6761 C C . ALA B 1 310 ? 4.945 -2.941 -3.537 1 98.56 310 ALA B C 1
ATOM 6763 O O . ALA B 1 310 ? 4.691 -3.268 -2.375 1 98.56 310 ALA B O 1
ATOM 6764 N N . GLU B 1 311 ? 4.234 -2.051 -4.246 1 97.44 311 GLU B N 1
ATOM 6765 C CA . GLU B 1 311 ? 3.08 -1.385 -3.645 1 97.44 311 GLU B CA 1
ATOM 6766 C C . GLU B 1 311 ? 1.962 -2.379 -3.35 1 97.44 311 GLU B C 1
ATOM 6768 O O . GLU B 1 311 ? 1.381 -2.363 -2.264 1 97.44 311 GLU B O 1
ATOM 6773 N N . TYR B 1 312 ? 1.674 -3.252 -4.215 1 97.75 312 TYR B N 1
ATOM 6774 C CA . TYR B 1 312 ? 0.617 -4.238 -4.023 1 97.75 312 TYR B CA 1
ATOM 6775 C C . TYR B 1 312 ? 0.92 -5.137 -2.832 1 97.75 312 TYR B C 1
ATOM 6777 O O . TYR B 1 312 ? 0.03 -5.441 -2.035 1 97.75 312 TYR B O 1
ATOM 6785 N N . CYS B 1 313 ? 2.197 -5.57 -2.744 1 97.5 313 CYS B N 1
ATOM 6786 C CA . CYS B 1 313 ? 2.574 -6.555 -1.736 1 97.5 313 CYS B CA 1
ATOM 6787 C C . CYS B 1 313 ? 2.941 -5.875 -0.422 1 97.5 313 CYS B C 1
ATOM 6789 O O . CYS B 1 313 ? 3.307 -6.543 0.546 1 97.5 313 CYS B O 1
ATOM 6791 N N . GLY B 1 314 ? 2.891 -4.605 -0.365 1 95.56 314 GLY B N 1
ATOM 6792 C CA . GLY B 1 314 ? 3.197 -3.879 0.856 1 95.56 314 GLY B CA 1
ATOM 6793 C C . GLY B 1 314 ? 4.68 -3.861 1.182 1 95.56 314 GLY B C 1
ATOM 6794 O O . GLY B 1 314 ? 5.062 -3.875 2.354 1 95.56 314 GLY B O 1
ATOM 6795 N N . LEU B 1 315 ? 5.531 -3.953 0.141 1 96.81 315 LEU B N 1
ATOM 6796 C CA . LEU B 1 315 ? 6.98 -3.887 0.296 1 96.81 315 LEU B CA 1
ATOM 6797 C C . LEU B 1 315 ? 7.484 -2.461 0.104 1 96.81 315 LEU B C 1
ATOM 6799 O O . LEU B 1 315 ? 8.008 -2.119 -0.957 1 96.81 315 LEU B O 1
ATOM 6803 N N . ASN B 1 316 ? 7.48 -1.658 1.113 1 93.81 316 ASN B N 1
ATOM 6804 C CA . ASN B 1 316 ? 7.742 -0.225 1.027 1 93.81 316 ASN B CA 1
ATOM 6805 C C . ASN B 1 316 ? 9.242 0.073 1.041 1 93.81 316 ASN B C 1
ATOM 6807 O O . ASN B 1 316 ? 9.648 1.212 0.812 1 93.81 316 ASN B O 1
ATOM 6811 N N . ASP B 1 317 ? 10.086 -0.919 1.271 1 96.94 317 ASP B N 1
ATOM 6812 C CA . ASP B 1 317 ? 11.523 -0.704 1.389 1 96.94 317 ASP B CA 1
ATOM 6813 C C . ASP B 1 317 ? 12.242 -1.078 0.095 1 96.94 317 ASP B C 1
ATOM 6815 O O . ASP B 1 317 ? 13.477 -1.141 0.058 1 96.94 317 ASP B O 1
ATOM 6819 N N . ARG B 1 318 ? 11.531 -1.391 -0.944 1 98.38 318 ARG B N 1
ATOM 6820 C CA . ARG B 1 318 ? 12.133 -1.76 -2.221 1 98.38 318 ARG B CA 1
ATOM 6821 C C . ARG B 1 318 ? 11.188 -1.45 -3.381 1 98.38 318 ARG B C 1
ATOM 6823 O O . ARG B 1 318 ? 10.156 -0.805 -3.191 1 98.38 318 ARG B O 1
ATOM 6830 N N . GLY B 1 319 ? 11.555 -1.81 -4.598 1 98.69 319 GLY B N 1
ATOM 6831 C CA . GLY B 1 319 ? 10.742 -1.569 -5.777 1 98.69 319 GLY B CA 1
ATOM 6832 C C . GLY B 1 319 ? 11.039 -0.237 -6.441 1 98.69 319 GLY B C 1
ATOM 6833 O O . GLY B 1 319 ? 10.383 0.132 -7.422 1 98.69 319 GLY B O 1
ATOM 6834 N N . ALA B 1 320 ? 12.008 0.499 -5.961 1 98.75 320 ALA B N 1
ATOM 6835 C CA . ALA B 1 320 ? 12.477 1.768 -6.508 1 98.75 320 ALA B CA 1
ATOM 6836 C C . ALA B 1 320 ? 13.898 2.076 -6.031 1 98.75 320 ALA B C 1
ATOM 6838 O O . ALA B 1 320 ? 14.367 1.504 -5.043 1 98.75 320 ALA B O 1
ATOM 6839 N N . ILE B 1 321 ? 14.625 2.898 -6.789 1 98.81 321 ILE B N 1
ATOM 6840 C CA . ILE B 1 321 ? 15.914 3.426 -6.367 1 98.81 321 ILE B CA 1
ATOM 6841 C C . ILE B 1 321 ? 15.719 4.766 -5.66 1 98.81 321 ILE B C 1
ATOM 6843 O O . ILE B 1 321 ? 15.602 5.805 -6.312 1 98.81 321 ILE B O 1
ATOM 6847 N N . ALA B 1 322 ? 15.719 4.758 -4.336 1 98.56 322 ALA B N 1
ATOM 6848 C CA . ALA B 1 322 ? 15.484 5.949 -3.527 1 98.56 322 ALA B CA 1
ATOM 6849 C C . ALA B 1 322 ? 16.109 5.805 -2.143 1 98.56 322 ALA B C 1
ATOM 6851 O O . ALA B 1 322 ? 16.328 4.688 -1.668 1 98.56 322 ALA B O 1
ATOM 6852 N N . PRO B 1 323 ? 16.391 6.906 -1.42 1 98.69 323 PRO B N 1
ATOM 6853 C CA . PRO B 1 323 ? 17 6.832 -0.089 1 98.69 323 PRO B CA 1
ATOM 6854 C C . PRO B 1 323 ? 16.156 6.02 0.895 1 98.69 323 PRO B C 1
ATOM 6856 O O . PRO B 1 323 ? 14.938 6.156 0.931 1 98.69 323 PRO B O 1
ATOM 6859 N N . GLY B 1 324 ? 16.859 5.18 1.63 1 98.38 324 GLY B N 1
ATOM 6860 C CA . GLY B 1 324 ? 16.203 4.398 2.664 1 98.38 324 GLY B CA 1
ATOM 6861 C C . GLY B 1 324 ? 15.727 3.045 2.176 1 98.38 324 GLY B C 1
ATOM 6862 O O . GLY B 1 324 ? 15.352 2.188 2.977 1 98.38 324 GLY B O 1
ATOM 6863 N N . ARG B 1 325 ? 15.742 2.801 0.899 1 98.38 325 ARG B N 1
ATOM 6864 C CA . ARG B 1 325 ? 15.266 1.537 0.349 1 98.38 325 ARG B CA 1
ATOM 6865 C C . ARG B 1 325 ? 16.391 0.521 0.242 1 98.38 325 ARG B C 1
ATOM 6867 O O . ARG B 1 325 ? 17.578 0.895 0.209 1 98.38 325 ARG B O 1
ATOM 6874 N N . ARG B 1 326 ? 16.016 -0.759 0.216 1 98.44 326 ARG B N 1
ATOM 6875 C CA . ARG B 1 326 ? 16.984 -1.823 -0.054 1 98.44 326 ARG B CA 1
ATOM 6876 C C . ARG B 1 326 ? 17.719 -1.58 -1.37 1 98.44 326 ARG B C 1
ATOM 6878 O O . ARG B 1 326 ? 17.109 -1.161 -2.355 1 98.44 326 ARG B O 1
ATOM 6885 N N . ALA B 1 327 ? 18.953 -1.824 -1.318 1 98.81 327 ALA B N 1
ATOM 6886 C CA . ALA B 1 327 ? 19.719 -1.702 -2.549 1 98.81 327 ALA B CA 1
ATOM 6887 C C . ALA B 1 327 ? 19.578 -2.949 -3.416 1 98.81 327 ALA B C 1
ATOM 6889 O O . ALA B 1 327 ? 20.578 -3.604 -3.744 1 98.81 327 ALA B O 1
ATOM 6890 N N . ASP B 1 328 ? 18.391 -3.352 -3.729 1 98.94 328 ASP B N 1
ATOM 6891 C CA . ASP B 1 328 ? 18.047 -4.348 -4.742 1 98.94 328 ASP B CA 1
ATOM 6892 C C . ASP B 1 328 ? 17.953 -3.711 -6.125 1 98.94 328 ASP B C 1
ATOM 6894 O O . ASP B 1 328 ? 17 -2.965 -6.402 1 98.94 328 ASP B O 1
ATOM 6898 N N . MET B 1 329 ? 18.875 -4.035 -6.984 1 98.88 329 MET B N 1
ATOM 6899 C CA . MET B 1 329 ? 18.984 -3.273 -8.227 1 98.88 329 MET B CA 1
ATOM 6900 C C . MET B 1 329 ? 19.406 -4.176 -9.383 1 98.88 329 MET B C 1
ATOM 6902 O O . MET B 1 329 ? 20.016 -5.227 -9.172 1 98.88 329 MET B O 1
ATOM 6906 N N . VAL B 1 330 ? 19.031 -3.812 -10.539 1 98.88 330 VAL B N 1
ATOM 6907 C CA . VAL B 1 330 ? 19.516 -4.426 -11.773 1 98.88 330 VAL B CA 1
ATOM 6908 C C . VAL B 1 330 ? 20.203 -3.375 -12.633 1 98.88 330 VAL B C 1
ATOM 6910 O O . VAL B 1 330 ? 19.828 -2.201 -12.617 1 98.88 330 VAL B O 1
ATOM 6913 N N . VAL B 1 331 ? 21.219 -3.762 -13.359 1 98.81 331 VAL B N 1
ATOM 6914 C CA . VAL B 1 331 ? 21.984 -2.896 -14.25 1 98.81 331 VAL B CA 1
ATOM 6915 C C . VAL B 1 331 ? 21.875 -3.4 -15.688 1 98.81 331 VAL B C 1
ATOM 6917 O O . VAL B 1 331 ? 21.906 -4.609 -15.93 1 98.81 331 VAL B O 1
ATOM 6920 N N . PHE B 1 332 ? 21.641 -2.543 -16.641 1 98.69 332 PHE B N 1
ATOM 6921 C CA . PHE B 1 332 ? 21.578 -2.9 -18.047 1 98.69 332 PHE B CA 1
ATOM 6922 C C . PHE B 1 332 ? 22 -1.726 -18.922 1 98.69 332 PHE B C 1
ATOM 6924 O O . PHE B 1 332 ? 22.141 -0.604 -18.438 1 98.69 332 PHE B O 1
ATOM 6931 N N . GLU B 1 333 ? 22.141 -1.897 -20.203 1 97.69 333 GLU B N 1
ATOM 6932 C CA . GLU B 1 333 ? 22.766 -0.91 -21.078 1 97.69 333 GLU B CA 1
ATOM 6933 C C . GLU B 1 333 ? 21.719 -0.133 -21.875 1 97.69 333 GLU B C 1
ATOM 6935 O O . GLU B 1 333 ? 21.969 0.999 -22.297 1 97.69 333 GLU B O 1
ATOM 6940 N N . SER B 1 334 ? 20.609 -0.805 -22.078 1 97.81 334 SER B N 1
ATOM 6941 C CA . SER B 1 334 ? 19.641 -0.194 -22.984 1 97.81 334 SER B CA 1
ATOM 6942 C C . SER B 1 334 ? 18.203 -0.458 -22.531 1 97.81 334 SER B C 1
ATOM 6944 O O . SER B 1 334 ? 17.875 -1.577 -22.141 1 97.81 334 SER B O 1
ATOM 6946 N N . LEU B 1 335 ? 17.391 0.562 -22.609 1 97.5 335 LEU B N 1
ATOM 6947 C CA . LEU B 1 335 ? 15.969 0.407 -22.312 1 97.5 335 LEU B CA 1
ATOM 6948 C C . LEU B 1 335 ? 15.258 -0.322 -23.453 1 97.5 335 LEU B C 1
ATOM 6950 O O . LEU B 1 335 ? 14.258 -1.001 -23.219 1 97.5 335 LEU B O 1
ATOM 6954 N N . GLU B 1 336 ? 15.719 -0.24 -24.625 1 95.69 336 GLU B N 1
ATOM 6955 C CA . GLU B 1 336 ? 15.078 -0.812 -25.812 1 95.69 336 GLU B CA 1
ATOM 6956 C C . GLU B 1 336 ? 15.508 -2.262 -26.016 1 95.69 336 GLU B C 1
ATOM 6958 O O . GLU B 1 336 ? 14.672 -3.125 -26.312 1 95.69 336 GLU B O 1
ATOM 6963 N N . ASP B 1 337 ? 16.828 -2.422 -25.969 1 95.81 337 ASP B N 1
ATOM 6964 C CA . ASP B 1 337 ? 17.375 -3.773 -26 1 95.81 337 ASP B CA 1
ATOM 6965 C C . ASP B 1 337 ? 17.656 -4.285 -24.594 1 95.81 337 ASP B C 1
ATOM 6967 O O . ASP B 1 337 ? 18.812 -4.512 -24.219 1 95.81 337 ASP B O 1
ATOM 6971 N N . PHE B 1 338 ? 16.641 -4.574 -23.938 1 97.75 338 PHE B N 1
ATOM 6972 C CA . PHE B 1 338 ? 16.656 -4.805 -22.484 1 97.75 338 PHE B CA 1
ATOM 6973 C C . PHE B 1 338 ? 17.312 -6.141 -22.172 1 97.75 338 PHE B C 1
ATOM 6975 O O . PHE B 1 338 ? 16.828 -7.191 -22.594 1 97.75 338 PHE B O 1
ATOM 6982 N N . ALA B 1 339 ? 18.406 -6.117 -21.484 1 97.12 339 ALA B N 1
ATOM 6983 C CA . ALA B 1 339 ? 19.125 -7.301 -21 1 97.12 339 ALA B CA 1
ATOM 6984 C C . ALA B 1 339 ? 19.828 -7.023 -19.672 1 97.12 339 ALA B C 1
ATOM 6986 O O . ALA B 1 339 ? 20.672 -6.137 -19.594 1 97.12 339 ALA B O 1
ATOM 6987 N N . VAL B 1 340 ? 19.516 -7.785 -18.688 1 98.38 340 VAL B N 1
ATOM 6988 C CA . VAL B 1 340 ? 20.125 -7.609 -17.359 1 98.38 340 VAL B CA 1
ATOM 6989 C C . VAL B 1 340 ? 21.609 -7.984 -17.422 1 98.38 340 VAL B C 1
ATOM 6991 O O . VAL B 1 340 ? 21.953 -9.062 -17.906 1 98.38 340 VAL B O 1
ATOM 6994 N N . GLU B 1 341 ? 22.453 -7.133 -16.922 1 98.38 341 GLU B N 1
ATOM 6995 C CA . GLU B 1 341 ? 23.891 -7.379 -16.906 1 98.38 341 GLU B CA 1
ATOM 6996 C C . GLU B 1 341 ? 24.375 -7.707 -15.492 1 98.38 341 GLU B C 1
ATOM 6998 O O . GLU B 1 341 ? 25.281 -8.516 -15.312 1 98.38 341 GLU B O 1
ATOM 7003 N N . GLU B 1 342 ? 23.875 -7.004 -14.531 1 98.75 342 GLU B N 1
ATOM 7004 C CA . GLU B 1 342 ? 24.203 -7.207 -13.125 1 98.75 342 GLU B CA 1
ATOM 7005 C C . GLU B 1 342 ? 22.953 -7.18 -12.25 1 98.75 342 GLU B C 1
ATOM 7007 O O . GLU B 1 342 ? 21.984 -6.496 -12.57 1 98.75 342 GLU B O 1
ATOM 7012 N N . THR B 1 343 ? 22.922 -7.938 -11.203 1 98.88 343 THR B N 1
ATOM 7013 C CA . THR B 1 343 ? 21.875 -7.902 -10.188 1 98.88 343 THR B CA 1
ATOM 7014 C C . THR B 1 343 ? 22.469 -7.73 -8.797 1 98.88 343 THR B C 1
ATOM 7016 O O . THR B 1 343 ? 23.422 -8.438 -8.43 1 98.88 343 THR B O 1
ATOM 7019 N N . TYR B 1 344 ? 22.016 -6.738 -8.094 1 98.88 344 TYR B N 1
ATOM 7020 C CA . TYR B 1 344 ? 22.391 -6.48 -6.707 1 98.88 344 TYR B CA 1
ATOM 7021 C C . TYR B 1 344 ? 21.234 -6.812 -5.762 1 98.88 344 TYR B C 1
ATOM 7023 O O . TYR B 1 344 ? 20.078 -6.516 -6.055 1 98.88 344 TYR B O 1
ATOM 7031 N N . ILE B 1 345 ? 21.516 -7.457 -4.664 1 98.81 345 ILE B N 1
ATOM 7032 C CA . ILE B 1 345 ? 20.578 -7.602 -3.555 1 98.81 345 ILE B CA 1
ATOM 7033 C C . ILE B 1 345 ? 21.234 -7.121 -2.262 1 98.81 345 ILE B C 1
ATOM 7035 O O . ILE B 1 345 ? 22.328 -7.57 -1.909 1 98.81 345 ILE B O 1
ATOM 7039 N N . LEU B 1 346 ? 20.625 -6.148 -1.611 1 98.38 346 LEU B N 1
ATOM 7040 C CA . LEU B 1 346 ? 21.172 -5.516 -0.411 1 98.38 346 LEU B CA 1
ATOM 7041 C C . LEU B 1 346 ? 22.562 -4.969 -0.666 1 98.38 346 LEU B C 1
ATOM 7043 O O . LEU B 1 346 ? 23.453 -5.082 0.191 1 98.38 346 LEU B O 1
ATOM 7047 N N . GLY B 1 347 ? 22.781 -4.496 -1.855 1 98.25 347 GLY B N 1
ATOM 7048 C CA . GLY B 1 347 ? 24.016 -3.828 -2.195 1 98.25 347 GLY B CA 1
ATOM 7049 C C . GLY B 1 347 ? 25.125 -4.789 -2.59 1 98.25 347 GLY B C 1
ATOM 7050 O O . GLY B 1 347 ? 26.219 -4.367 -2.959 1 98.25 347 GLY B O 1
ATOM 7051 N N . GLU B 1 348 ? 24.922 -6.047 -2.531 1 98.31 348 GLU B N 1
ATOM 7052 C CA . GLU B 1 348 ? 25.891 -7.059 -2.932 1 98.31 348 GLU B CA 1
ATOM 7053 C C . GLU B 1 348 ? 25.688 -7.473 -4.387 1 98.31 348 GLU B C 1
ATOM 7055 O O . GLU B 1 348 ? 24.594 -7.867 -4.777 1 98.31 348 GLU B O 1
ATOM 7060 N N . LYS B 1 349 ? 26.781 -7.438 -5.227 1 98.31 349 LYS B N 1
ATOM 7061 C CA . LYS B 1 349 ? 26.703 -7.926 -6.602 1 98.31 349 LYS B CA 1
ATOM 7062 C C . LYS B 1 349 ? 26.625 -9.453 -6.641 1 98.31 349 LYS B C 1
ATOM 7064 O O . LYS B 1 349 ? 27.578 -10.141 -6.273 1 98.31 349 LYS B O 1
ATOM 7069 N N . LEU B 1 350 ? 25.438 -9.922 -7.105 1 98.81 350 LEU B N 1
ATOM 7070 C CA . LEU B 1 350 ? 25.203 -11.359 -7.023 1 98.81 350 LEU B CA 1
ATOM 7071 C C . LEU B 1 350 ? 25.188 -11.984 -8.414 1 98.81 350 LEU B C 1
ATOM 7073 O O . LEU B 1 350 ? 25.125 -13.211 -8.547 1 98.81 350 LEU B O 1
ATOM 7077 N N . SER B 1 351 ? 25.203 -11.18 -9.414 1 98.44 351 SER B N 1
ATOM 7078 C CA . SER B 1 351 ? 25.297 -11.719 -10.766 1 98.44 351 SER B CA 1
ATOM 7079 C C . SER B 1 351 ? 26 -10.742 -11.703 1 98.44 351 SER B C 1
ATOM 7081 O O . SER B 1 351 ? 25.922 -9.531 -11.508 1 98.44 351 SER B O 1
ATOM 7083 N N . GLN B 1 352 ? 26.609 -11.195 -12.656 1 97.62 352 GLN B N 1
ATOM 7084 C CA . GLN B 1 352 ? 27.219 -10.492 -13.773 1 97.62 352 GLN B CA 1
ATOM 7085 C C . GLN B 1 352 ? 27.078 -11.289 -15.07 1 97.62 352 GLN B C 1
ATOM 7087 O O . GLN B 1 352 ? 27.531 -12.438 -15.148 1 97.62 352 GLN B O 1
ATOM 7092 N N . GLY B 1 353 ? 26.422 -10.57 -15.977 1 91.5 353 GLY B N 1
ATOM 7093 C CA . GLY B 1 353 ? 26 -11.367 -17.125 1 91.5 353 GLY B CA 1
ATOM 7094 C C . GLY B 1 353 ? 25.062 -12.5 -16.75 1 91.5 353 GLY B C 1
ATOM 7095 O O . GLY B 1 353 ? 24.109 -12.297 -16 1 91.5 353 GLY B O 1
ATOM 7096 N N . ASN B 1 354 ? 25.172 -13.68 -17.188 1 91.81 354 ASN B N 1
ATOM 7097 C CA . ASN B 1 354 ? 24.297 -14.812 -16.891 1 91.81 354 ASN B CA 1
ATOM 7098 C C . ASN B 1 354 ? 24.875 -15.695 -15.789 1 91.81 354 ASN B C 1
ATOM 7100 O O . ASN B 1 354 ? 24.359 -16.781 -15.531 1 91.81 354 ASN B O 1
ATOM 7104 N N . GLU B 1 355 ? 25.891 -15.102 -15.125 1 96.62 355 GLU B N 1
ATOM 7105 C CA . GLU B 1 355 ? 26.578 -15.914 -14.117 1 96.62 355 GLU B CA 1
ATOM 7106 C C . GLU B 1 355 ? 26.172 -15.492 -12.703 1 96.62 355 GLU B C 1
ATOM 7108 O O . GLU B 1 355 ? 26.172 -14.305 -12.383 1 96.62 355 GLU B O 1
ATOM 7113 N N . TYR B 1 356 ? 25.828 -16.438 -11.875 1 98.25 356 TYR B N 1
ATOM 7114 C CA . TYR B 1 356 ? 25.578 -16.219 -10.453 1 98.25 356 TYR B CA 1
ATOM 7115 C C . TYR B 1 356 ? 26.875 -16.203 -9.664 1 98.25 356 TYR B C 1
ATOM 7117 O O . TYR B 1 356 ? 27.734 -17.062 -9.852 1 98.25 356 TYR B O 1
ATOM 7125 N N . LEU B 1 357 ? 27.016 -15.227 -8.719 1 98.44 357 LEU B N 1
ATOM 7126 C CA . LEU B 1 357 ? 28.297 -15.008 -8.055 1 98.44 357 LEU B CA 1
ATOM 7127 C C . LEU B 1 357 ? 28.234 -15.453 -6.594 1 98.44 357 LEU B C 1
ATOM 7129 O O . LEU B 1 357 ? 29.25 -15.477 -5.902 1 98.44 357 LEU B O 1
ATOM 7133 N N . GLY B 1 358 ? 27.078 -15.844 -6.078 1 97.12 358 GLY B N 1
ATOM 7134 C CA . GLY B 1 358 ? 26.953 -16.234 -4.688 1 97.12 358 GLY B CA 1
ATOM 7135 C C . GLY B 1 358 ? 27.203 -17.719 -4.461 1 97.12 358 GLY B C 1
ATOM 7136 O O . GLY B 1 358 ? 27.609 -18.438 -5.383 1 97.12 358 GLY B O 1
ATOM 7137 N N . GLU B 1 359 ? 27.078 -18.141 -3.209 1 95.88 359 GLU B N 1
ATOM 7138 C CA . GLU B 1 359 ? 27.188 -19.547 -2.844 1 95.88 359 GLU B CA 1
ATOM 7139 C C . GLU B 1 359 ? 25.797 -20.172 -2.678 1 95.88 359 GLU B C 1
ATOM 7141 O O . GLU B 1 359 ? 24.828 -19.484 -2.377 1 95.88 359 GLU B O 1
ATOM 7146 N N . VAL B 1 360 ? 25.75 -21.453 -2.955 1 96.88 360 VAL B N 1
ATOM 7147 C CA . VAL B 1 360 ? 24.5 -22.203 -2.766 1 96.88 360 VAL B CA 1
ATOM 7148 C C . VAL B 1 360 ? 24.688 -23.266 -1.685 1 96.88 360 VAL B C 1
ATOM 7150 O O . VAL B 1 360 ? 25.562 -24.125 -1.801 1 96.88 360 VAL B O 1
ATOM 7153 N N . ASN B 1 361 ? 24.031 -23.094 -0.624 1 96.56 361 ASN B N 1
ATOM 7154 C CA . ASN B 1 361 ? 23.953 -24.094 0.438 1 96.56 361 ASN B CA 1
ATOM 7155 C C . ASN B 1 361 ? 22.547 -24.688 0.547 1 96.56 361 ASN B C 1
ATOM 7157 O O . ASN B 1 361 ? 21.562 -23.953 0.732 1 96.56 361 ASN B O 1
ATOM 7161 N N . TYR B 1 362 ? 22.453 -26 0.443 1 96.94 362 TYR B N 1
ATOM 7162 C CA . TYR B 1 362 ? 21.156 -26.656 0.388 1 96.94 362 TYR B CA 1
ATOM 7163 C C . TYR B 1 362 ? 20.688 -27.062 1.78 1 96.94 362 TYR B C 1
ATOM 7165 O O . TYR B 1 362 ? 21.484 -27.547 2.59 1 96.94 362 TYR B O 1
ATOM 7173 N N . TYR B 1 363 ? 19.469 -26.828 2.105 1 97.69 363 TYR B N 1
ATOM 7174 C CA . TYR B 1 363 ? 18.828 -27.312 3.318 1 97.69 363 TYR B CA 1
ATOM 7175 C C . TYR B 1 363 ? 18.516 -28.797 3.205 1 97.69 363 TYR B C 1
ATOM 7177 O O . TYR B 1 363 ? 18.125 -29.281 2.137 1 97.69 363 TYR B O 1
ATOM 7185 N N . PRO B 1 364 ? 18.625 -29.641 4.309 1 97.44 364 PRO B N 1
ATOM 7186 C CA . PRO B 1 364 ? 18.328 -31.078 4.254 1 97.44 364 PRO B CA 1
ATOM 7187 C C . PRO B 1 364 ? 16.891 -31.359 3.83 1 97.44 364 PRO B C 1
ATOM 7189 O O . PRO B 1 364 ? 15.969 -30.641 4.223 1 97.44 364 PRO B O 1
ATOM 7192 N N . ILE B 1 365 ? 16.703 -32.438 3.043 1 97.12 365 ILE B N 1
ATOM 7193 C CA . ILE B 1 365 ? 15.375 -32.688 2.467 1 97.12 365 ILE B CA 1
ATOM 7194 C C . ILE B 1 365 ? 14.727 -33.875 3.172 1 97.12 365 ILE B C 1
ATOM 7196 O O . ILE B 1 365 ? 13.664 -34.344 2.748 1 97.12 365 ILE B O 1
ATOM 7200 N N . ASP B 1 366 ? 15.188 -34.406 4.266 1 96.19 366 ASP B N 1
ATOM 7201 C CA . ASP B 1 366 ? 14.75 -35.625 4.941 1 96.19 366 ASP B CA 1
ATOM 7202 C C . ASP B 1 366 ? 13.273 -35.562 5.309 1 96.19 366 ASP B C 1
ATOM 7204 O O . ASP B 1 366 ? 12.555 -36.562 5.23 1 96.19 366 ASP B O 1
ATOM 7208 N N . SER B 1 367 ? 12.836 -34.406 5.672 1 95.69 367 SER B N 1
ATOM 7209 C CA . SER B 1 367 ? 11.477 -34.25 6.172 1 95.69 367 SER B CA 1
ATOM 7210 C C . SER B 1 367 ? 10.461 -34.344 5.039 1 95.69 367 SER B C 1
ATOM 7212 O O . SER B 1 367 ? 9.266 -34.531 5.285 1 95.69 367 SER B O 1
ATOM 7214 N N . VAL B 1 368 ? 10.914 -34.219 3.787 1 96.38 368 VAL B N 1
ATOM 7215 C CA . VAL B 1 368 ? 9.961 -34.156 2.684 1 96.38 368 VAL B CA 1
ATOM 7216 C C . VAL B 1 368 ? 10.344 -35.156 1.611 1 96.38 368 VAL B C 1
ATOM 7218 O O . VAL B 1 368 ? 9.789 -35.156 0.511 1 96.38 368 VAL B O 1
ATOM 7221 N N . GLU B 1 369 ? 11.242 -36.031 1.995 1 92.56 369 GLU B N 1
ATOM 7222 C CA . GLU B 1 369 ? 11.648 -37.062 1.066 1 92.56 369 GLU B CA 1
ATOM 7223 C C . GLU B 1 369 ? 10.656 -38.25 1.081 1 92.56 369 GLU B C 1
ATOM 7225 O O . GLU B 1 369 ? 9.883 -38.375 2.027 1 92.56 369 GLU B O 1
ATOM 7230 N N . SER B 1 370 ? 10.656 -39.125 0.09 1 75.62 370 SER B N 1
ATOM 7231 C CA . SER B 1 370 ? 9.859 -40.344 -0.028 1 75.62 370 SER B CA 1
ATOM 7232 C C . SER B 1 370 ? 8.375 -40.062 0.129 1 75.62 370 SER B C 1
ATOM 7234 O O . SER B 1 370 ? 7.824 -40.188 1.226 1 75.62 370 SER B O 1
ATOM 7236 N N . SER B 1 371 ? 7.688 -39.781 -0.91 1 83.19 371 SER B N 1
ATOM 7237 C CA . SER B 1 371 ? 6.289 -39.375 -0.879 1 83.19 371 SER B CA 1
ATOM 7238 C C . SER B 1 371 ? 5.418 -40.281 -1.724 1 83.19 371 SER B C 1
ATOM 7240 O O . SER B 1 371 ? 4.332 -39.906 -2.16 1 83.19 371 SER B O 1
ATOM 7242 N N . MET B 1 372 ? 5.914 -41.5 -2.006 1 95 372 MET B N 1
ATOM 7243 C CA . MET B 1 372 ? 5.168 -42.438 -2.854 1 95 372 MET B CA 1
ATOM 7244 C C . MET B 1 372 ? 4.512 -43.531 -2.018 1 95 372 MET B C 1
ATOM 7246 O O . MET B 1 372 ? 5.086 -44.594 -1.836 1 95 372 MET B O 1
ATOM 7250 N N . HIS B 1 373 ? 3.316 -43.25 -1.555 1 96.5 373 HIS B N 1
ATOM 7251 C CA . HIS B 1 373 ? 2.523 -44.219 -0.804 1 96.5 373 HIS B CA 1
ATOM 7252 C C . HIS B 1 373 ? 1.428 -44.812 -1.672 1 96.5 373 HIS B C 1
ATOM 7254 O O . HIS B 1 373 ? 0.269 -44.406 -1.6 1 96.5 373 HIS B O 1
ATOM 7260 N N . VAL B 1 374 ? 1.782 -45.844 -2.438 1 97.19 374 VAL B N 1
ATOM 7261 C CA . VAL B 1 374 ? 0.883 -46.469 -3.4 1 97.19 374 VAL B CA 1
ATOM 7262 C C . VAL B 1 374 ? 0.571 -47.906 -2.959 1 97.19 374 VAL B C 1
ATOM 7264 O O . VAL B 1 374 ? 1.48 -48.656 -2.65 1 97.19 374 VAL B O 1
ATOM 7267 N N . LYS B 1 375 ? -0.691 -48.125 -2.947 1 95.44 375 LYS B N 1
ATOM 7268 C CA . LYS B 1 375 ? -1.132 -49.469 -2.518 1 95.44 375 LYS B CA 1
ATOM 7269 C C . LYS B 1 375 ? -1.74 -50.25 -3.678 1 95.44 375 LYS B C 1
ATOM 7271 O O . LYS B 1 375 ? -2.584 -49.719 -4.41 1 95.44 375 LYS B O 1
ATOM 7276 N N . ASP B 1 376 ? -1.301 -51.531 -3.902 1 94.62 376 ASP B N 1
ATOM 7277 C CA . ASP B 1 376 ? -1.943 -52.531 -4.723 1 94.62 376 ASP B CA 1
ATOM 7278 C C . ASP B 1 376 ? -2.131 -52.062 -6.156 1 94.62 376 ASP B C 1
ATOM 7280 O O . ASP B 1 376 ? -3.24 -52.094 -6.695 1 94.62 376 ASP B O 1
ATOM 7284 N N . PHE B 1 377 ? -1.084 -51.5 -6.711 1 97.25 377 PHE B N 1
ATOM 7285 C CA . PHE B 1 377 ? -1.162 -51.125 -8.125 1 97.25 377 PHE B CA 1
ATOM 7286 C C . PHE B 1 377 ? -0.886 -52.344 -9 1 97.25 377 PHE B C 1
ATOM 7288 O O . PHE B 1 377 ? 0.209 -52.906 -8.961 1 97.25 377 PHE B O 1
ATOM 7295 N N . THR B 1 378 ? -1.901 -52.781 -9.781 1 96.75 378 THR B N 1
ATOM 7296 C CA . THR B 1 378 ? -1.798 -53.969 -10.625 1 96.75 378 THR B CA 1
ATOM 7297 C C . THR B 1 378 ? -2.186 -53.625 -12.062 1 96.75 378 THR B C 1
ATOM 7299 O O . THR B 1 378 ? -2.828 -52.594 -12.32 1 96.75 378 THR B O 1
ATOM 7302 N N . ARG B 1 379 ? -1.847 -54.5 -12.945 1 96.5 379 ARG B N 1
ATOM 7303 C CA . ARG B 1 379 ? -2.166 -54.312 -14.359 1 96.5 379 ARG B CA 1
ATOM 7304 C C . ARG B 1 379 ? -3.674 -54.344 -14.586 1 96.5 379 ARG B C 1
ATOM 7306 O O . ARG B 1 379 ? -4.176 -53.625 -15.469 1 96.5 379 ARG B O 1
ATOM 7313 N N . GLU B 1 380 ? -4.367 -55.125 -13.797 1 96.19 380 GLU B N 1
ATOM 7314 C CA . GLU B 1 380 ? -5.812 -55.25 -13.945 1 96.19 380 GLU B CA 1
ATOM 7315 C C . GLU B 1 380 ? -6.523 -53.938 -13.719 1 96.19 380 GLU B C 1
ATOM 7317 O O . GLU B 1 380 ? -7.562 -53.656 -14.328 1 96.19 380 GLU B O 1
ATOM 7322 N N . LYS B 1 381 ? -5.961 -53.094 -12.93 1 97.19 381 LYS B N 1
ATOM 7323 C CA . LYS B 1 381 ? -6.57 -51.812 -12.609 1 97.19 381 LYS B CA 1
ATOM 7324 C C . LYS B 1 381 ? -6.469 -50.844 -13.789 1 97.19 381 LYS B C 1
ATOM 7326 O O . LYS B 1 381 ? -7.133 -49.812 -13.805 1 97.19 381 LYS B O 1
ATOM 7331 N N . LEU B 1 382 ? -5.711 -51.156 -14.812 1 98.12 382 LEU B N 1
ATOM 7332 C CA . LEU B 1 382 ? -5.52 -50.312 -15.969 1 98.12 382 LEU B CA 1
ATOM 7333 C C . LEU B 1 382 ? -6.582 -50.562 -17.031 1 98.12 382 LEU B C 1
ATOM 7335 O O . LEU B 1 382 ? -6.691 -49.812 -18 1 98.12 382 LEU B O 1
ATOM 7339 N N . GLN B 1 383 ? -7.355 -51.625 -16.828 1 96.69 383 GLN B N 1
ATOM 7340 C CA . GLN B 1 383 ? -8.406 -51.938 -17.781 1 96.69 383 GLN B CA 1
ATOM 7341 C C . GLN B 1 383 ? -9.5 -50.844 -17.766 1 96.69 383 GLN B C 1
ATOM 7343 O O . GLN B 1 383 ? -9.883 -50.375 -16.703 1 96.69 383 GLN B O 1
ATOM 7348 N N . LEU B 1 384 ? -9.93 -50.469 -18.922 1 97.5 384 LEU B N 1
ATOM 7349 C CA . LEU B 1 384 ? -11.023 -49.5 -19.078 1 97.5 384 LEU B CA 1
ATOM 7350 C C . LEU B 1 384 ? -12.203 -50.125 -19.812 1 97.5 384 LEU B C 1
ATOM 7352 O O . LEU B 1 384 ? -12.188 -50.219 -21.047 1 97.5 384 LEU B O 1
ATOM 7356 N N . HIS B 1 385 ? -13.156 -50.562 -19.078 1 96.06 385 HIS B N 1
ATOM 7357 C CA . HIS B 1 385 ? -14.367 -51.125 -19.656 1 96.06 385 HIS B CA 1
ATOM 7358 C C . HIS B 1 385 ? -15.344 -50.031 -20.078 1 96.06 385 HIS B C 1
ATOM 7360 O O . HIS B 1 385 ? -15.609 -49.094 -19.328 1 96.06 385 HIS B O 1
ATOM 7366 N N . LEU B 1 386 ? -15.781 -50.094 -21.25 1 96.12 386 LEU B N 1
ATOM 7367 C CA . LEU B 1 386 ? -16.719 -49.156 -21.844 1 96.12 386 LEU B CA 1
ATOM 7368 C C . LEU B 1 386 ? -17.969 -49.875 -22.344 1 96.12 386 LEU B C 1
ATOM 7370 O O . LEU B 1 386 ? -17.891 -50.969 -22.875 1 96.12 386 LEU B O 1
ATOM 7374 N N . ASN B 1 387 ? -19.109 -49.25 -22.188 1 94.25 387 ASN B N 1
ATOM 7375 C CA . ASN B 1 387 ? -20.359 -49.812 -22.641 1 94.25 387 ASN B CA 1
ATOM 7376 C C . ASN B 1 387 ? -20.703 -49.375 -24.062 1 94.25 387 ASN B C 1
ATOM 7378 O O . ASN B 1 387 ? -21.578 -49.969 -24.719 1 94.25 387 ASN B O 1
ATOM 7382 N N . SER B 1 388 ? -20.047 -48.312 -24.438 1 94.06 388 SER B N 1
ATOM 7383 C CA . SER B 1 388 ? -20.266 -47.781 -25.781 1 94.06 388 SER B CA 1
ATOM 7384 C C . SER B 1 388 ? -18.953 -47.375 -26.438 1 94.06 388 SER B C 1
ATOM 7386 O O . SER B 1 388 ? -17.953 -47.156 -25.766 1 94.06 388 SER B O 1
ATOM 7388 N N . ASP B 1 389 ? -19 -47.312 -27.812 1 94.31 389 ASP B N 1
ATOM 7389 C CA . ASP B 1 389 ? -17.828 -46.844 -28.562 1 94.31 389 ASP B CA 1
ATOM 7390 C C . ASP B 1 389 ? -17.781 -45.344 -28.609 1 94.31 389 ASP B C 1
ATOM 7392 O O . ASP B 1 389 ? -16.75 -44.75 -28.969 1 94.31 389 ASP B O 1
ATOM 7396 N N . LYS B 1 390 ? -18.875 -44.75 -28.281 1 95.62 390 LYS B N 1
ATOM 7397 C CA . LYS B 1 390 ? -18.922 -43.281 -28.219 1 95.62 390 LYS B CA 1
ATOM 7398 C C . LYS B 1 390 ? -18.719 -42.781 -26.797 1 95.62 390 LYS B C 1
ATOM 7400 O O . LYS B 1 390 ? -19.562 -43.031 -25.922 1 95.62 390 LYS B O 1
ATOM 7405 N N . VAL B 1 391 ? -17.578 -42.156 -26.625 1 96.94 391 VAL B N 1
ATOM 7406 C CA . VAL B 1 391 ? -17.234 -41.781 -25.25 1 96.94 391 VAL B CA 1
ATOM 7407 C C . VAL B 1 391 ? -16.641 -40.375 -25.219 1 96.94 391 VAL B C 1
ATOM 7409 O O . VAL B 1 391 ? -16.375 -39.812 -26.281 1 96.94 391 VAL B O 1
ATOM 7412 N N . ARG B 1 392 ? -16.547 -39.781 -24.031 1 96.5 392 ARG B N 1
ATOM 7413 C CA . ARG B 1 392 ? -15.875 -38.5 -23.828 1 96.5 392 ARG B CA 1
ATOM 7414 C C . ARG B 1 392 ? -14.406 -38.719 -23.453 1 96.5 392 ARG B C 1
ATOM 7416 O O . ARG B 1 392 ? -14.062 -39.688 -22.766 1 96.5 392 ARG B O 1
ATOM 7423 N N . ALA B 1 393 ? -13.578 -37.875 -23.953 1 97.81 393 ALA B N 1
ATOM 7424 C CA . ALA B 1 393 ? -12.148 -37.844 -23.641 1 97.81 393 ALA B CA 1
ATOM 7425 C C . ALA B 1 393 ? -11.703 -36.438 -23.281 1 97.81 393 ALA B C 1
ATOM 7427 O O . ALA B 1 393 ? -12.32 -35.469 -23.719 1 97.81 393 ALA B O 1
ATOM 7428 N N . ILE B 1 394 ? -10.758 -36.281 -22.406 1 97.88 394 ILE B N 1
ATOM 7429 C CA . ILE B 1 394 ? -10.133 -35 -22.125 1 97.88 394 ILE B CA 1
ATOM 7430 C C . ILE B 1 394 ? -9.352 -34.531 -23.344 1 97.88 394 ILE B C 1
ATOM 7432 O O . ILE B 1 394 ? -8.461 -35.219 -23.828 1 97.88 394 ILE B O 1
ATOM 7436 N N . GLY B 1 395 ? -9.648 -33.344 -23.828 1 97.5 395 GLY B N 1
ATOM 7437 C CA . GLY B 1 395 ? -8.93 -32.781 -24.969 1 97.5 395 GLY B CA 1
ATOM 7438 C C . GLY B 1 395 ? -7.809 -31.844 -24.562 1 97.5 395 GLY B C 1
ATOM 7439 O O . GLY B 1 395 ? -8.047 -30.844 -23.875 1 97.5 395 GLY B O 1
ATOM 7440 N N . VAL B 1 396 ? -6.586 -32.188 -25.031 1 95.56 396 VAL B N 1
ATOM 7441 C CA . VAL B 1 396 ? -5.422 -31.344 -24.766 1 95.56 396 VAL B CA 1
ATOM 7442 C C . VAL B 1 396 ? -5.449 -30.141 -25.688 1 95.56 396 VAL B C 1
ATOM 7444 O O . VAL B 1 396 ? -5.699 -30.266 -26.891 1 95.56 396 VAL B O 1
ATOM 7447 N N . VAL B 1 397 ? -5.301 -28.969 -25.125 1 90.19 397 VAL B N 1
ATOM 7448 C CA . VAL B 1 397 ? -5.039 -27.766 -25.875 1 90.19 397 VAL B CA 1
ATOM 7449 C C . VAL B 1 397 ? -3.584 -27.328 -25.688 1 90.19 397 VAL B C 1
ATOM 7451 O O . VAL B 1 397 ? -3.213 -26.844 -24.609 1 90.19 397 VAL B O 1
ATOM 7454 N N . PRO B 1 398 ? -2.764 -27.547 -26.75 1 86.19 398 PRO B N 1
ATOM 7455 C CA . PRO B 1 398 ? -1.348 -27.203 -26.594 1 86.19 398 PRO B CA 1
ATOM 7456 C C . PRO B 1 398 ? -1.14 -25.766 -26.125 1 86.19 398 PRO B C 1
ATOM 7458 O O . PRO B 1 398 ? -1.776 -24.844 -26.656 1 86.19 398 PRO B O 1
ATOM 7461 N N . GLY B 1 399 ? -0.319 -25.578 -25.094 1 80.94 399 GLY B N 1
ATOM 7462 C CA . GLY B 1 399 ? 0.046 -24.25 -24.625 1 80.94 399 GLY B CA 1
ATOM 7463 C C . GLY B 1 399 ? -0.943 -23.688 -23.625 1 80.94 399 GLY B C 1
ATOM 7464 O O . GLY B 1 399 ? -0.791 -22.547 -23.188 1 80.94 399 GLY B O 1
ATOM 7465 N N . GLU B 1 400 ? -1.931 -24.5 -23.25 1 84.38 400 GLU B N 1
ATOM 7466 C CA . GLU B 1 400 ? -2.955 -24.016 -22.328 1 84.38 400 GLU B CA 1
ATOM 7467 C C . GLU B 1 400 ? -3.156 -24.984 -21.172 1 84.38 400 GLU B C 1
ATOM 7469 O O . GLU B 1 400 ? -2.875 -26.188 -21.297 1 84.38 400 GLU B O 1
ATOM 7474 N N . VAL B 1 401 ? -3.564 -24.438 -20.109 1 86.31 401 VAL B N 1
ATOM 7475 C CA . VAL B 1 401 ? -3.963 -25.266 -18.984 1 86.31 401 VAL B CA 1
ATOM 7476 C C . VAL B 1 401 ? -5.414 -25.703 -19.156 1 86.31 401 VAL B C 1
ATOM 7478 O O . VAL B 1 401 ? -5.828 -26.719 -18.578 1 86.31 401 VAL B O 1
ATOM 7481 N N . LEU B 1 402 ? -6.145 -24.984 -19.953 1 87.44 402 LEU B N 1
ATOM 7482 C CA . LEU B 1 402 ? -7.523 -25.344 -20.266 1 87.44 402 LEU B CA 1
ATOM 7483 C C . LEU B 1 402 ? -7.582 -26.641 -21.062 1 87.44 402 LEU B C 1
ATOM 7485 O O . LEU B 1 402 ? -6.664 -26.953 -21.828 1 87.44 402 LEU B O 1
ATOM 7489 N N . THR B 1 403 ? -8.617 -27.406 -20.812 1 94.44 403 THR B N 1
ATOM 7490 C CA . THR B 1 403 ? -8.883 -28.625 -21.578 1 94.44 403 THR B CA 1
ATOM 7491 C C . THR B 1 403 ? -10.266 -28.562 -22.219 1 94.44 403 THR B C 1
ATOM 7493 O O . THR B 1 403 ? -11.062 -27.672 -21.891 1 94.44 403 THR B O 1
ATOM 7496 N N . THR B 1 404 ? -10.484 -29.375 -23.219 1 95.94 404 THR B N 1
ATOM 7497 C CA . THR B 1 404 ? -11.805 -29.484 -23.812 1 95.94 404 THR B CA 1
ATOM 7498 C C . THR B 1 404 ? -12.438 -30.828 -23.484 1 95.94 404 THR B C 1
ATOM 7500 O O . THR B 1 404 ? -11.781 -31.703 -22.891 1 95.94 404 THR B O 1
ATOM 7503 N N . GLU B 1 405 ? -13.664 -30.906 -23.688 1 96.75 405 GLU B N 1
ATOM 7504 C CA . GLU B 1 405 ? -14.383 -32.156 -23.719 1 96.75 405 GLU B CA 1
ATOM 7505 C C . GLU B 1 405 ? -14.562 -32.656 -25.156 1 96.75 405 GLU B C 1
ATOM 7507 O O . GLU B 1 405 ? -15.32 -32.062 -25.922 1 96.75 405 GLU B O 1
ATOM 7512 N N . GLU B 1 406 ? -13.883 -33.781 -25.453 1 97.06 406 GLU B N 1
ATOM 7513 C CA . GLU B 1 406 ? -13.977 -34.312 -26.812 1 97.06 406 GLU B CA 1
ATOM 7514 C C . GLU B 1 406 ? -14.898 -35.531 -26.844 1 97.06 406 GLU B C 1
ATOM 7516 O O . GLU B 1 406 ? -14.883 -36.375 -25.922 1 97.06 406 GLU B O 1
ATOM 7521 N N . HIS B 1 407 ? -15.766 -35.562 -27.812 1 96.88 407 HIS B N 1
ATOM 7522 C CA . HIS B 1 407 ? -16.547 -36.75 -28.094 1 96.88 407 HIS B CA 1
ATOM 7523 C C . HIS B 1 407 ? -15.883 -37.594 -29.188 1 96.88 407 HIS B C 1
ATOM 7525 O O . HIS B 1 407 ? -15.797 -37.188 -30.328 1 96.88 407 HIS B O 1
ATOM 7531 N N . VAL B 1 408 ? -15.422 -38.844 -28.75 1 96.38 408 VAL B N 1
ATOM 7532 C CA . VAL B 1 408 ? -14.625 -39.656 -29.656 1 96.38 408 VAL B CA 1
ATOM 7533 C C . VAL B 1 408 ? -15.273 -41.031 -29.828 1 96.38 408 VAL B C 1
ATOM 7535 O O . VAL B 1 408 ? -16.078 -41.438 -28.984 1 96.38 408 VAL B O 1
ATOM 7538 N N . THR B 1 409 ? -14.961 -41.625 -30.969 1 95.25 409 THR B N 1
ATOM 7539 C CA . THR B 1 409 ? -15.312 -43.031 -31.203 1 95.25 409 THR B CA 1
ATOM 7540 C C . THR B 1 409 ? -14.094 -43.938 -31.031 1 95.25 409 THR B C 1
ATOM 7542 O O . THR B 1 409 ? -13.055 -43.719 -31.672 1 95.25 409 THR B O 1
ATOM 7545 N N . VAL B 1 410 ? -14.242 -44.938 -30.125 1 96.25 410 VAL B N 1
ATOM 7546 C CA . VAL B 1 410 ? -13.078 -45.781 -29.812 1 96.25 410 VAL B CA 1
ATOM 7547 C C . VAL B 1 410 ? -13.375 -47.219 -30.141 1 96.25 410 VAL B C 1
ATOM 7549 O O . VAL B 1 410 ? -14.523 -47.594 -30.391 1 96.25 410 VAL B O 1
ATOM 7552 N N . LYS B 1 411 ? -12.336 -48 -30.188 1 95.38 411 LYS B N 1
ATOM 7553 C CA . LYS B 1 411 ? -12.453 -49.438 -30.391 1 95.38 411 LYS B CA 1
ATOM 7554 C C . LYS B 1 411 ? -12.469 -50.188 -29.047 1 95.38 411 LYS B C 1
ATOM 7556 O O . LYS B 1 411 ? -11.742 -49.844 -28.125 1 95.38 411 LYS B O 1
ATOM 7561 N N . ARG B 1 412 ? -13.219 -51.281 -28.938 1 96.12 412 ARG B N 1
ATOM 7562 C CA . ARG B 1 412 ? -13.289 -52.156 -27.766 1 96.12 412 ARG B CA 1
ATOM 7563 C C . ARG B 1 412 ? -13.039 -53.594 -28.141 1 96.12 412 ARG B C 1
ATOM 7565 O O . ARG B 1 412 ? -13.32 -54 -29.266 1 96.12 412 ARG B O 1
ATOM 7572 N N . ASP B 1 413 ? -12.562 -54.312 -27.281 1 95.5 413 ASP B N 1
ATOM 7573 C CA . ASP B 1 413 ? -12.422 -55.75 -27.516 1 95.5 413 ASP B CA 1
ATOM 7574 C C . ASP B 1 413 ? -13.711 -56.5 -27.188 1 95.5 413 ASP B C 1
ATOM 7576 O O . ASP B 1 413 ? -14.742 -55.875 -26.922 1 95.5 413 ASP B O 1
ATOM 7580 N N . GLY B 1 414 ? -13.672 -57.781 -27.312 1 94.88 414 GLY B N 1
ATOM 7581 C CA . GLY B 1 414 ? -14.852 -58.594 -27.125 1 94.88 414 GLY B CA 1
ATOM 7582 C C . GLY B 1 414 ? -15.438 -58.5 -25.734 1 94.88 414 GLY B C 1
ATOM 7583 O O . GLY B 1 414 ? -16.641 -58.719 -25.531 1 94.88 414 GLY B O 1
ATOM 7584 N N . ASP B 1 415 ? -14.617 -58.094 -24.797 1 95.31 415 ASP B N 1
ATOM 7585 C CA . ASP B 1 415 ? -15.062 -57.969 -23.406 1 95.31 415 ASP B CA 1
ATOM 7586 C C . ASP B 1 415 ? -15.469 -56.531 -23.078 1 95.31 415 ASP B C 1
ATOM 7588 O O . ASP B 1 415 ? -15.797 -56.219 -21.922 1 95.31 415 ASP B O 1
ATOM 7592 N N . GLY B 1 416 ? -15.344 -55.656 -24.047 1 95.94 416 GLY B N 1
ATOM 7593 C CA . GLY B 1 416 ? -15.789 -54.281 -23.875 1 95.94 416 GLY B CA 1
ATOM 7594 C C . GLY B 1 416 ? -14.688 -53.344 -23.391 1 95.94 416 GLY B C 1
ATOM 7595 O O . GLY B 1 416 ? -14.961 -52.219 -23 1 95.94 416 GLY B O 1
ATOM 7596 N N . ASN B 1 417 ? -13.523 -53.844 -23.359 1 96.88 417 ASN B N 1
ATOM 7597 C CA . ASN B 1 417 ? -12.422 -53.031 -22.891 1 96.88 417 ASN B CA 1
ATOM 7598 C C . ASN B 1 417 ? -11.844 -52.188 -24.016 1 96.88 417 ASN B C 1
ATOM 7600 O O . ASN B 1 417 ? -11.758 -52.625 -25.156 1 96.88 417 ASN B O 1
ATOM 7604 N N . PHE B 1 418 ? -11.445 -51 -23.688 1 97.25 418 PHE B N 1
ATOM 7605 C CA . PHE B 1 418 ? -10.812 -50.094 -24.641 1 97.25 418 PHE B CA 1
ATOM 7606 C C . PHE B 1 418 ? -9.586 -50.719 -25.266 1 97.25 418 PHE B C 1
ATOM 7608 O O . PHE B 1 418 ? -8.781 -51.344 -24.578 1 97.25 418 PHE B O 1
ATOM 7615 N N . VAL B 1 419 ? -9.445 -50.531 -26.578 1 96.38 419 VAL B N 1
ATOM 7616 C CA . VAL B 1 419 ? -8.281 -51 -27.328 1 96.38 419 VAL B CA 1
ATOM 7617 C C . VAL B 1 419 ? -7.656 -49.812 -28.078 1 96.38 419 VAL B C 1
ATOM 7619 O O . VAL B 1 419 ? -8.336 -49.125 -28.828 1 96.38 419 VAL B O 1
ATOM 7622 N N . TYR B 1 420 ? -6.418 -49.625 -27.844 1 96.88 420 TYR B N 1
ATOM 7623 C CA . TYR B 1 420 ? -5.684 -48.562 -28.516 1 96.88 420 TYR B CA 1
ATOM 7624 C C . TYR B 1 420 ? -5.699 -48.75 -30.031 1 96.88 420 TYR B C 1
ATOM 7626 O O . TYR B 1 420 ? -5.555 -49.906 -30.5 1 96.88 420 TYR B O 1
ATOM 7634 N N . ASN B 1 421 ? -5.965 -47.719 -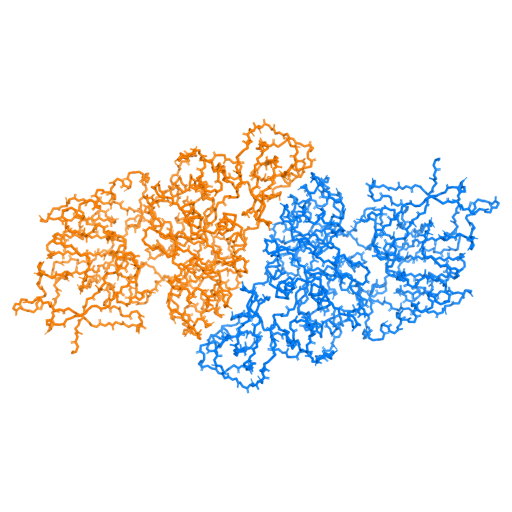30.734 1 95.12 421 ASN B N 1
ATOM 7635 C CA . ASN B 1 421 ? -5.945 -47.656 -32.188 1 95.12 421 ASN B CA 1
ATOM 7636 C C . ASN B 1 421 ? -5.02 -46.531 -32.688 1 95.12 421 ASN B C 1
ATOM 7638 O O . ASN B 1 421 ? -5.27 -45.344 -32.438 1 95.12 421 ASN B O 1
ATOM 7642 N N . ASP B 1 422 ? -3.969 -46.812 -33.406 1 92.69 422 ASP B N 1
ATOM 7643 C CA . ASP B 1 422 ? -2.943 -45.875 -33.812 1 92.69 422 ASP B CA 1
ATOM 7644 C C . ASP B 1 422 ? -3.484 -44.875 -34.844 1 92.69 422 ASP B C 1
ATOM 7646 O O . ASP B 1 422 ? -2.83 -43.906 -35.188 1 92.69 422 ASP B O 1
ATOM 7650 N N . GLN B 1 423 ? -4.699 -45.125 -35.375 1 92.69 423 GLN B N 1
ATOM 7651 C CA . GLN B 1 423 ? -5.301 -44.25 -36.344 1 92.69 423 GLN B CA 1
ATOM 7652 C C . GLN B 1 423 ? -6.051 -43.094 -35.656 1 92.69 423 GLN B C 1
ATOM 7654 O O . GLN B 1 423 ? -6.438 -42.125 -36.312 1 92.69 423 GLN B O 1
ATOM 7659 N N . GLU B 1 424 ? -6.254 -43.281 -34.375 1 94.12 424 GLU B N 1
ATOM 7660 C CA . GLU B 1 424 ? -6.918 -42.25 -33.562 1 94.12 424 GLU B CA 1
ATOM 7661 C C . GLU B 1 424 ? -5.973 -41.688 -32.5 1 94.12 424 GLU B C 1
ATOM 7663 O O . GLU B 1 424 ? -5.176 -42.406 -31.922 1 94.12 424 GLU B O 1
ATOM 7668 N N . ASP B 1 425 ? -6.012 -40.406 -32.312 1 95.69 425 ASP B N 1
ATOM 7669 C CA . ASP B 1 425 ? -5.184 -39.781 -31.297 1 95.69 425 ASP B CA 1
ATOM 7670 C C . ASP B 1 425 ? -5.875 -39.812 -29.938 1 95.69 425 ASP B C 1
ATOM 7672 O O . ASP B 1 425 ? -6.176 -38.781 -29.359 1 95.69 425 ASP B O 1
ATOM 7676 N N . VAL B 1 426 ? -6.191 -40.969 -29.469 1 97.69 426 VAL B N 1
ATOM 7677 C CA . VAL B 1 426 ? -6.84 -41.219 -28.188 1 97.69 426 VAL B CA 1
ATOM 7678 C C . VAL B 1 426 ? -6.082 -42.312 -27.422 1 97.69 426 VAL B C 1
ATOM 7680 O O . VAL B 1 426 ? -5.832 -43.406 -27.953 1 97.69 426 VAL B O 1
ATOM 7683 N N . THR B 1 427 ? -5.656 -42.031 -26.25 1 98.12 427 THR B N 1
ATOM 7684 C CA . THR B 1 427 ? -4.961 -42.969 -25.391 1 98.12 427 THR B CA 1
ATOM 7685 C C . THR B 1 427 ? -5.586 -43 -24 1 98.12 427 THR B C 1
ATOM 7687 O O . THR B 1 427 ? -6.426 -42.188 -23.672 1 98.12 427 THR B O 1
ATOM 7690 N N . LYS B 1 428 ? -5.188 -44.031 -23.203 1 98.12 428 LYS B N 1
ATOM 7691 C CA . LYS B 1 428 ? -5.555 -44.062 -21.781 1 98.12 428 LYS B CA 1
ATOM 7692 C C . LYS B 1 428 ? -4.797 -43 -21 1 98.12 428 LYS B C 1
ATOM 7694 O O . LYS B 1 428 ? -3.641 -42.688 -21.312 1 98.12 428 LYS B O 1
ATOM 7699 N N . ILE B 1 429 ? -5.418 -42.438 -20.109 1 98.56 429 ILE B N 1
ATOM 7700 C CA . ILE B 1 429 ? -4.809 -41.656 -19.047 1 98.56 429 ILE B CA 1
ATOM 7701 C C . ILE B 1 429 ? -5.188 -42.219 -17.688 1 98.56 429 ILE B C 1
ATOM 7703 O O . ILE B 1 429 ? -6.324 -42.656 -17.484 1 98.56 429 ILE B O 1
ATOM 7707 N N . VAL B 1 430 ? -4.199 -42.281 -16.828 1 98.38 430 VAL B N 1
ATOM 7708 C CA . VAL B 1 430 ? -4.371 -42.969 -15.555 1 98.38 430 VAL B CA 1
ATOM 7709 C C . VAL B 1 430 ? -3.918 -42.062 -14.414 1 98.38 430 VAL B C 1
ATOM 7711 O O . VAL B 1 430 ? -2.895 -41.375 -14.531 1 98.38 430 VAL B O 1
ATOM 7714 N N . VAL B 1 431 ? -4.719 -41.969 -13.375 1 98.5 431 VAL B N 1
ATOM 7715 C CA . VAL B 1 431 ? -4.301 -41.312 -12.141 1 98.5 431 VAL B CA 1
ATOM 7716 C C . VAL B 1 431 ? -4.254 -42.344 -11 1 98.5 431 VAL B C 1
ATOM 7718 O O . VAL B 1 431 ? -5.23 -43.031 -10.758 1 98.5 431 VAL B O 1
ATOM 7721 N N . VAL B 1 432 ? -3.104 -42.469 -10.352 1 98.38 432 VAL B N 1
ATOM 7722 C CA . VAL B 1 432 ? -2.875 -43.375 -9.25 1 98.38 432 VAL B CA 1
ATOM 7723 C C . VAL B 1 432 ? -2.65 -42.594 -7.953 1 98.38 432 VAL B C 1
ATOM 7725 O O . VAL B 1 432 ? -1.729 -41.781 -7.867 1 98.38 432 VAL B O 1
ATOM 7728 N N . GLU B 1 433 ? -3.506 -42.844 -6.977 1 97.94 433 GLU B N 1
ATOM 7729 C CA . GLU B 1 433 ? -3.344 -42.156 -5.691 1 97.94 433 GLU B CA 1
ATOM 7730 C C . GLU B 1 433 ? -2.02 -42.562 -5.031 1 97.94 433 GLU B C 1
ATOM 7732 O O . GLU B 1 433 ? -1.658 -43.719 -4.992 1 97.94 433 GLU B O 1
ATOM 7737 N N . ARG B 1 434 ? -1.334 -41.594 -4.516 1 97.75 434 ARG B N 1
ATOM 7738 C CA . ARG B 1 434 ? -0.017 -41.906 -3.973 1 97.75 434 ARG B CA 1
ATOM 7739 C C . ARG B 1 434 ? 0.143 -41.344 -2.562 1 97.75 434 ARG B C 1
ATOM 7741 O O . ARG B 1 434 ? 1.264 -41.219 -2.064 1 97.75 434 ARG B O 1
ATOM 7748 N N . HIS B 1 435 ? -0.82 -40.938 -1.81 1 96.88 435 HIS B N 1
ATOM 7749 C CA . HIS B 1 435 ? -0.681 -40.188 -0.57 1 96.88 435 HIS B CA 1
ATOM 7750 C C . HIS B 1 435 ? -1.025 -41.031 0.642 1 96.88 435 HIS B C 1
ATOM 7752 O O . HIS B 1 435 ? -0.307 -41.031 1.645 1 96.88 435 HIS B O 1
ATOM 7758 N N . HIS B 1 436 ? -2.074 -41.875 0.498 1 96.5 436 HIS B N 1
ATOM 7759 C CA . HIS B 1 436 ? -2.611 -42.5 1.71 1 96.5 436 HIS B CA 1
ATOM 7760 C C . HIS B 1 436 ? -2.771 -44 1.545 1 96.5 436 HIS B C 1
ATOM 7762 O O . HIS B 1 436 ? -3.52 -44.625 2.291 1 96.5 436 HIS B O 1
ATOM 7768 N N . ASN B 1 437 ? -2.182 -44.562 0.585 1 96.94 437 ASN B N 1
ATOM 7769 C CA . ASN B 1 437 ? -2.303 -46 0.34 1 96.94 437 ASN B CA 1
ATOM 7770 C C . ASN B 1 437 ? -3.762 -46.438 0.212 1 96.94 437 ASN B C 1
ATOM 7772 O O . ASN B 1 437 ? -4.18 -47.438 0.817 1 96.94 437 ASN B O 1
ATOM 7776 N N . THR B 1 438 ? -4.523 -45.656 -0.54 1 95.88 438 THR B N 1
ATOM 7777 C CA . THR B 1 438 ? -5.941 -45.969 -0.677 1 95.88 438 THR B CA 1
ATOM 7778 C C . THR B 1 438 ? -6.156 -47.062 -1.71 1 95.88 438 THR B C 1
ATOM 7780 O O . THR B 1 438 ? -7.184 -47.75 -1.689 1 95.88 438 THR B O 1
ATOM 7783 N N . GLY B 1 439 ? -5.242 -47.125 -2.654 1 96.69 439 GLY B N 1
ATOM 7784 C CA . GLY B 1 439 ? -5.395 -48.062 -3.754 1 96.69 439 GLY B CA 1
ATOM 7785 C C . GLY B 1 439 ? -6.227 -47.531 -4.898 1 96.69 439 GLY B C 1
ATOM 7786 O O . GLY B 1 439 ? -6.453 -48.219 -5.895 1 96.69 439 GLY B O 1
ATOM 7787 N N . ASN B 1 440 ? -6.633 -46.281 -4.816 1 97 440 ASN B N 1
ATOM 7788 C CA . ASN B 1 440 ? -7.461 -45.688 -5.852 1 97 440 ASN B CA 1
ATOM 7789 C C . ASN B 1 440 ? -6.684 -45.5 -7.156 1 97 440 ASN B C 1
ATOM 7791 O O . ASN B 1 440 ? -5.566 -44.969 -7.152 1 97 440 ASN B O 1
ATOM 7795 N N . VAL B 1 441 ? -7.215 -46 -8.219 1 98 441 VAL B N 1
ATOM 7796 C CA . VAL B 1 441 ? -6.738 -45.812 -9.586 1 98 441 VAL B CA 1
ATOM 7797 C C . VAL B 1 441 ? -7.914 -45.5 -10.5 1 98 441 VAL B C 1
ATOM 7799 O O . VAL B 1 441 ? -8.93 -46.188 -10.5 1 98 441 VAL B O 1
ATOM 7802 N N . ASN B 1 442 ? -7.793 -44.438 -11.172 1 97.88 442 ASN B N 1
ATOM 7803 C CA . ASN B 1 442 ? -8.812 -44.094 -12.156 1 97.88 442 ASN B CA 1
ATOM 7804 C C . ASN B 1 442 ? -8.234 -44.031 -13.57 1 97.88 442 ASN B C 1
ATOM 7806 O O . ASN B 1 442 ? -7.125 -43.531 -13.766 1 97.88 442 ASN B O 1
ATOM 7810 N N . VAL B 1 443 ? -8.93 -44.625 -14.508 1 98.25 443 VAL B N 1
ATOM 7811 C CA . VAL B 1 443 ? -8.508 -44.688 -15.898 1 98.25 443 VAL B CA 1
ATOM 7812 C C . VAL B 1 443 ? -9.578 -44.062 -16.797 1 98.25 443 VAL B C 1
ATOM 7814 O O . VAL B 1 443 ? -10.766 -44.312 -16.641 1 98.25 443 VAL B O 1
ATOM 7817 N N . ASN B 1 444 ? -9.148 -43.219 -17.625 1 98.19 444 ASN B N 1
ATOM 7818 C CA . ASN B 1 444 ? -10 -42.562 -18.625 1 98.19 444 ASN B CA 1
ATOM 7819 C C . ASN B 1 444 ? -9.258 -42.312 -19.922 1 98.19 444 ASN B C 1
ATOM 7821 O O . ASN B 1 444 ? -8.297 -43.031 -20.234 1 98.19 444 ASN B O 1
ATOM 7825 N N . LEU B 1 445 ? -9.812 -41.406 -20.781 1 98.25 445 LEU B N 1
ATOM 7826 C CA . LEU B 1 445 ? -9.242 -41.25 -22.109 1 98.25 445 LEU B CA 1
ATOM 7827 C C . LEU B 1 445 ? -8.734 -39.812 -22.312 1 98.25 445 LEU B C 1
ATOM 7829 O O . LEU B 1 445 ? -9.344 -38.875 -21.828 1 98.25 445 LEU B O 1
ATOM 7833 N N . LEU B 1 446 ? -7.605 -39.719 -22.938 1 98.19 446 LEU B N 1
ATOM 7834 C CA . LEU B 1 446 ? -6.926 -38.469 -23.281 1 98.19 446 LEU B CA 1
ATOM 7835 C C . LEU B 1 446 ? -6.832 -38.344 -24.797 1 98.19 446 LEU B C 1
ATOM 7837 O O . LEU B 1 446 ? -6.438 -39.281 -25.5 1 98.19 446 LEU B O 1
ATOM 7841 N N . SER B 1 447 ? -7.281 -37.188 -25.328 1 97.62 447 SER B N 1
ATOM 7842 C CA . SER B 1 447 ? -7.211 -36.906 -26.75 1 97.62 447 SER B CA 1
ATOM 7843 C C . SER B 1 447 ? -6.293 -35.719 -27.031 1 97.62 447 SER B C 1
ATOM 7845 O O . SER B 1 447 ? -6.328 -34.719 -26.297 1 97.62 447 SER B O 1
ATOM 7847 N N . GLY B 1 448 ? -5.445 -35.844 -28.047 1 96.19 448 GLY B N 1
ATOM 7848 C CA . GLY B 1 448 ? -4.684 -34.719 -28.5 1 96.19 448 GLY B CA 1
ATOM 7849 C C . GLY B 1 448 ? -3.303 -34.625 -27.875 1 96.19 448 GLY B C 1
ATOM 7850 O O . GLY B 1 448 ? -2.543 -33.688 -28.172 1 96.19 448 GLY B O 1
ATOM 7851 N N . TYR B 1 449 ? -2.918 -35.625 -27.016 1 96.44 449 TYR B N 1
ATOM 7852 C CA . TYR B 1 449 ? -1.569 -35.625 -26.469 1 96.44 449 TYR B CA 1
ATOM 7853 C C . TYR B 1 449 ? -0.554 -36.062 -27.516 1 96.44 449 TYR B C 1
ATOM 7855 O O . TYR B 1 449 ? 0.604 -35.656 -27.484 1 96.44 449 TYR B O 1
ATOM 7863 N N . GLY B 1 450 ? -0.904 -36.906 -28.422 1 96.69 450 GLY B N 1
ATOM 7864 C CA . GLY B 1 450 ? -0.147 -37.219 -29.625 1 96.69 450 GLY B CA 1
ATOM 7865 C C . GLY B 1 450 ? 0.81 -38.406 -29.438 1 96.69 450 GLY B C 1
ATOM 7866 O O . GLY B 1 450 ? 1.604 -38.688 -30.328 1 96.69 450 GLY B O 1
ATOM 7867 N N . ILE B 1 451 ? 0.78 -39.094 -28.328 1 97.75 451 ILE B N 1
ATOM 7868 C CA . ILE B 1 451 ? 1.683 -40.219 -28.062 1 97.75 451 ILE B CA 1
ATOM 7869 C C . ILE B 1 451 ? 1.353 -41.375 -29 1 97.75 451 ILE B C 1
ATOM 7871 O O . ILE B 1 451 ? 0.181 -41.688 -29.203 1 97.75 451 ILE B O 1
ATOM 7875 N N . LYS B 1 452 ? 2.373 -42.031 -29.562 1 97.69 452 LYS B N 1
ATOM 7876 C CA . LYS B 1 452 ? 2.166 -43.094 -30.578 1 97.69 452 LYS B CA 1
ATOM 7877 C C . LYS B 1 452 ? 2.775 -44.406 -30.141 1 97.69 452 LYS B C 1
ATOM 7879 O O . LYS B 1 452 ? 2.463 -45.469 -30.703 1 97.69 452 LYS B O 1
ATOM 7884 N N . ALA B 1 453 ? 3.578 -44.312 -29.141 1 97.88 453 ALA B N 1
ATOM 7885 C CA . ALA B 1 453 ? 4.215 -45.5 -28.609 1 97.88 453 ALA B CA 1
ATOM 7886 C C . ALA B 1 453 ? 4.586 -45.344 -27.141 1 97.88 453 ALA B C 1
ATOM 7888 O O . ALA B 1 453 ? 4.746 -44.188 -26.672 1 97.88 453 ALA B O 1
ATOM 7889 N N . GLY B 1 454 ? 4.668 -46.469 -26.422 1 98.44 454 GLY B N 1
ATOM 7890 C CA . GLY B 1 454 ? 5.18 -46.438 -25.062 1 98.44 454 GLY B CA 1
ATOM 7891 C C . GLY B 1 454 ? 4.254 -45.75 -24.078 1 98.44 454 GLY B C 1
ATOM 7892 O O . GLY B 1 454 ? 3.031 -45.812 -24.219 1 98.44 454 GLY B O 1
ATOM 7893 N N . ALA B 1 455 ? 4.926 -45.219 -22.938 1 98.81 455 ALA B N 1
ATOM 7894 C CA . ALA B 1 455 ? 4.184 -44.562 -21.875 1 98.81 455 ALA B CA 1
ATOM 7895 C C . ALA B 1 455 ? 5.07 -43.594 -21.125 1 98.81 455 ALA B C 1
ATOM 7897 O O . ALA B 1 455 ? 6.297 -43.719 -21.125 1 98.81 455 ALA B O 1
ATOM 7898 N N . ILE B 1 456 ? 4.5 -42.625 -20.594 1 98.75 456 ILE B N 1
ATOM 7899 C CA . ILE B 1 456 ? 5.145 -41.688 -19.688 1 98.75 456 ILE B CA 1
ATOM 7900 C C . ILE B 1 456 ? 4.355 -41.594 -18.375 1 98.75 456 ILE B C 1
ATOM 7902 O O . ILE B 1 456 ? 3.121 -41.594 -18.391 1 98.75 456 ILE B O 1
ATOM 7906 N N . ALA B 1 457 ? 5.02 -41.625 -17.281 1 98.69 457 ALA B N 1
ATOM 7907 C CA . ALA B 1 457 ? 4.438 -41.438 -15.945 1 98.69 457 ALA B CA 1
ATOM 7908 C C . ALA B 1 457 ? 5.152 -40.312 -15.195 1 98.69 457 ALA B C 1
ATOM 7910 O O . ALA B 1 457 ? 6.379 -40.219 -15.258 1 98.69 457 ALA B O 1
ATOM 7911 N N . ILE B 1 458 ? 4.402 -39.5 -14.523 1 98.25 458 ILE B N 1
ATOM 7912 C CA . ILE B 1 458 ? 4.973 -38.406 -13.742 1 98.25 458 ILE B CA 1
ATOM 7913 C C . ILE B 1 458 ? 4.277 -38.344 -12.383 1 98.25 458 ILE B C 1
ATOM 7915 O O . ILE B 1 458 ? 3.145 -38.781 -12.227 1 98.25 458 ILE B O 1
ATOM 7919 N N . SER B 1 459 ? 4.93 -37.844 -11.367 1 97.62 459 SER B N 1
ATOM 7920 C CA . SER B 1 459 ? 4.352 -37.656 -10.039 1 97.62 459 SER B CA 1
ATOM 7921 C C . SER B 1 459 ? 3.898 -36.219 -9.82 1 97.62 459 SER B C 1
ATOM 7923 O O . SER B 1 459 ? 3.629 -35.812 -8.688 1 97.62 459 SER B O 1
ATOM 7925 N N . ILE B 1 460 ? 3.838 -35.406 -10.875 1 95.62 460 ILE B N 1
ATOM 7926 C CA . ILE B 1 460 ? 3.506 -33.969 -10.828 1 95.62 460 ILE B CA 1
ATOM 7927 C C . ILE B 1 460 ? 2.1 -33.75 -11.375 1 95.62 460 ILE B C 1
ATOM 7929 O O . ILE B 1 460 ? 1.887 -32.875 -12.227 1 95.62 460 ILE B O 1
ATOM 7933 N N . GLY B 1 461 ? 1.074 -34.469 -10.891 1 94.12 461 GLY B N 1
ATOM 7934 C CA . GLY B 1 461 ? -0.31 -34.219 -11.25 1 94.12 461 GLY B CA 1
ATOM 7935 C C . GLY B 1 461 ? -0.93 -33.062 -10.461 1 94.12 461 GLY B C 1
ATOM 7936 O O . GLY B 1 461 ? -1.431 -33.281 -9.352 1 94.12 461 GLY B O 1
ATOM 7937 N N . HIS B 1 462 ? -0.985 -31.828 -10.953 1 90.12 462 HIS B N 1
ATOM 7938 C CA . HIS B 1 462 ? -1.491 -30.641 -10.25 1 90.12 462 HIS B CA 1
ATOM 7939 C C . HIS B 1 462 ? -2.957 -30.828 -9.867 1 90.12 462 HIS B C 1
ATOM 7941 O O . HIS B 1 462 ? -3.742 -31.375 -10.641 1 90.12 462 HIS B O 1
ATOM 7947 N N . ASP B 1 463 ? -3.406 -30.5 -8.711 1 90.31 463 ASP B N 1
ATOM 7948 C CA . ASP B 1 463 ? -2.594 -29.859 -7.684 1 90.31 463 ASP B CA 1
ATOM 7949 C C . ASP B 1 463 ? -2.346 -30.797 -6.516 1 90.31 463 ASP B C 1
ATOM 7951 O O . ASP B 1 463 ? -1.646 -30.453 -5.562 1 90.31 463 ASP B O 1
ATOM 7955 N N . SER B 1 464 ? -2.943 -31.953 -6.621 1 93 464 SER B N 1
ATOM 7956 C CA . SER B 1 464 ? -2.799 -32.906 -5.531 1 93 464 SER B CA 1
ATOM 7957 C C . SER B 1 464 ? -1.542 -33.75 -5.699 1 93 464 SER B C 1
ATOM 7959 O O . SER B 1 464 ? -1.087 -34.406 -4.75 1 93 464 SER B O 1
ATOM 7961 N N . HIS B 1 465 ? -1.055 -33.844 -6.84 1 96.19 465 HIS B N 1
ATOM 7962 C CA . HIS B 1 465 ? 0.226 -34.469 -7.164 1 96.19 465 HIS B CA 1
ATOM 7963 C C . HIS B 1 465 ? 0.178 -35.969 -6.957 1 96.19 465 HIS B C 1
ATOM 7965 O O . HIS B 1 465 ? 1.11 -36.562 -6.398 1 96.19 465 HIS B O 1
ATOM 7971 N N . ASN B 1 466 ? -0.9 -36.531 -7.375 1 97.5 466 ASN B N 1
ATOM 7972 C CA . ASN B 1 466 ? -0.938 -37.969 -7.609 1 97.5 466 ASN B CA 1
ATOM 7973 C C . ASN B 1 466 ? -0.127 -38.375 -8.844 1 97.5 466 ASN B C 1
ATOM 7975 O O . ASN B 1 466 ? 0.28 -37.5 -9.625 1 97.5 466 ASN B O 1
ATOM 7979 N N . ILE B 1 467 ? 0.118 -39.656 -8.984 1 98.19 467 ILE B N 1
ATOM 7980 C CA . ILE B 1 467 ? 0.784 -40.156 -10.188 1 98.19 467 ILE B CA 1
ATOM 7981 C C . ILE B 1 467 ? -0.173 -40.062 -11.375 1 98.19 467 ILE B C 1
ATOM 7983 O O . ILE B 1 467 ? -1.353 -40.406 -11.25 1 98.19 467 ILE B O 1
ATOM 7987 N N . ILE B 1 468 ? 0.313 -39.594 -12.477 1 98.44 468 ILE B N 1
ATOM 7988 C CA . ILE B 1 468 ? -0.464 -39.594 -13.711 1 98.44 468 ILE B CA 1
ATOM 7989 C C . ILE B 1 468 ? 0.366 -40.188 -14.852 1 98.44 468 ILE B C 1
ATOM 7991 O O . ILE B 1 468 ? 1.578 -39.969 -14.922 1 98.44 468 ILE B O 1
ATOM 7995 N N . ALA B 1 469 ? -0.288 -40.938 -15.695 1 98.69 469 ALA B N 1
ATOM 7996 C CA . ALA B 1 469 ? 0.409 -41.594 -16.781 1 98.69 469 ALA B CA 1
ATOM 7997 C C . ALA B 1 469 ? -0.489 -41.719 -18.016 1 98.69 469 ALA B C 1
ATOM 7999 O O . ALA B 1 469 ? -1.716 -41.719 -17.906 1 98.69 469 ALA B O 1
ATOM 8000 N N . THR B 1 470 ? 0.068 -41.75 -19.125 1 98.75 470 THR B N 1
ATOM 8001 C CA . THR B 1 470 ? -0.594 -42.062 -20.391 1 98.75 470 THR B CA 1
ATOM 8002 C C . THR B 1 470 ? 0.31 -42.906 -21.281 1 98.75 470 THR B C 1
ATOM 8004 O O . THR B 1 470 ? 1.524 -42.969 -21.078 1 98.75 470 THR B O 1
ATOM 8007 N N . GLY B 1 471 ? -0.27 -43.656 -22.156 1 98.38 471 GLY B N 1
ATOM 8008 C CA . GLY B 1 471 ? 0.487 -44.531 -23.031 1 98.38 471 GLY B CA 1
ATOM 8009 C C . GLY B 1 471 ? -0.389 -45.312 -24 1 98.38 471 GLY B C 1
ATOM 8010 O O . GLY B 1 471 ? -1.617 -45.219 -23.938 1 98.38 471 GLY B O 1
ATOM 8011 N N . THR B 1 472 ? 0.235 -46.125 -24.844 1 97.88 472 THR B N 1
ATOM 8012 C CA . THR B 1 472 ? -0.465 -46.812 -25.922 1 97.88 472 THR B CA 1
ATOM 8013 C C . THR B 1 472 ? -0.8 -48.25 -25.531 1 97.88 472 THR B C 1
ATOM 8015 O O . THR B 1 472 ? -1.572 -48.906 -26.203 1 97.88 472 THR B O 1
ATOM 8018 N N . ASN B 1 473 ? -0.243 -48.656 -24.406 1 97.19 473 ASN B N 1
ATOM 8019 C CA . ASN B 1 473 ? -0.533 -50.031 -23.938 1 97.19 473 ASN B CA 1
ATOM 8020 C C . ASN B 1 473 ? -0.363 -50.156 -22.438 1 97.19 473 ASN B C 1
ATOM 8022 O O . ASN B 1 473 ? 0.412 -49.406 -21.828 1 97.19 473 ASN B O 1
ATOM 8026 N N . ASP B 1 474 ? -1.004 -51.125 -21.844 1 98.12 474 ASP B N 1
ATOM 8027 C CA . ASP B 1 474 ? -1.076 -51.312 -20.391 1 98.12 474 ASP B CA 1
ATOM 8028 C C . ASP B 1 474 ? 0.271 -51.719 -19.812 1 98.12 474 ASP B C 1
ATOM 8030 O O . ASP B 1 474 ? 0.627 -51.344 -18.703 1 98.12 474 ASP B O 1
ATOM 8034 N N . ASP B 1 475 ? 1.02 -52.5 -20.531 1 98.25 475 ASP B N 1
ATOM 8035 C CA . ASP B 1 475 ? 2.297 -53 -20.047 1 98.25 475 ASP B CA 1
ATOM 8036 C C . ASP B 1 475 ? 3.281 -51.844 -19.812 1 98.25 475 ASP B C 1
ATOM 8038 O O . ASP B 1 475 ? 3.924 -51.781 -18.75 1 98.25 475 ASP B O 1
ATOM 8042 N N . ASP B 1 476 ? 3.385 -51 -20.781 1 98.69 476 ASP B N 1
ATOM 8043 C CA . ASP B 1 476 ? 4.293 -49.875 -20.656 1 98.69 476 ASP B CA 1
ATOM 8044 C C . ASP B 1 476 ? 3.811 -48.906 -19.578 1 98.69 476 ASP B C 1
ATOM 8046 O O . ASP B 1 476 ? 4.617 -48.344 -18.828 1 98.69 476 ASP B O 1
ATOM 8050 N N . ILE B 1 477 ? 2.504 -48.656 -19.484 1 98.81 477 ILE B N 1
ATOM 8051 C CA . ILE B 1 477 ? 1.965 -47.781 -18.438 1 98.81 477 ILE B CA 1
ATOM 8052 C C . ILE B 1 477 ? 2.279 -48.375 -17.078 1 98.81 477 ILE B C 1
ATOM 8054 O O . ILE B 1 477 ? 2.729 -47.688 -16.172 1 98.81 477 ILE B O 1
ATOM 8058 N N . PHE B 1 478 ? 2.051 -49.688 -16.938 1 98.62 478 PHE B N 1
ATOM 8059 C CA . PHE B 1 478 ? 2.305 -50.375 -15.68 1 98.62 478 PHE B CA 1
ATOM 8060 C C . PHE B 1 478 ? 3.768 -50.25 -15.273 1 98.62 478 PHE B C 1
ATOM 8062 O O . PHE B 1 478 ? 4.074 -49.969 -14.125 1 98.62 478 PHE B O 1
ATOM 8069 N N . MET B 1 479 ? 4.633 -50.5 -16.219 1 98.56 479 MET B N 1
ATOM 8070 C CA . MET B 1 479 ? 6.062 -50.406 -15.938 1 98.56 479 MET B CA 1
ATOM 8071 C C . MET B 1 479 ? 6.457 -48.969 -15.578 1 98.56 479 MET B C 1
ATOM 8073 O O . MET B 1 479 ? 7.234 -48.75 -14.648 1 98.56 479 MET B O 1
ATOM 8077 N N . ALA B 1 480 ? 6.012 -48 -16.344 1 98.75 480 ALA B N 1
ATOM 8078 C CA . ALA B 1 480 ? 6.344 -46.594 -16.094 1 98.75 480 ALA B CA 1
ATOM 8079 C C . ALA B 1 480 ? 5.949 -46.188 -14.68 1 98.75 480 ALA B C 1
ATOM 8081 O O . ALA B 1 480 ? 6.734 -45.562 -13.969 1 98.75 480 ALA B O 1
ATOM 8082 N N . VAL B 1 481 ? 4.746 -46.531 -14.211 1 98.69 481 VAL B N 1
ATOM 8083 C CA . VAL B 1 481 ? 4.254 -46.188 -12.883 1 98.69 481 VAL B CA 1
ATOM 8084 C C . VAL B 1 481 ? 5.105 -46.844 -11.812 1 98.69 481 VAL B C 1
ATOM 8086 O O . VAL B 1 481 ? 5.523 -46.188 -10.844 1 98.69 481 VAL B O 1
ATOM 8089 N N . ASN B 1 482 ? 5.375 -48.094 -11.992 1 98.44 482 ASN B N 1
ATOM 8090 C CA . ASN B 1 482 ? 6.156 -48.812 -11 1 98.44 482 ASN B CA 1
ATOM 8091 C C . ASN B 1 482 ? 7.578 -48.281 -10.891 1 98.44 482 ASN B C 1
ATOM 8093 O O . ASN B 1 482 ? 8.117 -48.156 -9.789 1 98.44 482 ASN B O 1
ATOM 8097 N N . GLU B 1 483 ? 8.18 -48 -12.008 1 98.25 483 GLU B N 1
ATOM 8098 C CA . GLU B 1 483 ? 9.523 -47.406 -11.992 1 98.25 483 GLU B CA 1
ATOM 8099 C C . GLU B 1 483 ? 9.523 -46.031 -11.352 1 98.25 483 GLU B C 1
ATOM 8101 O O . GLU B 1 483 ? 10.492 -45.656 -10.695 1 98.25 483 GLU B O 1
ATOM 8106 N N . LEU B 1 484 ? 8.461 -45.281 -11.617 1 98.12 484 LEU B N 1
ATOM 8107 C CA . LEU B 1 484 ? 8.32 -43.969 -11 1 98.12 484 LEU B CA 1
ATOM 8108 C C . LEU B 1 484 ? 8.242 -44.094 -9.484 1 98.12 484 LEU B C 1
ATOM 8110 O O . LEU B 1 484 ? 8.836 -43.281 -8.758 1 98.12 484 LEU B O 1
ATOM 8114 N N . ILE B 1 485 ? 7.488 -45.094 -8.969 1 97.5 485 ILE B N 1
ATOM 8115 C CA . ILE B 1 485 ? 7.355 -45.344 -7.543 1 97.5 485 ILE B CA 1
ATOM 8116 C C . ILE B 1 485 ? 8.719 -45.688 -6.953 1 97.5 485 ILE B C 1
ATOM 8118 O O . ILE B 1 485 ? 9.117 -45.125 -5.922 1 97.5 485 ILE B O 1
ATOM 8122 N N . LYS B 1 486 ? 9.453 -46.531 -7.66 1 96.25 486 LYS B N 1
ATOM 8123 C CA . LYS B 1 486 ? 10.781 -46.938 -7.215 1 96.25 486 LYS B CA 1
ATOM 8124 C C . LYS B 1 486 ? 11.734 -45.75 -7.145 1 96.25 486 LYS B C 1
ATOM 8126 O O . LYS B 1 486 ? 12.586 -45.688 -6.25 1 96.25 486 LYS B O 1
ATOM 8131 N N . GLN B 1 487 ? 11.578 -44.906 -8.078 1 95.06 487 GLN B N 1
ATOM 8132 C CA . GLN B 1 487 ? 12.422 -43.719 -8.203 1 95.06 487 GLN B CA 1
ATOM 8133 C C . GLN B 1 487 ? 12.039 -42.656 -7.172 1 95.06 487 GLN B C 1
ATOM 8135 O O . GLN B 1 487 ? 12.766 -41.688 -6.969 1 95.06 487 GLN B O 1
ATOM 8140 N N . GLU B 1 488 ? 10.93 -42.844 -6.57 1 93.94 488 GLU B N 1
ATOM 8141 C CA . GLU B 1 488 ? 10.398 -41.969 -5.523 1 93.94 488 GLU B CA 1
ATOM 8142 C C . GLU B 1 488 ? 9.992 -40.625 -6.09 1 93.94 488 GLU B C 1
ATOM 8144 O O . GLU B 1 488 ? 10.219 -39.562 -5.453 1 93.94 488 GLU B O 1
ATOM 8149 N N . GLY B 1 489 ? 9.516 -40.625 -7.305 1 95.88 489 GLY B N 1
ATOM 8150 C CA . GLY B 1 489 ? 8.914 -39.406 -7.875 1 95.88 489 GLY B CA 1
ATOM 8151 C C . GLY B 1 489 ? 9.672 -38.906 -9.086 1 95.88 489 GLY B C 1
ATOM 8152 O O . GLY B 1 489 ? 10.766 -39.375 -9.391 1 95.88 489 GLY B O 1
ATOM 8153 N N . GLY B 1 490 ? 9.047 -37.938 -9.805 1 97.12 490 GLY B N 1
ATOM 8154 C CA . GLY B 1 490 ? 9.602 -37.344 -11.016 1 97.12 490 GLY B CA 1
ATOM 8155 C C . GLY B 1 490 ? 8.852 -37.75 -12.273 1 97.12 490 GLY B C 1
ATOM 8156 O O . GLY B 1 490 ? 7.629 -37.625 -12.344 1 97.12 490 GLY B O 1
ATOM 8157 N N . ALA B 1 491 ? 9.648 -38.219 -13.25 1 98.19 491 ALA B N 1
ATOM 8158 C CA . ALA B 1 491 ? 9.086 -38.688 -14.523 1 98.19 491 ALA B CA 1
ATOM 8159 C C . ALA B 1 491 ? 9.859 -39.875 -15.07 1 98.19 491 ALA B C 1
ATOM 8161 O O . ALA B 1 491 ? 11.078 -39.969 -14.922 1 98.19 491 ALA B O 1
ATOM 8162 N N . VAL B 1 492 ? 9.109 -40.75 -15.68 1 98.56 492 VAL B N 1
ATOM 8163 C CA . VAL B 1 492 ? 9.695 -41.938 -16.281 1 98.56 492 VAL B CA 1
ATOM 8164 C C . VAL B 1 492 ? 9.062 -42.188 -17.656 1 98.56 492 VAL B C 1
ATOM 8166 O O . VAL B 1 492 ? 7.848 -42.031 -17.828 1 98.56 492 VAL B O 1
ATOM 8169 N N . VAL B 1 493 ? 9.898 -42.5 -18.641 1 98.81 493 VAL B N 1
ATOM 8170 C CA . VAL B 1 493 ? 9.469 -42.812 -19.984 1 98.81 493 VAL B CA 1
ATOM 8171 C C . VAL B 1 493 ? 9.82 -44.281 -20.297 1 98.81 493 VAL B C 1
ATOM 8173 O O . VAL B 1 493 ? 10.961 -44.688 -20.109 1 98.81 493 VAL B O 1
ATOM 8176 N N . VAL B 1 494 ? 8.82 -45.031 -20.75 1 98.81 494 VAL B N 1
ATOM 8177 C CA .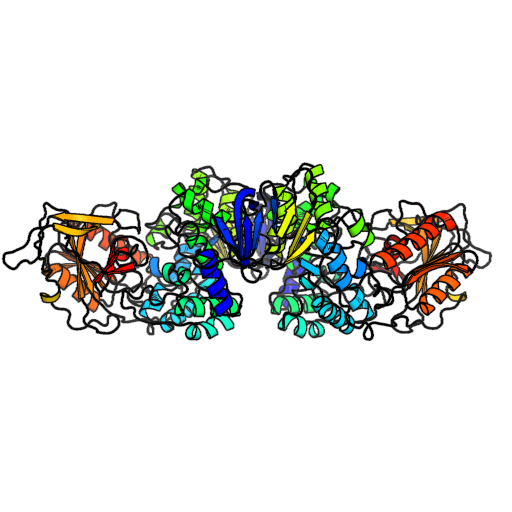 VAL B 1 494 ? 8.984 -46.438 -21.031 1 98.81 494 VAL B CA 1
ATOM 8178 C C . VAL B 1 494 ? 8.562 -46.75 -22.469 1 98.81 494 VAL B C 1
ATOM 8180 O O . VAL B 1 494 ? 7.578 -46.188 -22.953 1 98.81 494 VAL B O 1
ATOM 8183 N N . LYS B 1 495 ? 9.266 -47.531 -23.156 1 98.69 495 LYS B N 1
ATOM 8184 C CA . LYS B 1 495 ? 8.938 -48.094 -24.469 1 98.69 495 LYS B CA 1
ATOM 8185 C C . LYS B 1 495 ? 9.312 -49.562 -24.547 1 98.69 495 LYS B C 1
ATOM 8187 O O . LYS B 1 495 ? 10.445 -49.938 -24.25 1 98.69 495 LYS B O 1
ATOM 8192 N N . ASP B 1 496 ? 8.359 -50.438 -24.891 1 98.12 496 ASP B N 1
ATOM 8193 C CA . ASP B 1 496 ? 8.57 -51.875 -25 1 98.12 496 ASP B CA 1
ATOM 8194 C C . ASP B 1 496 ? 9.102 -52.438 -23.688 1 98.12 496 ASP B C 1
ATOM 8196 O O . ASP B 1 496 ? 10.086 -53.188 -23.688 1 98.12 496 ASP B O 1
ATOM 8200 N N . GLU B 1 497 ? 8.508 -51.938 -22.578 1 97.81 497 GLU B N 1
ATOM 8201 C CA . GLU B 1 497 ? 8.781 -52.406 -21.219 1 97.81 497 GLU B CA 1
ATOM 8202 C C . GLU B 1 497 ? 10.227 -52.156 -20.828 1 97.81 497 GLU B C 1
ATOM 8204 O O . GLU B 1 497 ? 10.828 -52.938 -20.094 1 97.81 497 GLU B O 1
ATOM 8209 N N . LYS B 1 498 ? 10.805 -51.094 -21.422 1 98.44 498 LYS B N 1
ATOM 8210 C CA . LYS B 1 498 ? 12.133 -50.625 -21.047 1 98.44 498 LYS B CA 1
ATOM 8211 C C . LYS B 1 498 ? 12.117 -49.125 -20.734 1 98.44 498 LYS B C 1
ATOM 8213 O O . LYS B 1 498 ? 11.547 -48.344 -21.484 1 98.44 498 LYS B O 1
ATOM 8218 N N . VAL B 1 499 ? 12.75 -48.844 -19.609 1 98.56 499 VAL B N 1
ATOM 8219 C CA . VAL B 1 499 ? 12.891 -47.438 -19.281 1 98.56 499 VAL B CA 1
ATOM 8220 C C . VAL B 1 499 ? 13.875 -46.781 -20.25 1 98.56 499 VAL B C 1
ATOM 8222 O O . VAL B 1 499 ? 15.031 -47.188 -20.344 1 98.56 499 VAL B O 1
ATOM 8225 N N . ILE B 1 500 ? 13.461 -45.719 -20.922 1 98.38 500 ILE B N 1
ATOM 8226 C CA . ILE B 1 500 ? 14.367 -45.125 -21.906 1 98.38 500 ILE B CA 1
ATOM 8227 C C . ILE B 1 500 ? 14.781 -43.719 -21.438 1 98.38 500 ILE B C 1
ATOM 8229 O O . ILE B 1 500 ? 15.719 -43.125 -21.984 1 98.38 500 ILE B O 1
ATOM 8233 N N . SER B 1 501 ? 14.117 -43.156 -20.469 1 98.38 501 SER B N 1
ATOM 8234 C CA . SER B 1 501 ? 14.523 -41.875 -19.891 1 98.38 501 SER B CA 1
ATOM 8235 C C . SER B 1 501 ? 13.898 -41.688 -18.5 1 98.38 501 SER B C 1
ATOM 8237 O O . SER B 1 501 ? 12.859 -42.281 -18.203 1 98.38 501 SER B O 1
ATOM 8239 N N . ARG B 1 502 ? 14.508 -40.938 -17.656 1 97.56 502 ARG B N 1
ATOM 8240 C CA . ARG B 1 502 ? 14.023 -40.656 -16.312 1 97.56 502 ARG B CA 1
ATOM 8241 C C . ARG B 1 502 ? 14.414 -39.25 -15.883 1 97.56 502 ARG B C 1
ATOM 8243 O O . ARG B 1 502 ? 15.414 -38.719 -16.359 1 97.56 502 ARG B O 1
ATOM 8250 N N . MET B 1 503 ? 13.664 -38.656 -15.07 1 97.25 503 MET B N 1
ATOM 8251 C CA . MET B 1 503 ? 13.898 -37.406 -14.352 1 97.25 503 MET B CA 1
ATOM 8252 C C . MET B 1 503 ? 13.531 -37.531 -12.875 1 97.25 503 MET B C 1
ATOM 8254 O O . MET B 1 503 ? 12.359 -37.719 -12.539 1 97.25 503 MET B O 1
ATOM 8258 N N . GLU B 1 504 ? 14.539 -37.5 -12.016 1 96.06 504 GLU B N 1
ATOM 8259 C CA . GLU B 1 504 ? 14.336 -37.781 -10.594 1 96.06 504 GLU B CA 1
ATOM 8260 C C . GLU B 1 504 ? 13.984 -36.5 -9.836 1 96.06 504 GLU B C 1
ATOM 8262 O O . GLU B 1 504 ? 14.711 -35.5 -9.922 1 96.06 504 GLU B O 1
ATOM 8267 N N . LEU B 1 505 ? 12.922 -36.531 -9.109 1 97.25 505 LEU B N 1
ATOM 8268 C CA . LEU B 1 505 ? 12.492 -35.438 -8.25 1 97.25 505 LEU B CA 1
ATOM 8269 C C . LEU B 1 505 ? 12.273 -35.906 -6.82 1 97.25 505 LEU B C 1
ATOM 8271 O O . LEU B 1 505 ? 11.133 -36.188 -6.422 1 97.25 505 LEU B O 1
ATOM 8275 N N . LYS B 1 506 ? 13.242 -35.844 -6.016 1 95.69 506 LYS B N 1
ATOM 8276 C CA . LYS B 1 506 ? 13.266 -36.531 -4.723 1 95.69 506 LYS B CA 1
ATOM 8277 C C . LYS B 1 506 ? 12.547 -35.719 -3.656 1 95.69 506 LYS B C 1
ATOM 8279 O O . LYS B 1 506 ? 12.141 -36.25 -2.619 1 95.69 506 LYS B O 1
ATOM 8284 N N . ILE B 1 507 ? 12.461 -34.406 -3.838 1 97.75 507 ILE B N 1
ATOM 8285 C CA . ILE B 1 507 ? 11.781 -33.562 -2.869 1 97.75 507 ILE B CA 1
ATOM 8286 C C . ILE B 1 507 ? 10.266 -33.625 -3.092 1 97.75 507 ILE B C 1
ATOM 8288 O O . ILE B 1 507 ? 9.734 -33 -4 1 97.75 507 ILE B O 1
ATOM 8292 N N . ALA B 1 508 ? 9.617 -34.5 -2.314 1 97.38 508 ALA B N 1
ATOM 8293 C CA . ALA B 1 508 ? 8.172 -34.688 -2.289 1 97.38 508 ALA B CA 1
ATOM 8294 C C . ALA B 1 508 ? 7.656 -35.156 -3.643 1 97.38 508 ALA B C 1
ATOM 8296 O O . ALA B 1 508 ? 6.461 -35.062 -3.926 1 97.38 508 ALA B O 1
ATOM 8297 N N . GLY B 1 509 ? 8.594 -35.625 -4.555 1 96.81 509 GLY B N 1
ATOM 8298 C CA . GLY B 1 509 ? 8.211 -36.031 -5.891 1 96.81 509 GLY B CA 1
ATOM 8299 C C . GLY B 1 509 ? 7.984 -34.875 -6.848 1 96.81 509 GLY B C 1
ATOM 8300 O O . GLY B 1 509 ? 7.398 -35.062 -7.918 1 96.81 509 GLY B O 1
ATOM 8301 N N . LEU B 1 510 ? 8.383 -33.656 -6.496 1 96.69 510 LEU B N 1
ATOM 8302 C CA . LEU B 1 510 ? 8.039 -32.469 -7.242 1 96.69 510 LEU B CA 1
ATOM 8303 C C . LEU B 1 510 ? 9.305 -31.719 -7.68 1 96.69 510 LEU B C 1
ATOM 8305 O O . LEU B 1 510 ? 9.305 -31.047 -8.711 1 96.69 510 LEU B O 1
ATOM 8309 N N . MET B 1 511 ? 10.328 -31.719 -6.832 1 97.75 511 MET B N 1
ATOM 8310 C CA . MET B 1 511 ? 11.57 -30.984 -7.059 1 97.75 511 MET B CA 1
ATOM 8311 C C . MET B 1 511 ? 12.781 -31.875 -6.828 1 97.75 511 MET B C 1
ATOM 8313 O O . MET B 1 511 ? 12.648 -33 -6.328 1 97.75 511 MET B O 1
ATOM 8317 N N . CYS B 1 512 ? 13.898 -31.406 -7.219 1 96.5 512 CYS B N 1
ATOM 8318 C CA . CYS B 1 512 ? 15.141 -32.125 -6.965 1 96.5 512 CYS B CA 1
ATOM 8319 C C . CYS B 1 512 ? 16.109 -31.297 -6.133 1 96.5 512 CYS B C 1
ATOM 8321 O O . CYS B 1 512 ? 15.891 -30.109 -5.941 1 96.5 512 CYS B O 1
ATOM 8323 N N . ASN B 1 513 ? 17.047 -31.891 -5.535 1 94.56 513 ASN B N 1
ATOM 8324 C CA . ASN B 1 513 ? 18.109 -31.219 -4.797 1 94.56 513 ASN B CA 1
ATOM 8325 C C . ASN B 1 513 ? 19.422 -31.219 -5.578 1 94.56 513 ASN B C 1
ATOM 8327 O O . ASN B 1 513 ? 20.5 -31.406 -5.004 1 94.56 513 ASN B O 1
ATOM 8331 N N . LEU B 1 514 ? 19.312 -31.078 -6.918 1 95.38 514 LEU B N 1
ATOM 8332 C CA . LEU B 1 514 ? 20.438 -31.031 -7.844 1 95.38 514 LEU B CA 1
ATOM 8333 C C . LEU B 1 514 ? 20.609 -29.609 -8.406 1 95.38 514 LEU B C 1
ATOM 8335 O O . LEU B 1 514 ? 19.656 -28.828 -8.414 1 95.38 514 LEU B O 1
ATOM 8339 N N . PRO B 1 515 ? 21.859 -29.312 -8.859 1 96.94 515 PRO B N 1
ATOM 8340 C CA . PRO B 1 515 ? 22 -28.078 -9.633 1 96.94 515 PRO B CA 1
ATOM 8341 C C . PRO B 1 515 ? 21.078 -28.047 -10.852 1 96.94 515 PRO B C 1
ATOM 8343 O O . PRO B 1 515 ? 20.828 -29.078 -11.469 1 96.94 515 PRO B O 1
ATOM 8346 N N . ALA B 1 516 ? 20.641 -26.938 -11.18 1 97.56 516 ALA B N 1
ATOM 8347 C CA . ALA B 1 516 ? 19.641 -26.75 -12.234 1 97.56 516 ALA B CA 1
ATOM 8348 C C . ALA B 1 516 ? 20.109 -27.391 -13.539 1 97.56 516 ALA B C 1
ATOM 8350 O O . ALA B 1 516 ? 19.297 -27.969 -14.266 1 97.56 516 ALA B O 1
ATOM 8351 N N . GLU B 1 517 ? 21.406 -27.234 -13.852 1 97.44 517 GLU B N 1
ATOM 8352 C CA . GLU B 1 517 ? 21.938 -27.75 -15.109 1 97.44 517 GLU B CA 1
ATOM 8353 C C . GLU B 1 517 ? 21.781 -29.266 -15.188 1 97.44 517 GLU B C 1
ATOM 8355 O O . GLU B 1 517 ? 21.484 -29.812 -16.25 1 97.44 517 GLU B O 1
ATOM 8360 N N . LYS B 1 518 ? 21.984 -29.969 -14.078 1 97.75 518 LYS B N 1
ATOM 8361 C CA . LYS B 1 518 ? 21.812 -31.422 -14.031 1 97.75 518 LYS B CA 1
ATOM 8362 C C . LYS B 1 518 ? 20.344 -31.797 -14.188 1 97.75 518 LYS B C 1
ATOM 8364 O O . LYS B 1 518 ? 20.016 -32.75 -14.883 1 97.75 518 LYS B O 1
ATOM 8369 N N . MET B 1 519 ? 19.516 -31.094 -13.477 1 97.38 519 MET B N 1
ATOM 8370 C CA . MET B 1 519 ? 18.078 -31.328 -13.594 1 97.38 519 MET B CA 1
ATOM 8371 C C . MET B 1 519 ? 17.609 -31.094 -15.023 1 97.38 519 MET B C 1
ATOM 8373 O O . MET B 1 519 ? 16.859 -31.891 -15.578 1 97.38 519 MET B O 1
ATOM 8377 N N . ILE B 1 520 ? 18.062 -30.016 -15.68 1 97.62 520 ILE B N 1
ATOM 8378 C CA . ILE B 1 520 ? 17.672 -29.641 -17.031 1 97.62 520 ILE B CA 1
ATOM 8379 C C . ILE B 1 520 ? 18.156 -30.703 -18.016 1 97.62 520 ILE B C 1
ATOM 8381 O O . ILE B 1 520 ? 17.469 -31.031 -18.984 1 97.62 520 ILE B O 1
ATOM 8385 N N . ALA B 1 521 ? 19.359 -31.219 -17.766 1 98 521 ALA B N 1
ATOM 8386 C CA . ALA B 1 521 ? 19.875 -32.281 -18.609 1 98 521 ALA B CA 1
ATOM 8387 C C . ALA B 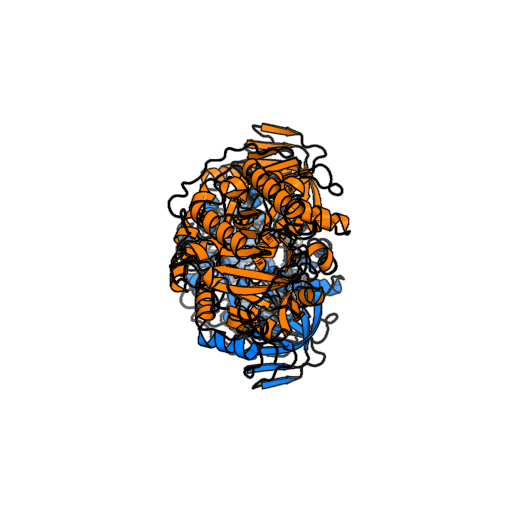1 521 ? 18.938 -33.5 -18.594 1 98 521 ALA B C 1
ATOM 8389 O O . ALA B 1 521 ? 18.688 -34.125 -19.625 1 98 521 ALA B O 1
ATOM 8390 N N . GLN B 1 522 ? 18.469 -33.875 -17.391 1 97.75 522 GLN B N 1
ATOM 8391 C CA . GLN B 1 522 ? 17.5 -34.969 -17.281 1 97.75 522 GLN B CA 1
ATOM 8392 C C . GLN B 1 522 ? 16.203 -34.625 -18.016 1 97.75 522 GLN B C 1
ATOM 8394 O O . GLN B 1 522 ? 15.648 -35.469 -18.734 1 97.75 522 GLN B O 1
ATOM 8399 N N . GLN B 1 523 ? 15.727 -33.469 -17.812 1 97.19 523 GLN B N 1
ATOM 8400 C CA . GLN B 1 523 ? 14.5 -33 -18.469 1 97.19 523 GLN B CA 1
ATOM 8401 C C . GLN B 1 523 ? 14.633 -33.031 -19.984 1 97.19 523 GLN B C 1
ATOM 8403 O O . GLN B 1 523 ? 13.711 -33.469 -20.688 1 97.19 523 GLN B O 1
ATOM 8408 N N . ASP B 1 524 ? 15.781 -32.531 -20.5 1 97.38 524 ASP B N 1
ATOM 8409 C CA . ASP B 1 524 ? 16.016 -32.5 -21.953 1 97.38 524 ASP B CA 1
ATOM 8410 C C . ASP B 1 524 ? 16.016 -33.938 -22.516 1 97.38 524 ASP B C 1
ATOM 8412 O O . ASP B 1 524 ? 15.445 -34.188 -23.578 1 97.38 524 ASP B O 1
ATOM 8416 N N . ALA B 1 525 ? 16.656 -34.812 -21.797 1 98.06 525 ALA B N 1
ATOM 8417 C CA . ALA B 1 525 ? 16.688 -36.188 -22.234 1 98.06 525 ALA B CA 1
ATOM 8418 C C . ALA B 1 525 ? 15.273 -36.781 -22.234 1 98.06 525 ALA B C 1
ATOM 8420 O O . ALA B 1 525 ? 14.914 -37.531 -23.156 1 98.06 525 ALA B O 1
ATOM 8421 N N . LEU B 1 526 ? 14.586 -36.5 -21.25 1 98 526 LEU B N 1
ATOM 8422 C CA . LEU B 1 526 ? 13.203 -36.969 -21.156 1 98 526 LEU B CA 1
ATOM 8423 C C . LEU B 1 526 ? 12.359 -36.438 -22.297 1 98 526 LEU B C 1
ATOM 8425 O O . LEU B 1 526 ? 11.633 -37.188 -22.938 1 98 526 LEU B O 1
ATOM 8429 N N . ASP B 1 527 ? 12.422 -35.094 -22.531 1 97.06 527 ASP B N 1
ATOM 8430 C CA . ASP B 1 527 ? 11.688 -34.469 -23.609 1 97.06 527 ASP B CA 1
ATOM 8431 C C . ASP B 1 527 ? 12.031 -35.094 -24.953 1 97.06 527 ASP B C 1
ATOM 8433 O O . ASP B 1 527 ? 11.148 -35.375 -25.766 1 97.06 527 ASP B O 1
ATOM 8437 N N . GLU B 1 528 ? 13.289 -35.281 -25.172 1 97.62 528 GLU B N 1
ATOM 8438 C CA . GLU B 1 528 ? 13.75 -35.906 -26.406 1 97.62 528 GLU B CA 1
ATOM 8439 C C . GLU B 1 528 ? 13.148 -37.281 -26.594 1 97.62 528 GLU B C 1
ATOM 8441 O O . GLU B 1 528 ? 12.664 -37.625 -27.672 1 97.62 528 GLU B O 1
ATOM 8446 N N . ALA B 1 529 ? 13.18 -38.062 -25.531 1 98.38 529 ALA B N 1
ATOM 8447 C CA . ALA B 1 529 ? 12.633 -39.438 -25.578 1 98.38 529 ALA B CA 1
ATOM 8448 C C . ALA B 1 529 ? 11.141 -39.406 -25.891 1 98.38 529 ALA B C 1
ATOM 8450 O O . ALA B 1 529 ? 10.656 -40.219 -26.688 1 98.38 529 ALA B O 1
ATOM 8451 N N . VAL B 1 530 ? 10.422 -38.5 -25.312 1 98.31 530 VAL B N 1
ATOM 8452 C CA . VAL B 1 530 ? 8.977 -38.438 -25.484 1 98.31 530 VAL B CA 1
ATOM 8453 C C . VAL B 1 530 ? 8.648 -37.969 -26.906 1 98.31 530 VAL B C 1
ATOM 8455 O O . VAL B 1 530 ? 7.734 -38.5 -27.547 1 98.31 530 VAL B O 1
ATOM 8458 N N . HIS B 1 531 ? 9.398 -37 -27.422 1 97.94 531 HIS B N 1
ATOM 8459 C CA . HIS B 1 531 ? 9.141 -36.5 -28.766 1 97.94 531 HIS B CA 1
ATOM 8460 C C . HIS B 1 531 ? 9.609 -37.469 -29.828 1 97.94 531 HIS B C 1
ATOM 8462 O O . HIS B 1 531 ? 8.867 -37.781 -30.766 1 97.94 531 HIS B O 1
ATOM 8468 N N . GLU B 1 532 ? 10.773 -38 -29.688 1 97.81 532 GLU B N 1
ATOM 8469 C CA . GLU B 1 532 ? 11.406 -38.781 -30.75 1 97.81 532 GLU B CA 1
ATOM 8470 C C . GLU B 1 532 ? 11 -40.25 -30.703 1 97.81 532 GLU B C 1
ATOM 8472 O O . GLU B 1 532 ? 10.812 -40.875 -31.734 1 97.81 532 GLU B O 1
ATOM 8477 N N . GLU B 1 533 ? 10.922 -40.75 -29.484 1 97.81 533 GLU B N 1
ATOM 8478 C CA . GLU B 1 533 ? 10.68 -42.156 -29.344 1 97.81 533 GLU B CA 1
ATOM 8479 C C . GLU B 1 533 ? 9.188 -42.469 -29.203 1 97.81 533 GLU B C 1
ATOM 8481 O O . GLU B 1 533 ? 8.695 -43.5 -29.672 1 97.81 533 GLU B O 1
ATOM 8486 N N . LEU B 1 534 ? 8.5 -41.594 -28.516 1 98.19 534 LEU B N 1
ATOM 8487 C CA . LEU B 1 534 ? 7.09 -41.875 -28.25 1 98.19 534 LEU B CA 1
ATOM 8488 C C . LEU B 1 534 ? 6.195 -41.188 -29.266 1 98.19 534 LEU B C 1
ATOM 8490 O O . LEU B 1 534 ? 5.02 -41.531 -29.422 1 98.19 534 LEU B O 1
ATOM 8494 N N . GLY B 1 535 ? 6.652 -40.094 -29.906 1 97.19 535 GLY B N 1
ATOM 8495 C CA . GLY B 1 535 ? 5.945 -39.5 -31.031 1 97.19 535 GLY B CA 1
ATOM 8496 C C . GLY B 1 535 ? 5.098 -38.312 -30.609 1 97.19 535 GLY B C 1
ATOM 8497 O O . GLY B 1 535 ? 4.309 -37.781 -31.406 1 97.19 535 GLY B O 1
ATOM 8498 N N . VAL B 1 536 ? 5.199 -37.812 -29.391 1 97.19 536 VAL B N 1
ATOM 8499 C CA . VAL B 1 536 ? 4.457 -36.625 -28.953 1 97.19 536 VAL B CA 1
ATOM 8500 C C . VAL B 1 536 ? 4.938 -35.406 -29.734 1 97.19 536 VAL B C 1
ATOM 8502 O O . VAL B 1 536 ? 6.145 -35.188 -29.859 1 97.19 536 VAL B O 1
ATOM 8505 N N . PRO B 1 537 ? 4.027 -34.594 -30.219 1 96.38 537 PRO B N 1
ATOM 8506 C CA . PRO B 1 537 ? 4.43 -33.438 -31.016 1 96.38 537 PRO B CA 1
ATOM 8507 C C . PRO B 1 537 ? 5.246 -32.406 -30.219 1 96.38 537 PRO B C 1
ATOM 8509 O O . PRO B 1 537 ? 5.051 -32.281 -29.016 1 96.38 537 PRO B O 1
ATOM 8512 N N . ASP B 1 538 ? 6 -31.578 -30.922 1 93.69 538 ASP B N 1
ATOM 8513 C CA . ASP B 1 538 ? 6.941 -30.656 -30.312 1 93.69 538 ASP B CA 1
ATOM 8514 C C . ASP B 1 538 ? 6.203 -29.5 -29.609 1 93.69 538 ASP B C 1
ATOM 8516 O O . ASP B 1 538 ? 6.742 -28.875 -28.703 1 93.69 538 ASP B O 1
ATOM 8520 N N . ASN B 1 539 ? 5.016 -29.25 -30.016 1 91.25 539 ASN B N 1
ATOM 8521 C CA . ASN B 1 539 ? 4.285 -28.125 -29.438 1 91.25 539 ASN B CA 1
ATOM 8522 C C . ASN B 1 539 ? 3.602 -28.5 -28.141 1 91.25 539 ASN B C 1
ATOM 8524 O O . ASN B 1 539 ? 2.951 -27.672 -27.5 1 91.25 539 ASN B O 1
ATOM 8528 N N . VAL B 1 540 ? 3.773 -29.75 -27.734 1 92.44 540 VAL B N 1
ATOM 8529 C CA . VAL B 1 540 ? 3.256 -30.219 -26.453 1 92.44 540 VAL B CA 1
ATOM 8530 C C . VAL B 1 540 ? 4.406 -30.422 -25.469 1 92.44 540 VAL B C 1
ATOM 8532 O O . VAL B 1 540 ? 5.332 -31.188 -25.75 1 92.44 540 VAL B O 1
ATOM 8535 N N . ASN B 1 541 ? 4.371 -29.734 -24.391 1 91.12 541 ASN B N 1
ATOM 8536 C CA . ASN B 1 541 ? 5.32 -30 -23.312 1 91.12 541 ASN B CA 1
ATOM 8537 C C . ASN B 1 541 ? 4.977 -31.297 -22.562 1 91.12 541 ASN B C 1
ATOM 8539 O O . ASN B 1 541 ? 3.951 -31.359 -21.891 1 91.12 541 ASN B O 1
ATOM 8543 N N . PRO B 1 542 ? 5.797 -32.25 -22.672 1 93.94 542 PRO B N 1
ATOM 8544 C CA . PRO B 1 542 ? 5.422 -33.594 -22.203 1 93.94 542 PRO B CA 1
ATOM 8545 C C . PRO B 1 542 ? 4.98 -33.594 -20.734 1 93.94 542 PRO B C 1
ATOM 8547 O O . PRO B 1 542 ? 3.877 -34.062 -20.422 1 93.94 542 PRO B O 1
ATOM 8550 N N . VAL B 1 543 ? 5.762 -33.062 -19.875 1 94.44 543 VAL B N 1
ATOM 8551 C CA . VAL B 1 543 ? 5.52 -33.156 -18.438 1 94.44 543 VAL B CA 1
ATOM 8552 C C . VAL B 1 543 ? 4.449 -32.125 -18.016 1 94.44 543 VAL B C 1
ATOM 8554 O O . VAL B 1 543 ? 3.467 -32.5 -17.375 1 94.44 543 VAL B O 1
ATOM 8557 N N . MET B 1 544 ? 4.535 -30.891 -18.391 1 91.62 544 MET B N 1
ATOM 8558 C CA . MET B 1 544 ? 3.637 -29.844 -17.922 1 91.62 544 MET B CA 1
ATOM 8559 C C . MET B 1 544 ? 2.219 -30.062 -18.438 1 91.62 544 MET B C 1
ATOM 8561 O O . MET B 1 544 ? 1.25 -29.859 -17.703 1 91.62 544 MET B O 1
ATOM 8565 N N . THR B 1 545 ? 2.096 -30.438 -19.719 1 92.19 545 THR B N 1
ATOM 8566 C CA . THR B 1 545 ? 0.767 -30.688 -20.266 1 92.19 545 THR B CA 1
ATOM 8567 C C . THR B 1 545 ? 0.064 -31.812 -19.516 1 92.19 545 THR B C 1
ATOM 8569 O O . THR B 1 545 ? -1.09 -31.656 -19.109 1 92.19 545 THR B O 1
ATOM 8572 N N . LEU B 1 546 ? 0.774 -32.875 -19.328 1 95.12 546 LEU B N 1
ATOM 8573 C CA . LEU B 1 546 ? 0.219 -34.031 -18.609 1 95.12 546 LEU B CA 1
ATOM 8574 C C . LEU B 1 546 ? -0.105 -33.656 -17.172 1 95.12 546 LEU B C 1
ATOM 8576 O O . LEU B 1 546 ? -1.104 -34.125 -16.609 1 95.12 546 LEU B O 1
ATOM 8580 N N . SER B 1 547 ? 0.707 -32.812 -16.609 1 95.56 547 SER B N 1
ATOM 8581 C CA . SER B 1 547 ? 0.563 -32.438 -15.219 1 95.56 547 SER B CA 1
ATOM 8582 C C . SER B 1 547 ? -0.711 -31.625 -14.992 1 95.56 547 SER B C 1
ATOM 8584 O O . SER B 1 547 ? -1.203 -31.531 -13.867 1 95.56 547 SER B O 1
ATOM 8586 N N . PHE B 1 548 ? -1.302 -31.031 -16.016 1 93.25 548 PHE B N 1
ATOM 8587 C CA . PHE B 1 548 ? -2.467 -30.156 -15.883 1 93.25 548 PHE B CA 1
ATOM 8588 C C . PHE B 1 548 ? -3.756 -30.953 -16.047 1 93.25 548 PHE B C 1
ATOM 8590 O O . PHE B 1 548 ? -4.84 -30.453 -15.742 1 93.25 548 PHE B O 1
ATOM 8597 N N . MET B 1 549 ? -3.691 -32.219 -16.438 1 95.44 549 MET B N 1
ATOM 8598 C CA . MET B 1 549 ? -4.879 -33 -16.734 1 95.44 549 MET B CA 1
ATOM 8599 C C . MET B 1 549 ? -5.676 -33.281 -15.461 1 95.44 549 MET B C 1
ATOM 8601 O O . MET B 1 549 ? -6.902 -33.406 -15.508 1 95.44 549 MET B O 1
ATOM 8605 N N . PRO B 1 550 ? -5.016 -33.312 -14.367 1 94.69 550 PRO B N 1
ATOM 8606 C CA . PRO B 1 550 ? -5.797 -33.531 -13.148 1 94.69 550 PRO B CA 1
ATOM 8607 C C . PRO B 1 550 ? -6.168 -32.219 -12.453 1 94.69 550 PRO B C 1
ATOM 8609 O O . PRO B 1 550 ? -6.641 -32.25 -11.312 1 94.69 550 PRO B O 1
ATOM 8612 N N . LEU B 1 551 ? -5.914 -31.094 -13.016 1 92.56 551 LEU B N 1
ATOM 8613 C CA . LEU B 1 551 ? -6.172 -29.797 -12.406 1 92.56 551 LEU B CA 1
ATOM 8614 C C . LEU B 1 551 ? -7.668 -29.5 -12.359 1 92.56 551 LEU B C 1
ATOM 8616 O O . LEU B 1 551 ? -8.156 -28.641 -13.078 1 92.56 551 LEU B O 1
ATOM 8620 N N . ALA B 1 552 ? -8.359 -30.047 -11.414 1 91.62 552 ALA B N 1
ATOM 8621 C CA . ALA B 1 552 ? -9.82 -30.031 -11.352 1 91.62 552 ALA B CA 1
ATOM 8622 C C . ALA B 1 552 ? -10.328 -28.703 -10.805 1 91.62 552 ALA B C 1
ATOM 8624 O O . ALA B 1 552 ? -11.359 -28.641 -10.133 1 91.62 552 ALA B O 1
ATOM 8625 N N . VAL B 1 553 ? -9.57 -27.641 -10.977 1 90.38 553 VAL B N 1
ATOM 8626 C CA . VAL B 1 553 ? -9.977 -26.312 -10.57 1 90.38 553 VAL B CA 1
ATOM 8627 C C . VAL B 1 553 ? -9.938 -25.375 -11.781 1 90.38 553 VAL B C 1
ATOM 8629 O O . VAL B 1 553 ? -10.141 -24.156 -11.641 1 90.38 553 VAL B O 1
ATOM 8632 N N . ILE B 1 554 ? -9.547 -25.844 -12.883 1 90.12 554 ILE B N 1
ATOM 8633 C CA . ILE B 1 554 ? -9.531 -25.109 -14.148 1 90.12 554 ILE B CA 1
ATOM 8634 C C . ILE B 1 554 ? -10.367 -25.859 -15.18 1 90.12 554 ILE B C 1
ATOM 8636 O O . ILE B 1 554 ? -10.203 -27.062 -15.367 1 90.12 554 ILE B O 1
ATOM 8640 N N . PRO B 1 555 ? -11.25 -25.234 -15.836 1 89.81 555 PRO B N 1
ATOM 8641 C CA . PRO B 1 555 ? -12.086 -25.922 -16.828 1 89.81 555 PRO B CA 1
ATOM 8642 C C . PRO B 1 555 ? -11.266 -26.578 -17.922 1 89.81 555 PRO B C 1
ATOM 8644 O O . PRO B 1 555 ? -10.109 -26.219 -18.141 1 89.81 555 PRO B O 1
ATOM 8647 N N . LYS B 1 556 ? -11.797 -27.531 -18.562 1 92.31 556 LYS B N 1
ATOM 8648 C CA . LYS B 1 556 ? -13.188 -27.953 -18.469 1 92.31 556 LYS B CA 1
ATOM 8649 C C . LYS B 1 556 ? -13.297 -29.391 -17.938 1 92.31 556 LYS B C 1
ATOM 8651 O O . LYS B 1 556 ? -13.891 -29.609 -16.875 1 92.31 556 LYS B O 1
ATOM 8656 N N . LEU B 1 557 ? -12.734 -30.359 -18.703 1 95.88 557 LEU B N 1
ATOM 8657 C CA . LEU B 1 557 ? -12.773 -31.766 -18.297 1 95.88 557 LEU B CA 1
ATOM 8658 C C . LEU B 1 557 ? -11.43 -32.219 -17.734 1 95.88 557 LEU B C 1
ATOM 8660 O O . LEU B 1 557 ? -10.391 -31.984 -18.359 1 95.88 557 LEU B O 1
ATOM 8664 N N . LYS B 1 558 ? -11.414 -32.812 -16.531 1 96.94 558 LYS B N 1
ATOM 8665 C CA . LYS B 1 558 ? -10.195 -33.219 -15.844 1 96.94 558 LYS B CA 1
ATOM 8666 C C . LYS B 1 558 ? -10.344 -34.594 -15.242 1 96.94 558 LYS B C 1
ATOM 8668 O O . LYS B 1 558 ? -11.453 -35.094 -15.102 1 96.94 558 LYS B O 1
ATOM 8673 N N . ILE B 1 559 ? -9.234 -35.219 -14.922 1 97.62 559 ILE B N 1
ATOM 8674 C CA . ILE B 1 559 ? -9.242 -36.562 -14.328 1 97.62 559 ILE B CA 1
ATOM 8675 C C . ILE B 1 559 ? -8.57 -36.5 -12.953 1 97.62 559 ILE B C 1
ATOM 8677 O O . ILE B 1 559 ? -7.559 -35.812 -12.773 1 97.62 559 ILE B O 1
ATOM 8681 N N . THR B 1 560 ? -9.125 -37.188 -11.938 1 97.38 560 THR B N 1
ATOM 8682 C CA . THR B 1 560 ? -8.539 -37.375 -10.617 1 97.38 560 THR B CA 1
ATOM 8683 C C . THR B 1 560 ? -8.5 -38.844 -10.25 1 97.38 560 THR B C 1
ATOM 8685 O O . THR B 1 560 ? -8.922 -39.719 -11.039 1 97.38 560 THR B O 1
ATOM 8688 N N . ASP B 1 561 ? -7.938 -39.188 -9.062 1 97.19 561 ASP B N 1
ATOM 8689 C CA . ASP B 1 561 ? -7.895 -40.562 -8.617 1 97.19 561 ASP B CA 1
ATOM 8690 C C . ASP B 1 561 ? -9.289 -41.094 -8.281 1 97.19 561 ASP B C 1
ATOM 8692 O O . ASP B 1 561 ? -9.492 -42.281 -8.133 1 97.19 561 ASP B O 1
ATOM 8696 N N . LYS B 1 562 ? -10.242 -40.125 -8.336 1 96.88 562 LYS B N 1
ATOM 8697 C CA . LYS B 1 562 ? -11.594 -40.5 -7.941 1 96.88 562 LYS B CA 1
ATOM 8698 C C . LYS B 1 562 ? -12.523 -40.531 -9.148 1 96.88 562 LYS B C 1
ATOM 8700 O O . LYS B 1 562 ? -13.625 -41.094 -9.07 1 96.88 562 LYS B O 1
ATOM 8705 N N . GLY B 1 563 ? -12.102 -39.906 -10.227 1 96.38 563 GLY B N 1
ATOM 8706 C CA . GLY B 1 563 ? -12.953 -39.969 -11.398 1 96.38 563 GLY B CA 1
ATOM 8707 C C . GLY B 1 563 ? -12.711 -38.812 -12.359 1 96.38 563 GLY B C 1
ATOM 8708 O O . GLY B 1 563 ? -11.734 -38.062 -12.211 1 96.38 563 GLY B O 1
ATOM 8709 N N . LEU B 1 564 ? -13.555 -38.812 -13.422 1 97.06 564 LEU B N 1
ATOM 8710 C CA . LEU B 1 564 ? -13.578 -37.719 -14.383 1 97.06 564 LEU B CA 1
ATOM 8711 C C . LEU B 1 564 ? -14.398 -36.562 -13.852 1 97.06 564 LEU B C 1
ATOM 8713 O O . LEU B 1 564 ? -15.5 -36.75 -13.328 1 97.06 564 LEU B O 1
ATOM 8717 N N . VAL B 1 565 ? -13.852 -35.344 -13.961 1 95.94 565 VAL B N 1
ATOM 8718 C CA . VAL B 1 565 ? -14.492 -34.188 -13.352 1 95.94 565 VAL B CA 1
ATOM 8719 C C . VAL B 1 565 ? -14.812 -33.156 -14.422 1 95.94 565 VAL B C 1
ATOM 8721 O O . VAL B 1 565 ? -13.938 -32.75 -15.188 1 95.94 565 VAL B O 1
ATOM 8724 N N . ASP B 1 566 ? -16.047 -32.781 -14.555 1 95.25 566 ASP B N 1
ATOM 8725 C CA . ASP B 1 566 ? -16.438 -31.562 -15.266 1 95.25 566 ASP B CA 1
ATOM 8726 C C . ASP B 1 566 ? -16.375 -30.344 -14.352 1 95.25 566 ASP B C 1
ATOM 8728 O O . ASP B 1 566 ? -17.25 -30.141 -13.516 1 95.25 566 ASP B O 1
ATOM 8732 N N . VAL B 1 567 ? -15.367 -29.547 -14.547 1 91.19 567 VAL B N 1
ATOM 8733 C CA . VAL B 1 567 ? -15.062 -28.469 -13.625 1 91.19 567 VAL B CA 1
ATOM 8734 C C . VAL B 1 567 ? -16.156 -27.391 -13.695 1 91.19 567 VAL B C 1
ATOM 8736 O O . VAL B 1 567 ? -16.531 -26.812 -12.672 1 91.19 567 VAL B O 1
ATOM 8739 N N . GLU B 1 568 ? -16.656 -27.094 -14.859 1 87.06 568 GLU B N 1
ATOM 8740 C CA . GLU B 1 568 ? -17.719 -26.109 -15.016 1 87.06 568 GLU B CA 1
ATOM 8741 C C . GLU B 1 568 ? -18.969 -26.516 -14.266 1 87.06 568 GLU B C 1
ATOM 8743 O O . GLU B 1 568 ? -19.656 -25.672 -13.672 1 87.06 568 GLU B O 1
ATOM 8748 N N . LYS B 1 569 ? -19.203 -27.844 -14.266 1 89.69 569 LYS B N 1
ATOM 8749 C CA . LYS B 1 569 ? -20.375 -28.375 -13.578 1 89.69 569 LYS B CA 1
ATOM 8750 C C . LYS B 1 569 ? -20.062 -28.719 -12.125 1 89.69 569 LYS B C 1
ATOM 8752 O O . LYS B 1 569 ? -20.984 -28.969 -11.336 1 89.69 569 LYS B O 1
ATOM 8757 N N . ASN B 1 570 ? -18.875 -28.609 -11.805 1 88.75 570 ASN B N 1
ATOM 8758 C CA . ASN B 1 570 ? -18.422 -28.969 -10.469 1 88.75 570 ASN B CA 1
ATOM 8759 C C . ASN B 1 570 ? -18.969 -30.328 -10.031 1 88.75 570 ASN B C 1
ATOM 8761 O O . ASN B 1 570 ? -19.594 -30.438 -8.969 1 88.75 570 ASN B O 1
ATOM 8765 N N . ALA B 1 571 ? -18.75 -31.312 -10.93 1 93.62 571 ALA B N 1
ATOM 8766 C CA . ALA B 1 571 ? -19.312 -32.625 -10.68 1 93.62 571 ALA B CA 1
ATOM 8767 C C . ALA B 1 571 ? -18.516 -33.719 -11.406 1 93.62 571 ALA B C 1
ATOM 8769 O O . ALA B 1 571 ? -17.859 -33.438 -12.414 1 93.62 571 ALA B O 1
ATOM 8770 N N . PHE B 1 572 ? -18.609 -34.938 -10.859 1 96.06 572 PHE B N 1
ATOM 8771 C CA . PHE B 1 572 ? -18.109 -36.094 -11.594 1 96.06 572 PHE B CA 1
ATOM 8772 C C . PHE B 1 572 ? -18.984 -36.375 -12.805 1 96.06 572 PHE B C 1
ATOM 8774 O O . PHE B 1 572 ? -20.203 -36.188 -12.766 1 96.06 572 PHE B O 1
ATOM 8781 N N . VAL B 1 573 ? -18.359 -36.844 -13.836 1 95.81 573 VAL B N 1
ATOM 8782 C CA . VAL B 1 573 ? -19.109 -37.25 -15.023 1 95.81 573 VAL B CA 1
ATOM 8783 C C . VAL B 1 573 ? -18.594 -38.594 -15.523 1 95.81 573 VAL B C 1
ATOM 8785 O O . VAL B 1 573 ? -17.453 -38.969 -15.242 1 95.81 573 VAL B O 1
ATOM 8788 N N . SER B 1 574 ? -19.438 -39.281 -16.234 1 94.12 574 SER B N 1
ATOM 8789 C CA . SER B 1 574 ? -19.031 -40.531 -16.859 1 94.12 574 SER B CA 1
ATOM 8790 C C . SER B 1 574 ? -18.391 -40.281 -18.219 1 94.12 574 SER B C 1
ATOM 8792 O O . SER B 1 574 ? -18.656 -39.281 -18.875 1 94.12 574 SER B O 1
ATOM 8794 N N . ASN B 1 575 ? -17.438 -41.219 -18.578 1 93.38 575 ASN B N 1
ATOM 8795 C CA . ASN B 1 575 ? -16.891 -41.094 -19.922 1 93.38 575 ASN B CA 1
ATOM 8796 C C . ASN B 1 575 ? -17.875 -41.625 -20.984 1 93.38 575 ASN B C 1
ATOM 8798 O O . ASN B 1 575 ? -17.672 -41.406 -22.172 1 93.38 575 ASN B O 1
ATOM 8802 N N . GLU B 1 576 ? -18.938 -42.188 -20.516 1 92.31 576 GLU B N 1
ATOM 8803 C CA . GLU B 1 576 ? -19.969 -42.656 -21.438 1 92.31 576 GLU B CA 1
ATOM 8804 C C . GLU B 1 576 ? -20.906 -41.531 -21.844 1 92.31 576 GLU B C 1
ATOM 8806 O O . GLU B 1 576 ? -21.344 -40.75 -21.016 1 92.31 576 GLU B O 1
ATOM 8811 N N . LEU B 1 577 ? -21.078 -41.469 -23.125 1 88.31 577 LEU B N 1
ATOM 8812 C CA . LEU B 1 577 ? -22.016 -40.5 -23.641 1 88.31 577 LEU B CA 1
ATOM 8813 C C . LEU B 1 577 ? -23.422 -41.062 -23.703 1 88.31 577 LEU B C 1
ATOM 8815 O O . LEU B 1 577 ? -23.594 -42.281 -23.906 1 88.31 577 LEU B O 1
ATOM 8819 N N . ASP B 1 578 ? -24.609 -40.562 -23.297 1 66.88 578 ASP B N 1
ATOM 8820 C CA . ASP B 1 578 ? -25.984 -41.031 -23.469 1 66.88 578 ASP B CA 1
ATOM 8821 C C . ASP B 1 578 ? -26.312 -41.25 -24.938 1 66.88 578 ASP B C 1
ATOM 8823 O O . ASP B 1 578 ? -25.75 -40.562 -25.812 1 66.88 578 ASP B O 1
#

InterPro domains:
  IPR006679 Adenine deaminase [MF_01518] (20-574)
  IPR006679 Adenine deaminase [TIGR01178] (20-573)
  IPR006679 Adenine deaminase [cd01295] (65-566)
  IPR006680 Amidohydrolase-related [PF01979] (67-348)
  IPR011059 Metal-dependent hydrolase, composite domain superfamily [G3DSA:2.30.40.10] (12-348)
  IPR011059 Metal-dependent hydrolase, composite domain superfamily [SSF51338] (11-333)
  IPR026912 Adenine deaminase C-terminal domain [PF13382] (401-570)
  IPR032466 Metal-dependent hydrolase [SSF51556] (71-319)

Foldseek 3Di:
DDPVQVVVLQCQLVQNDAAQEKAAQAQEQFLVVRDTATGIFGAHQQFTSFTNDDGHHPYYDYHHLKYKWFAFEAEEAAPLLQQAALQLSLQLALLLRHQEYEYEPLQLCQQQNVLSVVQNLVQNVQHRGHYAYAAELPNPVAPQFRFQDDDAQVNCQVCLVVVSHQAHEENLPLVCQLVVPVRVLSNLVSRVVSPHAHAYEDAPQDDVSVVSSVVSGHAEYARDQALVVVVRSQVSRHQYEDEPEPQAHRNLRNLVNDDPVRLLSYAYHHHNHHSVCCLPQRGLLNSLLSSLVSPHSLSSSLLRGFVSSCVVSVPPQTSGRGRNHRPFMFMDNDSNPGDTAWTDGSRDTQDGNSHGDDDGDGDDQVSQFQRFAFADDDLVLQWAADPAQWFWAWEFDQSDLAIDIDTGGFDADPRRTTAFDLVFQKWKKKWTAGNPRPNQMDIDIHGDQFFRFAKKWFQQQPRSRTIMMIGNDSLRRSLFVVVCSVLSAGMFTGGPSDTQATQHSGRNNRHHHDNSVVNVVRLVSVQCCRCPVGPGPPSHRNPVSRNSQQVLSHDAWHAHSNAIAGNVVRDHDGRDDD/DDPVQVVVLQCQLVQNDAAQEKAAQAQEQFLVVRDTATGIFGAHQQFTSFTNDDGHHPYYDYHHLKYKWFAFEAEEAAPLLQQAALQLSLQLALLLRHQEYEYEPLQLCQQQNVLSVVQNLVQNVQHRGHYAYAAELPNPVAPQFRFQDDDAQVNCQVCLVVVSHQAHEENLPLVCQLVVPVRVLSNLVSRVVSPHAHAYEDAPQDDVSVVSSVVSGHAEYARDQALVVVVRSQVSRHQYEDEPEPQAHRNLRNLVNDDPVRLLSYAYHHHNHHSVCCLPQRGLLNSLLSSLVSPHSLSSSLLRGFVSSCVVSVPPQTSGRGRNHRPFMFMDNDSNPGHTAWTDGSRDTQDGNSHGDDDGDGDDQVSQFQRFAAADDDLVLQWDADPAQWFWAWEFDQSDLATDIDTGGFDADPRRTTAFDLVFQKWKKKWTAGNPRPNQMDIDIHGDQFFRFAKKWFQQQPRSRTIMMIGNDSLRRSLFVVVCSVLSAGMFTGGPSDTQATQHSGRNRRHHHDNSVVNVVRLVSVQCCRCPVGPGDPSHRNPVSRNSQQVLSHDAWHAHSNAIAGNVVRDHDGRDDD

Solvent-accessible surface area (backbone atoms only — not comparable to full-atom values): 55337 Å² total; per-residue (Å²): 133,57,70,68,58,53,46,48,30,18,33,28,11,48,64,75,38,67,16,59,34,23,42,34,46,19,34,33,45,30,66,53,51,64,44,77,44,68,22,20,40,26,27,35,95,27,22,21,12,23,62,60,49,93,74,58,35,78,39,71,45,85,28,70,76,27,35,38,36,34,17,26,33,34,69,43,28,30,61,55,53,30,36,30,38,58,28,52,44,29,55,57,39,29,25,40,24,42,37,34,38,33,27,38,55,40,56,49,24,7,48,49,26,68,57,29,48,50,48,53,58,57,24,26,72,46,25,85,38,49,68,39,38,27,39,57,65,42,23,40,58,44,91,64,43,73,36,41,26,78,60,55,40,78,74,46,45,64,41,54,75,72,57,69,23,72,23,33,21,48,42,46,43,38,68,40,46,41,68,53,29,65,68,49,47,47,34,46,48,50,32,52,72,70,71,34,51,35,35,28,35,53,67,90,57,54,70,40,52,35,22,6,39,32,31,66,50,36,39,32,34,55,44,60,82,44,55,68,53,45,51,52,40,36,58,44,63,26,32,39,34,41,26,45,25,64,51,51,60,42,33,80,77,41,48,81,74,60,44,78,58,33,37,76,43,33,28,43,21,37,37,53,36,29,51,62,41,35,69,76,66,31,46,69,49,35,52,36,42,52,37,38,74,72,66,44,58,48,55,59,38,49,27,17,24,10,38,28,34,18,62,73,70,67,37,85,46,42,30,38,69,31,27,47,12,39,27,31,27,24,30,28,69,38,77,84,70,55,51,55,35,32,18,25,52,48,62,40,78,38,16,51,41,86,39,60,64,68,81,81,53,82,60,88,55,76,86,41,38,73,51,63,32,64,30,86,84,54,69,75,65,61,62,42,76,45,96,57,47,48,26,46,22,32,24,57,40,75,55,46,72,49,31,36,76,35,82,43,78,56,50,58,48,97,86,26,30,65,42,73,46,95,91,46,62,51,34,46,29,36,23,38,38,23,57,74,48,76,44,40,58,23,60,49,41,34,25,61,65,44,68,72,36,24,12,41,18,32,24,50,19,31,56,36,40,24,31,33,34,35,31,57,43,65,64,16,35,48,46,13,46,52,52,26,50,73,56,24,21,22,35,20,32,14,47,90,71,34,78,76,34,53,31,74,8,47,46,54,12,49,15,19,93,54,60,62,70,61,52,41,52,28,47,51,48,32,50,48,42,43,37,72,69,16,45,23,49,88,74,47,53,72,64,65,55,59,16,37,42,32,27,63,70,47,46,30,36,21,43,28,35,73,36,38,32,32,36,84,71,69,40,77,51,69,49,64,59,135,132,57,70,68,58,52,45,48,31,18,33,28,11,48,64,76,39,66,16,57,34,23,42,34,47,18,35,33,45,31,66,53,54,63,44,77,44,66,21,20,41,28,26,36,95,27,22,21,14,22,62,61,49,95,72,58,35,77,40,71,44,86,27,68,76,27,35,38,36,34,16,26,33,34,69,42,28,30,61,55,52,30,37,30,37,58,28,50,45,31,54,58,41,31,25,41,22,44,39,33,37,32,28,37,54,39,55,51,22,7,48,48,24,69,57,29,49,52,48,52,56,57,23,27,71,46,25,88,37,50,67,39,38,26,39,57,66,43,23,40,57,45,92,64,43,73,36,42,26,78,59,53,41,78,75,44,47,63,41,54,74,72,55,69,22,71,23,34,22,47,42,47,43,40,69,40,46,41,67,53,29,67,67,49,47,47,34,46,50,50,33,53,74,70,72,34,52,35,35,28,35,52,67,89,57,55,71,40,51,35,22,6,39,33,31,64,50,37,41,32,34,56,44,61,82,46,55,68,53,46,50,52,41,37,58,46,64,29,32,40,34,41,26,47,26,65,51,49,62,41,33,79,76,40,48,79,74,59,43,80,59,32,37,76,43,32,26,44,23,37,37,53,35,28,50,62,40,35,71,75,65,32,46,68,48,37,51,36,41,51,37,38,75,72,65,44,57,51,56,59,38,50,27,18,25,9,39,28,33,18,62,75,70,67,38,84,46,41,30,39,70,29,27,46,12,40,27,30,28,22,30,30,71,38,76,84,71,57,49,56,35,32,17,25,52,47,60,39,76,39,16,52,42,87,39,58,65,69,79,82,53,82,60,87,56,76,86,39,39,74,51,63,30,64,30,86,85,54,70,75,62,63,62,42,75,45,96,57,48,48,25,46,22,32,22,57,39,74,54,47,71,48,30,37,77,35,82,45,80,57,50,58,49,97,85,27,30,65,42,73,46,94,91,47,62,51,33,48,31,36,22,37,38,23,57,74,47,76,44,40,58,23,61,48,41,35,25,60,66,44,67,72,37,25,13,42,19,30,24,53,18,31,55,37,40,26,32,33,33,36,30,57,45,64,64,15,34,48,46,13,47,52,51,27,50,75,56,24,20,23,34,20,32,15,47,90,72,35,80,76,33,53,30,74,8,45,45,53,10,48,15,19,94,51,59,62,70,61,52,41,51,28,46,52,48,33,51,46,41,41,35,72,68,17,45,23,48,87,71,46,54,71,65,65,54,59,15,37,43,32,26,65,69,48,46,31,36,20,44,28,35,73,37,37,32,32,35,83,72,69,39,77,49,70,49,64,56,134

pLDDT: mean 96.67, std 3.01, range [66.88, 98.94]